Protein AF-A0A4Y9Z8P5-F1 (afdb_monomer)

Mean predicted aligned error: 23.52 Å

Solvent-accessible surface area (backbone atoms only — not comparable to full-atom values): 46975 Å² total; per-residue (Å²): 134,83,86,89,84,90,87,84,83,83,85,84,83,84,85,81,88,84,88,86,90,85,86,89,83,84,92,84,86,82,91,79,90,76,91,75,79,80,79,87,71,73,74,84,72,68,78,81,77,76,83,74,84,74,80,78,74,73,85,71,81,80,58,80,75,75,34,72,70,44,56,51,51,56,49,50,54,50,53,55,48,53,50,52,53,52,52,52,50,51,49,54,51,51,53,50,52,52,48,48,64,66,64,68,63,67,86,86,67,89,81,86,81,86,80,89,82,92,78,81,93,72,81,57,70,65,59,55,51,48,52,50,50,54,51,54,48,53,54,48,50,53,50,47,52,52,52,50,53,53,50,49,54,53,52,54,54,52,49,51,53,50,51,51,52,48,53,55,49,53,57,46,54,50,50,52,53,50,49,53,49,50,52,51,51,51,52,51,50,52,51,51,50,53,52,49,54,52,51,53,51,52,50,51,50,51,50,51,52,50,52,51,51,52,52,52,50,49,54,51,49,52,52,52,50,52,54,52,49,53,52,49,53,49,52,51,51,54,52,49,54,51,50,51,52,52,51,51,53,51,51,50,49,51,54,50,50,51,51,51,52,52,51,50,52,52,50,52,50,52,50,52,51,52,50,48,52,51,52,51,51,52,50,53,47,50,54,48,52,50,50,51,48,49,53,50,49,49,51,51,47,53,53,45,58,59,47,60,75,64,48,83,80,55,84,87,67,77,76,71,62,61,63,61,53,53,56,50,51,56,50,53,53,52,51,52,50,52,48,50,54,50,52,51,52,52,50,52,53,53,52,53,48,51,50,51,53,49,54,48,52,52,52,52,49,54,51,51,54,50,51,52,53,49,53,50,50,51,50,51,51,51,52,51,52,51,53,52,53,52,51,51,53,50,50,54,51,51,50,53,51,51,52,52,51,51,52,53,49,53,50,50,51,52,52,51,50,53,53,50,52,52,50,52,51,54,51,51,51,52,50,53,49,52,54,48,52,52,52,50,51,54,47,52,53,52,50,51,53,51,49,55,51,50,50,52,51,50,52,54,54,44,55,62,51,42,68,65,46,54,72,63,49,66,77,61,66,82,74,65,73,71,93,66,62,82,78,60,57,74,69,49,60,63,57,47,59,62,51,52,59,58,48,52,54,54,50,47,57,49,46,67,62,62,63,75,79,58,76,36,49,59,53,69,44,87,51,67,37,89,67,66,34,78,48,46,81,67,53,38,68,68,48,37,48,52,39,54,66,29,76,80,48,56,71,94,53,52,73,70,50,32,49,51,52,48,40,66,63,59,26,62,72,59,36,46,74,72,40,58,93,36,40,37,79,88,32,48,62,50,48,55,50,24,50,70,60,51,46,56,60,70,68,50,66,61,66,54,58,69,54,54,66,61,56,64,76,68,68,86,78,80,86,91,87,68,90,70,73,60,67,72,60,55,51,52,53,50,52,54,53,51,53,52,53,53,52,53,51,53,53,50,51,61,60,61,72,60,70,78,86,84,66,73,87,82,66,89,77,82,69,80,58,73,62,58,57,52,52,53,52,50,52,50,52,54,49,54,53,52,52,49,53,51,52,53,50,53,51,52,52,51,52,50,54,50,54,55,49,54,50,50,55,49,51,54,49,49,56,48,52,54,50,50,52,53,54,57,74,72,46,63,90,77,68,39,61,66,55,46,49,54,53,47,52,56,49,47,53,53,48,51,51,51,51,48,52,50,51,50,54,51,48,52,51,52,51,54,53,46,54,52,51,54,53,52,51,50,52,53,48,52,51,49,54,54,51,51,49,55,48,51,56,51,60,69,55,52,62,66,63,56,56,69,64,70,78,73,125

Secondary structure (DSSP, 8-state):
----------PPPPPPP-------------------PPP---TTSSGGG--------------GGGSHHHHHHHHHHHHHHHHHHHHHHHHHHHHHHHHHHHHS--TTS---------------HHHHHHHHHHHHHHHHHHHHHHHHHHHHHHHHHHHHHHHHHHHHHHHHHHHHHHHHHHHHHHHHHHHHHHHHHHHHHHHHHHHHHHHHHHHHHHHHHHHHHHHHHHHHHHHHHHHHHHHHHHHHHHHHHHHHHHHHHHHHHHHHHHHHHHHHHHHHHHHHHHHHHHHHHHHHHHHHHHHHHHHTTTGGG-TTSTTSTHHHHHHHHHHHHHHHHHHHHHHHHHHHHHHHHHHHHHHHHHHHHHHHHHHHHHHHHHHHHHHHHHHHHHHHHHHHHHHHHHHHHHHHHHHHHHHHHHHHHHHHHHHHHHHHHHHHHHHHHHHHHHHHHHHHHHHHHHHHHHHHHHHHHHHHHTTTTTS--GGGSTTTHHHHHHHHHHHHHHHHHHHHHHHHHHTTSSPBPGGGS--SSSS--SSGGG--HHHHHHHHT-TTTTTT--HHHHHHHHHHHS-HHHHHHHHTTTB-GGGHHHHHHHHHH--THHHHHHHTHHHHHHHGGGGGGS---S-PPPHHHHHHHHHHHHHHHHHHHHHHHHHHS--GGGS-TT-S--PPPHHHHHHHHHHHHHHHHHHHHHHHHHHHHHHHHHHHHHHHHHHHHHHHHHHHHHHHHHS-TTTHHHHHHHHHHHHHHHHHHHHHHHHHHHHHHHHHHHHHHHHHHHHHHHHHHHHHHHHHHHHHHSHHHHHHHHS--

pLDDT: mean 72.23, std 17.47, range [30.47, 94.62]

Radius of gyration: 68.22 Å; Cα contacts (8 Å, |Δi|>4): 116; chains: 1; bounding box: 200×86×216 Å

Structure (mmCIF, N/CA/C/O backbone):
data_AF-A0A4Y9Z8P5-F1
#
_entry.id   AF-A0A4Y9Z8P5-F1
#
loop_
_atom_site.group_PDB
_atom_site.id
_atom_site.type_symbol
_atom_site.label_atom_id
_atom_site.label_alt_id
_atom_site.label_comp_id
_atom_site.label_asym_id
_atom_site.label_entity_id
_atom_site.label_seq_id
_atom_site.pdbx_PDB_ins_code
_atom_site.Cartn_x
_atom_site.Cartn_y
_atom_site.Cartn_z
_atom_site.occupancy
_atom_site.B_iso_or_equiv
_atom_site.auth_seq_id
_atom_site.auth_comp_id
_atom_site.auth_asym_id
_atom_site.auth_atom_id
_atom_site.pdbx_PDB_model_num
ATOM 1 N N . MET A 1 1 ? 15.979 -16.523 -83.419 1.00 37.28 1 MET A N 1
ATOM 2 C CA . MET A 1 1 ? 16.397 -17.938 -83.449 1.00 37.28 1 MET A CA 1
ATOM 3 C C . MET A 1 1 ? 16.571 -18.407 -82.010 1.00 37.28 1 MET A C 1
ATOM 5 O O . MET A 1 1 ? 17.243 -17.712 -81.268 1.00 37.28 1 MET A O 1
ATOM 9 N N . GLN A 1 2 ? 15.927 -19.532 -81.674 1.00 38.91 2 GLN A N 1
ATOM 10 C CA . GLN A 1 2 ? 16.160 -20.454 -80.544 1.00 38.91 2 GLN A CA 1
ATOM 11 C C . GLN A 1 2 ? 15.991 -19.965 -79.080 1.00 38.91 2 GLN A C 1
ATOM 13 O O . GLN A 1 2 ? 16.854 -19.306 -78.515 1.00 38.91 2 GLN A O 1
ATOM 18 N N . SER A 1 3 ? 14.890 -20.418 -78.451 1.00 43.44 3 SER A N 1
ATOM 19 C CA . SER A 1 3 ? 14.836 -20.924 -77.055 1.00 43.44 3 SER A CA 1
ATOM 20 C C . SER A 1 3 ? 15.751 -22.159 -76.896 1.00 43.44 3 SER A C 1
ATOM 22 O O . SER A 1 3 ? 16.007 -22.799 -77.921 1.00 43.44 3 SER A O 1
ATOM 24 N N . PRO A 1 4 ? 16.259 -22.526 -75.693 1.00 61.72 4 PRO A N 1
ATOM 25 C CA . PRO A 1 4 ? 15.506 -23.095 -74.542 1.00 61.72 4 PRO A CA 1
ATOM 26 C C . PRO A 1 4 ? 16.029 -22.556 -73.176 1.00 61.72 4 PRO A C 1
ATOM 28 O O . PRO A 1 4 ? 16.929 -21.733 -73.158 1.00 61.72 4 PRO A O 1
ATOM 31 N N . GLY A 1 5 ? 15.547 -22.887 -71.974 1.00 38.31 5 GLY A N 1
ATOM 32 C CA . GLY A 1 5 ? 14.647 -23.919 -71.472 1.00 38.31 5 GLY A CA 1
ATOM 33 C C . GLY A 1 5 ? 14.476 -23.763 -69.946 1.00 38.31 5 GLY A C 1
ATOM 34 O O . GLY A 1 5 ? 15.190 -23.003 -69.294 1.00 38.31 5 GLY A O 1
ATOM 35 N N . SER A 1 6 ? 13.483 -24.474 -69.416 1.00 45.25 6 SER A N 1
ATOM 36 C CA . SER A 1 6 ? 12.996 -24.520 -68.032 1.00 45.25 6 SER A CA 1
ATOM 37 C C . SER A 1 6 ? 13.956 -25.139 -67.009 1.00 45.25 6 SER A C 1
ATOM 39 O O . SER A 1 6 ? 14.623 -26.125 -67.315 1.00 45.25 6 SER A O 1
ATOM 41 N N . GLY A 1 7 ? 13.858 -24.696 -65.753 1.00 38.66 7 GLY A N 1
ATOM 42 C CA . GLY A 1 7 ? 14.320 -25.450 -64.583 1.00 38.66 7 GLY A CA 1
ATOM 43 C C . GLY A 1 7 ? 14.064 -24.694 -63.277 1.00 38.66 7 GLY A C 1
ATOM 44 O O . GLY A 1 7 ? 14.899 -23.902 -62.858 1.00 38.66 7 GLY A O 1
ATOM 45 N N . GLY A 1 8 ? 12.904 -24.910 -62.649 1.00 40.78 8 GLY A N 1
ATOM 46 C CA . GLY A 1 8 ? 12.631 -24.479 -61.271 1.00 40.78 8 GLY A CA 1
ATOM 47 C C . GLY A 1 8 ? 12.949 -25.593 -60.263 1.00 40.78 8 GLY A C 1
ATOM 48 O O . GLY A 1 8 ? 12.869 -26.764 -60.642 1.00 40.78 8 GLY A O 1
ATOM 49 N N . PRO A 1 9 ? 13.245 -25.272 -58.989 1.00 56.47 9 PRO A N 1
ATOM 50 C CA . PRO A 1 9 ? 13.209 -26.258 -57.917 1.00 56.47 9 PRO A CA 1
ATOM 51 C C . PRO A 1 9 ? 12.141 -25.950 -56.849 1.00 56.47 9 PRO A C 1
ATOM 53 O O . PRO A 1 9 ? 12.126 -24.891 -56.230 1.00 56.47 9 PRO A O 1
ATOM 56 N N . ALA A 1 10 ? 11.268 -26.944 -56.679 1.00 39.78 10 ALA A N 1
ATOM 57 C CA . ALA A 1 10 ? 10.788 -27.554 -55.435 1.00 39.78 10 ALA A CA 1
ATOM 58 C C . ALA A 1 10 ? 10.387 -26.677 -54.226 1.00 39.78 10 ALA A C 1
ATOM 60 O O . ALA A 1 10 ? 11.207 -26.197 -53.447 1.00 39.78 10 ALA A O 1
ATOM 61 N N . THR A 1 11 ? 9.073 -26.643 -54.008 1.00 43.34 11 THR A N 1
ATOM 62 C CA . THR A 1 11 ? 8.350 -26.480 -52.737 1.00 43.34 11 THR A CA 1
ATOM 63 C C . THR A 1 11 ? 8.700 -27.590 -51.729 1.00 43.34 11 THR A C 1
ATOM 65 O O . THR A 1 11 ? 8.783 -28.745 -52.145 1.00 43.34 11 THR A O 1
ATOM 68 N N . PRO A 1 12 ? 8.785 -27.312 -50.412 1.00 57.81 12 PRO A N 1
ATOM 69 C CA . PRO A 1 12 ? 8.685 -28.341 -49.384 1.00 57.81 12 PRO A CA 1
ATOM 70 C C . PRO A 1 12 ? 7.260 -28.452 -48.820 1.00 57.81 12 PRO A C 1
ATOM 72 O O . PRO A 1 12 ? 6.612 -27.459 -48.484 1.00 57.81 12 PRO A O 1
ATOM 75 N N . GLU A 1 13 ? 6.812 -29.702 -48.737 1.00 38.41 13 GLU A N 1
ATOM 76 C CA . GLU A 1 13 ? 5.556 -30.208 -48.185 1.00 38.41 13 GLU A CA 1
ATOM 77 C C . GLU A 1 13 ? 5.297 -29.841 -46.715 1.00 38.41 13 GLU A C 1
ATOM 79 O O . GLU A 1 13 ? 6.195 -29.793 -45.874 1.00 38.41 13 GLU A O 1
ATOM 84 N N . MET A 1 14 ? 4.008 -29.680 -46.409 1.00 48.19 14 MET A N 1
ATOM 85 C CA . MET A 1 14 ? 3.432 -29.735 -45.065 1.00 48.19 14 MET A CA 1
ATOM 86 C C . MET A 1 14 ? 3.467 -31.154 -44.473 1.00 48.19 14 MET A C 1
ATOM 88 O O . MET A 1 14 ? 3.206 -32.109 -45.204 1.00 48.19 14 MET A O 1
ATOM 92 N N . PRO A 1 15 ? 3.559 -31.305 -43.138 1.00 54.41 15 PRO A N 1
ATOM 93 C CA . PRO A 1 15 ? 3.078 -32.494 -42.452 1.00 54.41 15 PRO A CA 1
ATOM 94 C C . PRO A 1 15 ? 1.642 -32.319 -41.940 1.00 54.41 15 PRO A C 1
ATOM 96 O O . PRO A 1 15 ? 1.242 -31.279 -41.413 1.00 54.41 15 PRO A O 1
ATOM 99 N N . GLN A 1 16 ? 0.893 -33.400 -42.115 1.00 45.38 16 GLN A N 1
ATOM 100 C CA . GLN A 1 16 ? -0.517 -33.605 -41.825 1.00 45.38 16 GLN A CA 1
ATOM 101 C C . GLN A 1 16 ? -0.821 -33.772 -40.323 1.00 45.38 16 GLN A C 1
ATOM 103 O O . GLN A 1 16 ? -0.005 -34.246 -39.535 1.00 45.38 16 GLN A O 1
ATOM 108 N N . THR A 1 17 ? -2.061 -33.439 -39.969 1.00 46.88 17 THR A N 1
ATOM 109 C CA . THR A 1 17 ? -2.821 -33.880 -38.788 1.00 46.88 17 THR A CA 1
ATOM 110 C C . THR A 1 17 ? -2.949 -35.409 -38.687 1.00 46.88 17 THR A C 1
ATOM 112 O O . THR A 1 17 ? -3.041 -36.081 -39.712 1.00 46.88 17 THR A O 1
ATOM 115 N N . PRO A 1 18 ? -3.106 -35.958 -37.464 1.00 51.09 18 PRO A N 1
ATOM 116 C CA . PRO A 1 18 ? -3.824 -37.228 -37.274 1.00 51.09 18 PRO A CA 1
ATOM 117 C C . PRO A 1 18 ? -4.823 -37.144 -36.069 1.00 51.09 18 PRO A C 1
ATOM 119 O O . PRO A 1 18 ? -4.966 -36.073 -35.479 1.00 51.09 18 PRO A O 1
ATOM 122 N N . PRO A 1 19 ? -5.639 -38.172 -35.740 1.00 53.72 19 PRO A N 1
ATOM 123 C CA . PRO A 1 19 ? -7.081 -38.130 -35.994 1.00 53.72 19 PRO A CA 1
ATOM 124 C C . PRO A 1 19 ? -7.967 -38.305 -34.733 1.00 53.72 19 PRO A C 1
ATOM 126 O O . PRO A 1 19 ? -7.528 -38.695 -33.656 1.00 53.72 19 PRO A O 1
ATOM 129 N N . LYS A 1 20 ? -9.272 -38.083 -34.912 1.00 38.62 20 LYS A N 1
ATOM 130 C CA . LYS A 1 20 ? -10.407 -38.650 -34.141 1.00 38.62 20 LYS A CA 1
ATOM 131 C C . LYS A 1 20 ? -11.264 -39.439 -35.164 1.00 38.62 20 LYS A C 1
ATOM 133 O O . LYS A 1 20 ? -11.075 -39.153 -36.349 1.00 38.62 20 LYS A O 1
ATOM 138 N N . PRO A 1 21 ? -12.264 -40.290 -34.826 1.00 58.97 21 PRO A N 1
ATOM 139 C CA . PRO A 1 21 ? -12.785 -40.751 -33.521 1.00 58.97 21 PRO A CA 1
ATOM 140 C C . PRO A 1 21 ? -13.162 -42.271 -33.475 1.00 58.97 21 PRO A C 1
ATOM 142 O O . PRO A 1 21 ? -13.101 -42.943 -34.493 1.00 58.97 21 PRO A O 1
ATOM 145 N N . MET A 1 22 ? -13.604 -42.794 -32.315 1.00 36.97 22 MET A N 1
ATOM 146 C CA . MET A 1 22 ? -14.703 -43.787 -32.088 1.00 36.97 22 MET A CA 1
ATOM 147 C C . MET A 1 22 ? -14.650 -44.238 -30.608 1.00 36.97 22 MET A C 1
ATOM 149 O O . MET A 1 22 ? -13.595 -44.636 -30.137 1.00 36.97 22 MET A O 1
ATOM 153 N N . GLN A 1 23 ? -15.604 -43.885 -29.738 1.00 44.44 23 GLN A N 1
ATOM 154 C CA . GLN A 1 23 ? -16.947 -44.439 -29.462 1.00 44.44 23 GLN A CA 1
ATOM 155 C C . GLN A 1 23 ? -17.007 -45.780 -28.692 1.00 44.44 23 GLN A C 1
ATOM 157 O O . GLN A 1 23 ? -16.354 -46.754 -29.039 1.00 44.44 23 GLN A O 1
ATOM 162 N N . THR A 1 24 ? -17.923 -45.779 -27.706 1.00 34.00 24 THR A N 1
ATOM 163 C CA . THR A 1 24 ? -18.571 -46.874 -26.944 1.00 34.00 24 THR A CA 1
ATOM 164 C C . THR A 1 24 ? -17.807 -47.573 -25.808 1.00 34.00 24 THR A C 1
ATOM 166 O O . THR A 1 24 ? -16.960 -48.421 -26.053 1.00 34.00 24 THR A O 1
ATOM 169 N N . SER A 1 25 ? -18.224 -47.352 -24.546 1.00 31.98 25 SER A N 1
ATOM 170 C CA . SER A 1 25 ? -19.196 -48.230 -23.846 1.00 31.98 25 SER A CA 1
ATOM 171 C C . SER A 1 25 ? -19.456 -47.834 -22.374 1.00 31.98 25 SER A C 1
ATOM 173 O O . SER A 1 25 ? -18.517 -47.624 -21.619 1.00 31.98 25 SER A O 1
ATOM 175 N N . GLN A 1 26 ? -20.754 -47.803 -22.023 1.00 33.06 26 GLN A N 1
ATOM 176 C CA . GLN A 1 26 ? -21.417 -48.262 -20.776 1.00 33.06 26 GLN A CA 1
ATOM 177 C C . GLN A 1 26 ? -21.053 -47.603 -19.424 1.00 33.06 26 GLN A C 1
ATOM 179 O O . GLN A 1 26 ? -19.931 -47.668 -18.949 1.00 33.06 26 GLN A O 1
ATOM 184 N N . CYS A 1 27 ? -21.976 -46.839 -18.818 1.00 33.97 27 CYS A N 1
ATOM 185 C CA . CYS A 1 27 ? -23.065 -47.281 -17.916 1.00 33.97 27 CYS A CA 1
ATOM 186 C C . CYS A 1 27 ? -22.575 -47.893 -16.596 1.00 33.97 27 CYS A C 1
ATOM 188 O O . CYS A 1 27 ? -22.264 -49.072 -16.596 1.00 33.97 27 CYS A O 1
ATOM 190 N N . VAL A 1 28 ? -22.646 -47.130 -15.492 1.00 33.16 28 VAL A N 1
ATOM 191 C CA . VAL A 1 28 ? -23.286 -47.497 -14.205 1.00 33.16 28 VAL A CA 1
ATOM 192 C C . VAL A 1 28 ? -23.568 -46.195 -13.425 1.00 33.16 28 VAL A C 1
ATOM 194 O O . VAL A 1 28 ? -22.670 -45.391 -13.193 1.00 33.16 28 VAL A O 1
ATOM 197 N N . SER A 1 29 ? -24.835 -45.979 -13.060 1.00 39.31 29 SER A N 1
ATOM 198 C CA . SER A 1 29 ? -25.310 -44.978 -12.087 1.00 39.31 29 SER A CA 1
ATOM 199 C C . SER A 1 29 ? -25.016 -45.429 -10.646 1.00 39.31 29 SER A C 1
ATOM 201 O O . SER A 1 29 ? -24.869 -46.625 -10.410 1.00 39.31 29 SER A O 1
ATOM 203 N N . PRO A 1 30 ? -25.004 -44.517 -9.660 1.00 44.38 30 PRO A N 1
ATOM 204 C CA . PRO A 1 30 ? -26.221 -44.384 -8.842 1.00 44.38 30 PRO A CA 1
ATOM 205 C C . PRO A 1 30 ? -26.529 -42.903 -8.524 1.00 44.38 30 PRO A C 1
ATOM 207 O O . PRO A 1 30 ? -25.630 -42.122 -8.243 1.00 44.38 30 PRO A O 1
ATOM 210 N N . SER A 1 31 ? -27.731 -42.363 -8.750 1.00 35.41 31 SER A N 1
ATOM 211 C CA . SER A 1 31 ? -28.971 -42.501 -7.958 1.00 35.41 31 SER A CA 1
ATOM 212 C C . SER A 1 31 ? -28.779 -42.384 -6.438 1.00 35.41 31 SER A C 1
ATOM 214 O O . SER A 1 31 ? -28.311 -43.317 -5.795 1.00 35.41 31 SER A O 1
ATOM 216 N N . GLY A 1 32 ? -29.209 -41.238 -5.893 1.00 30.47 32 GLY A N 1
ATOM 217 C CA . GLY A 1 32 ? -29.289 -40.913 -4.463 1.00 30.47 32 GLY A CA 1
ATOM 218 C C . GLY A 1 32 ? -29.212 -39.395 -4.238 1.00 30.47 32 GLY A C 1
ATOM 219 O O . GLY A 1 32 ? -28.184 -38.883 -3.828 1.00 30.47 32 GLY A O 1
ATOM 220 N N . SER A 1 33 ? -30.133 -38.574 -4.751 1.00 38.19 33 SER A N 1
ATOM 221 C CA . SER A 1 33 ? -31.352 -38.136 -4.046 1.00 38.19 33 SER A CA 1
ATOM 222 C C . SER A 1 33 ? -31.172 -37.887 -2.539 1.00 38.19 33 SER A C 1
ATOM 224 O O . SER A 1 33 ? -31.527 -38.741 -1.737 1.00 38.19 33 SER A O 1
ATOM 226 N N . THR A 1 34 ? -30.733 -36.682 -2.160 1.00 30.73 34 THR A N 1
ATOM 227 C CA . THR A 1 34 ? -31.333 -35.991 -1.005 1.00 30.73 34 THR A CA 1
ATOM 228 C C . THR A 1 34 ? -31.373 -34.492 -1.281 1.00 30.73 34 THR A C 1
ATOM 230 O O . THR A 1 34 ? -30.420 -33.748 -1.074 1.00 30.73 34 THR A O 1
ATOM 233 N N . THR A 1 35 ? -32.501 -34.061 -1.832 1.00 43.00 35 THR A N 1
ATOM 234 C CA . THR A 1 35 ? -33.018 -32.702 -1.707 1.00 43.00 35 THR A CA 1
ATOM 235 C C . THR A 1 35 ? -33.181 -32.372 -0.228 1.00 43.00 35 THR A C 1
ATOM 237 O O . THR A 1 35 ? -34.082 -32.900 0.418 1.00 43.00 35 THR A O 1
ATOM 240 N N . THR A 1 36 ? -32.360 -31.462 0.283 1.00 33.12 36 THR A N 1
ATOM 241 C CA . THR A 1 36 ? -32.669 -30.720 1.509 1.00 33.12 36 THR A CA 1
ATOM 242 C C . THR A 1 36 ? -32.348 -29.261 1.247 1.00 33.12 36 THR A C 1
ATOM 244 O O . THR A 1 36 ? -31.243 -28.775 1.459 1.00 33.12 36 THR A O 1
ATOM 247 N N . SER A 1 37 ? -33.340 -28.582 0.679 1.00 35.50 37 SER A N 1
ATOM 248 C CA . SER A 1 37 ? -33.452 -27.132 0.718 1.00 35.50 37 SER A CA 1
ATOM 249 C C . SER A 1 37 ? -33.416 -26.683 2.184 1.00 35.50 37 SER A C 1
ATOM 251 O O . SER A 1 37 ? -34.175 -27.240 2.982 1.00 35.50 37 SER A O 1
ATOM 253 N N . PRO A 1 38 ? -32.600 -25.692 2.573 1.00 38.53 38 PRO A N 1
ATOM 254 C CA . PRO A 1 38 ? -32.771 -25.075 3.875 1.00 38.53 38 PRO A CA 1
ATOM 255 C C . PRO A 1 38 ? -34.066 -24.254 3.824 1.00 38.53 38 PRO A C 1
ATOM 257 O O . PRO A 1 38 ? -34.261 -23.479 2.880 1.00 38.53 38 PRO A O 1
ATOM 260 N N . PRO A 1 39 ? -34.992 -24.420 4.781 1.00 40.84 39 PRO A N 1
ATOM 261 C CA . PRO A 1 39 ? -36.177 -23.598 4.811 1.00 40.84 39 PRO A CA 1
ATOM 262 C C . PRO A 1 39 ? -35.746 -22.184 5.196 1.00 40.84 39 PRO A C 1
ATOM 264 O O . PRO A 1 39 ? -35.179 -21.943 6.261 1.00 40.84 39 PRO A O 1
ATOM 267 N N . SER A 1 40 ? -36.045 -21.237 4.316 1.00 42.06 40 SER A N 1
ATOM 268 C CA . SER A 1 40 ? -36.184 -19.825 4.636 1.00 42.06 40 SER A CA 1
ATOM 269 C C . SER A 1 40 ? -37.312 -19.655 5.661 1.00 42.06 40 SER A C 1
ATOM 271 O O . SER A 1 40 ? -38.439 -19.284 5.339 1.00 42.06 40 SER A O 1
ATOM 273 N N . LEU A 1 41 ? -37.026 -19.955 6.928 1.00 38.56 41 LEU A N 1
ATOM 274 C CA . LEU A 1 41 ? -37.919 -19.645 8.033 1.00 38.56 41 LEU A CA 1
ATOM 275 C C . LEU A 1 41 ? -37.699 -18.192 8.440 1.00 38.56 41 LEU A C 1
ATOM 277 O O . LEU A 1 41 ? -36.771 -17.828 9.154 1.00 38.56 41 LEU A O 1
ATOM 281 N N . SER A 1 42 ? -38.603 -17.371 7.915 1.00 41.41 42 SER A N 1
ATOM 282 C CA . SER A 1 42 ? -39.047 -16.087 8.444 1.00 41.41 42 SER A CA 1
ATOM 283 C C . SER A 1 42 ? -39.075 -16.077 9.982 1.00 41.41 42 SER A C 1
ATOM 285 O O . SER A 1 42 ? -40.080 -16.410 10.608 1.00 41.41 42 SER A O 1
ATOM 287 N N . LEU A 1 43 ? -37.969 -15.654 10.597 1.00 38.47 43 LEU A N 1
ATOM 288 C CA . LEU A 1 43 ? -37.885 -15.383 12.036 1.00 38.47 43 LEU A CA 1
ATOM 289 C C . LEU A 1 43 ? -38.481 -14.008 12.406 1.00 38.47 43 LEU A C 1
ATOM 291 O O . LEU A 1 43 ? -38.597 -13.667 13.578 1.00 38.47 43 LEU A O 1
ATOM 295 N N . ALA A 1 44 ? -38.904 -13.218 11.412 1.00 38.16 44 ALA A N 1
ATOM 296 C CA . ALA A 1 44 ? -39.471 -11.884 11.609 1.00 38.16 44 ALA A CA 1
ATOM 297 C C . ALA A 1 44 ? -40.973 -11.888 11.971 1.00 38.16 44 ALA A C 1
ATOM 299 O O . ALA A 1 44 ? -41.525 -10.841 12.295 1.00 38.16 44 ALA A O 1
ATOM 300 N N . ALA A 1 45 ? -41.649 -13.045 11.945 1.00 37.12 45 ALA A N 1
ATOM 301 C CA . ALA A 1 45 ? -43.097 -13.131 12.172 1.00 37.12 45 ALA A CA 1
ATOM 302 C C . ALA A 1 45 ? -43.515 -13.680 13.553 1.00 37.12 45 ALA A C 1
ATOM 304 O O . ALA A 1 45 ? -44.699 -13.626 13.883 1.00 37.12 45 ALA A O 1
ATOM 305 N N . GLN A 1 46 ? -42.589 -14.181 14.383 1.00 39.12 46 GLN A N 1
ATOM 306 C CA . GLN A 1 46 ? -42.940 -14.839 15.657 1.00 39.12 46 GLN A CA 1
ATOM 307 C C . GLN A 1 46 ? -42.684 -14.008 16.924 1.00 39.12 46 GLN A C 1
ATOM 309 O O . GLN A 1 46 ? -43.213 -14.346 17.979 1.00 39.12 46 GLN A O 1
ATOM 314 N N . VAL A 1 47 ? -41.981 -12.876 16.826 1.00 41.16 47 VAL A N 1
ATOM 315 C CA . VAL A 1 47 ? -41.710 -11.995 17.983 1.00 41.16 47 VAL A CA 1
ATOM 316 C C . VAL A 1 47 ? -42.896 -11.063 18.315 1.00 41.16 47 VAL A C 1
ATOM 318 O O . VAL A 1 47 ? -42.984 -10.534 19.416 1.00 41.16 47 VAL A O 1
ATOM 321 N N . ASN A 1 48 ? -43.901 -10.948 17.438 1.00 38.69 48 ASN A N 1
ATOM 322 C CA . ASN A 1 48 ? -45.074 -10.078 17.644 1.00 38.69 48 ASN A CA 1
ATOM 323 C C . ASN A 1 48 ? -46.259 -10.722 18.401 1.00 38.69 48 ASN A C 1
ATOM 325 O O . ASN A 1 48 ? -47.348 -10.151 18.418 1.00 38.69 48 ASN A O 1
ATOM 329 N N . ARG A 1 49 ? -46.105 -11.904 19.021 1.00 32.59 49 ARG A N 1
ATOM 330 C CA . ARG A 1 49 ? -47.239 -12.637 19.635 1.00 32.59 49 ARG A CA 1
ATOM 331 C C . ARG A 1 49 ? -47.246 -12.745 21.164 1.00 32.59 49 ARG A C 1
ATOM 333 O O . ARG A 1 49 ? -48.079 -13.471 21.697 1.00 32.59 49 ARG A O 1
ATOM 340 N N . LEU A 1 50 ? -46.393 -11.997 21.868 1.00 36.12 50 LEU A N 1
ATOM 341 C CA . LEU A 1 50 ? -46.383 -11.933 23.341 1.00 36.12 50 LEU A CA 1
ATOM 342 C C . LEU A 1 50 ? -46.615 -10.519 23.902 1.00 36.12 50 LEU A C 1
ATOM 344 O O . LEU A 1 50 ? -46.220 -10.214 25.022 1.00 36.12 50 LEU A O 1
ATOM 348 N N . SER A 1 51 ? -47.330 -9.662 23.172 1.00 36.50 51 SER A N 1
ATOM 349 C CA . SER A 1 51 ? -47.903 -8.429 23.729 1.00 36.50 51 SER A CA 1
ATOM 350 C C . SER A 1 51 ? -49.225 -8.733 24.446 1.00 36.50 51 SER A C 1
ATOM 352 O O . SER A 1 51 ? -50.292 -8.300 24.021 1.00 36.50 51 SER A O 1
ATOM 354 N N . LEU A 1 52 ? -49.174 -9.507 25.534 1.00 36.69 52 LEU A N 1
ATOM 355 C CA . LEU A 1 52 ? -50.263 -9.530 26.511 1.00 36.69 52 LEU A CA 1
ATOM 356 C C . LEU A 1 52 ? -50.042 -8.360 27.467 1.00 36.69 52 LEU A C 1
ATOM 358 O O . LEU A 1 52 ? -49.287 -8.444 28.434 1.00 36.69 52 LEU A O 1
ATOM 362 N N . SER A 1 53 ? -50.709 -7.252 27.161 1.00 35.19 53 SER A N 1
ATOM 363 C CA . SER A 1 53 ? -50.911 -6.115 28.050 1.00 35.19 53 SER A CA 1
ATOM 364 C C . SER A 1 53 ? -51.699 -6.558 29.287 1.00 35.19 53 SER A C 1
ATOM 366 O O . SER A 1 53 ? -52.916 -6.395 29.364 1.00 35.19 53 SER A O 1
ATOM 368 N N . VAL A 1 54 ? -51.014 -7.149 30.263 1.00 39.34 54 VAL A N 1
ATOM 369 C CA . VAL A 1 54 ? -51.535 -7.270 31.623 1.00 39.34 54 VAL A CA 1
ATOM 370 C C . VAL A 1 54 ? -51.248 -5.939 32.302 1.00 39.34 54 VAL A C 1
ATOM 372 O O . VAL A 1 54 ? -50.153 -5.708 32.812 1.00 39.34 54 VAL A O 1
ATOM 375 N N . SER A 1 55 ? -52.232 -5.040 32.263 1.00 37.81 55 SER A N 1
ATOM 376 C CA . SER A 1 55 ? -52.265 -3.849 33.109 1.00 37.81 55 SER A CA 1
ATOM 377 C C . SER A 1 55 ? -52.155 -4.287 34.569 1.00 37.81 55 SER A C 1
ATOM 379 O O . SER A 1 55 ? -53.136 -4.698 35.185 1.00 37.81 55 SER A O 1
ATOM 381 N N . ARG A 1 56 ? -50.939 -4.226 35.120 1.00 40.12 56 ARG A N 1
ATOM 382 C CA . ARG A 1 56 ? -50.696 -4.293 36.561 1.00 40.12 56 ARG A CA 1
ATOM 383 C C . ARG A 1 56 ? -51.285 -3.031 37.183 1.00 40.12 56 ARG A C 1
ATOM 385 O O . ARG A 1 56 ? -50.626 -1.998 37.247 1.00 40.12 56 ARG A O 1
ATOM 392 N N . SER A 1 57 ? -52.530 -3.114 37.638 1.00 37.62 57 SER A N 1
ATOM 393 C CA . SER A 1 57 ? -53.020 -2.224 38.684 1.00 37.62 57 SER A CA 1
ATOM 394 C C . SER A 1 57 ? -52.165 -2.472 39.925 1.00 37.62 57 SER A C 1
ATOM 396 O O . SER A 1 57 ? -52.103 -3.602 40.415 1.00 37.62 57 SER A O 1
ATOM 398 N N . ALA A 1 58 ? -51.456 -1.441 40.380 1.00 38.66 58 ALA A N 1
ATOM 399 C CA . ALA A 1 58 ? -50.698 -1.474 41.622 1.00 38.66 58 ALA A CA 1
ATOM 400 C C . ALA A 1 58 ? -51.592 -1.980 42.774 1.00 38.66 58 ALA A C 1
ATOM 402 O O . ALA A 1 58 ? -52.769 -1.607 42.815 1.00 38.66 58 ALA A O 1
ATOM 403 N N . PRO A 1 59 ? -51.079 -2.814 43.698 1.00 40.62 59 PRO A N 1
ATOM 404 C CA . PRO A 1 59 ? -51.814 -3.157 44.906 1.00 40.62 59 PRO A CA 1
ATOM 405 C C . PRO A 1 59 ? -52.038 -1.858 45.680 1.00 40.62 59 PRO A C 1
ATOM 407 O O . PRO A 1 59 ? -51.081 -1.219 46.117 1.00 40.62 59 PRO A O 1
ATOM 410 N N . LEU A 1 60 ? -53.295 -1.428 45.768 1.00 45.72 60 LEU A N 1
ATOM 411 C CA . LEU A 1 60 ? -53.680 -0.323 46.636 1.00 45.72 60 LEU A CA 1
ATOM 412 C C . LEU A 1 60 ? -53.300 -0.684 48.080 1.00 45.72 60 LEU A C 1
ATOM 414 O O . LEU A 1 60 ? -53.397 -1.860 48.449 1.00 45.72 60 LEU A O 1
ATOM 418 N N . PRO A 1 61 ? -52.844 0.294 48.880 1.00 43.53 61 PRO A N 1
ATOM 419 C CA . PRO A 1 61 ? -52.477 0.055 50.265 1.00 43.53 61 PRO A CA 1
ATOM 420 C C . PRO A 1 61 ? -53.694 -0.511 50.996 1.00 43.53 61 PRO A C 1
ATOM 422 O O . PRO A 1 61 ? -54.779 0.068 50.952 1.00 43.53 61 PRO A O 1
ATOM 425 N N . TYR A 1 62 ? -53.516 -1.681 51.604 1.00 45.16 62 TYR A N 1
ATOM 426 C CA . TYR A 1 62 ? -54.501 -2.261 52.505 1.00 45.16 62 TYR A CA 1
ATOM 427 C C . TYR A 1 62 ? -54.613 -1.308 53.698 1.00 45.16 62 TYR A C 1
ATOM 429 O O . TYR A 1 62 ? -53.663 -1.178 54.466 1.00 45.16 62 TYR A O 1
ATOM 437 N N . ASP A 1 63 ? -55.733 -0.596 53.797 1.00 48.38 63 ASP A N 1
ATOM 438 C CA . ASP A 1 63 ? -56.040 0.249 54.947 1.00 48.38 63 ASP A CA 1
ATOM 439 C C . ASP A 1 63 ? -56.232 -0.683 56.153 1.00 48.38 63 ASP A C 1
ATOM 441 O O . ASP A 1 63 ? -57.135 -1.530 56.151 1.00 48.38 63 ASP A O 1
ATOM 445 N N . GLU A 1 64 ? -55.342 -0.605 57.148 1.00 52.22 64 GLU A N 1
ATOM 446 C CA . GLU A 1 64 ? -55.365 -1.497 58.320 1.00 52.22 64 GLU A CA 1
ATOM 447 C C . GLU A 1 64 ? -56.696 -1.400 59.092 1.00 52.22 64 GLU A C 1
ATOM 449 O O . GLU A 1 64 ? -57.107 -2.363 59.748 1.00 52.22 64 GLU A O 1
ATOM 454 N N . ASP A 1 65 ? -57.422 -0.290 58.927 1.00 54.78 65 ASP A N 1
ATOM 455 C CA . ASP A 1 65 ? -58.723 -0.030 59.545 1.00 54.78 65 ASP A CA 1
ATOM 456 C C . ASP A 1 65 ? -59.910 -0.740 58.864 1.00 54.78 65 ASP A C 1
ATOM 458 O O . ASP A 1 65 ? -60.991 -0.820 59.449 1.00 54.78 65 ASP A O 1
ATOM 462 N N . ASP A 1 66 ? -59.735 -1.325 57.671 1.00 55.84 66 ASP A N 1
ATOM 463 C CA . ASP A 1 66 ? -60.828 -1.965 56.914 1.00 55.84 66 ASP A CA 1
ATOM 464 C C . ASP A 1 66 ? -60.764 -3.508 56.910 1.00 55.84 66 ASP A C 1
ATOM 466 O O . ASP A 1 66 ? -61.554 -4.211 56.252 1.00 55.84 66 ASP A O 1
ATOM 470 N N . GLY A 1 67 ? -59.814 -4.053 57.675 1.00 62.56 67 GLY A N 1
ATOM 471 C CA . GLY A 1 67 ? -59.577 -5.481 57.804 1.00 62.56 67 GLY A CA 1
ATOM 472 C C . GLY A 1 67 ? -60.728 -6.235 58.493 1.00 62.56 67 GLY A C 1
ATOM 473 O O . GLY A 1 67 ? -61.472 -5.670 59.303 1.00 62.56 67 GLY A O 1
ATOM 474 N N . PRO A 1 68 ? -60.862 -7.552 58.245 1.00 65.94 68 PRO A N 1
ATOM 475 C CA . PRO A 1 68 ? -61.822 -8.410 58.947 1.00 65.94 68 PRO A CA 1
ATOM 476 C C . PRO A 1 68 ? -61.842 -8.234 60.485 1.00 65.94 68 PRO A C 1
ATOM 478 O O . PRO A 1 68 ? -62.937 -8.208 61.050 1.00 65.94 68 PRO A O 1
ATOM 481 N N . PRO A 1 69 ? -60.700 -8.023 61.182 1.00 61.94 69 PRO A N 1
ATOM 482 C CA . PRO A 1 69 ? -60.688 -7.800 62.632 1.00 61.94 69 PRO A CA 1
ATOM 483 C C . PRO A 1 69 ? -61.354 -6.490 63.079 1.00 61.94 69 PRO A C 1
ATOM 485 O O . PRO A 1 69 ? -61.922 -6.434 64.171 1.00 61.94 69 PRO A O 1
ATOM 488 N N . ALA A 1 70 ? -61.282 -5.431 62.268 1.00 66.75 70 ALA A N 1
ATOM 489 C CA . ALA A 1 70 ? -61.933 -4.153 62.557 1.00 66.75 70 ALA A CA 1
ATOM 490 C C . ALA A 1 70 ? -63.456 -4.270 62.390 1.00 66.75 70 ALA A C 1
ATOM 492 O O . ALA A 1 70 ? -64.215 -3.838 63.257 1.00 66.75 70 ALA A O 1
ATOM 493 N N . LYS A 1 71 ? -63.907 -4.977 61.344 1.00 73.25 71 LYS A N 1
ATOM 494 C CA . LYS A 1 71 ? -65.334 -5.252 61.093 1.00 73.25 71 LYS A CA 1
ATOM 495 C C . LYS A 1 71 ? -65.966 -6.125 62.176 1.00 73.25 71 LYS A C 1
ATOM 497 O O . LYS A 1 71 ? -67.095 -5.864 62.585 1.00 73.25 71 LYS A O 1
ATOM 502 N N . ILE A 1 72 ? -65.237 -7.121 62.680 1.00 71.44 72 ILE A N 1
ATOM 503 C CA . ILE A 1 72 ? -65.701 -7.981 63.779 1.00 71.44 72 ILE A CA 1
ATOM 504 C C . ILE A 1 72 ? -65.805 -7.187 65.087 1.00 71.44 72 ILE A C 1
ATOM 506 O O . ILE A 1 72 ? -66.827 -7.280 65.765 1.00 71.44 72 ILE A O 1
ATOM 510 N N . ARG A 1 73 ? -64.805 -6.353 65.413 1.00 71.94 73 ARG A N 1
ATOM 511 C CA . ARG A 1 73 ? -64.850 -5.470 66.593 1.00 71.94 73 ARG A CA 1
ATOM 512 C C . ARG A 1 73 ? -66.018 -4.488 66.533 1.00 71.94 73 ARG A C 1
ATOM 514 O O . ARG A 1 73 ? -66.825 -4.461 67.456 1.00 71.94 73 ARG A O 1
ATOM 521 N N . ALA A 1 74 ? -66.196 -3.810 65.400 1.00 73.69 74 ALA A N 1
ATOM 522 C CA . ALA A 1 74 ? -67.324 -2.909 65.185 1.00 73.69 74 ALA A CA 1
ATOM 523 C C . ALA A 1 74 ? -68.688 -3.613 65.335 1.00 73.69 74 ALA A C 1
ATOM 525 O O . ALA A 1 74 ? -69.648 -3.014 65.819 1.00 73.69 74 ALA A O 1
ATOM 526 N N . HIS A 1 75 ? -68.797 -4.888 64.943 1.00 73.81 75 HIS A N 1
ATOM 527 C CA . HIS A 1 75 ? -70.038 -5.649 65.098 1.00 73.81 75 HIS A CA 1
ATOM 528 C C . HIS A 1 75 ? -70.315 -6.047 66.555 1.00 73.81 75 HIS A C 1
ATOM 530 O O . HIS A 1 75 ? -71.463 -5.973 66.996 1.00 73.81 75 HIS A O 1
ATOM 536 N N . ILE A 1 76 ? -69.276 -6.416 67.312 1.00 73.62 76 ILE A N 1
ATOM 537 C CA . ILE A 1 76 ? -69.373 -6.706 68.751 1.00 73.62 76 ILE A CA 1
ATOM 538 C C . ILE A 1 76 ? -69.797 -5.448 69.517 1.00 73.62 76 ILE A C 1
ATOM 540 O O . ILE A 1 76 ? -70.746 -5.508 70.300 1.00 73.62 76 ILE A O 1
ATOM 544 N N . ASP A 1 77 ? -69.174 -4.303 69.232 1.00 75.50 77 ASP A N 1
ATOM 545 C CA . ASP A 1 77 ? -69.516 -3.023 69.864 1.00 75.50 77 ASP A CA 1
ATOM 546 C C . ASP A 1 77 ? -70.960 -2.612 69.550 1.00 75.50 77 ASP A C 1
ATOM 548 O O . ASP A 1 77 ? -71.705 -2.180 70.430 1.00 75.50 77 ASP A O 1
ATOM 552 N N . LYS A 1 78 ? -71.407 -2.841 68.310 1.00 77.44 78 LYS A N 1
ATOM 553 C CA . LYS A 1 78 ? -72.792 -2.592 67.903 1.00 77.44 78 LYS A CA 1
ATOM 554 C C . LYS A 1 78 ? -73.791 -3.499 68.634 1.00 77.44 78 LYS A C 1
ATOM 556 O O . LYS A 1 78 ? -74.854 -3.030 69.031 1.00 77.44 78 LYS A O 1
ATOM 561 N N . CYS A 1 79 ? -73.462 -4.776 68.845 1.00 74.19 79 CYS A N 1
ATOM 562 C CA . CYS A 1 79 ? -74.302 -5.692 69.625 1.00 74.19 79 CYS A CA 1
ATOM 563 C C . CYS A 1 79 ? -74.377 -5.283 71.103 1.00 74.19 79 CYS A C 1
ATOM 565 O O . CYS A 1 79 ? -75.458 -5.324 71.689 1.00 74.19 79 CYS A O 1
ATOM 567 N N . ARG A 1 80 ? -73.255 -4.840 71.686 1.00 76.62 80 ARG A N 1
ATOM 568 C CA . ARG A 1 80 ? -73.207 -4.310 73.056 1.00 76.62 80 ARG A CA 1
ATOM 569 C C . ARG A 1 80 ? -74.092 -3.071 73.202 1.00 76.62 80 ARG A C 1
ATOM 571 O O . ARG A 1 80 ? -74.870 -2.986 74.148 1.00 76.62 80 ARG A O 1
ATOM 578 N N . GLN A 1 81 ? -74.029 -2.160 72.230 1.00 77.81 81 GLN A N 1
ATOM 579 C CA . GLN A 1 81 ? -74.860 -0.958 72.210 1.00 77.81 81 GLN A CA 1
ATOM 580 C C . GLN A 1 81 ? -76.357 -1.294 72.149 1.00 77.81 81 GLN A C 1
ATOM 582 O O . GLN A 1 81 ? -77.124 -0.778 72.956 1.00 77.81 81 GLN A O 1
ATOM 587 N N . TYR A 1 82 ? -76.773 -2.209 71.262 1.00 78.69 82 TYR A N 1
ATOM 588 C CA . TYR A 1 82 ? -78.180 -2.620 71.167 1.00 78.69 82 TYR A CA 1
ATOM 589 C C . TYR A 1 82 ? -78.719 -3.231 72.462 1.00 78.69 82 TYR A C 1
ATOM 591 O O . TYR A 1 82 ? -79.886 -3.029 72.797 1.00 78.69 82 TYR A O 1
ATOM 599 N N . LEU A 1 83 ? -77.885 -3.972 73.191 1.00 77.31 83 LEU A N 1
ATOM 600 C CA . LEU A 1 83 ? -78.288 -4.572 74.455 1.00 77.31 83 LEU A CA 1
ATOM 601 C C . LEU A 1 83 ? -78.462 -3.513 75.554 1.00 77.31 83 LEU A C 1
ATOM 603 O O . LEU A 1 83 ? -79.485 -3.526 76.237 1.00 77.31 83 LEU A O 1
ATOM 607 N N . HIS A 1 84 ? -77.531 -2.560 75.672 1.00 75.00 84 HIS A N 1
ATOM 608 C CA . HIS A 1 84 ? -77.678 -1.430 76.599 1.00 75.00 84 HIS A CA 1
ATOM 609 C C . HIS A 1 84 ? -78.906 -0.576 76.277 1.00 75.00 84 HIS A C 1
ATOM 611 O O . HIS A 1 84 ? -79.668 -0.233 77.181 1.00 75.00 84 HIS A O 1
ATOM 617 N N . ASP A 1 85 ? -79.133 -0.262 75.000 1.00 78.62 85 ASP A N 1
ATOM 618 C CA . ASP A 1 85 ? -80.295 0.521 74.578 1.00 78.62 85 ASP A CA 1
ATOM 619 C C . ASP A 1 85 ? -81.605 -0.215 74.917 1.00 78.62 85 ASP A C 1
ATOM 621 O O . ASP A 1 85 ? -82.542 0.398 75.432 1.00 78.62 85 ASP A O 1
ATOM 625 N N . GLY A 1 86 ? -81.651 -1.540 74.723 1.00 78.44 86 GLY A N 1
ATOM 626 C CA . GLY A 1 86 ? -82.801 -2.376 75.078 1.00 78.44 86 GLY A CA 1
ATOM 627 C C . GLY A 1 86 ? -83.075 -2.446 76.586 1.00 78.44 86 GLY A C 1
ATOM 628 O O . GLY A 1 86 ? -84.229 -2.338 77.005 1.00 78.44 86 GLY A O 1
ATOM 629 N N . ILE A 1 87 ? -82.030 -2.574 77.412 1.00 76.25 87 ILE A N 1
ATOM 630 C CA . ILE A 1 87 ? -82.149 -2.534 78.880 1.00 76.25 87 ILE A CA 1
ATOM 631 C C . ILE A 1 87 ? -82.666 -1.161 79.323 1.00 76.25 87 ILE A C 1
ATOM 633 O O . ILE A 1 87 ? -83.633 -1.074 80.080 1.00 76.25 87 ILE A O 1
ATOM 637 N N . LYS A 1 88 ? -82.094 -0.080 78.785 1.00 77.19 88 LYS A N 1
ATOM 638 C CA . LYS A 1 88 ? -82.499 1.295 79.094 1.00 77.19 88 LYS A CA 1
ATOM 639 C C . LYS A 1 88 ? -83.954 1.576 78.716 1.00 77.19 88 LYS A C 1
ATOM 641 O O . LYS A 1 88 ? -84.682 2.203 79.485 1.00 77.19 88 LYS A O 1
ATOM 646 N N . GLU A 1 89 ? -84.406 1.090 77.562 1.00 80.00 89 GLU A N 1
ATOM 647 C CA . GLU A 1 89 ? -85.804 1.215 77.138 1.00 80.00 89 GLU A CA 1
ATOM 648 C C . GLU A 1 89 ? -86.756 0.435 78.061 1.00 80.00 89 GLU A C 1
ATOM 650 O O . GLU A 1 89 ? -87.831 0.933 78.409 1.00 80.00 89 GLU A O 1
ATOM 655 N N . ALA A 1 90 ? -86.367 -0.768 78.497 1.00 75.56 90 ALA A N 1
ATOM 656 C CA . ALA A 1 90 ? -87.152 -1.564 79.439 1.00 75.56 90 ALA A CA 1
ATOM 657 C C . ALA A 1 90 ? -87.297 -0.868 80.804 1.00 75.56 90 ALA A C 1
ATOM 659 O O . ALA A 1 90 ? -88.391 -0.869 81.375 1.00 75.56 90 ALA A O 1
ATOM 660 N N . ILE A 1 91 ? -86.235 -0.212 81.285 1.00 74.88 91 ILE A N 1
ATOM 661 C CA . ILE A 1 91 ? -86.252 0.591 82.517 1.00 74.88 91 ILE A CA 1
ATOM 662 C C . ILE A 1 91 ? -87.222 1.765 82.376 1.00 74.88 91 ILE A C 1
ATOM 664 O O . ILE A 1 91 ? -88.123 1.913 83.198 1.00 74.88 91 ILE A O 1
ATOM 668 N N . LEU A 1 92 ? -87.115 2.545 81.296 1.00 77.25 92 LEU A N 1
ATOM 669 C CA . LEU A 1 92 ? -88.014 3.679 81.047 1.00 77.25 92 LEU A CA 1
ATOM 670 C C . LEU A 1 92 ? -89.486 3.244 80.959 1.00 77.25 92 LEU A C 1
ATOM 672 O O . LEU A 1 92 ? -90.375 3.930 81.468 1.00 77.25 92 LEU A O 1
ATOM 676 N N . LYS A 1 93 ? -89.763 2.079 80.357 1.00 77.81 93 LYS A N 1
ATOM 677 C CA . LYS A 1 93 ? -91.110 1.485 80.329 1.00 77.81 93 LYS A CA 1
ATOM 678 C C . LYS A 1 93 ? -91.595 1.093 81.727 1.00 77.81 93 LYS A C 1
ATOM 680 O O . LYS A 1 93 ? -92.750 1.363 82.053 1.00 77.81 93 LYS A O 1
ATOM 685 N N . ALA A 1 94 ? -90.738 0.507 82.564 1.00 71.81 94 ALA A N 1
ATOM 686 C CA . ALA A 1 94 ? -91.076 0.148 83.943 1.00 71.81 94 ALA A CA 1
ATOM 687 C C . ALA A 1 94 ? -91.314 1.385 84.832 1.00 71.81 94 ALA A C 1
ATOM 689 O O . ALA A 1 94 ? -92.253 1.406 85.635 1.00 71.81 94 ALA A O 1
ATOM 690 N N . GLU A 1 95 ? -90.522 2.444 84.656 1.00 73.31 95 GLU A N 1
ATOM 691 C CA . GLU A 1 95 ? -90.699 3.730 85.341 1.00 73.31 95 GLU A CA 1
ATOM 692 C C . GLU A 1 95 ? -91.995 4.428 84.913 1.00 73.31 95 GLU A C 1
ATOM 694 O O . GLU A 1 95 ? -92.747 4.912 85.765 1.00 73.31 95 GLU A O 1
ATOM 699 N N . SER A 1 96 ? -92.299 4.419 83.610 1.00 73.75 96 SER A N 1
ATOM 700 C CA . SER A 1 96 ? -93.551 4.942 83.054 1.00 73.75 96 SER A CA 1
ATOM 701 C C . SER A 1 96 ? -94.771 4.178 83.577 1.00 73.75 96 SER A C 1
ATOM 703 O O . SER A 1 96 ? -95.746 4.796 84.008 1.00 73.75 96 SER A O 1
ATOM 705 N N . PHE A 1 97 ? -94.701 2.845 83.626 1.00 72.56 97 PHE A N 1
ATOM 706 C CA . PHE A 1 97 ? -95.757 2.006 84.195 1.00 72.56 97 PHE A CA 1
ATOM 707 C C . PHE A 1 97 ? -95.951 2.289 85.693 1.00 72.56 97 PHE A C 1
ATOM 709 O O . PHE A 1 97 ? -97.078 2.426 86.167 1.00 72.56 97 PHE A O 1
ATOM 716 N N . SER A 1 98 ? -94.855 2.489 86.431 1.00 66.75 98 SER A N 1
ATOM 717 C CA . SER A 1 98 ? -94.895 2.892 87.843 1.00 66.75 98 SER A CA 1
ATOM 718 C C . SER A 1 98 ? -95.532 4.277 88.035 1.00 66.75 98 SER A C 1
ATOM 720 O O . SER A 1 98 ? -96.308 4.472 88.971 1.00 66.75 98 SER A O 1
ATOM 722 N N . HIS A 1 99 ? -95.270 5.229 87.131 1.00 66.00 99 HIS A N 1
ATOM 723 C CA . HIS A 1 99 ? -95.912 6.550 87.132 1.00 66.00 99 HIS A CA 1
ATOM 724 C C . HIS A 1 99 ? -97.405 6.481 86.776 1.00 66.00 99 HIS A C 1
ATOM 726 O O . HIS A 1 99 ? -98.200 7.201 87.376 1.00 66.00 99 HIS A O 1
ATOM 732 N N . GLN A 1 100 ? -97.816 5.598 85.859 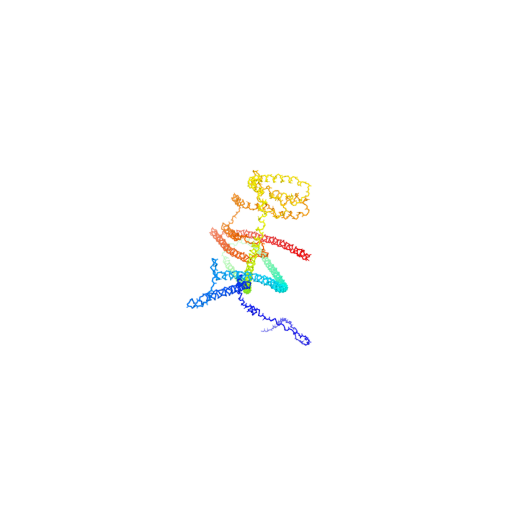1.00 67.62 100 GLN A N 1
ATOM 733 C CA . GLN A 1 100 ? -99.234 5.368 85.552 1.00 67.62 100 GLN A CA 1
ATOM 734 C C . GLN A 1 100 ? -99.995 4.774 86.742 1.00 67.62 100 GLN A C 1
ATOM 736 O O . GLN A 1 100 ? -101.106 5.215 87.029 1.00 67.62 100 GLN A O 1
ATOM 741 N N . ILE A 1 101 ? -99.390 3.842 87.486 1.00 64.81 101 ILE A N 1
ATOM 742 C CA . ILE A 1 101 ? -99.974 3.318 88.731 1.00 64.81 101 ILE A CA 1
ATOM 743 C C . ILE A 1 101 ? -100.081 4.426 89.793 1.00 64.81 101 ILE A C 1
ATOM 745 O O . ILE A 1 101 ? -101.077 4.491 90.511 1.00 64.81 101 ILE A O 1
ATOM 749 N N . ALA A 1 102 ? -99.099 5.331 89.869 1.00 59.34 102 ALA A N 1
ATOM 750 C CA . ALA A 1 102 ? -99.112 6.449 90.815 1.00 59.34 102 ALA A CA 1
ATOM 751 C C . ALA A 1 102 ? -100.144 7.546 90.470 1.00 59.34 102 ALA A C 1
ATOM 753 O O . ALA A 1 102 ? -100.690 8.163 91.381 1.00 59.34 102 ALA A O 1
ATOM 754 N N . HIS A 1 103 ? -100.432 7.782 89.183 1.00 53.31 103 HIS A N 1
ATOM 755 C CA . HIS A 1 103 ? -101.379 8.810 88.719 1.00 53.31 103 HIS A CA 1
ATOM 756 C C . HIS A 1 103 ? -102.797 8.298 88.417 1.00 53.31 103 HIS A C 1
ATOM 758 O O . HIS A 1 103 ? -103.714 9.107 88.307 1.00 53.31 103 HIS A O 1
ATOM 764 N N . GLY A 1 104 ? -103.008 6.981 88.323 1.00 50.00 104 GLY A N 1
ATOM 765 C CA . GLY A 1 104 ? -104.336 6.366 88.190 1.00 50.00 104 GLY A CA 1
ATOM 766 C C . GLY A 1 104 ? -105.170 6.356 89.480 1.00 50.00 104 GLY A C 1
ATOM 767 O O . GLY A 1 104 ? -106.328 5.944 89.454 1.00 50.00 104 GLY A O 1
ATOM 768 N N . TYR A 1 105 ? -104.608 6.813 90.603 1.00 46.59 105 TYR A N 1
ATOM 769 C CA . TYR A 1 105 ? -105.348 7.042 91.843 1.00 46.59 105 TYR A CA 1
ATOM 770 C C . TYR A 1 105 ? -106.026 8.419 91.796 1.00 46.59 105 TYR A C 1
ATOM 772 O O . TYR A 1 105 ? -105.457 9.426 92.211 1.00 46.59 105 TYR A O 1
ATOM 780 N N . ASP A 1 106 ? -107.251 8.452 91.270 1.00 44.19 106 ASP A N 1
ATOM 781 C CA . ASP A 1 106 ? -108.166 9.590 91.385 1.00 44.19 106 ASP A CA 1
ATOM 782 C C . ASP A 1 106 ? -108.611 9.746 92.859 1.00 44.19 106 ASP A C 1
ATOM 784 O O . ASP A 1 106 ? -109.297 8.863 93.387 1.00 44.19 106 ASP A O 1
ATOM 788 N N . PRO A 1 107 ? -108.238 10.831 93.569 1.00 49.25 107 PRO A N 1
ATOM 789 C CA . PRO A 1 107 ? -108.612 11.037 94.969 1.00 49.25 107 PRO A CA 1
ATOM 790 C C . PRO A 1 107 ? -110.101 11.366 95.172 1.00 49.25 107 PRO A C 1
ATOM 792 O O . PRO A 1 107 ? -110.523 11.572 96.311 1.00 49.25 107 PRO A O 1
ATOM 795 N N . ALA A 1 108 ? -110.904 11.458 94.105 1.00 41.75 108 ALA A N 1
ATOM 796 C CA . ALA A 1 108 ? -112.285 11.924 94.178 1.00 41.75 108 ALA A CA 1
ATOM 797 C C . ALA A 1 108 ? -113.327 10.865 94.594 1.00 41.75 108 ALA A C 1
ATOM 799 O O . ALA A 1 108 ? -114.497 11.224 94.743 1.00 41.75 108 ALA A O 1
ATOM 800 N N . HIS A 1 109 ? -112.955 9.602 94.855 1.00 41.31 109 HIS A N 1
ATOM 801 C CA . HIS A 1 109 ? -113.904 8.608 95.380 1.00 41.31 109 HIS A CA 1
ATOM 802 C C . HIS A 1 109 ? -113.475 7.971 96.718 1.00 41.31 109 HIS A C 1
ATOM 804 O O . HIS A 1 109 ? -112.509 7.209 96.766 1.00 41.31 109 HIS A O 1
ATOM 810 N N . PRO A 1 110 ? -114.207 8.242 97.823 1.00 44.78 110 PRO A N 1
ATOM 811 C CA . PRO A 1 110 ? -113.851 7.770 99.152 1.00 44.78 110 PRO A CA 1
ATOM 812 C C . PRO A 1 110 ? -114.366 6.345 99.389 1.00 44.78 110 PRO A C 1
ATOM 814 O O . PRO A 1 110 ? -115.568 6.123 99.524 1.00 44.78 110 PRO A O 1
ATOM 817 N N . PHE A 1 111 ? -113.449 5.387 99.518 1.00 42.09 111 PHE A N 1
ATOM 818 C CA . PHE A 1 111 ? -113.719 4.119 100.195 1.00 42.09 111 PHE A CA 1
ATOM 819 C C . PHE A 1 111 ? -113.250 4.237 101.645 1.00 42.09 111 PHE A C 1
ATOM 821 O O . PHE A 1 111 ? -112.058 4.325 101.937 1.00 42.09 111 PHE A O 1
ATOM 828 N N . SER A 1 112 ? -114.221 4.311 102.555 1.00 36.12 112 SER A N 1
ATOM 829 C CA . SER A 1 112 ? -113.998 4.338 103.992 1.00 36.12 112 SER A CA 1
ATOM 830 C C . SER A 1 112 ? -113.657 2.934 104.485 1.00 36.12 112 SER A C 1
ATOM 832 O O . SER A 1 112 ? -114.375 1.987 104.201 1.00 36.12 112 SER A O 1
ATOM 834 N N . TRP A 1 113 ? -112.574 2.806 105.246 1.00 39.62 113 TRP A N 1
ATOM 835 C CA . TRP A 1 113 ? -112.518 1.999 106.466 1.00 39.62 113 TRP A CA 1
ATOM 836 C C . TRP A 1 113 ? -111.367 2.560 107.302 1.00 39.62 113 TRP A C 1
ATOM 838 O O . TRP A 1 113 ? -110.217 2.615 106.869 1.00 39.62 113 TRP A O 1
ATOM 848 N N . GLY A 1 114 ? -111.733 3.140 108.442 1.00 34.72 114 GLY A N 1
ATOM 849 C CA . GLY A 1 114 ? -110.842 3.919 109.287 1.00 34.72 114 GLY A CA 1
ATOM 850 C C . GLY A 1 114 ? -110.020 3.072 110.249 1.00 34.72 114 GLY A C 1
ATOM 851 O O . GLY A 1 114 ? -110.362 1.932 110.551 1.00 34.72 114 GLY A O 1
ATOM 852 N N . GLY A 1 115 ? -108.986 3.705 110.802 1.00 35.03 115 GLY A N 1
ATOM 853 C CA . GLY A 1 115 ? -108.398 3.279 112.069 1.00 35.03 115 GLY A CA 1
ATOM 854 C C . GLY A 1 115 ? -106.892 3.476 112.173 1.00 35.03 115 GLY A C 1
ATOM 855 O O . GLY A 1 115 ? -106.149 2.538 111.953 1.00 35.03 115 GLY A O 1
ATOM 856 N N . MET A 1 116 ? -106.492 4.695 112.554 1.00 33.78 116 MET A N 1
ATOM 857 C CA . MET A 1 116 ? -105.338 5.044 113.405 1.00 33.78 116 MET A CA 1
ATOM 858 C C . MET A 1 116 ? -103.999 4.307 113.192 1.00 33.78 116 MET A C 1
ATOM 860 O O . MET A 1 116 ? -103.850 3.150 113.551 1.00 33.78 116 MET A O 1
ATOM 864 N N . VAL A 1 117 ? -102.960 5.054 112.806 1.00 39.00 117 VAL A N 1
ATOM 865 C CA . VAL A 1 117 ? -101.861 5.513 113.687 1.00 39.00 117 VAL A CA 1
ATOM 866 C C . VAL A 1 117 ? -100.985 6.465 112.861 1.00 39.00 117 VAL A C 1
ATOM 868 O O . VAL A 1 117 ? -100.586 6.165 111.740 1.00 39.00 117 VAL A O 1
ATOM 871 N N . LYS A 1 118 ? -100.745 7.661 113.405 1.00 41.09 118 LYS A N 1
ATOM 872 C CA . LYS A 1 118 ? -99.804 8.649 112.875 1.00 41.09 118 LYS A CA 1
ATOM 873 C C . LYS A 1 118 ? -98.408 8.238 113.325 1.00 41.09 118 LYS A C 1
ATOM 875 O O . LYS A 1 118 ? -98.189 8.227 114.530 1.00 41.09 118 LYS A O 1
ATOM 880 N N . ASP A 1 119 ? -97.481 8.010 112.396 1.00 38.03 119 ASP A N 1
ATOM 881 C CA . ASP A 1 119 ? -96.087 8.327 112.686 1.00 38.03 119 ASP A CA 1
ATOM 882 C C . ASP A 1 119 ? -95.224 8.672 111.460 1.00 38.03 119 ASP A C 1
ATOM 884 O O . ASP A 1 119 ? -95.252 8.040 110.408 1.00 38.03 119 ASP A O 1
ATOM 888 N N . THR A 1 120 ? -94.530 9.784 111.667 1.00 44.78 120 THR A N 1
ATOM 889 C CA . THR A 1 120 ? -93.289 10.329 111.112 1.00 44.78 120 THR A CA 1
ATOM 890 C C . THR A 1 120 ? -92.510 9.609 109.984 1.00 44.78 120 THR A C 1
ATOM 892 O O . THR A 1 120 ? -92.135 8.448 110.058 1.00 44.78 120 THR A O 1
ATOM 895 N N . ARG A 1 121 ? -92.128 10.424 108.978 1.00 50.50 121 ARG A N 1
ATOM 896 C CA . ARG A 1 121 ? -90.958 10.292 108.075 1.00 50.50 121 ARG A CA 1
ATOM 897 C C . ARG A 1 121 ? -90.688 8.889 107.503 1.00 50.50 121 ARG A C 1
ATOM 899 O O . ARG A 1 121 ? -89.757 8.205 107.914 1.00 50.50 121 ARG A O 1
ATOM 906 N N . ALA A 1 122 ? -91.386 8.543 106.427 1.00 44.03 122 ALA A N 1
ATOM 907 C CA . ALA A 1 122 ? -90.962 7.481 105.518 1.00 44.03 122 ALA A CA 1
ATOM 908 C C . ALA A 1 122 ? -90.955 8.015 104.075 1.00 44.03 122 ALA A C 1
ATOM 910 O O . ALA A 1 122 ? -91.911 8.693 103.691 1.00 44.03 122 ALA A O 1
ATOM 911 N N . PRO A 1 123 ? -89.902 7.756 103.272 1.00 47.75 123 PRO A N 1
ATOM 912 C CA . PRO A 1 123 ? -89.930 8.071 101.850 1.00 47.75 123 PRO A CA 1
ATOM 913 C C . PRO A 1 123 ? -91.103 7.314 101.220 1.00 47.75 123 PRO A C 1
ATOM 915 O O . PRO A 1 123 ? -91.308 6.133 101.515 1.00 47.75 123 PRO A O 1
ATOM 918 N N . THR A 1 124 ? -91.890 8.012 100.400 1.00 57.03 124 THR A N 1
ATOM 919 C CA . THR A 1 124 ? -92.994 7.443 99.619 1.00 57.03 124 THR A CA 1
ATOM 920 C C . THR A 1 124 ? -92.530 6.135 98.977 1.00 57.03 124 THR A C 1
ATOM 922 O O . THR A 1 124 ? -91.409 6.062 98.476 1.00 57.03 124 THR A O 1
ATOM 925 N N . GLN A 1 125 ? -93.347 5.076 99.026 1.00 58.59 125 GLN A N 1
ATOM 926 C CA . GLN A 1 125 ? -93.004 3.742 98.497 1.00 58.59 125 GLN A CA 1
ATOM 927 C C . GLN A 1 125 ? -92.403 3.792 97.076 1.00 58.59 125 GLN A C 1
ATOM 929 O O . GLN A 1 125 ? -91.552 2.974 96.739 1.00 58.59 125 GLN A O 1
ATOM 934 N N . THR A 1 126 ? -92.754 4.815 96.295 1.00 56.88 126 THR A N 1
ATOM 935 C CA . THR A 1 126 ? -92.179 5.168 94.993 1.00 56.88 126 THR A CA 1
ATOM 936 C C . THR A 1 126 ? -90.659 5.385 95.012 1.00 56.88 126 THR A C 1
ATOM 938 O O . THR A 1 126 ? -89.969 4.891 94.128 1.00 56.88 126 THR A O 1
ATOM 941 N N . ALA A 1 127 ? -90.102 6.062 96.021 1.00 61.50 127 ALA A N 1
ATOM 942 C CA . ALA A 1 127 ? -88.660 6.311 96.126 1.00 61.50 127 ALA A CA 1
ATOM 943 C C . ALA A 1 127 ? -87.874 5.049 96.523 1.00 61.50 127 ALA A C 1
ATOM 945 O O . ALA A 1 127 ? -86.749 4.857 96.069 1.00 61.50 127 ALA A O 1
ATOM 946 N N . ARG A 1 128 ? -88.475 4.153 97.323 1.00 63.78 128 ARG A N 1
ATOM 947 C CA . ARG A 1 128 ? -87.872 2.841 97.617 1.00 63.78 128 ARG A CA 1
ATOM 948 C C . ARG A 1 128 ? -87.898 1.935 96.391 1.00 63.78 128 ARG A C 1
ATOM 950 O O . ARG A 1 128 ? -86.889 1.303 96.105 1.00 63.78 128 ARG A O 1
ATOM 957 N N . LEU A 1 129 ? -89.004 1.906 95.646 1.00 67.31 129 LEU A N 1
ATOM 958 C CA . LEU A 1 129 ? -89.094 1.143 94.397 1.00 67.31 129 LEU A CA 1
ATOM 959 C C . LEU A 1 129 ? -88.124 1.669 93.336 1.00 67.31 129 LEU A C 1
ATOM 961 O O . LEU A 1 129 ? -87.437 0.867 92.721 1.00 67.31 129 LEU A O 1
ATOM 965 N N . SER A 1 130 ? -88.005 2.991 93.185 1.00 68.06 130 SER A N 1
ATOM 966 C CA . SER A 1 130 ? -87.032 3.603 92.275 1.00 68.06 130 SER A CA 1
ATOM 967 C C . SER A 1 130 ? -85.598 3.228 92.655 1.00 68.06 130 SER A C 1
ATOM 969 O O . SER A 1 130 ? -84.902 2.674 91.819 1.00 68.06 130 SER A O 1
ATOM 971 N N . ALA A 1 131 ? -85.191 3.379 93.922 1.00 70.81 131 ALA A N 1
ATOM 972 C CA . ALA A 1 131 ? -83.846 2.990 94.359 1.00 70.81 131 ALA A CA 1
ATOM 973 C C . ALA A 1 131 ? -83.568 1.480 94.214 1.00 70.81 131 ALA A C 1
ATOM 975 O O . ALA A 1 131 ? -82.452 1.085 93.886 1.00 70.81 131 ALA A O 1
ATOM 976 N N . THR A 1 132 ? -84.582 0.633 94.429 1.00 74.12 132 THR A N 1
ATOM 977 C CA . THR A 1 132 ? -84.442 -0.820 94.236 1.00 74.12 132 THR A CA 1
ATOM 978 C C . THR A 1 132 ? -84.290 -1.153 92.753 1.00 74.12 132 THR A C 1
ATOM 980 O O . THR A 1 132 ? -83.435 -1.960 92.410 1.00 74.12 132 THR A O 1
ATOM 983 N N . LEU A 1 133 ? -85.056 -0.489 91.876 1.00 74.38 133 LEU A N 1
ATOM 984 C CA . LEU A 1 133 ? -84.929 -0.623 90.425 1.00 74.38 133 LEU A CA 1
ATOM 985 C C . LEU A 1 133 ? -83.544 -0.172 89.952 1.00 74.38 133 LEU A C 1
ATOM 987 O O . LEU A 1 133 ? -82.896 -0.937 89.248 1.00 74.38 133 LEU A O 1
ATOM 991 N N . THR A 1 134 ? -83.047 0.985 90.406 1.00 73.00 134 THR A N 1
ATOM 992 C CA . THR A 1 134 ? -81.707 1.481 90.045 1.00 73.00 134 THR A CA 1
ATOM 993 C C . THR A 1 134 ? -80.598 0.523 90.497 1.00 73.00 134 THR A C 1
ATOM 995 O O . THR A 1 134 ? -79.704 0.203 89.719 1.00 73.00 134 THR A O 1
ATOM 998 N N . SER A 1 135 ? -80.694 -0.019 91.716 1.00 76.00 135 SER A N 1
ATOM 999 C CA . SER A 1 135 ? -79.744 -1.028 92.207 1.00 76.00 135 SER A CA 1
ATOM 1000 C C . SER A 1 135 ? -79.797 -2.311 91.375 1.00 76.00 135 SER A C 1
ATOM 1002 O O . SER A 1 135 ? -78.759 -2.826 90.980 1.00 76.00 135 SER A O 1
ATOM 1004 N N . THR A 1 136 ? -80.993 -2.815 91.048 1.00 73.69 136 THR A N 1
ATOM 1005 C CA . THR A 1 136 ? -81.108 -4.015 90.202 1.00 73.69 136 THR A CA 1
ATOM 1006 C C . THR A 1 136 ? -80.626 -3.785 88.773 1.00 73.69 136 THR A C 1
ATOM 1008 O O . THR A 1 136 ? -80.185 -4.732 88.131 1.00 73.69 136 THR A O 1
ATOM 1011 N N . THR A 1 137 ? -80.691 -2.554 88.259 1.00 72.69 137 THR A N 1
ATOM 1012 C CA . THR A 1 137 ? -80.168 -2.228 86.927 1.00 72.69 137 THR A CA 1
ATOM 1013 C C . THR A 1 137 ? -78.651 -2.144 86.918 1.00 72.69 137 THR A C 1
ATOM 1015 O O . THR A 1 137 ? -78.044 -2.651 85.985 1.00 72.69 137 THR A O 1
ATOM 1018 N N . GLU A 1 138 ? -78.040 -1.607 87.977 1.00 75.25 138 GLU A N 1
ATOM 1019 C CA . GLU A 1 138 ? -76.581 -1.628 88.141 1.00 75.25 138 GLU A CA 1
ATOM 1020 C C . GLU A 1 138 ? -76.060 -3.070 88.265 1.00 75.25 138 GLU A C 1
ATOM 1022 O O . GLU A 1 138 ? -75.087 -3.433 87.605 1.00 75.25 138 GLU A O 1
ATOM 1027 N N . ASP A 1 139 ? -76.757 -3.927 89.021 1.00 75.69 139 ASP A N 1
ATOM 1028 C CA . ASP A 1 139 ? -76.405 -5.348 89.149 1.00 75.69 139 ASP A CA 1
ATOM 1029 C C . ASP A 1 139 ? -76.570 -6.120 87.823 1.00 75.69 139 ASP A C 1
ATOM 1031 O O . ASP A 1 139 ? -75.782 -7.021 87.515 1.00 75.69 139 ASP A O 1
ATOM 1035 N N . LEU A 1 140 ? -77.591 -5.784 87.023 1.00 74.69 140 LEU A N 1
ATOM 1036 C CA . LEU A 1 140 ? -77.816 -6.381 85.701 1.00 74.69 140 LEU A CA 1
ATOM 1037 C C . LEU A 1 140 ? -76.796 -5.903 84.663 1.00 74.69 140 LEU A C 1
ATOM 1039 O O . LEU A 1 140 ? -76.341 -6.726 83.868 1.00 74.69 140 LEU A O 1
ATOM 1043 N N . ASP A 1 141 ? -76.411 -4.626 84.685 1.00 72.62 141 ASP A N 1
ATOM 1044 C CA . ASP A 1 141 ? -75.358 -4.083 83.822 1.00 72.62 141 ASP A CA 1
ATOM 1045 C C . ASP A 1 141 ? -73.997 -4.716 84.159 1.00 72.62 141 ASP A C 1
ATOM 1047 O O . ASP A 1 141 ? -73.292 -5.165 83.255 1.00 72.62 141 ASP A O 1
ATOM 1051 N N . ASP A 1 142 ? -73.658 -4.872 85.445 1.00 77.12 142 ASP A N 1
ATOM 1052 C CA . ASP A 1 142 ? -72.407 -5.520 85.868 1.00 77.12 142 ASP A CA 1
ATOM 1053 C C . ASP A 1 142 ? -72.390 -7.024 85.517 1.00 77.12 142 ASP A C 1
ATOM 1055 O O . ASP A 1 142 ? -71.362 -7.588 85.123 1.00 77.12 142 ASP A O 1
ATOM 1059 N N . LEU A 1 143 ? -73.543 -7.704 85.592 1.00 78.25 143 LEU A N 1
ATOM 1060 C CA . LEU A 1 143 ? -73.673 -9.090 85.134 1.00 78.25 143 LEU A CA 1
ATOM 1061 C C . LEU A 1 143 ? -73.550 -9.203 83.608 1.00 78.25 143 LEU A C 1
ATOM 1063 O O . LEU A 1 143 ? -72.885 -10.125 83.121 1.00 78.25 143 LEU A O 1
ATOM 1067 N N . ALA A 1 144 ? -74.163 -8.285 82.858 1.00 74.31 144 ALA A N 1
ATOM 1068 C CA . ALA A 1 144 ? -74.048 -8.229 81.407 1.00 74.31 144 ALA A CA 1
ATOM 1069 C C . ALA A 1 144 ? -72.589 -7.996 80.999 1.00 74.31 144 ALA A C 1
ATOM 1071 O O . ALA A 1 144 ? -72.047 -8.787 80.228 1.00 74.31 144 ALA A O 1
ATOM 1072 N N . ASP A 1 145 ? -71.909 -7.012 81.585 1.00 77.19 145 ASP A N 1
ATOM 1073 C CA . ASP A 1 145 ? -70.504 -6.721 81.298 1.00 77.19 145 ASP A CA 1
ATOM 1074 C C . ASP A 1 145 ? -69.587 -7.913 81.607 1.00 77.19 145 ASP A C 1
ATOM 1076 O O . ASP A 1 145 ? -68.703 -8.236 80.808 1.00 77.19 145 ASP A O 1
ATOM 1080 N N . LYS A 1 146 ? -69.826 -8.648 82.703 1.00 78.44 146 LYS A N 1
ATOM 1081 C CA . LYS A 1 146 ? -69.068 -9.874 83.023 1.00 78.44 146 LYS A CA 1
ATOM 1082 C C . LYS A 1 146 ? -69.297 -10.993 82.008 1.00 78.44 146 LYS A C 1
ATOM 1084 O O . LYS A 1 146 ? -68.334 -11.646 81.597 1.00 78.44 146 LYS A O 1
ATOM 1089 N N . GLN A 1 147 ? -70.543 -11.221 81.589 1.00 80.44 147 GLN A N 1
ATOM 1090 C CA . GLN A 1 147 ? -70.870 -12.240 80.584 1.00 80.44 147 GLN A CA 1
ATOM 1091 C C . GLN A 1 147 ? -70.316 -11.865 79.203 1.00 80.44 147 GLN A C 1
ATOM 1093 O O . GLN A 1 147 ? -69.721 -12.706 78.528 1.00 80.44 147 GLN A O 1
ATOM 1098 N N . PHE A 1 148 ? -70.415 -10.592 78.810 1.00 76.06 148 PHE A N 1
ATOM 1099 C CA . PHE A 1 148 ? -69.836 -10.086 77.567 1.00 76.06 148 PHE A CA 1
ATOM 1100 C C . PHE A 1 148 ? -68.310 -10.140 77.577 1.00 76.06 148 PHE A C 1
ATOM 1102 O O . PHE A 1 148 ? -67.722 -10.549 76.579 1.00 76.06 148 PHE A O 1
ATOM 1109 N N . ALA A 1 149 ? -67.653 -9.811 78.690 1.00 76.12 149 ALA A N 1
ATOM 1110 C CA . ALA A 1 149 ? -66.203 -9.933 78.813 1.00 76.12 149 ALA A CA 1
ATOM 1111 C C . ALA A 1 149 ? -65.740 -11.397 78.704 1.00 76.12 149 ALA A C 1
ATOM 1113 O O . ALA A 1 149 ? -64.748 -11.683 78.029 1.00 76.12 149 ALA A O 1
ATOM 1114 N N . ALA A 1 150 ? -66.469 -12.335 79.320 1.00 76.62 150 ALA A N 1
ATOM 1115 C CA . ALA A 1 150 ? -66.184 -13.765 79.213 1.00 76.62 150 ALA A CA 1
ATOM 1116 C C . A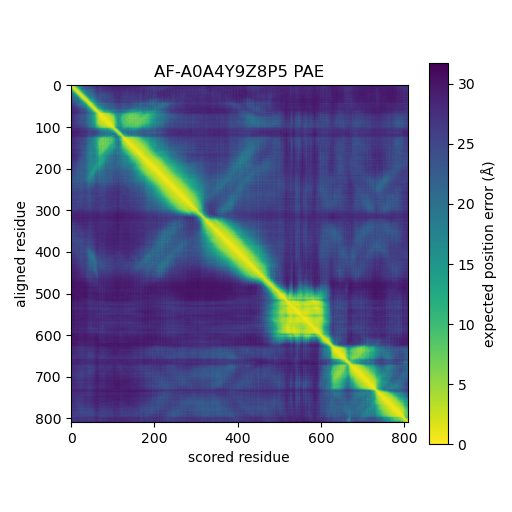LA A 1 150 ? -66.377 -14.285 77.777 1.00 76.62 150 ALA A C 1
ATOM 1118 O O . ALA A 1 150 ? -65.502 -14.976 77.250 1.00 76.62 150 ALA A O 1
ATOM 1119 N N . PHE A 1 151 ? -67.475 -13.901 77.122 1.00 77.38 151 PHE A N 1
ATOM 1120 C CA . PHE A 1 151 ? -67.759 -14.261 75.734 1.00 77.38 151 PHE A CA 1
ATOM 1121 C C . PHE A 1 151 ? -66.739 -13.658 74.759 1.00 77.38 151 PHE A C 1
ATOM 1123 O O . PHE A 1 151 ? -66.166 -14.376 73.942 1.00 77.38 151 PHE A O 1
ATOM 1130 N N . ALA A 1 152 ? -66.432 -12.366 74.893 1.00 75.06 152 ALA A N 1
ATOM 1131 C CA . ALA A 1 152 ? -65.421 -11.683 74.093 1.00 75.06 152 ALA A CA 1
ATOM 1132 C C . ALA A 1 152 ? -64.055 -12.363 74.234 1.00 75.06 152 ALA A C 1
ATOM 1134 O O . ALA A 1 152 ? -63.389 -12.626 73.236 1.00 75.06 152 ALA A O 1
ATOM 1135 N N . LYS A 1 153 ? -63.652 -12.728 75.457 1.00 79.00 153 LYS A N 1
ATOM 1136 C CA . LYS A 1 153 ? -62.392 -13.439 75.697 1.00 79.00 153 LYS A CA 1
ATOM 1137 C C . LYS A 1 153 ? -62.341 -14.793 74.981 1.00 79.00 153 LYS A C 1
ATOM 1139 O O . LYS A 1 153 ? -61.288 -15.136 74.439 1.00 79.00 153 LYS A O 1
ATOM 1144 N N . LEU A 1 154 ? -63.447 -15.539 74.958 1.00 80.38 154 LEU A N 1
ATOM 1145 C CA . LEU A 1 154 ? -63.542 -16.811 74.236 1.00 80.38 154 LEU A CA 1
ATOM 1146 C C . LEU A 1 154 ? -63.408 -16.588 72.720 1.00 80.38 154 LEU A C 1
ATOM 1148 O O . LEU A 1 154 ? -62.507 -17.146 72.095 1.00 80.38 154 LEU A O 1
ATOM 1152 N N . VAL A 1 155 ? -64.228 -15.691 72.162 1.00 76.44 155 VAL A N 1
ATOM 1153 C CA . VAL A 1 155 ? -64.268 -15.401 70.721 1.00 76.44 155 VAL A CA 1
ATOM 1154 C C . VAL A 1 155 ? -62.932 -14.856 70.221 1.00 76.44 155 VAL A C 1
ATOM 1156 O O . VAL A 1 155 ? -62.430 -15.328 69.208 1.00 76.44 155 VAL A O 1
ATOM 1159 N N . PHE A 1 156 ? -62.305 -13.916 70.935 1.00 76.69 156 PHE A N 1
ATOM 1160 C CA . PHE A 1 156 ? -61.001 -13.371 70.541 1.00 76.69 156 PHE A CA 1
ATOM 1161 C C . PHE A 1 156 ? -59.873 -14.404 70.612 1.00 76.69 156 PHE A C 1
ATOM 1163 O O . PHE A 1 156 ? -58.948 -14.341 69.803 1.00 76.69 156 PHE A O 1
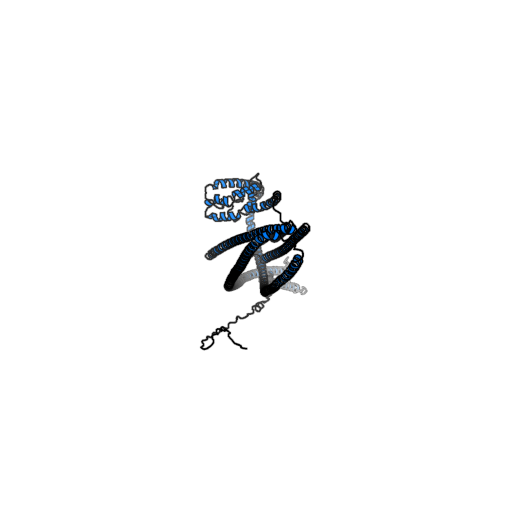ATOM 1170 N N . SER A 1 157 ? -59.935 -15.361 71.543 1.00 74.00 157 SER A N 1
ATOM 1171 C CA . SER A 1 157 ? -58.934 -16.435 71.618 1.00 74.00 157 SER A CA 1
ATOM 1172 C C . SER A 1 157 ? -59.029 -17.363 70.404 1.00 74.00 157 SER A C 1
ATOM 1174 O O . SER A 1 157 ? -58.012 -17.716 69.811 1.00 74.00 157 SER A O 1
ATOM 1176 N N . GLU A 1 158 ? -60.249 -17.697 69.992 1.00 79.31 158 GLU A N 1
ATOM 1177 C CA . GLU A 1 158 ? -60.514 -18.571 68.847 1.00 79.31 158 GLU A CA 1
ATOM 1178 C C . GLU A 1 158 ? -60.216 -17.872 67.510 1.00 79.31 158 GLU A C 1
ATOM 1180 O O . GLU A 1 158 ? -59.574 -18.449 66.630 1.00 79.31 158 GLU A O 1
ATOM 1185 N N . LEU A 1 159 ? -60.557 -16.583 67.395 1.00 74.56 159 LEU A N 1
ATOM 1186 C CA . LEU A 1 159 ? -60.203 -15.750 66.241 1.00 74.56 159 LEU A CA 1
ATOM 1187 C C . LEU A 1 159 ? -58.690 -15.631 66.062 1.00 74.56 159 LEU A C 1
ATOM 1189 O O . LEU A 1 159 ? -58.200 -15.709 64.938 1.00 74.56 159 LEU A O 1
ATOM 1193 N N . LYS A 1 160 ? -57.947 -15.485 67.163 1.00 77.06 160 LYS A N 1
ATOM 1194 C CA . LYS A 1 160 ? -56.484 -15.399 67.138 1.00 77.06 160 LYS A CA 1
ATOM 1195 C C . LYS A 1 160 ? -55.841 -16.704 66.662 1.00 77.06 160 LYS A C 1
ATOM 1197 O O . LYS A 1 160 ? -54.876 -16.666 65.900 1.00 77.06 160 LYS A O 1
ATOM 1202 N N . GLU A 1 161 ? -56.374 -17.856 67.067 1.00 79.12 161 GLU A N 1
ATOM 1203 C CA . GLU A 1 161 ? -55.908 -19.156 66.564 1.00 79.12 161 GLU A CA 1
ATOM 1204 C C . GLU A 1 161 ? -56.280 -19.373 65.088 1.00 79.12 161 GLU A C 1
ATOM 1206 O O . GLU A 1 161 ? -55.455 -19.860 64.311 1.00 79.12 161 GLU A O 1
ATOM 1211 N N . MET A 1 162 ? -57.469 -18.940 64.656 1.00 73.44 162 MET A N 1
ATOM 1212 C CA . MET A 1 162 ? -57.851 -18.958 63.240 1.00 73.44 162 MET A CA 1
ATOM 1213 C C . MET A 1 162 ? -56.961 -18.055 62.379 1.00 73.44 162 MET A C 1
ATOM 1215 O O . MET A 1 162 ? -56.514 -18.478 61.314 1.00 73.44 162 MET A O 1
ATOM 1219 N N . GLU A 1 163 ? -56.668 -16.839 62.837 1.00 76.12 163 GLU A N 1
ATOM 1220 C CA . GLU A 1 163 ? -55.785 -15.890 62.153 1.00 76.12 163 GLU A CA 1
ATOM 1221 C C . GLU A 1 163 ? -54.369 -16.461 62.020 1.00 76.12 163 GLU A C 1
ATOM 1223 O O . GLU A 1 163 ? -53.780 -16.437 60.939 1.00 76.12 163 GLU A O 1
ATOM 1228 N N . LYS A 1 164 ? -53.861 -17.093 63.083 1.00 77.62 164 LYS A N 1
ATOM 1229 C CA . LYS A 1 164 ? -52.578 -17.801 63.068 1.00 77.62 164 LYS A CA 1
ATOM 1230 C C . LYS A 1 164 ? -52.578 -18.981 62.091 1.00 77.62 164 LYS A C 1
ATOM 1232 O O . LYS A 1 164 ? -51.606 -19.172 61.357 1.00 77.62 164 LYS A O 1
ATOM 1237 N N . CYS A 1 165 ? -53.649 -19.772 62.046 1.00 77.25 165 CYS A N 1
ATOM 1238 C CA . CYS A 1 165 ? -53.786 -20.870 61.086 1.00 77.25 165 CYS A CA 1
ATOM 1239 C C . CYS A 1 165 ? -53.838 -20.359 59.642 1.00 77.25 165 CYS A C 1
ATOM 1241 O O . CYS A 1 165 ? -53.177 -20.923 58.768 1.00 77.25 165 CYS A O 1
ATOM 1243 N N . TRP A 1 166 ? -54.566 -19.270 59.398 1.00 77.81 166 TRP A N 1
ATOM 1244 C CA . TRP A 1 166 ? -54.683 -18.666 58.077 1.00 77.81 166 TRP A CA 1
ATOM 1245 C C . TRP A 1 166 ? -53.362 -18.045 57.611 1.00 77.81 166 TRP A C 1
ATOM 1247 O O . TRP A 1 166 ? -52.915 -18.350 56.507 1.00 77.81 166 TRP A O 1
ATOM 1257 N N . ALA A 1 167 ? -52.666 -17.292 58.468 1.00 73.75 167 ALA A N 1
ATOM 1258 C CA . ALA A 1 167 ? -51.337 -16.749 58.177 1.00 73.75 167 ALA A CA 1
ATOM 1259 C C . ALA A 1 167 ? -50.324 -17.861 57.845 1.00 73.75 167 ALA A C 1
ATOM 1261 O O . ALA A 1 167 ? -49.578 -17.765 56.870 1.00 73.75 167 ALA A O 1
ATOM 1262 N N . ASN A 1 168 ? -50.354 -18.971 58.590 1.00 78.31 168 ASN A N 1
ATOM 1263 C CA . ASN A 1 168 ? -49.518 -20.139 58.305 1.00 78.31 168 ASN A CA 1
ATOM 1264 C C . ASN A 1 168 ? -49.879 -20.829 56.980 1.00 78.31 168 ASN A C 1
ATOM 1266 O O . ASN A 1 168 ? -48.996 -21.364 56.306 1.00 78.31 168 ASN A O 1
ATOM 1270 N N . GLN A 1 169 ? -51.160 -20.854 56.609 1.00 78.44 169 GLN A N 1
ATOM 1271 C CA . GLN A 1 169 ? -51.625 -21.435 55.350 1.00 78.44 169 GLN A CA 1
ATOM 1272 C C . GLN A 1 169 ? -51.209 -20.568 54.156 1.00 78.44 169 GLN A C 1
ATOM 1274 O O . GLN A 1 169 ? -50.637 -21.082 53.197 1.00 78.44 169 GLN A O 1
ATOM 1279 N N . VAL A 1 170 ? -51.430 -19.253 54.239 1.00 74.44 170 VAL A N 1
ATOM 1280 C CA . VAL A 1 170 ? -51.024 -18.284 53.212 1.00 74.44 170 VAL A CA 1
ATOM 1281 C C . VAL A 1 170 ? -49.506 -18.306 53.038 1.00 74.44 170 VAL A C 1
ATOM 1283 O O . VAL A 1 170 ? -49.025 -18.482 51.921 1.00 74.44 170 VAL A O 1
ATOM 1286 N N . GLY A 1 171 ? -48.748 -18.273 54.138 1.00 80.69 171 GLY A N 1
ATOM 1287 C CA . GLY A 1 171 ? -47.287 -18.335 54.099 1.00 80.69 171 GLY A CA 1
ATOM 1288 C C . GLY A 1 171 ? -46.724 -19.665 53.582 1.00 80.69 171 GLY A C 1
ATOM 1289 O O . GLY A 1 171 ? -45.587 -19.703 53.117 1.00 80.69 171 GLY A O 1
ATOM 1290 N N . ARG A 1 172 ? -47.476 -20.774 53.646 1.00 80.56 172 ARG A N 1
ATOM 1291 C CA . ARG A 1 172 ? -47.101 -22.034 52.974 1.00 80.56 172 ARG A CA 1
ATOM 1292 C C . ARG A 1 172 ? -47.329 -21.947 51.469 1.00 80.56 172 ARG A C 1
ATOM 1294 O O . ARG A 1 172 ? -46.392 -22.158 50.712 1.00 80.56 172 ARG A O 1
ATOM 1301 N N . VAL A 1 173 ? -48.525 -21.537 51.051 1.00 81.56 173 VAL A N 1
ATOM 1302 C CA . VAL A 1 173 ? -48.881 -21.406 49.628 1.00 81.56 173 VAL A CA 1
ATOM 1303 C C . VAL A 1 173 ? -47.965 -20.417 48.902 1.00 81.56 173 VAL A C 1
ATOM 1305 O O . VAL A 1 173 ? -47.602 -20.637 47.749 1.00 81.56 173 VAL A O 1
ATOM 1308 N N . GLU A 1 174 ? -47.576 -19.326 49.558 1.00 82.94 174 GLU A N 1
ATOM 1309 C CA . GLU A 1 174 ? -46.666 -18.340 48.977 1.00 82.94 174 GLU A CA 1
ATOM 1310 C C . GLU A 1 174 ? -45.234 -18.872 48.849 1.00 82.94 174 GLU A C 1
ATOM 1312 O O . GLU A 1 174 ? -44.605 -18.675 47.808 1.00 82.94 174 GLU A O 1
ATOM 1317 N N . ARG A 1 175 ? -44.742 -19.623 49.846 1.00 82.75 175 ARG A N 1
ATOM 1318 C CA . ARG A 1 175 ? -43.445 -20.312 49.759 1.00 82.75 175 ARG A CA 1
ATOM 1319 C C . ARG A 1 175 ? -43.425 -21.357 48.651 1.00 82.75 175 ARG A C 1
ATOM 1321 O O . ARG A 1 175 ? -42.450 -21.399 47.905 1.00 82.75 175 ARG A O 1
ATOM 1328 N N . ASP A 1 176 ? -44.494 -22.131 48.500 1.00 86.38 176 ASP A N 1
ATOM 1329 C CA . ASP A 1 176 ? -44.600 -23.142 47.447 1.00 86.38 176 ASP A CA 1
ATOM 1330 C C . ASP A 1 176 ? -44.617 -22.480 46.060 1.00 86.38 176 ASP A C 1
ATOM 1332 O O . ASP A 1 176 ? -43.817 -22.829 45.195 1.00 86.38 176 ASP A O 1
ATOM 1336 N N . LYS A 1 177 ? -45.418 -21.420 45.872 1.00 84.06 177 LYS A N 1
ATOM 1337 C CA . LYS A 1 177 ? -45.444 -20.650 44.614 1.00 84.06 177 LYS A CA 1
ATOM 1338 C C . LYS A 1 177 ? -44.115 -19.959 44.303 1.00 84.06 177 LYS A C 1
ATOM 1340 O O . LYS A 1 177 ? -43.725 -19.883 43.137 1.00 84.06 177 LYS A O 1
ATOM 1345 N N . ASN A 1 178 ? -43.416 -19.435 45.311 1.00 81.50 178 ASN A N 1
ATOM 1346 C CA . ASN A 1 178 ? -42.083 -18.861 45.114 1.00 81.50 178 ASN A CA 1
ATOM 1347 C C . ASN A 1 178 ? -41.041 -19.938 44.798 1.00 81.50 178 ASN A C 1
ATOM 1349 O O . ASN A 1 178 ? -40.169 -19.698 43.965 1.00 81.50 178 ASN A O 1
ATOM 1353 N N . SER A 1 179 ? -41.154 -21.126 45.395 1.00 88.06 179 SER A N 1
ATOM 1354 C CA . SER A 1 179 ? -40.310 -22.274 45.060 1.00 88.06 179 SER A CA 1
ATOM 1355 C C . SER A 1 179 ? -40.513 -22.704 43.605 1.00 88.06 179 SER A C 1
ATOM 1357 O O . SER A 1 179 ? -39.542 -22.799 42.856 1.00 88.06 179 SER A O 1
ATOM 1359 N N . GLU A 1 180 ? -41.765 -22.842 43.158 1.00 88.94 180 GLU A N 1
ATOM 1360 C CA . GLU A 1 180 ? -42.105 -23.167 41.766 1.00 88.94 180 GLU A CA 1
ATOM 1361 C C . GLU A 1 180 ? -41.595 -22.108 40.779 1.00 88.94 180 GLU A C 1
ATOM 1363 O O . GLU A 1 180 ? -41.010 -22.449 39.750 1.00 88.94 180 GLU A O 1
ATOM 1368 N N . ARG A 1 181 ? -41.755 -20.814 41.095 1.00 86.56 181 ARG A N 1
ATOM 1369 C CA . ARG A 1 181 ? -41.204 -19.724 40.268 1.00 86.56 181 ARG A CA 1
ATOM 1370 C C . ARG A 1 181 ? -39.684 -19.768 40.200 1.00 86.56 181 ARG A C 1
ATOM 1372 O O . ARG A 1 181 ? -39.131 -19.581 39.120 1.00 86.56 181 ARG A O 1
ATOM 1379 N N . SER A 1 182 ? -39.020 -20.018 41.325 1.00 84.88 182 SER A N 1
ATOM 1380 C CA . SER A 1 182 ? -37.562 -20.127 41.380 1.00 84.88 182 SER A CA 1
ATOM 1381 C C . SER A 1 182 ? -37.068 -21.303 40.532 1.00 84.88 182 SER A C 1
ATOM 1383 O O . SER A 1 182 ? -36.187 -21.130 39.692 1.00 84.88 182 SER A O 1
ATOM 1385 N N . GLN A 1 183 ? -37.711 -22.470 40.645 1.00 89.88 183 GLN A N 1
ATOM 1386 C CA . GLN A 1 183 ? -37.403 -23.635 39.810 1.00 89.88 183 GLN A CA 1
ATOM 1387 C C . GLN A 1 183 ? -37.659 -23.372 38.320 1.00 89.88 183 GLN A C 1
ATOM 1389 O O . GLN A 1 183 ? -36.844 -23.755 37.481 1.00 89.88 183 GLN A O 1
ATOM 1394 N N . ALA A 1 184 ? -38.757 -22.695 37.971 1.00 86.06 184 ALA A N 1
ATOM 1395 C CA . ALA A 1 184 ? -39.063 -22.341 36.587 1.00 86.06 184 ALA A CA 1
ATOM 1396 C C . ALA A 1 184 ? -38.020 -21.377 35.995 1.00 86.06 184 ALA A C 1
ATOM 1398 O O . ALA A 1 184 ? -37.546 -21.600 34.880 1.00 86.06 184 ALA A O 1
ATOM 1399 N N . LEU A 1 185 ? -37.611 -20.356 36.753 1.00 86.56 185 LEU A N 1
ATOM 1400 C CA . LEU A 1 185 ? -36.552 -19.427 36.351 1.00 86.56 185 LEU A CA 1
ATOM 1401 C C . LEU A 1 185 ? -35.204 -20.131 36.217 1.00 86.56 185 LEU A C 1
ATOM 1403 O O . LEU A 1 185 ? -34.479 -19.892 35.254 1.00 86.56 185 LEU A O 1
ATOM 1407 N N . GLN A 1 186 ? -34.878 -21.038 37.137 1.00 88.06 186 GLN A N 1
ATOM 1408 C CA . GLN A 1 186 ? -33.653 -21.825 37.054 1.00 88.06 186 GLN A CA 1
ATOM 1409 C C . GLN A 1 186 ? -33.660 -22.726 35.814 1.00 88.06 186 GLN A C 1
ATOM 1411 O O . GLN A 1 186 ? -32.667 -22.778 35.093 1.00 88.06 186 GLN A O 1
ATOM 1416 N N . LYS A 1 187 ? -34.793 -23.363 35.496 1.00 90.69 187 LYS A N 1
ATOM 1417 C CA . LYS A 1 187 ? -34.956 -24.157 34.271 1.00 90.69 187 LYS A CA 1
ATOM 1418 C C . LYS A 1 187 ? -34.803 -23.303 33.008 1.00 90.69 187 LYS A C 1
ATOM 1420 O O . LYS A 1 187 ? -34.135 -23.726 32.068 1.00 90.69 187 LYS A O 1
ATOM 1425 N N . GLN A 1 188 ? -35.374 -22.099 32.994 1.00 90.50 188 GLN A N 1
ATOM 1426 C CA . GLN A 1 188 ? -35.230 -21.160 31.879 1.00 90.50 188 GLN A CA 1
ATOM 1427 C C . GLN A 1 188 ? -33.778 -20.690 31.722 1.00 90.50 188 GLN A C 1
ATOM 1429 O O . GLN A 1 188 ? -33.269 -20.626 30.607 1.00 90.50 188 GLN A O 1
ATOM 1434 N N . ARG A 1 189 ? -33.088 -20.426 32.835 1.00 87.69 189 ARG A N 1
ATOM 1435 C CA . ARG A 1 189 ? -31.673 -20.050 32.844 1.00 87.69 189 ARG A CA 1
ATOM 1436 C C . ARG A 1 189 ? -30.792 -21.165 32.280 1.00 87.69 189 ARG A C 1
ATOM 1438 O O . ARG A 1 189 ? -29.940 -20.881 31.448 1.00 87.69 189 ARG A O 1
ATOM 1445 N N . MET A 1 190 ? -31.029 -22.417 32.676 1.00 90.19 190 MET A N 1
ATOM 1446 C CA . MET A 1 190 ? -30.303 -23.566 32.121 1.00 90.19 190 MET A CA 1
ATOM 1447 C C . MET A 1 190 ? -30.549 -23.722 30.618 1.00 90.19 190 MET A C 1
ATOM 1449 O O . MET A 1 190 ? -29.597 -23.930 29.880 1.00 90.19 190 MET A O 1
ATOM 1453 N N . SER A 1 191 ? -31.794 -23.545 30.159 1.00 91.81 191 SER A N 1
ATOM 1454 C CA . SER A 1 191 ? -32.119 -23.571 28.725 1.00 91.81 191 SER A CA 1
ATOM 1455 C C . SER A 1 191 ? -31.354 -22.505 27.938 1.00 91.81 191 SER A C 1
ATOM 1457 O O . SER A 1 191 ? -30.791 -22.811 26.895 1.00 91.81 191 SER A O 1
ATOM 1459 N N . LEU A 1 192 ? -31.297 -21.268 28.446 1.00 89.12 192 LEU A N 1
ATOM 1460 C CA . LEU A 1 192 ? -30.569 -20.179 27.791 1.00 89.12 192 LEU A CA 1
ATOM 1461 C C . LEU A 1 192 ? -29.062 -20.442 27.727 1.00 89.12 192 LEU A C 1
ATOM 1463 O O . LEU A 1 192 ? -28.439 -20.122 26.721 1.00 89.12 192 LEU A O 1
ATOM 1467 N N . PHE A 1 193 ? -28.476 -21.034 28.770 1.00 90.81 193 PHE A N 1
ATOM 1468 C CA . PHE A 1 193 ? -27.066 -21.422 28.731 1.00 90.81 193 PHE A CA 1
ATOM 1469 C C . PHE A 1 193 ? -26.796 -22.481 27.662 1.00 90.81 193 PHE A C 1
ATOM 1471 O O . PHE A 1 193 ? -25.844 -22.331 26.905 1.00 90.81 193 PHE A O 1
ATOM 1478 N N . THR A 1 194 ? -27.666 -23.486 27.531 1.00 90.25 194 THR A N 1
ATOM 1479 C CA . THR A 1 194 ? -27.541 -24.497 26.469 1.00 90.25 194 THR A CA 1
ATOM 1480 C C . THR A 1 194 ? -27.639 -23.877 25.070 1.00 90.25 194 THR A C 1
ATOM 1482 O O . THR A 1 194 ? -26.883 -24.252 24.176 1.00 90.25 194 THR A O 1
ATOM 1485 N N . ASP A 1 195 ? -28.522 -22.893 24.876 1.00 89.25 195 ASP A N 1
ATOM 1486 C CA . ASP A 1 195 ? -28.642 -22.181 23.598 1.00 89.25 195 ASP A CA 1
ATOM 1487 C C . ASP A 1 195 ? -27.398 -21.323 23.294 1.00 89.25 195 ASP A C 1
ATOM 1489 O O . ASP A 1 195 ? -26.956 -21.259 22.145 1.00 89.25 195 ASP A O 1
ATOM 1493 N N . ILE A 1 196 ? -26.805 -20.685 24.312 1.00 86.56 196 ILE A N 1
ATOM 1494 C CA . ILE A 1 196 ? -25.554 -19.924 24.172 1.00 86.56 196 ILE A CA 1
ATOM 1495 C C . ILE A 1 196 ? -24.404 -20.855 23.776 1.00 86.56 196 ILE A C 1
ATOM 1497 O O . ILE A 1 196 ? -23.708 -20.564 22.806 1.00 86.56 196 ILE A O 1
ATOM 1501 N N . GLU A 1 197 ? -24.246 -21.996 24.451 1.00 90.00 197 GLU A N 1
ATOM 1502 C CA . GLU A 1 197 ? -23.217 -22.992 24.121 1.00 90.00 197 GLU A CA 1
ATOM 1503 C C . GLU A 1 197 ? -23.375 -23.519 22.684 1.00 90.00 197 GLU A C 1
ATOM 1505 O O . GLU A 1 197 ? -22.395 -23.649 21.947 1.00 90.00 197 GLU A O 1
ATOM 1510 N N . ALA A 1 198 ? -24.614 -23.761 22.237 1.00 89.56 198 ALA A N 1
ATOM 1511 C CA . ALA A 1 198 ? -24.893 -24.178 20.864 1.00 89.56 198 ALA A CA 1
ATOM 1512 C C . ALA A 1 198 ? -24.530 -23.093 19.831 1.00 89.56 198 ALA A C 1
ATOM 1514 O O . ALA A 1 198 ? -23.984 -23.401 18.768 1.00 89.56 198 ALA A O 1
ATOM 1515 N N . LEU A 1 199 ? -24.797 -21.818 20.136 1.00 88.56 199 LEU A N 1
ATOM 1516 C CA . LEU A 1 199 ? -24.414 -20.693 19.278 1.00 88.56 199 LEU A CA 1
ATOM 1517 C C . LEU A 1 199 ? -22.898 -20.489 19.233 1.00 88.56 199 LEU A C 1
ATOM 1519 O O . LEU A 1 199 ? -22.357 -20.188 18.168 1.00 88.56 199 LEU A O 1
ATOM 1523 N N . GLU A 1 200 ? -22.202 -20.667 20.353 1.00 90.62 200 GLU A N 1
ATOM 1524 C CA . GLU A 1 200 ? -20.741 -20.603 20.407 1.00 90.62 200 GLU A CA 1
ATOM 1525 C C . GLU A 1 200 ? -20.097 -21.729 19.592 1.00 90.62 200 GLU A C 1
ATOM 1527 O O . GLU A 1 200 ? -19.164 -21.470 18.826 1.00 90.62 200 GLU A O 1
ATOM 1532 N N . ALA A 1 201 ? -20.643 -22.948 19.665 1.00 90.44 201 ALA A N 1
ATOM 1533 C CA . ALA A 1 201 ? -20.211 -24.067 18.831 1.00 90.44 201 ALA A CA 1
ATOM 1534 C C . ALA A 1 201 ? -20.419 -23.781 17.332 1.00 90.44 201 ALA A C 1
ATOM 1536 O O . ALA A 1 201 ? -19.495 -23.956 16.535 1.00 90.44 201 ALA A O 1
ATOM 1537 N N . ALA A 1 202 ? -21.587 -23.255 16.946 1.00 89.81 202 ALA A N 1
ATOM 1538 C CA . ALA A 1 202 ? -21.868 -22.874 15.559 1.00 89.81 202 ALA A CA 1
ATOM 1539 C C . ALA A 1 202 ? -20.958 -21.732 15.065 1.00 89.81 202 ALA A C 1
ATOM 1541 O O . ALA A 1 202 ? -20.511 -21.722 13.915 1.00 89.81 202 ALA A O 1
ATOM 1542 N N . LEU A 1 203 ? -20.638 -20.766 15.933 1.00 88.12 203 LEU A N 1
ATOM 1543 C CA . LEU A 1 203 ? -19.690 -19.697 15.624 1.00 88.12 203 LEU A CA 1
ATOM 1544 C C . LEU A 1 203 ? -18.272 -20.252 15.418 1.00 88.12 203 LEU A C 1
ATOM 1546 O O . LEU A 1 203 ? -17.564 -19.793 14.520 1.00 88.12 203 LEU A O 1
ATOM 1550 N N . ALA A 1 204 ? -17.848 -21.216 16.236 1.00 89.19 204 ALA A N 1
ATOM 1551 C CA . ALA A 1 204 ? -16.550 -21.870 16.100 1.00 89.19 204 ALA A CA 1
ATOM 1552 C C . ALA A 1 204 ? -16.444 -22.652 14.779 1.00 89.19 204 ALA A C 1
ATOM 1554 O O . ALA A 1 204 ? -15.435 -22.533 14.082 1.00 89.19 204 ALA A O 1
ATOM 1555 N N . GLU A 1 205 ? -17.499 -23.370 14.388 1.00 91.69 205 GLU A N 1
ATOM 1556 C CA . GLU A 1 205 ? -17.577 -24.064 13.097 1.00 91.69 205 GLU A CA 1
ATOM 1557 C C . GLU A 1 205 ? -17.497 -23.079 11.919 1.00 91.69 205 GLU A C 1
ATOM 1559 O O . GLU A 1 205 ? -16.660 -23.237 11.031 1.00 91.69 205 GLU A O 1
ATOM 1564 N N . CYS A 1 206 ? -18.273 -21.991 11.963 1.00 89.81 206 CYS A N 1
ATOM 1565 C CA . CYS A 1 206 ? -18.252 -20.945 10.937 1.00 89.81 206 CYS A CA 1
ATOM 1566 C C . CYS A 1 206 ? -16.871 -20.271 10.811 1.00 89.81 206 CYS A C 1
ATOM 1568 O O . CYS A 1 206 ? -16.384 -20.028 9.704 1.00 89.81 206 CYS A O 1
ATOM 1570 N N . LYS A 1 207 ? -16.192 -20.011 11.938 1.00 88.50 207 LYS A N 1
ATOM 1571 C CA . LYS A 1 207 ? -14.809 -19.504 11.934 1.00 88.50 207 LYS A CA 1
ATOM 1572 C C . LYS A 1 207 ? -13.846 -20.496 11.284 1.00 88.50 207 LYS A C 1
ATOM 1574 O O . LYS A 1 207 ? -13.029 -20.082 10.466 1.00 88.50 207 LYS A O 1
ATOM 1579 N N . CYS A 1 208 ? -13.970 -21.785 11.597 1.00 91.00 208 CYS A N 1
ATOM 1580 C CA . CYS A 1 208 ? -13.137 -22.831 11.010 1.00 91.00 208 CYS A CA 1
ATOM 1581 C C . CYS A 1 208 ? -13.332 -22.929 9.486 1.00 91.00 208 CYS A C 1
ATOM 1583 O O . CYS A 1 208 ? -12.354 -22.987 8.735 1.00 91.00 208 CYS A O 1
ATOM 1585 N N . GLU A 1 209 ? -14.576 -22.874 8.999 1.00 89.50 209 GLU A N 1
ATOM 1586 C CA . GLU A 1 209 ? -14.854 -22.839 7.558 1.00 89.50 209 GLU A CA 1
ATOM 1587 C C . GLU A 1 209 ? -14.276 -21.587 6.890 1.00 89.50 209 GLU A C 1
ATOM 1589 O O . GLU A 1 209 ? -13.661 -21.675 5.822 1.00 89.50 209 GLU A O 1
ATOM 1594 N N . HIS A 1 210 ? -14.408 -20.424 7.533 1.00 87.69 210 HIS A N 1
ATOM 1595 C CA . HIS A 1 210 ? -13.845 -19.183 7.018 1.00 87.69 210 HIS A CA 1
ATOM 1596 C C . HIS A 1 210 ? -12.315 -19.253 6.906 1.00 87.69 210 HIS A C 1
ATOM 1598 O O . HIS A 1 210 ? -11.760 -18.949 5.850 1.00 87.69 210 HIS A O 1
ATOM 1604 N N . GLU A 1 211 ? -11.628 -19.739 7.939 1.00 90.38 211 GLU A N 1
ATOM 1605 C CA . GLU A 1 211 ? -10.175 -19.942 7.914 1.00 90.38 211 GLU A CA 1
ATOM 1606 C C . GLU A 1 211 ? -9.754 -20.938 6.826 1.00 90.38 211 GLU A C 1
ATOM 1608 O O . GLU A 1 211 ? -8.791 -20.692 6.095 1.00 90.38 211 GLU A O 1
ATOM 1613 N N . LYS A 1 212 ? -10.520 -22.019 6.634 1.00 92.25 212 LYS A N 1
ATOM 1614 C CA . LYS A 1 212 ? -10.282 -22.996 5.565 1.00 92.25 212 LYS A CA 1
ATOM 1615 C C . LYS A 1 212 ? -10.432 -22.375 4.173 1.00 92.25 212 LYS A C 1
ATOM 1617 O O . LYS A 1 212 ? -9.606 -22.635 3.296 1.00 92.25 212 LYS A O 1
ATOM 1622 N N . THR A 1 213 ? -11.446 -21.535 3.959 1.00 89.94 213 THR A N 1
ATOM 1623 C CA . THR A 1 213 ? -11.619 -20.817 2.682 1.00 89.94 213 THR A CA 1
ATOM 1624 C C . THR A 1 213 ? -10.518 -19.785 2.437 1.00 89.94 213 THR A C 1
ATOM 1626 O O . THR A 1 213 ? -10.009 -19.705 1.319 1.00 89.94 213 THR A O 1
ATOM 1629 N N . LEU A 1 214 ? -10.080 -19.059 3.470 1.00 88.44 214 LEU A N 1
ATOM 1630 C CA . LEU A 1 214 ? -8.946 -18.135 3.382 1.00 88.44 214 LEU A CA 1
ATOM 1631 C C . LEU A 1 214 ? -7.639 -18.861 3.043 1.00 88.44 214 LEU A C 1
ATOM 1633 O O . LEU A 1 214 ? -6.898 -18.406 2.173 1.00 88.44 214 LEU A O 1
ATOM 1637 N N . ALA A 1 215 ? -7.375 -20.012 3.665 1.00 89.75 215 ALA A N 1
ATOM 1638 C CA . ALA A 1 215 ? -6.216 -20.839 3.337 1.00 89.75 215 ALA A CA 1
ATOM 1639 C C . ALA A 1 215 ? -6.268 -21.353 1.883 1.00 89.75 215 ALA A C 1
ATOM 1641 O O . ALA A 1 215 ? -5.259 -21.326 1.173 1.00 89.75 215 ALA A O 1
ATOM 1642 N N . GLY A 1 216 ? -7.450 -21.757 1.404 1.00 90.62 216 GLY A N 1
ATOM 1643 C CA . GLY A 1 216 ? -7.669 -22.149 0.007 1.00 90.62 216 GLY A CA 1
ATOM 1644 C C . GLY A 1 216 ? -7.415 -21.011 -0.990 1.00 90.62 216 GLY A C 1
ATOM 1645 O O . GLY A 1 216 ? -6.756 -21.205 -2.009 1.00 90.62 216 GLY A O 1
ATOM 1646 N N . LEU A 1 217 ? -7.873 -19.797 -0.682 1.00 89.56 217 LEU A N 1
ATOM 1647 C CA . LEU A 1 217 ? -7.624 -18.623 -1.524 1.00 89.56 217 LEU A CA 1
ATOM 1648 C C . LEU A 1 217 ? -6.151 -18.202 -1.519 1.00 89.56 217 LEU A C 1
ATOM 1650 O O . LEU A 1 217 ? -5.614 -17.866 -2.574 1.00 89.56 217 LEU A O 1
ATOM 1654 N N . ASN A 1 218 ? -5.480 -18.254 -0.366 1.00 87.94 218 ASN A N 1
ATOM 1655 C CA . ASN A 1 218 ? -4.055 -17.932 -0.278 1.00 87.94 218 ASN A CA 1
ATOM 1656 C C . ASN A 1 218 ? -3.202 -18.919 -1.076 1.00 87.94 218 ASN A C 1
ATOM 1658 O O . ASN A 1 218 ? -2.360 -18.490 -1.860 1.00 87.94 218 ASN A O 1
ATOM 1662 N N . THR A 1 219 ? -3.466 -20.222 -0.956 1.00 90.19 219 THR A N 1
ATOM 1663 C CA . THR A 1 219 ? -2.760 -21.243 -1.749 1.00 90.19 219 THR A CA 1
ATOM 1664 C C . THR A 1 219 ? -3.001 -21.072 -3.251 1.00 90.19 219 THR A C 1
ATOM 1666 O O . THR A 1 219 ? -2.063 -21.179 -4.044 1.00 90.19 219 THR A O 1
ATOM 1669 N N . GLN A 1 220 ? -4.224 -20.718 -3.665 1.00 89.94 220 GLN A N 1
ATOM 1670 C CA . GLN A 1 220 ? -4.514 -20.377 -5.059 1.00 89.94 220 GLN A CA 1
ATOM 1671 C C . GLN A 1 220 ? -3.738 -19.132 -5.516 1.00 89.94 220 GLN A C 1
ATOM 1673 O O . GLN A 1 220 ? -3.161 -19.127 -6.604 1.00 89.94 220 GLN A O 1
ATOM 1678 N N . HIS A 1 221 ? -3.689 -18.085 -4.692 1.00 87.75 221 HIS A N 1
ATOM 1679 C CA . HIS A 1 221 ? -2.974 -16.856 -5.015 1.00 87.75 221 HIS A CA 1
ATOM 1680 C C . HIS A 1 221 ? -1.463 -17.095 -5.147 1.00 87.75 221 HIS A C 1
ATOM 1682 O O . HIS A 1 221 ? -0.863 -16.682 -6.140 1.00 87.75 221 HIS A O 1
ATOM 1688 N N . GLU A 1 222 ? -0.861 -17.837 -4.218 1.00 90.69 222 GLU A N 1
ATOM 1689 C CA . GLU A 1 222 ? 0.549 -18.234 -4.276 1.00 90.69 222 GLU A CA 1
ATOM 1690 C C . GLU A 1 222 ? 0.861 -19.060 -5.529 1.00 90.69 222 GLU A C 1
ATOM 1692 O O . GLU A 1 222 ? 1.842 -18.777 -6.217 1.00 90.69 222 GLU A O 1
ATOM 1697 N N . SER A 1 223 ? -0.011 -20.007 -5.898 1.00 92.62 223 SER A N 1
ATOM 1698 C CA . SER A 1 223 ? 0.119 -20.766 -7.148 1.00 92.62 223 SER A CA 1
ATOM 1699 C C . SER A 1 223 ? 0.068 -19.855 -8.380 1.00 92.62 223 SER A C 1
ATOM 1701 O O . SER A 1 223 ? 0.920 -19.970 -9.260 1.00 92.62 223 SER A O 1
ATOM 1703 N N . THR A 1 224 ? -0.867 -18.899 -8.437 1.00 90.69 224 THR A N 1
ATOM 1704 C CA . THR A 1 224 ? -0.943 -17.961 -9.571 1.00 90.69 224 THR A CA 1
ATOM 1705 C C . THR A 1 224 ? 0.262 -17.024 -9.654 1.00 90.69 224 THR A C 1
ATOM 1707 O O . THR A 1 224 ? 0.709 -16.698 -10.756 1.00 90.69 224 THR A O 1
ATOM 1710 N N . LEU A 1 225 ? 0.818 -16.608 -8.511 1.00 89.75 225 LEU A N 1
ATOM 1711 C CA . LEU A 1 225 ? 2.036 -15.801 -8.458 1.00 89.75 225 LEU A CA 1
ATOM 1712 C C . LEU A 1 225 ? 3.259 -16.600 -8.914 1.00 89.75 225 LEU A C 1
ATOM 1714 O O . LEU A 1 225 ? 4.067 -16.070 -9.677 1.00 89.75 225 LEU A O 1
ATOM 1718 N N . ALA A 1 226 ? 3.374 -17.867 -8.509 1.00 90.12 226 ALA A N 1
ATOM 1719 C CA . ALA A 1 226 ? 4.433 -18.759 -8.974 1.00 90.12 226 ALA A CA 1
ATOM 1720 C C . ALA A 1 226 ? 4.360 -18.973 -10.497 1.00 90.12 226 ALA A C 1
ATOM 1722 O O . ALA A 1 226 ? 5.369 -18.813 -11.186 1.00 90.12 226 ALA A O 1
ATOM 1723 N N . ASP A 1 227 ? 3.164 -19.222 -11.040 1.00 91.19 227 ASP A N 1
ATOM 1724 C CA . ASP A 1 227 ? 2.944 -19.375 -12.483 1.00 91.19 227 ASP A CA 1
ATOM 1725 C C . ASP A 1 227 ? 3.297 -18.101 -13.266 1.00 91.19 227 ASP A C 1
ATOM 1727 O O . ASP A 1 227 ? 3.934 -18.162 -14.323 1.00 91.19 227 ASP A O 1
ATOM 1731 N N . LEU A 1 228 ? 2.892 -16.929 -12.763 1.00 89.06 228 LEU A N 1
ATOM 1732 C CA . LEU A 1 228 ? 3.237 -15.642 -13.370 1.00 89.06 228 LEU A CA 1
ATOM 1733 C C . LEU A 1 228 ? 4.743 -15.381 -13.320 1.00 89.06 228 LEU A C 1
ATOM 1735 O O . LEU A 1 228 ? 5.307 -14.962 -14.331 1.00 89.06 228 LEU A O 1
ATOM 1739 N N . SER A 1 229 ? 5.396 -15.665 -12.190 1.00 90.50 229 SER A N 1
ATOM 1740 C CA . SER A 1 229 ? 6.848 -15.531 -12.042 1.00 90.50 229 SER A CA 1
ATOM 1741 C C . SER A 1 229 ? 7.587 -16.427 -13.034 1.00 90.50 229 SER A C 1
ATOM 1743 O O . SER A 1 229 ? 8.451 -15.945 -13.764 1.00 90.50 229 SER A O 1
ATOM 1745 N N . ALA A 1 230 ? 7.181 -17.694 -13.155 1.00 91.06 230 ALA A N 1
ATOM 1746 C CA . ALA A 1 230 ? 7.772 -18.643 -14.095 1.00 91.06 230 ALA A CA 1
ATOM 1747 C C . ALA A 1 230 ? 7.607 -18.194 -15.558 1.00 91.06 230 ALA A C 1
ATOM 1749 O O . ALA A 1 230 ? 8.543 -18.287 -16.355 1.00 91.06 230 ALA A O 1
ATOM 1750 N N . ARG A 1 231 ? 6.438 -17.646 -15.927 1.00 89.94 231 ARG A N 1
ATOM 1751 C CA . ARG A 1 231 ? 6.235 -17.049 -17.261 1.00 89.94 231 ARG A CA 1
ATOM 1752 C C . ARG A 1 231 ? 7.148 -15.849 -17.486 1.00 89.94 231 ARG A C 1
ATOM 1754 O O . ARG A 1 231 ? 7.691 -15.712 -18.578 1.00 89.94 231 ARG A O 1
ATOM 1761 N N . HIS A 1 232 ? 7.326 -15.003 -16.476 1.00 87.19 232 HIS A N 1
ATOM 1762 C CA . HIS A 1 232 ? 8.162 -13.813 -16.582 1.00 87.19 232 HIS A CA 1
ATOM 1763 C C . HIS A 1 232 ? 9.644 -14.174 -16.738 1.00 87.19 232 HIS A C 1
ATOM 1765 O O . HIS A 1 232 ? 10.309 -13.670 -17.645 1.00 87.19 232 HIS A O 1
ATOM 1771 N N . GLU A 1 233 ? 10.142 -15.111 -15.933 1.00 91.06 233 GLU A N 1
ATOM 1772 C CA . GLU A 1 233 ? 11.500 -15.646 -16.061 1.00 91.06 233 GLU A CA 1
ATOM 1773 C C . GLU A 1 233 ? 11.731 -16.280 -17.433 1.00 91.06 233 GLU A C 1
ATOM 1775 O O . GLU A 1 233 ? 12.741 -15.993 -18.077 1.00 91.06 233 GLU A O 1
ATOM 1780 N N . LYS A 1 234 ? 10.758 -17.050 -17.937 1.00 94.62 234 LYS A N 1
ATOM 1781 C CA . LYS A 1 234 ? 10.811 -17.602 -19.293 1.00 94.62 234 LYS A CA 1
ATOM 1782 C C . LYS A 1 234 ? 10.914 -16.502 -20.351 1.00 94.62 234 LYS A C 1
ATOM 1784 O O . LYS A 1 234 ? 11.804 -16.552 -21.192 1.00 94.62 234 LYS A O 1
ATOM 1789 N N . THR A 1 235 ? 10.064 -15.473 -20.289 1.00 90.56 235 THR A N 1
ATOM 1790 C CA . THR A 1 235 ? 10.124 -14.366 -21.260 1.00 90.56 235 THR A CA 1
ATOM 1791 C C . THR A 1 235 ? 11.435 -13.586 -21.195 1.00 90.56 235 THR A C 1
ATOM 1793 O O . THR A 1 235 ? 11.927 -13.135 -22.226 1.00 90.56 235 THR A O 1
ATOM 1796 N N . LEU A 1 236 ? 12.038 -13.447 -20.010 1.00 90.75 236 LEU A N 1
ATOM 1797 C CA . LEU A 1 236 ? 13.349 -12.815 -19.862 1.00 90.75 236 LEU A CA 1
ATOM 1798 C C . LEU A 1 236 ? 14.466 -13.677 -20.460 1.00 90.75 236 LEU A C 1
ATOM 1800 O O . LEU A 1 236 ? 15.362 -13.133 -21.106 1.00 90.75 236 LEU A O 1
ATOM 1804 N N . ALA A 1 237 ? 14.405 -15.000 -20.294 1.00 91.06 237 ALA A N 1
ATOM 1805 C CA . ALA A 1 237 ? 15.336 -15.926 -20.934 1.00 91.06 237 ALA A CA 1
ATOM 1806 C C . ALA A 1 237 ? 15.206 -15.892 -22.470 1.00 91.06 237 ALA A C 1
ATOM 1808 O O . ALA A 1 237 ? 16.214 -15.784 -23.172 1.00 91.06 237 ALA A O 1
ATOM 1809 N N . ASP A 1 238 ? 13.979 -15.883 -22.994 1.00 91.00 238 ASP A N 1
ATOM 1810 C CA . ASP A 1 238 ? 13.703 -15.783 -24.433 1.00 91.00 238 ASP A CA 1
ATOM 1811 C C . ASP A 1 238 ? 14.191 -14.436 -25.011 1.00 91.00 238 ASP A C 1
ATOM 1813 O O . ASP A 1 238 ? 14.813 -14.386 -26.072 1.00 91.00 238 ASP A O 1
ATOM 1817 N N . LEU A 1 239 ? 13.995 -13.324 -24.293 1.00 88.75 239 LEU A N 1
ATOM 1818 C CA . LEU A 1 239 ? 14.519 -12.014 -24.705 1.00 88.75 239 LEU A CA 1
ATOM 1819 C C . LEU A 1 239 ? 16.047 -11.960 -24.678 1.00 88.75 239 LEU A C 1
ATOM 1821 O O . LEU A 1 239 ? 16.657 -11.366 -25.568 1.00 88.75 239 LEU A O 1
ATOM 1825 N N . LYS A 1 240 ? 16.674 -12.576 -23.672 1.00 93.25 240 LYS A N 1
ATOM 1826 C CA . LYS A 1 240 ? 18.133 -12.633 -23.560 1.00 93.25 240 LYS A CA 1
ATOM 1827 C C . LYS A 1 240 ? 18.743 -13.428 -24.713 1.00 93.25 240 LYS A C 1
ATOM 1829 O O . LYS A 1 240 ? 19.652 -12.929 -25.368 1.00 93.25 240 LYS A O 1
ATOM 1834 N N . THR A 1 241 ? 18.195 -14.606 -25.010 1.00 92.44 241 THR A N 1
ATOM 1835 C CA . THR A 1 241 ? 18.645 -15.430 -26.144 1.00 92.44 241 THR A CA 1
ATOM 1836 C C . THR A 1 241 ? 18.429 -14.721 -27.482 1.00 92.44 241 THR A C 1
ATOM 1838 O O . THR A 1 241 ? 19.311 -14.746 -28.339 1.00 92.44 241 THR A O 1
ATOM 1841 N N . HIS A 1 242 ? 17.311 -14.007 -27.655 1.00 90.12 242 HIS A N 1
ATOM 1842 C CA . HIS A 1 242 ? 17.089 -13.185 -28.845 1.00 90.12 242 HIS A CA 1
ATOM 1843 C C . HIS A 1 242 ? 18.124 -12.058 -28.976 1.00 90.12 242 HIS A C 1
ATOM 1845 O O . HIS A 1 242 ? 18.663 -11.836 -30.059 1.00 90.12 242 HIS A O 1
ATOM 1851 N N . HIS A 1 243 ? 18.440 -11.365 -27.879 1.00 88.62 243 HIS A N 1
ATOM 1852 C CA . HIS A 1 243 ? 19.442 -10.301 -27.879 1.00 88.62 243 HIS A CA 1
ATOM 1853 C C . HIS A 1 243 ? 20.845 -10.822 -28.216 1.00 88.62 243 HIS A C 1
ATOM 1855 O O . HIS A 1 243 ? 21.541 -10.220 -29.032 1.00 88.62 243 HIS A O 1
ATOM 1861 N N . GLU A 1 244 ? 21.239 -11.960 -27.641 1.00 91.94 244 GLU A N 1
ATOM 1862 C CA . GLU A 1 244 ? 22.507 -12.631 -27.948 1.00 91.94 244 GLU A CA 1
ATOM 1863 C C . GLU A 1 244 ? 22.570 -13.046 -29.427 1.00 91.94 244 GLU A C 1
ATOM 1865 O O . GLU A 1 244 ? 23.558 -12.756 -30.101 1.00 91.94 244 GLU A O 1
ATOM 1870 N N . ALA A 1 245 ? 21.489 -13.607 -29.979 1.00 91.56 245 ALA A N 1
ATOM 1871 C CA . ALA A 1 245 ? 21.415 -13.972 -31.394 1.00 91.56 245 ALA A CA 1
ATOM 1872 C C . ALA A 1 245 ? 21.530 -12.758 -32.336 1.00 91.56 245 ALA A C 1
ATOM 1874 O O . ALA A 1 245 ? 22.211 -12.831 -33.363 1.00 91.56 245 ALA A O 1
ATOM 1875 N N . VAL A 1 246 ? 20.893 -11.630 -31.994 1.00 90.12 246 VAL A N 1
ATOM 1876 C CA . VAL A 1 246 ? 21.015 -10.373 -32.753 1.00 90.12 246 VAL A CA 1
ATOM 1877 C C . VAL A 1 246 ? 22.443 -9.834 -32.675 1.00 90.12 246 VAL A C 1
ATOM 1879 O O . VAL A 1 246 ? 23.008 -9.462 -33.702 1.00 90.12 246 VAL A O 1
ATOM 1882 N N . HIS A 1 247 ? 23.055 -9.848 -31.489 1.00 91.00 247 HIS A N 1
ATOM 1883 C CA . HIS A 1 247 ? 24.435 -9.407 -31.308 1.00 91.00 247 HIS A CA 1
ATOM 1884 C C . HIS A 1 247 ? 25.419 -10.265 -32.118 1.00 91.00 247 HIS A C 1
ATOM 1886 O O . HIS A 1 247 ? 26.280 -9.723 -32.811 1.00 91.00 247 HIS A O 1
ATOM 1892 N N . GLU A 1 248 ? 25.275 -11.593 -32.099 1.00 92.50 248 GLU A N 1
ATOM 1893 C CA . GLU A 1 248 ? 26.090 -12.488 -32.927 1.00 92.50 248 GLU A CA 1
ATOM 1894 C C . GLU A 1 248 ? 25.893 -12.241 -34.426 1.00 92.50 248 GLU A C 1
ATOM 1896 O O . GLU A 1 248 ? 26.858 -12.271 -35.193 1.00 92.50 248 GLU A O 1
ATOM 1901 N N . ALA A 1 249 ? 24.655 -12.005 -34.873 1.00 90.56 249 ALA A N 1
ATOM 1902 C CA . ALA A 1 249 ? 24.370 -11.701 -36.272 1.00 90.56 249 ALA A CA 1
ATOM 1903 C C . ALA A 1 249 ? 25.038 -10.388 -36.714 1.00 90.56 249 ALA A C 1
ATOM 1905 O O . ALA A 1 249 ? 25.633 -10.338 -37.793 1.00 90.56 249 ALA A O 1
ATOM 1906 N N . ASP A 1 250 ? 25.002 -9.356 -35.871 1.00 89.25 250 ASP A N 1
ATOM 1907 C CA . ASP A 1 250 ? 25.685 -8.086 -36.118 1.00 89.25 250 ASP A CA 1
ATOM 1908 C C . ASP A 1 250 ? 27.209 -8.240 -36.104 1.00 89.25 250 ASP A C 1
ATOM 1910 O O . ASP A 1 250 ? 27.898 -7.673 -36.953 1.00 89.25 250 ASP A O 1
ATOM 1914 N N . GLU A 1 251 ? 27.760 -9.043 -35.194 1.00 92.81 251 GLU A N 1
ATOM 1915 C CA . GLU A 1 251 ? 29.195 -9.322 -35.163 1.00 92.81 251 GLU A CA 1
ATOM 1916 C C . GLU A 1 251 ? 29.650 -10.077 -36.423 1.00 92.81 251 GLU A C 1
ATOM 1918 O O . GLU A 1 251 ? 30.689 -9.746 -37.003 1.00 92.81 251 GLU A O 1
ATOM 1923 N N . ARG A 1 252 ? 28.852 -11.041 -36.906 1.00 93.25 252 ARG A N 1
ATOM 1924 C CA . ARG A 1 252 ? 29.098 -11.726 -38.186 1.00 93.25 252 ARG A CA 1
ATOM 1925 C C . ARG A 1 252 ? 29.071 -10.747 -39.360 1.00 93.25 252 ARG A C 1
ATOM 1927 O O . ARG A 1 252 ? 29.978 -10.802 -40.188 1.00 93.25 252 ARG A O 1
ATOM 1934 N N . ARG A 1 253 ? 28.100 -9.824 -39.406 1.00 91.69 253 ARG A N 1
ATOM 1935 C CA . ARG A 1 253 ? 28.041 -8.771 -40.438 1.00 91.69 253 ARG A CA 1
ATOM 1936 C C . ARG A 1 253 ? 29.282 -7.888 -40.407 1.00 91.69 253 ARG A C 1
ATOM 1938 O O . ARG A 1 253 ? 29.931 -7.746 -41.433 1.00 91.69 253 ARG A O 1
ATOM 1945 N N . ARG A 1 254 ? 29.696 -7.401 -39.232 1.00 89.50 254 ARG A N 1
ATOM 1946 C CA . ARG A 1 254 ? 30.919 -6.588 -39.098 1.00 89.50 254 ARG A CA 1
ATOM 1947 C C . ARG A 1 254 ? 32.172 -7.331 -39.557 1.00 89.50 254 ARG A C 1
ATOM 1949 O O . ARG A 1 254 ? 33.010 -6.743 -40.233 1.00 89.50 254 ARG A O 1
ATOM 1956 N N . LYS A 1 255 ? 32.310 -8.618 -39.214 1.00 92.50 255 LYS A N 1
ATOM 1957 C CA . LYS A 1 255 ? 33.434 -9.449 -39.681 1.00 92.50 255 LYS A CA 1
ATOM 1958 C C . LYS A 1 255 ? 33.420 -9.612 -41.201 1.00 92.50 255 LYS A C 1
ATOM 1960 O O . LYS A 1 255 ? 34.474 -9.525 -41.824 1.00 92.50 255 LYS A O 1
ATOM 1965 N N . GLN A 1 256 ? 32.245 -9.810 -41.792 1.00 92.69 256 GLN A N 1
ATOM 1966 C CA . GLN A 1 256 ? 32.087 -9.900 -43.240 1.00 92.69 256 GLN A CA 1
ATOM 1967 C C . GLN A 1 256 ? 32.404 -8.568 -43.933 1.00 92.69 256 GLN A C 1
ATOM 1969 O O . GLN A 1 256 ? 33.137 -8.561 -44.917 1.00 92.69 256 GLN A O 1
ATOM 1974 N N . ASP A 1 257 ? 31.929 -7.445 -43.397 1.00 90.81 257 ASP A N 1
ATOM 1975 C CA . ASP A 1 257 ? 32.208 -6.109 -43.930 1.00 90.81 257 ASP A CA 1
ATOM 1976 C C . ASP A 1 257 ? 33.705 -5.778 -43.859 1.00 90.81 257 ASP A C 1
ATOM 1978 O O . ASP A 1 257 ? 34.272 -5.270 -44.826 1.00 90.81 257 ASP A O 1
ATOM 1982 N N . LEU A 1 258 ? 34.376 -6.136 -42.758 1.00 90.75 258 LEU A N 1
ATOM 1983 C CA . LEU A 1 258 ? 35.830 -6.005 -42.628 1.00 90.75 258 LEU A CA 1
ATOM 1984 C C . LEU A 1 258 ? 36.582 -6.874 -43.642 1.00 90.75 258 LEU A C 1
ATOM 1986 O O . LEU A 1 258 ? 37.533 -6.396 -44.259 1.00 90.75 258 LEU A O 1
ATOM 1990 N N . ALA A 1 259 ? 36.151 -8.120 -43.853 1.00 91.56 259 ALA A N 1
ATOM 1991 C CA . ALA A 1 259 ? 36.746 -8.996 -44.861 1.00 91.56 259 ALA A CA 1
ATOM 1992 C C . ALA A 1 2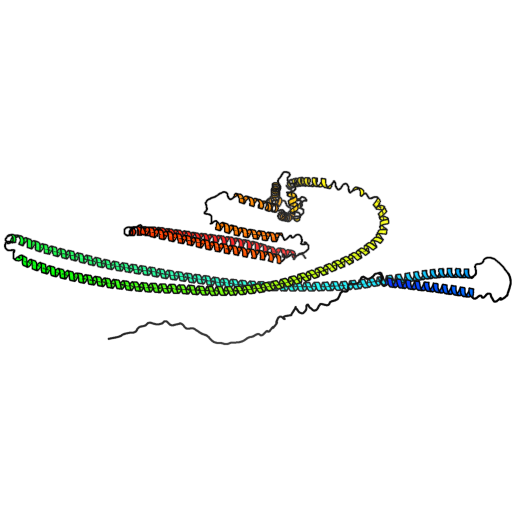59 ? 36.548 -8.446 -46.285 1.00 91.56 259 ALA A C 1
ATOM 1994 O O . ALA A 1 259 ? 37.482 -8.463 -47.086 1.00 91.56 259 ALA A O 1
ATOM 1995 N N . ASN A 1 260 ? 35.365 -7.900 -46.583 1.00 90.62 260 ASN A N 1
ATOM 1996 C CA . ASN A 1 260 ? 35.064 -7.263 -47.865 1.00 90.62 260 ASN A CA 1
ATOM 1997 C C . ASN A 1 260 ? 35.935 -6.020 -48.096 1.00 90.62 260 ASN A C 1
ATOM 1999 O O . ASN A 1 260 ? 36.521 -5.877 -49.168 1.00 90.62 260 ASN A O 1
ATOM 2003 N N . LEU A 1 261 ? 36.077 -5.155 -47.086 1.00 90.38 261 LEU A N 1
ATOM 2004 C CA . LEU A 1 261 ? 36.959 -3.985 -47.147 1.00 90.38 261 LEU A CA 1
ATOM 2005 C C . LEU A 1 261 ? 38.422 -4.390 -47.342 1.00 90.38 261 LEU A C 1
ATOM 2007 O O . LEU A 1 261 ? 39.125 -3.802 -48.159 1.00 90.38 261 LEU A O 1
ATOM 2011 N N . GLN A 1 262 ? 38.885 -5.423 -46.636 1.00 93.62 262 GLN A N 1
ATOM 2012 C CA . GLN A 1 262 ? 40.240 -5.942 -46.803 1.00 93.62 262 GLN A CA 1
ATOM 2013 C C . GLN A 1 262 ? 40.471 -6.481 -48.222 1.00 93.62 262 GLN A C 1
ATOM 2015 O O . GLN A 1 262 ? 41.508 -6.190 -48.821 1.00 93.62 262 GLN A O 1
ATOM 2020 N N . ALA A 1 263 ? 39.511 -7.224 -48.779 1.00 90.75 263 ALA A N 1
ATOM 2021 C CA . ALA A 1 263 ? 39.579 -7.707 -50.156 1.00 90.75 263 ALA A CA 1
ATOM 2022 C C . ALA A 1 263 ? 39.606 -6.545 -51.164 1.00 90.75 263 ALA A C 1
ATOM 2024 O O . ALA A 1 263 ? 40.401 -6.568 -52.105 1.00 90.75 263 ALA A O 1
ATOM 2025 N N . GLN A 1 264 ? 38.805 -5.500 -50.934 1.00 91.19 264 GLN A N 1
ATOM 2026 C CA . GLN A 1 264 ? 38.811 -4.294 -51.760 1.00 91.19 264 GLN A CA 1
ATOM 2027 C C . GLN A 1 264 ? 40.176 -3.593 -51.722 1.00 91.19 264 GLN A C 1
ATOM 2029 O O . GLN A 1 264 ? 40.733 -3.288 -52.776 1.00 91.19 264 GLN A O 1
ATOM 2034 N N . PHE A 1 265 ? 40.769 -3.409 -50.538 1.00 91.94 265 PHE A N 1
ATOM 2035 C CA . PHE A 1 265 ? 42.105 -2.817 -50.420 1.00 91.94 265 PHE A CA 1
ATOM 2036 C C . PHE A 1 265 ? 43.181 -3.651 -51.116 1.00 91.94 265 PHE A C 1
ATOM 2038 O O . PHE A 1 265 ? 44.070 -3.093 -51.754 1.00 91.94 265 PHE A O 1
ATOM 2045 N N . GLN A 1 266 ? 43.108 -4.981 -51.034 1.00 92.44 266 GLN A N 1
ATOM 2046 C CA . GLN A 1 266 ? 44.037 -5.857 -51.750 1.00 92.44 266 GLN A CA 1
ATOM 2047 C C . GLN A 1 266 ? 43.879 -5.737 -53.269 1.00 92.44 266 GLN A C 1
ATOM 2049 O O . GLN A 1 266 ? 44.880 -5.699 -53.985 1.00 92.44 266 GLN A O 1
ATOM 2054 N N . GLN A 1 267 ? 42.645 -5.633 -53.764 1.00 91.62 267 GLN A N 1
ATOM 2055 C CA . GLN A 1 267 ? 42.371 -5.427 -55.183 1.00 91.62 267 GLN A CA 1
ATOM 2056 C C . GLN A 1 267 ? 42.891 -4.068 -55.668 1.00 91.62 267 GLN A C 1
ATOM 2058 O O . GLN A 1 267 ? 43.543 -4.000 -56.711 1.00 91.62 267 GLN A O 1
ATOM 2063 N N . GLU A 1 268 ? 42.655 -2.997 -54.908 1.00 90.81 268 GLU A N 1
ATOM 2064 C CA . GLU A 1 268 ? 43.172 -1.660 -55.213 1.00 90.81 268 GLU A CA 1
ATOM 2065 C C . GLU A 1 268 ? 44.705 -1.633 -55.171 1.00 90.81 268 GLU A C 1
ATOM 2067 O O . GLU A 1 268 ? 45.335 -1.105 -56.087 1.00 90.81 268 GLU A O 1
ATOM 2072 N N . ALA A 1 269 ? 45.329 -2.265 -54.175 1.00 89.56 269 ALA A N 1
ATOM 2073 C CA . ALA A 1 269 ? 46.782 -2.383 -54.093 1.00 89.56 269 ALA A CA 1
ATOM 2074 C C . ALA A 1 269 ? 47.364 -3.157 -55.288 1.00 89.56 269 ALA A C 1
ATOM 2076 O O . ALA A 1 269 ? 48.367 -2.736 -55.865 1.00 89.56 269 ALA A O 1
ATOM 2077 N N . ALA A 1 270 ? 46.725 -4.256 -55.701 1.00 91.38 270 ALA A N 1
ATOM 2078 C CA . ALA A 1 270 ? 47.129 -5.015 -56.882 1.00 91.38 270 ALA A CA 1
ATOM 2079 C C . ALA A 1 270 ? 46.997 -4.183 -58.167 1.00 91.38 270 ALA A C 1
ATOM 2081 O O . ALA A 1 270 ? 47.902 -4.202 -59.003 1.00 91.38 270 ALA A O 1
ATOM 2082 N N . PHE A 1 271 ? 45.911 -3.414 -58.300 1.00 94.12 271 PHE A N 1
ATOM 2083 C CA . PHE A 1 271 ? 45.705 -2.491 -59.414 1.00 94.12 271 PHE A CA 1
ATOM 2084 C C . PHE A 1 271 ? 46.807 -1.425 -59.476 1.00 94.12 271 PHE A C 1
ATOM 2086 O O . PHE A 1 271 ? 47.434 -1.253 -60.522 1.00 94.12 271 PHE A O 1
ATOM 2093 N N . TRP A 1 272 ? 47.101 -0.759 -58.356 1.00 92.31 272 TRP A N 1
ATOM 2094 C CA . TRP A 1 272 ? 48.159 0.251 -58.286 1.00 92.31 272 TRP A CA 1
ATOM 2095 C C . TRP A 1 272 ? 49.546 -0.330 -58.547 1.00 92.31 272 TRP A C 1
ATOM 2097 O O . TRP A 1 272 ? 50.347 0.294 -59.239 1.00 92.31 272 TRP A O 1
ATOM 2107 N N . ASN A 1 273 ? 49.828 -1.536 -58.055 1.00 92.25 273 ASN A N 1
ATOM 2108 C CA . ASN A 1 273 ? 51.100 -2.201 -58.311 1.00 92.25 273 ASN A CA 1
ATOM 2109 C C . ASN A 1 273 ? 51.253 -2.563 -59.800 1.00 92.25 273 ASN A C 1
ATOM 2111 O O . ASN A 1 273 ? 52.300 -2.314 -60.392 1.00 92.25 273 ASN A O 1
ATOM 2115 N N . ALA A 1 274 ? 50.199 -3.075 -60.443 1.00 90.19 274 ALA A N 1
ATOM 2116 C CA . ALA A 1 274 ? 50.201 -3.338 -61.883 1.00 90.19 274 ALA A CA 1
ATOM 2117 C C . ALA A 1 274 ? 50.385 -2.049 -62.704 1.00 90.19 274 ALA A C 1
ATOM 2119 O O . ALA A 1 274 ? 51.175 -2.026 -63.651 1.00 90.19 274 ALA A O 1
ATOM 2120 N N . GLN A 1 275 ? 49.710 -0.965 -62.308 1.00 92.12 275 GLN A N 1
ATOM 2121 C CA . GLN A 1 275 ? 49.863 0.352 -62.926 1.00 92.12 275 GLN A CA 1
ATOM 2122 C C . GLN A 1 275 ? 51.302 0.866 -62.788 1.00 92.12 275 GLN A C 1
ATOM 2124 O O . GLN A 1 275 ? 51.910 1.262 -63.779 1.00 92.12 275 GLN A O 1
ATOM 2129 N N . TYR A 1 276 ? 51.883 0.773 -61.591 1.00 91.75 276 TYR A N 1
ATOM 2130 C CA . TYR A 1 276 ? 53.267 1.159 -61.330 1.00 91.75 276 TYR A CA 1
ATOM 2131 C C . TYR A 1 276 ? 54.268 0.358 -62.178 1.00 91.75 276 TYR A C 1
ATOM 2133 O O . TYR A 1 276 ? 55.173 0.938 -62.775 1.00 91.75 276 TYR A O 1
ATOM 2141 N N . GLN A 1 277 ? 54.091 -0.962 -62.297 1.00 90.81 277 GLN A N 1
ATOM 2142 C CA . GLN A 1 277 ? 54.935 -1.814 -63.147 1.00 90.81 277 GLN A CA 1
ATOM 2143 C C . GLN A 1 277 ? 54.817 -1.448 -64.634 1.00 90.81 277 GLN A C 1
ATOM 2145 O O . GLN A 1 277 ? 55.823 -1.401 -65.350 1.00 90.81 277 GLN A O 1
ATOM 2150 N N . SER A 1 278 ? 53.603 -1.145 -65.102 1.00 90.81 278 SER A N 1
ATOM 2151 C CA . SER A 1 278 ? 53.368 -0.649 -66.462 1.00 90.81 278 SER A CA 1
ATOM 2152 C C . SER A 1 278 ? 54.085 0.682 -66.699 1.00 90.81 278 SER A C 1
ATOM 2154 O O . SER A 1 278 ? 54.798 0.828 -67.694 1.00 90.81 278 SER A O 1
ATOM 2156 N N . ASP A 1 279 ? 53.960 1.630 -65.768 1.00 88.44 279 ASP A N 1
ATOM 2157 C CA . ASP A 1 279 ? 54.589 2.949 -65.862 1.00 88.44 279 ASP A CA 1
ATOM 2158 C C . ASP A 1 279 ? 56.121 2.855 -65.808 1.00 88.44 279 ASP A C 1
ATOM 2160 O O . ASP A 1 279 ? 56.803 3.510 -66.598 1.00 88.44 279 ASP A O 1
ATOM 2164 N N . MET A 1 280 ? 56.675 1.975 -64.969 1.00 89.38 280 MET A N 1
ATOM 2165 C CA . MET A 1 280 ? 58.111 1.674 -64.930 1.00 89.38 280 MET A CA 1
ATOM 2166 C C . MET A 1 280 ? 58.610 1.057 -66.239 1.00 89.38 280 MET A C 1
ATOM 2168 O O . MET A 1 280 ? 59.659 1.445 -66.752 1.00 89.38 280 MET A O 1
ATOM 2172 N N . THR A 1 281 ? 57.852 0.131 -66.828 1.00 89.62 281 THR A N 1
ATOM 2173 C CA . THR A 1 281 ? 58.201 -0.476 -68.122 1.00 89.62 281 THR A CA 1
ATOM 2174 C C . THR A 1 281 ? 58.151 0.562 -69.242 1.00 89.62 281 THR A C 1
ATOM 2176 O O . THR A 1 281 ? 59.051 0.621 -70.081 1.00 89.62 281 THR A O 1
ATOM 2179 N N . ALA A 1 282 ? 57.137 1.432 -69.234 1.00 87.31 282 ALA A N 1
ATOM 2180 C CA . ALA A 1 282 ? 57.020 2.538 -70.176 1.00 87.31 282 ALA A CA 1
ATOM 2181 C C . ALA A 1 282 ? 58.164 3.550 -70.012 1.00 87.31 282 ALA A C 1
ATOM 2183 O O . ALA A 1 282 ? 58.716 4.006 -71.013 1.00 87.31 282 ALA A O 1
ATOM 2184 N N . ALA A 1 283 ? 58.559 3.870 -68.777 1.00 85.12 283 ALA A N 1
ATOM 2185 C CA . ALA A 1 283 ? 59.697 4.737 -68.488 1.00 85.12 283 ALA A CA 1
ATOM 2186 C C . ALA A 1 283 ? 61.019 4.119 -68.969 1.00 85.12 283 ALA A C 1
ATOM 2188 O O . ALA A 1 283 ? 61.784 4.794 -69.652 1.00 85.12 283 ALA A O 1
ATOM 2189 N N . ASN A 1 284 ? 61.251 2.828 -68.713 1.00 87.12 284 ASN A N 1
ATOM 2190 C CA . ASN A 1 284 ? 62.431 2.104 -69.198 1.00 87.12 284 ASN A CA 1
ATOM 2191 C C . ASN A 1 284 ? 62.480 2.016 -70.728 1.00 87.12 284 ASN A C 1
ATOM 2193 O O . ASN A 1 284 ? 63.545 2.109 -71.336 1.00 87.12 284 ASN A O 1
ATOM 2197 N N . LYS A 1 285 ? 61.321 1.866 -71.376 1.00 87.31 285 LYS A N 1
ATOM 2198 C CA . LYS A 1 285 ? 61.234 1.932 -72.833 1.00 87.31 285 LYS A CA 1
ATOM 2199 C C . LYS A 1 285 ? 61.582 3.330 -73.338 1.00 87.31 285 LYS A C 1
ATOM 2201 O O . LYS A 1 285 ? 62.385 3.439 -74.252 1.00 87.31 285 LYS A O 1
ATOM 2206 N N . ARG A 1 286 ? 61.059 4.392 -72.709 1.00 83.38 286 ARG A N 1
ATOM 2207 C CA . ARG A 1 286 ? 61.415 5.780 -73.056 1.00 83.38 286 ARG A CA 1
ATOM 2208 C C . ARG A 1 286 ? 62.907 6.041 -72.891 1.00 83.38 286 ARG A C 1
ATOM 2210 O O . ARG A 1 286 ? 63.496 6.621 -73.788 1.00 83.38 286 ARG A O 1
ATOM 2217 N N . THR A 1 287 ? 63.535 5.589 -71.807 1.00 83.50 287 THR A N 1
ATOM 2218 C CA . THR A 1 287 ? 64.986 5.759 -71.620 1.00 83.50 287 THR A CA 1
ATOM 2219 C C . THR A 1 287 ? 65.797 4.930 -72.616 1.00 83.50 287 THR A C 1
ATOM 2221 O O . THR A 1 287 ? 66.839 5.388 -73.084 1.00 83.50 287 THR A O 1
ATOM 2224 N N . SER A 1 288 ? 65.320 3.744 -73.004 1.00 84.19 288 SER A N 1
ATOM 2225 C CA . SER A 1 288 ? 65.928 2.944 -74.072 1.00 84.19 288 SER A CA 1
ATOM 2226 C C . SER A 1 288 ? 65.797 3.616 -75.444 1.00 84.19 288 SER A C 1
ATOM 2228 O O . SER A 1 288 ? 66.792 3.709 -76.163 1.00 84.19 288 SER A O 1
ATOM 2230 N N . ASP A 1 289 ? 64.613 4.137 -75.772 1.00 82.12 289 ASP A N 1
ATOM 2231 C CA . ASP A 1 289 ? 64.327 4.879 -77.002 1.00 82.12 289 ASP A CA 1
ATOM 2232 C C . ASP A 1 289 ? 65.144 6.185 -77.048 1.00 82.12 289 ASP A C 1
ATOM 2234 O O . ASP A 1 289 ? 65.750 6.501 -78.071 1.00 82.12 289 ASP A O 1
ATOM 2238 N N . GLU A 1 290 ? 65.253 6.909 -75.928 1.00 81.56 290 GLU A N 1
ATOM 2239 C CA . GLU A 1 290 ? 66.133 8.074 -75.769 1.00 81.56 290 GLU A CA 1
ATOM 2240 C C . GLU A 1 290 ? 67.609 7.696 -75.922 1.00 81.56 290 GLU A C 1
ATOM 2242 O O . GLU A 1 290 ? 68.364 8.425 -76.561 1.00 81.56 290 GLU A O 1
ATOM 2247 N N . GLY A 1 291 ? 68.040 6.553 -75.387 1.00 79.25 291 GLY A N 1
ATOM 2248 C CA . GLY A 1 291 ? 69.394 6.031 -75.574 1.00 79.25 291 GLY A CA 1
ATOM 2249 C C . GLY A 1 291 ? 69.689 5.670 -77.033 1.00 79.25 291 GLY A C 1
ATOM 2250 O O . GLY A 1 291 ? 70.774 5.965 -77.538 1.00 79.25 291 GLY A O 1
ATOM 2251 N N . ALA A 1 292 ? 68.722 5.082 -77.740 1.00 76.56 292 ALA A N 1
ATOM 2252 C CA . ALA A 1 292 ? 68.820 4.793 -79.169 1.00 76.56 292 ALA A CA 1
ATOM 2253 C C . ALA A 1 292 ? 68.851 6.082 -80.005 1.00 76.56 292 ALA A C 1
ATOM 2255 O O . ALA A 1 292 ? 69.665 6.201 -80.922 1.00 76.56 292 ALA A O 1
ATOM 2256 N N . LEU A 1 293 ? 68.031 7.075 -79.645 1.00 77.44 293 LEU A N 1
ATOM 2257 C CA . LEU A 1 293 ? 68.059 8.416 -80.227 1.00 77.44 293 LEU A CA 1
ATOM 2258 C C . LEU A 1 293 ? 69.404 9.100 -79.982 1.00 77.44 293 LEU A C 1
ATOM 2260 O O . LEU A 1 293 ? 69.968 9.639 -80.926 1.00 77.44 293 LEU A O 1
ATOM 2264 N N . ARG A 1 294 ? 69.966 9.028 -78.770 1.00 74.62 294 ARG A N 1
ATOM 2265 C CA . ARG A 1 294 ? 71.299 9.573 -78.463 1.00 74.62 294 ARG A CA 1
ATOM 2266 C C . ARG A 1 294 ? 72.388 8.909 -79.295 1.00 74.62 294 ARG A C 1
ATOM 2268 O O . ARG A 1 294 ? 73.186 9.624 -79.881 1.00 74.62 294 ARG A O 1
ATOM 2275 N N . LYS A 1 295 ? 72.375 7.580 -79.443 1.00 76.62 295 LYS A N 1
ATOM 2276 C CA . LYS A 1 295 ? 73.319 6.866 -80.326 1.00 76.62 295 LYS A CA 1
ATOM 2277 C C . LYS A 1 295 ? 73.153 7.251 -81.795 1.00 76.62 295 LYS A C 1
ATOM 2279 O O . LYS A 1 295 ? 74.142 7.380 -82.506 1.00 76.62 295 LYS A O 1
ATOM 2284 N N . LYS A 1 296 ? 71.914 7.448 -82.254 1.00 77.56 296 LYS A N 1
ATOM 2285 C CA . LYS A 1 296 ? 71.629 7.920 -83.614 1.00 77.56 296 LYS A CA 1
ATOM 2286 C C . LYS A 1 296 ? 72.128 9.351 -83.822 1.00 77.56 296 LYS A C 1
ATOM 2288 O O . LYS A 1 296 ? 72.773 9.616 -84.826 1.00 77.56 296 LYS A O 1
ATOM 2293 N N . VAL A 1 297 ? 71.897 10.240 -82.857 1.00 76.50 297 VAL A N 1
ATOM 2294 C CA . VAL A 1 297 ? 72.395 11.621 -82.872 1.00 76.50 297 VAL A CA 1
ATOM 2295 C C . VAL A 1 297 ? 73.920 11.659 -82.761 1.00 76.50 297 VAL A C 1
ATOM 2297 O O . VAL A 1 297 ? 74.538 12.466 -83.434 1.00 76.50 297 VAL A O 1
ATOM 2300 N N . GLU A 1 298 ? 74.561 10.772 -81.998 1.00 71.88 298 GLU A N 1
ATOM 2301 C CA . GLU A 1 298 ? 76.025 10.635 -81.962 1.00 71.88 298 GLU A CA 1
ATOM 2302 C C . GLU A 1 298 ? 76.593 10.081 -83.276 1.00 71.88 298 GLU A C 1
ATOM 2304 O O . GLU A 1 298 ? 77.642 10.539 -83.728 1.00 71.88 298 GLU A O 1
ATOM 2309 N N . ALA A 1 299 ? 75.899 9.147 -83.935 1.00 68.50 299 ALA A N 1
ATOM 2310 C CA . ALA A 1 299 ? 76.246 8.677 -85.277 1.00 68.50 299 ALA A CA 1
ATOM 2311 C C . ALA A 1 299 ? 76.086 9.794 -86.328 1.00 68.50 299 ALA A C 1
ATOM 2313 O O . ALA A 1 299 ? 76.946 9.978 -87.187 1.00 68.50 299 ALA A O 1
ATOM 2314 N N . GLU A 1 300 ? 75.030 10.605 -86.224 1.00 69.12 300 GLU A N 1
ATOM 2315 C CA . GLU A 1 300 ? 74.826 11.795 -87.056 1.00 69.12 300 GLU A CA 1
ATOM 2316 C C . GLU A 1 300 ? 75.835 12.909 -86.718 1.00 69.12 300 GLU A C 1
ATOM 2318 O O . GLU A 1 300 ? 76.311 13.590 -87.622 1.00 69.12 300 GLU A O 1
ATOM 2323 N N . LEU A 1 301 ? 76.253 13.064 -85.457 1.00 64.44 301 LEU A N 1
ATOM 2324 C CA . LEU A 1 301 ? 77.285 14.014 -85.020 1.00 64.44 301 LEU A CA 1
ATOM 2325 C C . LEU A 1 301 ? 78.689 13.586 -85.447 1.00 64.44 301 LEU A C 1
ATOM 2327 O O . LEU A 1 301 ? 79.501 14.428 -85.808 1.00 64.44 301 LEU A O 1
ATOM 2331 N N . THR A 1 302 ? 78.994 12.291 -85.462 1.00 60.62 302 THR A N 1
ATOM 2332 C CA . THR A 1 302 ? 80.265 11.766 -85.989 1.00 60.62 302 THR A CA 1
ATOM 2333 C C . THR A 1 302 ? 80.299 11.806 -87.516 1.00 60.62 302 THR A C 1
ATOM 2335 O O . THR A 1 302 ? 81.325 12.180 -88.086 1.00 60.62 302 THR A O 1
ATOM 2338 N N . SER A 1 303 ? 79.163 11.563 -88.180 1.00 59.53 303 SER A N 1
ATOM 2339 C CA . SER A 1 303 ? 78.989 11.806 -89.617 1.00 59.53 303 SER A CA 1
ATOM 2340 C C . SER A 1 303 ? 79.134 13.292 -89.967 1.00 59.53 303 SER A C 1
ATOM 2342 O O . SER A 1 303 ? 79.819 13.629 -90.931 1.00 59.53 303 SER A O 1
ATOM 2344 N N . THR A 1 304 ? 78.547 14.196 -89.175 1.00 57.72 304 THR A N 1
ATOM 2345 C CA . THR A 1 304 ? 78.644 15.648 -89.407 1.00 57.72 304 THR A CA 1
ATOM 2346 C C . THR A 1 304 ? 79.996 16.227 -89.002 1.00 57.72 304 THR A C 1
ATOM 2348 O O . THR A 1 304 ? 80.463 17.168 -89.634 1.00 57.72 304 THR A O 1
ATOM 2351 N N . ARG A 1 305 ? 80.706 15.624 -88.043 1.00 53.69 305 ARG A N 1
ATOM 2352 C CA . ARG A 1 305 ? 82.109 15.946 -87.729 1.00 53.69 305 ARG A CA 1
ATOM 2353 C C . ARG A 1 305 ? 83.066 15.533 -88.857 1.00 53.69 305 ARG A C 1
ATOM 2355 O O . ARG A 1 305 ? 84.109 16.162 -89.011 1.00 53.69 305 ARG A O 1
ATOM 2362 N N . GLY A 1 306 ? 82.690 14.547 -89.678 1.00 55.34 306 GLY A N 1
ATOM 2363 C CA . GLY A 1 306 ? 83.371 14.206 -90.932 1.00 55.34 306 GLY A CA 1
ATOM 2364 C C . GLY A 1 306 ? 83.082 15.188 -92.076 1.00 55.34 306 GLY A C 1
ATOM 2365 O O . GLY A 1 306 ? 83.995 15.543 -92.818 1.00 55.34 306 GLY A O 1
ATOM 2366 N N . THR A 1 307 ? 81.848 15.692 -92.197 1.00 51.59 307 THR A N 1
ATOM 2367 C CA . THR A 1 307 ? 81.469 16.630 -93.274 1.00 51.59 307 THR A CA 1
ATOM 2368 C C . THR A 1 307 ? 81.792 18.097 -92.964 1.00 51.59 307 THR A C 1
ATOM 2370 O O . THR A 1 307 ? 82.126 18.847 -93.876 1.00 51.59 307 THR A O 1
ATOM 2373 N N . LEU A 1 308 ? 81.809 18.518 -91.695 1.00 49.31 308 LEU A N 1
ATOM 2374 C CA . LEU A 1 308 ? 82.165 19.890 -91.286 1.00 49.31 308 LEU A CA 1
ATOM 2375 C C . LEU A 1 308 ? 83.672 20.195 -91.385 1.00 49.31 308 LEU A C 1
ATOM 2377 O O . LEU A 1 308 ? 84.054 21.362 -91.392 1.00 49.31 308 LEU A O 1
ATOM 2381 N N . SER A 1 309 ? 84.521 19.172 -91.541 1.00 47.28 309 SER A N 1
ATOM 2382 C CA . SER A 1 309 ? 85.937 19.335 -91.919 1.00 47.28 309 SER A CA 1
ATOM 2383 C C . SER A 1 309 ? 86.111 19.644 -93.420 1.00 47.28 309 SER A C 1
ATOM 2385 O O . SER A 1 309 ? 87.107 20.237 -93.824 1.00 47.28 309 SER A O 1
ATOM 2387 N N . ALA A 1 310 ? 85.121 19.298 -94.256 1.00 50.38 310 ALA A N 1
ATOM 2388 C CA . ALA A 1 310 ? 85.144 19.525 -95.705 1.00 50.38 310 ALA A CA 1
ATOM 2389 C C . ALA A 1 310 ? 84.334 20.763 -96.155 1.00 50.38 310 ALA A C 1
ATOM 2391 O O . ALA A 1 310 ? 84.639 21.365 -97.183 1.00 50.38 310 ALA A O 1
ATOM 2392 N N . GLU A 1 311 ? 83.326 21.187 -95.388 1.00 47.44 311 GLU A N 1
ATOM 2393 C CA . GLU A 1 311 ? 82.381 22.241 -95.804 1.00 47.44 311 GLU A CA 1
ATOM 2394 C C . GLU A 1 311 ? 82.816 23.682 -95.456 1.00 47.44 311 GLU A C 1
ATOM 2396 O O . GLU A 1 311 ? 82.227 24.642 -95.955 1.00 47.44 311 GLU A O 1
ATOM 2401 N N . LEU A 1 312 ? 83.924 23.873 -94.725 1.00 48.78 312 LEU A N 1
ATOM 2402 C CA . LEU A 1 312 ? 84.531 25.200 -94.498 1.00 48.78 312 LEU A CA 1
ATOM 2403 C C . LEU A 1 312 ? 85.121 25.847 -95.776 1.00 48.78 312 LEU A C 1
ATOM 2405 O O . LEU A 1 312 ? 85.534 27.003 -95.740 1.00 48.78 312 LEU A O 1
ATOM 2409 N N . SER A 1 313 ? 85.109 25.148 -96.922 1.00 49.16 313 SER A N 1
ATOM 2410 C CA . SER A 1 313 ? 85.467 25.691 -98.248 1.00 49.16 313 SER A CA 1
ATOM 2411 C C . SER A 1 313 ? 84.276 26.026 -99.164 1.00 49.16 313 SER A C 1
ATOM 2413 O O . SER A 1 313 ? 84.497 26.410 -100.312 1.00 49.16 313 SER A O 1
ATOM 2415 N N . LYS A 1 314 ? 83.012 25.920 -98.716 1.00 50.91 314 LYS A N 1
ATOM 2416 C CA . LYS A 1 314 ? 81.852 26.056 -99.627 1.00 50.91 314 LYS A CA 1
ATOM 2417 C C . LYS A 1 314 ? 80.709 26.962 -99.148 1.00 50.91 314 LYS A C 1
ATOM 2419 O O . LYS A 1 314 ? 79.610 26.888 -99.680 1.00 50.91 314 LYS A O 1
ATOM 2424 N N . VAL A 1 315 ? 80.952 27.915 -98.249 1.00 47.78 315 VAL A N 1
ATOM 2425 C CA . VAL A 1 315 ? 79.926 28.904 -97.827 1.00 47.78 315 VAL A CA 1
ATOM 2426 C C . VAL A 1 315 ? 79.970 30.190 -98.682 1.00 47.78 315 VAL A C 1
ATOM 2428 O O . VAL A 1 315 ? 79.818 31.305 -98.200 1.00 47.78 315 VAL A O 1
ATOM 2431 N N . LYS A 1 316 ? 80.159 30.046 -100.005 1.00 47.12 316 LYS A N 1
ATOM 2432 C CA . LYS A 1 316 ? 79.827 31.094 -101.003 1.00 47.12 316 LYS A CA 1
ATOM 2433 C C . LYS A 1 316 ? 78.627 30.704 -101.890 1.00 47.12 316 LYS A C 1
ATOM 2435 O O . LYS A 1 316 ? 78.264 31.452 -102.788 1.00 47.12 316 LYS A O 1
ATOM 2440 N N . GLY A 1 317 ? 77.994 29.552 -101.636 1.00 55.03 317 GLY A N 1
ATOM 2441 C CA . GLY A 1 317 ? 76.843 29.045 -102.403 1.00 55.03 317 GLY A CA 1
ATOM 2442 C C . GLY A 1 317 ? 75.528 28.935 -101.622 1.00 55.03 317 GLY A C 1
ATOM 2443 O O . GLY A 1 317 ? 74.577 28.347 -102.125 1.00 55.03 317 GLY A O 1
ATOM 2444 N N . GLU A 1 318 ? 75.452 29.453 -100.393 1.00 49.41 318 GLU A N 1
ATOM 2445 C CA . GLU A 1 318 ? 74.300 29.260 -99.499 1.00 49.41 318 GLU A CA 1
ATOM 2446 C C . GLU A 1 318 ? 73.354 30.469 -99.448 1.00 49.41 318 GLU A C 1
ATOM 2448 O O . GLU A 1 318 ? 73.113 31.039 -98.387 1.00 49.41 318 GLU A O 1
ATOM 2453 N N . LEU A 1 319 ? 72.772 30.848 -100.589 1.00 51.12 319 LEU A N 1
ATOM 2454 C CA . LEU A 1 319 ? 71.578 31.711 -100.588 1.00 51.12 319 LEU A CA 1
ATOM 2455 C C . LEU A 1 319 ? 70.332 31.017 -101.166 1.00 51.12 319 LEU A C 1
ATOM 2457 O O . LEU A 1 319 ? 69.217 31.434 -100.879 1.00 51.12 319 LEU A O 1
ATOM 2461 N N . GLU A 1 320 ? 70.481 29.883 -101.858 1.00 52.66 320 GLU A N 1
ATOM 2462 C CA . GLU A 1 320 ? 69.343 29.143 -102.434 1.00 52.66 320 GLU A CA 1
ATOM 2463 C C . GLU A 1 320 ? 68.875 27.949 -101.565 1.00 52.66 320 GLU A C 1
ATOM 2465 O O . GLU A 1 320 ? 67.749 27.473 -101.699 1.00 52.66 320 GLU A O 1
ATOM 2470 N N . GLY A 1 321 ? 69.670 27.508 -100.579 1.00 55.00 321 GLY A N 1
ATOM 2471 C CA . GLY A 1 321 ? 69.308 26.415 -99.654 1.00 55.00 321 GLY A CA 1
ATOM 2472 C C . GLY A 1 321 ? 68.363 26.808 -98.504 1.00 55.00 321 GLY A C 1
ATOM 2473 O O . GLY A 1 321 ? 67.783 25.939 -97.845 1.00 55.00 321 GLY A O 1
ATOM 2474 N N . ALA A 1 322 ? 68.179 28.107 -98.254 1.00 54.62 322 ALA A N 1
ATOM 2475 C CA . ALA A 1 322 ? 67.337 28.608 -97.164 1.00 54.62 322 ALA A CA 1
ATOM 2476 C C . ALA A 1 322 ? 65.830 28.401 -97.430 1.00 54.62 322 ALA A C 1
ATOM 2478 O O . ALA A 1 322 ? 65.055 28.213 -96.490 1.00 54.62 322 ALA A O 1
ATOM 2479 N N . GLN A 1 323 ? 65.412 28.326 -98.699 1.00 51.12 323 GLN A N 1
ATOM 2480 C CA . GLN A 1 323 ? 64.000 28.187 -99.076 1.00 51.12 323 GLN A CA 1
ATOM 2481 C C . GLN A 1 323 ? 63.475 26.743 -98.942 1.00 51.12 323 GLN A C 1
ATOM 2483 O O . GLN A 1 323 ? 62.317 26.529 -98.586 1.00 51.12 323 GLN A O 1
ATOM 2488 N N . ALA A 1 324 ? 64.338 25.732 -99.106 1.00 58.72 324 ALA A N 1
ATOM 2489 C CA . ALA A 1 324 ? 63.984 24.328 -98.863 1.00 58.72 324 ALA A CA 1
ATOM 2490 C C . ALA A 1 324 ? 63.874 23.991 -97.361 1.00 58.72 324 ALA A C 1
ATOM 2492 O O . ALA A 1 324 ? 63.051 23.163 -96.962 1.00 58.72 324 ALA A O 1
ATOM 2493 N N . LYS A 1 325 ? 64.660 24.665 -96.509 1.00 61.16 325 LYS A N 1
ATOM 2494 C CA . LYS A 1 325 ? 64.603 24.503 -95.045 1.00 61.16 325 LYS A CA 1
ATOM 2495 C C . LYS A 1 325 ? 63.326 25.116 -94.450 1.00 61.16 325 LYS A C 1
ATOM 2497 O O . LYS A 1 325 ? 62.751 24.532 -93.535 1.00 61.16 325 LYS A O 1
ATOM 2502 N N . LEU A 1 326 ? 62.829 26.214 -95.028 1.00 59.38 326 LEU A N 1
ATOM 2503 C CA . LEU A 1 326 ? 61.555 26.841 -94.646 1.00 59.38 326 LEU A CA 1
ATOM 2504 C C . LEU A 1 326 ? 60.338 25.940 -94.932 1.00 59.38 326 LEU A C 1
ATOM 2506 O O . LEU A 1 326 ? 59.482 25.777 -94.064 1.00 59.38 326 LEU A O 1
ATOM 2510 N N . ASN A 1 327 ? 60.306 25.265 -96.086 1.00 63.53 327 ASN A N 1
ATOM 2511 C CA . ASN A 1 327 ? 59.230 24.321 -96.422 1.00 63.53 327 ASN A CA 1
ATOM 2512 C C . ASN A 1 327 ? 59.247 23.055 -95.544 1.00 63.53 327 ASN A C 1
ATOM 2514 O O . ASN A 1 327 ? 58.196 22.486 -95.245 1.00 63.53 327 ASN A O 1
ATOM 2518 N N . LYS A 1 328 ? 60.430 22.620 -95.091 1.00 69.25 328 LYS A N 1
ATOM 2519 C CA . LYS A 1 328 ? 60.567 21.487 -94.164 1.00 69.25 328 LYS A CA 1
ATOM 2520 C C . LYS A 1 328 ? 60.031 21.826 -92.767 1.00 69.25 328 LYS A C 1
ATOM 2522 O O . LYS A 1 328 ? 59.261 21.047 -92.214 1.00 69.25 328 LYS A O 1
ATOM 2527 N N . LEU A 1 329 ? 60.351 23.016 -92.256 1.00 67.12 329 LEU A N 1
ATOM 2528 C CA . LEU A 1 329 ? 59.838 23.523 -90.977 1.00 67.12 329 LEU A CA 1
ATOM 2529 C C . LEU A 1 329 ? 58.318 23.738 -90.994 1.00 67.12 329 LEU A C 1
ATOM 2531 O O . LEU A 1 329 ? 57.639 23.394 -90.029 1.00 67.12 329 LEU A O 1
ATOM 2535 N N . GLN A 1 330 ? 57.761 24.234 -92.104 1.00 65.88 330 GLN A N 1
ATOM 2536 C CA . GLN A 1 330 ? 56.306 24.350 -92.256 1.00 65.88 330 GLN A CA 1
ATOM 2537 C C . GLN A 1 330 ? 55.602 22.986 -92.254 1.00 65.88 330 GLN A C 1
ATOM 2539 O O . GLN A 1 330 ? 54.519 22.858 -91.681 1.00 65.88 330 GLN A O 1
ATOM 2544 N N . LYS A 1 331 ? 56.213 21.956 -92.852 1.00 72.75 331 LYS A N 1
ATOM 2545 C CA . LYS A 1 331 ? 55.668 20.594 -92.846 1.00 72.75 331 LYS A CA 1
ATOM 2546 C C . LYS A 1 331 ? 55.714 19.962 -91.452 1.00 72.75 331 LYS A C 1
ATOM 2548 O O . LYS A 1 331 ? 54.716 19.403 -91.012 1.00 72.75 331 LYS A O 1
ATOM 2553 N N . GLU A 1 332 ? 56.829 20.109 -90.740 1.00 71.81 332 GLU A N 1
ATOM 2554 C CA . GLU A 1 332 ? 56.975 19.599 -89.371 1.00 71.81 332 GLU A CA 1
ATOM 2555 C C . GLU A 1 332 ? 56.008 20.296 -88.404 1.00 71.81 332 GLU A C 1
ATOM 2557 O O . GLU A 1 332 ? 55.355 19.620 -87.617 1.00 71.81 332 GLU A O 1
ATOM 2562 N N . MET A 1 333 ? 55.798 21.613 -88.529 1.00 72.31 333 MET A N 1
ATOM 2563 C CA . MET A 1 333 ? 54.775 22.326 -87.751 1.00 72.31 333 MET A CA 1
ATOM 2564 C C . MET A 1 333 ? 53.347 21.822 -88.013 1.00 72.31 333 MET A C 1
ATOM 2566 O O . MET A 1 333 ? 52.544 21.747 -87.082 1.00 72.31 333 MET A O 1
ATOM 2570 N N . LEU A 1 334 ? 53.011 21.485 -89.262 1.00 73.38 334 LEU A N 1
ATOM 2571 C CA . LEU A 1 334 ? 51.694 20.942 -89.611 1.00 73.38 334 LEU A CA 1
ATOM 2572 C C . LEU A 1 334 ? 51.488 19.527 -89.057 1.00 73.38 334 LEU A C 1
ATOM 2574 O O . LEU A 1 334 ? 50.393 19.210 -88.588 1.00 73.38 334 LEU A O 1
ATOM 2578 N N . ASP A 1 335 ? 52.523 18.691 -89.071 1.00 74.19 335 ASP A N 1
ATOM 2579 C CA . ASP A 1 335 ? 52.453 17.338 -88.518 1.00 74.19 335 ASP A CA 1
ATOM 2580 C C . ASP A 1 335 ? 52.415 17.353 -86.976 1.00 74.19 335 ASP A C 1
ATOM 2582 O O . ASP A 1 335 ? 51.650 16.594 -86.374 1.00 74.19 335 ASP A O 1
ATOM 2586 N N . ASP A 1 336 ? 53.117 18.286 -86.327 1.00 74.19 336 ASP A N 1
ATOM 2587 C CA . ASP A 1 336 ? 53.059 18.479 -84.872 1.00 74.19 336 ASP A CA 1
ATOM 2588 C C . ASP A 1 336 ? 51.695 19.031 -84.420 1.00 74.19 336 ASP A C 1
ATOM 2590 O O . ASP A 1 336 ? 51.138 18.593 -83.410 1.00 74.19 336 ASP A O 1
ATOM 2594 N N . ALA A 1 337 ? 51.090 19.932 -85.204 1.00 71.44 337 ALA A N 1
ATOM 2595 C CA . ALA A 1 337 ? 49.726 20.406 -84.964 1.00 71.44 337 ALA A CA 1
ATOM 2596 C C . ALA A 1 337 ? 48.697 19.271 -85.096 1.00 71.44 337 ALA A C 1
ATOM 2598 O O . ALA A 1 337 ? 47.807 19.134 -84.254 1.00 71.44 337 ALA A O 1
ATOM 2599 N N . ARG A 1 338 ? 48.841 18.401 -86.106 1.00 74.75 338 ARG A N 1
ATOM 2600 C CA . ARG A 1 338 ? 47.993 17.205 -86.264 1.00 74.75 338 ARG A CA 1
ATOM 2601 C C . ARG A 1 338 ? 48.156 16.230 -85.101 1.00 74.75 338 ARG A C 1
ATOM 2603 O O . ARG A 1 338 ? 47.159 15.694 -84.621 1.00 74.75 338 ARG A O 1
ATOM 2610 N N . LYS A 1 339 ? 49.383 16.040 -84.612 1.00 80.25 339 LYS A N 1
ATOM 2611 C CA . LYS A 1 339 ? 49.669 15.196 -83.448 1.00 80.25 339 LYS A CA 1
ATOM 2612 C C . LYS A 1 339 ? 49.026 15.746 -82.172 1.00 80.25 339 LYS A C 1
ATOM 2614 O O . LYS A 1 339 ? 48.346 14.994 -81.481 1.00 80.25 339 LYS A O 1
ATOM 2619 N N . ARG A 1 340 ? 49.141 17.052 -81.905 1.00 72.50 340 ARG A N 1
ATOM 2620 C CA . ARG A 1 340 ? 48.473 17.700 -80.758 1.00 72.50 340 ARG A CA 1
ATOM 2621 C C . ARG A 1 340 ? 46.955 17.578 -80.837 1.00 72.50 340 ARG A C 1
ATOM 2623 O O . ARG A 1 340 ? 46.323 17.230 -79.847 1.00 72.50 340 ARG A O 1
ATOM 2630 N N . HIS A 1 341 ? 46.368 17.756 -82.020 1.00 73.06 341 HIS A N 1
ATOM 2631 C CA . HIS A 1 341 ? 44.930 17.550 -82.206 1.00 73.06 341 HIS A CA 1
ATOM 2632 C C . HIS A 1 341 ? 44.490 16.098 -81.965 1.00 73.06 341 HIS A C 1
ATOM 2634 O O . HIS A 1 341 ? 43.418 15.878 -81.399 1.00 73.06 341 HIS A O 1
ATOM 2640 N N . ALA A 1 342 ? 45.303 15.112 -82.352 1.00 75.50 342 ALA A N 1
ATOM 2641 C CA . ALA A 1 342 ? 45.030 13.706 -82.064 1.00 75.50 342 ALA A CA 1
ATOM 2642 C C . ALA A 1 342 ? 45.154 13.389 -80.560 1.00 75.50 342 ALA A C 1
ATOM 2644 O O . ALA A 1 342 ? 44.292 12.710 -80.003 1.00 75.50 342 ALA A O 1
ATOM 2645 N N . GLU A 1 343 ? 46.174 13.918 -79.881 1.00 75.25 343 GLU A N 1
ATOM 2646 C CA . GLU A 1 343 ? 46.356 13.764 -78.431 1.00 75.25 343 GLU A CA 1
ATOM 2647 C C . GLU A 1 343 ? 45.231 14.443 -77.633 1.00 75.25 343 GLU A C 1
ATOM 2649 O O . GLU A 1 343 ? 44.697 13.852 -76.691 1.00 75.25 343 GLU A O 1
ATOM 2654 N N . ASP A 1 344 ? 44.790 15.631 -78.050 1.00 76.94 344 ASP A N 1
ATOM 2655 C CA . ASP A 1 344 ? 43.647 16.328 -77.454 1.00 76.94 344 ASP A CA 1
ATOM 2656 C C . ASP A 1 344 ? 42.334 15.563 -77.664 1.00 76.94 344 ASP A C 1
ATOM 2658 O O . ASP A 1 344 ? 41.488 15.518 -76.768 1.00 76.94 344 ASP A O 1
ATOM 2662 N N . ALA A 1 345 ? 42.154 14.910 -78.816 1.00 80.31 345 ALA A N 1
ATOM 2663 C CA . ALA A 1 345 ? 41.000 14.043 -79.055 1.00 80.31 345 ALA A CA 1
ATOM 2664 C C . ALA A 1 345 ? 41.003 12.811 -78.130 1.00 80.31 345 ALA A C 1
ATOM 2666 O O . ALA A 1 345 ? 39.954 12.429 -77.606 1.00 80.31 345 ALA A O 1
ATOM 2667 N N . VAL A 1 346 ? 42.174 12.217 -77.868 1.00 84.00 346 VAL A N 1
ATOM 2668 C CA . VAL A 1 346 ? 42.316 11.114 -76.903 1.00 84.00 346 VAL A CA 1
ATOM 2669 C C . VAL A 1 346 ? 42.019 11.587 -75.478 1.00 84.00 346 VAL A C 1
ATOM 2671 O O . VAL A 1 346 ? 41.265 10.916 -74.772 1.00 84.00 346 VAL A O 1
ATOM 2674 N N . ARG A 1 347 ? 42.527 12.758 -75.067 1.00 80.00 347 ARG A N 1
ATOM 2675 C CA . ARG A 1 347 ? 42.231 13.341 -73.744 1.00 80.00 347 ARG A CA 1
ATOM 2676 C C . ARG A 1 347 ? 40.734 13.566 -73.547 1.00 80.00 347 ARG A C 1
ATOM 2678 O O . ARG A 1 347 ? 40.182 13.082 -72.564 1.00 80.00 347 ARG A O 1
ATOM 2685 N N . ARG A 1 348 ? 40.047 14.158 -74.532 1.00 80.00 348 ARG A N 1
ATOM 2686 C CA . ARG A 1 348 ? 38.584 14.343 -74.486 1.00 80.00 348 ARG A CA 1
ATOM 2687 C C . ARG A 1 348 ? 37.825 13.022 -74.342 1.00 80.00 348 ARG A C 1
ATOM 2689 O O . ARG A 1 348 ? 36.851 12.969 -73.599 1.00 80.00 348 ARG A O 1
ATOM 2696 N N . ASN A 1 349 ? 38.262 11.952 -75.006 1.00 85.19 349 ASN A N 1
ATOM 2697 C CA . ASN A 1 349 ? 37.632 10.634 -74.865 1.00 85.19 349 ASN A CA 1
ATOM 2698 C C . ASN A 1 349 ? 37.846 10.020 -73.471 1.00 85.19 349 ASN A C 1
ATOM 2700 O O . ASN A 1 349 ? 36.925 9.409 -72.925 1.00 85.19 349 ASN A O 1
ATOM 2704 N N . VAL A 1 350 ? 39.032 10.189 -72.880 1.00 85.44 350 VAL A N 1
ATOM 2705 C CA . VAL A 1 350 ? 39.317 9.739 -71.507 1.00 85.44 350 VAL A CA 1
ATOM 2706 C C . VAL A 1 350 ? 38.487 10.527 -70.495 1.00 85.44 350 VAL A C 1
ATOM 2708 O O . VAL A 1 350 ? 37.891 9.923 -69.602 1.00 85.44 350 VAL A O 1
ATOM 2711 N N . ASP A 1 351 ? 38.379 11.843 -70.663 1.00 82.38 351 ASP A N 1
ATOM 2712 C CA . ASP A 1 351 ? 37.580 12.695 -69.782 1.00 82.38 351 ASP A CA 1
ATOM 2713 C C . ASP A 1 351 ? 36.084 12.372 -69.895 1.00 82.38 351 ASP A C 1
ATOM 2715 O O . ASP A 1 351 ? 35.422 12.185 -68.876 1.00 82.38 351 ASP A O 1
ATOM 2719 N N . GLN A 1 352 ? 35.565 12.157 -71.109 1.00 87.69 352 GLN A N 1
ATOM 2720 C CA . GLN A 1 352 ? 34.186 11.690 -71.305 1.00 87.69 352 GLN A CA 1
ATOM 2721 C C . GLN A 1 352 ? 33.929 10.324 -70.660 1.00 87.69 352 GLN A C 1
ATOM 2723 O O . GLN A 1 352 ? 32.843 10.081 -70.132 1.00 87.69 352 GLN A O 1
ATOM 2728 N N . ARG A 1 353 ? 34.904 9.408 -70.693 1.00 86.56 353 ARG A N 1
ATOM 2729 C CA . ARG A 1 353 ? 34.781 8.111 -70.018 1.00 86.56 353 ARG A CA 1
ATOM 2730 C C . ARG A 1 353 ? 34.742 8.281 -68.499 1.00 86.56 353 ARG A C 1
ATOM 2732 O O . ARG A 1 353 ? 33.860 7.710 -67.863 1.00 86.56 353 ARG A O 1
ATOM 2739 N N . ARG A 1 354 ? 35.636 9.096 -67.932 1.00 86.56 354 ARG A N 1
ATOM 2740 C CA . ARG A 1 354 ? 35.647 9.418 -66.495 1.00 86.56 354 ARG A CA 1
ATOM 2741 C C . ARG A 1 354 ? 34.345 10.075 -66.054 1.00 86.56 354 ARG A C 1
ATOM 2743 O O . ARG A 1 354 ? 33.829 9.730 -64.998 1.00 86.56 354 ARG A O 1
ATOM 2750 N N . GLU A 1 355 ? 33.784 10.959 -66.873 1.00 87.88 355 GLU A N 1
ATOM 2751 C CA . GLU A 1 355 ? 32.504 11.611 -66.595 1.00 87.88 355 GLU A CA 1
ATOM 2752 C C . GLU A 1 355 ? 31.337 10.610 -66.589 1.00 87.88 355 GLU A C 1
ATOM 2754 O O . GLU A 1 355 ? 30.493 10.653 -65.696 1.00 87.88 355 GLU A O 1
ATOM 2759 N N . ARG A 1 356 ? 31.299 9.659 -67.535 1.00 86.88 356 ARG A N 1
ATOM 2760 C CA . ARG A 1 356 ? 30.290 8.580 -67.536 1.00 86.88 356 ARG A CA 1
ATOM 2761 C C . ARG A 1 356 ? 30.438 7.663 -66.323 1.00 86.88 356 ARG A C 1
ATOM 2763 O O . ARG A 1 356 ? 29.436 7.325 -65.704 1.00 86.88 356 ARG A O 1
ATOM 2770 N N . GLU A 1 357 ? 31.663 7.295 -65.955 1.00 86.00 357 GLU A N 1
ATOM 2771 C CA . GLU A 1 357 ? 31.930 6.488 -64.758 1.00 86.00 357 GLU A CA 1
ATOM 2772 C C . GLU A 1 357 ? 31.571 7.242 -63.466 1.00 86.00 357 GLU A C 1
ATOM 2774 O O . GLU A 1 357 ? 31.022 6.647 -62.543 1.00 86.00 357 GLU A O 1
ATOM 2779 N N . ALA A 1 358 ? 31.824 8.552 -63.394 1.00 86.25 358 ALA A N 1
ATOM 2780 C CA . ALA A 1 358 ? 31.414 9.390 -62.268 1.00 86.25 358 ALA A CA 1
ATOM 2781 C C . ALA A 1 358 ? 29.884 9.468 -62.151 1.00 86.25 358 ALA A C 1
ATOM 2783 O O . ALA A 1 358 ? 29.345 9.220 -61.074 1.00 86.25 358 ALA A O 1
ATOM 2784 N N . LYS A 1 359 ? 29.183 9.705 -63.268 1.00 89.62 359 LYS A N 1
ATOM 2785 C CA . LYS A 1 359 ? 27.712 9.684 -63.329 1.00 89.62 359 LYS A CA 1
ATOM 2786 C C . LYS A 1 359 ? 27.141 8.327 -62.917 1.00 89.62 359 LYS A C 1
ATOM 2788 O O . LYS A 1 359 ? 26.141 8.280 -62.209 1.00 89.62 359 LYS A O 1
ATOM 2793 N N . GLN A 1 360 ? 27.788 7.231 -63.313 1.00 90.38 360 GLN A N 1
ATOM 2794 C CA . GLN A 1 360 ? 27.384 5.885 -62.911 1.00 90.38 360 GLN A CA 1
ATOM 2795 C C . GLN A 1 360 ? 27.547 5.672 -61.400 1.00 90.38 360 GLN A C 1
ATOM 2797 O O . GLN A 1 360 ? 26.598 5.258 -60.740 1.00 90.38 360 GLN A O 1
ATOM 2802 N N . ARG A 1 361 ? 28.706 6.033 -60.827 1.00 83.44 361 ARG A N 1
ATOM 2803 C CA . ARG A 1 361 ? 28.943 5.942 -59.374 1.00 83.44 361 ARG A CA 1
ATOM 2804 C C . ARG A 1 361 ? 27.945 6.779 -58.577 1.00 83.44 361 ARG A C 1
ATOM 2806 O O . ARG A 1 361 ? 27.494 6.352 -57.520 1.00 83.44 361 ARG A O 1
ATOM 2813 N N . GLU A 1 362 ? 27.583 7.954 -59.080 1.00 88.50 362 GLU A N 1
ATOM 2814 C CA . GLU A 1 362 ? 26.589 8.811 -58.438 1.00 88.50 362 GLU A CA 1
ATOM 2815 C C . GLU A 1 362 ? 25.180 8.202 -58.488 1.00 88.50 362 GLU A C 1
ATOM 2817 O O . GLU A 1 362 ? 24.469 8.218 -57.482 1.00 88.50 362 GLU A O 1
ATOM 2822 N N . GLN A 1 363 ? 24.791 7.581 -59.606 1.00 89.69 363 GLN A N 1
ATOM 2823 C CA . GLN A 1 363 ? 23.533 6.830 -59.686 1.00 89.69 363 GLN A CA 1
ATOM 2824 C C . GLN A 1 363 ? 23.503 5.634 -58.728 1.00 89.69 363 GLN A C 1
ATOM 2826 O O . GLN A 1 363 ? 22.477 5.395 -58.087 1.00 89.69 363 GLN A O 1
ATOM 2831 N N . ASP A 1 364 ? 24.612 4.908 -58.596 1.00 88.19 364 ASP A N 1
ATOM 2832 C CA . ASP A 1 364 ? 24.711 3.775 -57.675 1.00 88.19 364 ASP A CA 1
ATOM 2833 C C . ASP A 1 364 ? 24.682 4.238 -56.208 1.00 88.19 364 ASP A C 1
ATOM 2835 O O . ASP A 1 364 ? 23.977 3.639 -55.391 1.00 88.19 364 ASP A O 1
ATOM 2839 N N . ARG A 1 365 ? 25.325 5.372 -55.879 1.00 89.50 365 ARG A N 1
ATOM 2840 C CA . ARG A 1 365 ? 25.209 6.010 -54.555 1.00 89.50 365 ARG A CA 1
ATOM 2841 C C . ARG A 1 365 ? 23.757 6.366 -54.236 1.00 89.50 365 ARG A C 1
ATOM 2843 O O . ARG A 1 365 ? 23.262 6.010 -53.172 1.00 89.50 365 ARG A O 1
ATOM 2850 N N . LEU A 1 366 ? 23.049 6.992 -55.178 1.00 91.19 366 LEU A N 1
ATOM 2851 C CA . LEU A 1 366 ? 21.637 7.355 -55.010 1.00 91.19 366 LEU A CA 1
ATOM 2852 C C . LEU A 1 366 ? 20.720 6.132 -54.851 1.00 91.19 366 LEU A C 1
ATOM 2854 O O . LEU A 1 366 ? 19.708 6.210 -54.154 1.00 91.19 366 LEU A O 1
ATOM 2858 N N . ARG A 1 367 ? 21.040 4.996 -55.486 1.00 90.38 367 ARG A N 1
ATOM 2859 C CA . ARG A 1 367 ? 20.304 3.737 -55.278 1.00 90.38 367 ARG A CA 1
ATOM 2860 C C . ARG A 1 367 ? 20.502 3.203 -53.863 1.00 90.38 367 ARG A C 1
ATOM 2862 O O . ARG A 1 367 ? 19.511 2.896 -53.206 1.00 90.38 367 ARG A O 1
ATOM 2869 N N . LEU A 1 368 ? 21.743 3.161 -53.381 1.00 90.31 368 LEU A N 1
ATOM 2870 C CA . LEU A 1 368 ? 22.051 2.720 -52.019 1.00 90.31 368 LEU A CA 1
ATOM 2871 C C . LEU A 1 368 ? 21.421 3.639 -50.967 1.00 90.31 368 LEU A C 1
ATOM 2873 O O . LEU A 1 368 ? 20.803 3.151 -50.025 1.00 90.31 368 LEU A O 1
ATOM 2877 N N . GLU A 1 369 ? 21.488 4.959 -51.152 1.00 88.56 369 GLU A N 1
ATOM 2878 C CA . GLU A 1 369 ? 20.832 5.928 -50.265 1.00 88.56 369 GLU A CA 1
ATOM 2879 C C . GLU A 1 369 ? 19.312 5.713 -50.213 1.00 88.56 369 GLU A C 1
ATOM 2881 O O . GLU A 1 369 ? 18.725 5.723 -49.131 1.00 88.56 369 GLU A O 1
ATOM 2886 N N . LYS A 1 370 ? 18.664 5.437 -51.356 1.00 92.75 370 LYS A N 1
ATOM 2887 C CA . LYS A 1 370 ? 17.232 5.095 -51.396 1.00 92.75 370 LYS A CA 1
ATOM 2888 C C . LYS A 1 370 ? 16.918 3.792 -50.662 1.00 92.75 370 LYS A C 1
ATOM 2890 O O . LYS A 1 370 ? 15.893 3.720 -49.986 1.00 92.75 370 LYS A O 1
ATOM 2895 N N . GLU A 1 371 ? 17.765 2.773 -50.771 1.00 90.25 371 GLU A N 1
ATOM 2896 C CA . GLU A 1 371 ? 17.579 1.511 -50.045 1.00 90.25 371 GLU A CA 1
ATOM 2897 C C . GLU A 1 371 ? 17.779 1.668 -48.537 1.00 90.25 371 GLU A C 1
ATOM 2899 O O . GLU A 1 371 ? 16.997 1.121 -47.757 1.00 90.25 371 GLU A O 1
ATOM 2904 N N . VAL A 1 372 ? 18.783 2.442 -48.116 1.00 90.12 372 VAL A N 1
ATOM 2905 C CA . VAL A 1 372 ? 19.012 2.765 -46.702 1.00 90.12 372 VAL A CA 1
ATOM 2906 C C . VAL A 1 372 ? 17.831 3.558 -46.148 1.00 90.12 372 VAL A C 1
ATOM 2908 O O . VAL A 1 372 ? 17.276 3.168 -45.124 1.00 90.12 372 VAL A O 1
ATOM 2911 N N . ALA A 1 373 ? 17.372 4.594 -46.858 1.00 89.88 373 ALA A N 1
ATOM 2912 C CA . ALA A 1 373 ? 16.205 5.378 -46.458 1.00 89.88 373 ALA A CA 1
ATOM 2913 C C . ALA A 1 373 ? 14.931 4.521 -46.371 1.00 89.88 373 ALA A C 1
ATOM 2915 O O . ALA A 1 373 ? 14.132 4.689 -45.449 1.00 89.88 373 ALA A O 1
ATOM 2916 N N . LYS A 1 374 ? 14.753 3.562 -47.292 1.00 93.50 374 LYS A N 1
ATOM 2917 C CA . LYS A 1 374 ? 13.640 2.605 -47.257 1.00 93.50 374 LYS A CA 1
ATOM 2918 C C . LYS A 1 374 ? 13.712 1.695 -46.026 1.00 93.50 374 LYS A C 1
ATOM 2920 O O . LYS A 1 374 ? 12.723 1.591 -45.306 1.00 93.50 374 LYS A O 1
ATOM 2925 N N . LYS A 1 375 ? 14.869 1.086 -45.745 1.00 89.50 375 LYS A N 1
ATOM 2926 C CA . LYS A 1 375 ? 15.065 0.234 -44.555 1.00 89.50 375 LYS A CA 1
ATOM 2927 C C . LYS A 1 375 ? 14.877 1.012 -43.256 1.00 89.50 375 LYS A C 1
ATOM 2929 O O . LYS A 1 375 ? 14.298 0.501 -42.302 1.00 89.50 375 LYS A O 1
ATOM 2934 N N . GLU A 1 376 ? 15.335 2.260 -43.215 1.00 87.12 376 GLU A N 1
ATOM 2935 C CA . GLU A 1 376 ? 15.144 3.124 -42.055 1.00 87.12 376 GLU A CA 1
ATOM 2936 C C . GLU A 1 376 ? 13.660 3.467 -41.851 1.00 87.12 376 GLU A C 1
ATOM 2938 O O . GLU A 1 376 ? 13.162 3.403 -40.727 1.00 87.12 376 GLU A O 1
ATOM 2943 N N . ALA A 1 377 ? 12.921 3.754 -42.9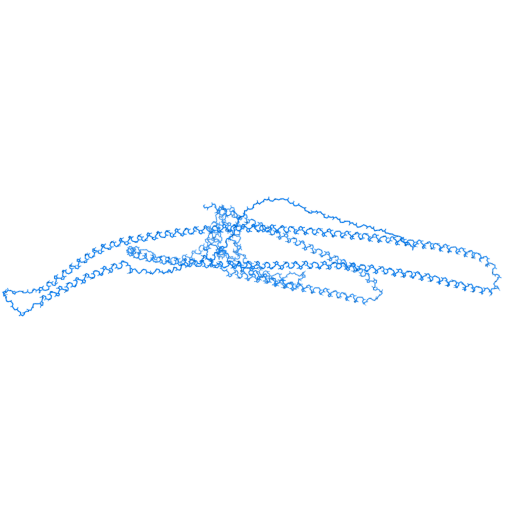28 1.00 89.38 377 ALA A N 1
ATOM 2944 C CA . ALA A 1 377 ? 11.475 3.956 -42.867 1.00 89.38 377 ALA A CA 1
ATOM 2945 C C . ALA A 1 377 ? 10.730 2.696 -42.387 1.00 89.38 377 ALA A C 1
ATOM 2947 O O . ALA A 1 377 ? 9.842 2.806 -41.542 1.00 89.38 377 ALA A O 1
ATOM 2948 N N . GLU A 1 378 ? 11.122 1.507 -42.854 1.00 91.75 378 GLU A N 1
ATOM 2949 C CA . GLU A 1 378 ? 10.572 0.222 -42.399 1.00 91.75 378 GLU A CA 1
ATOM 2950 C C . GLU A 1 378 ? 10.848 -0.026 -40.906 1.00 91.75 378 GLU A C 1
ATOM 2952 O O . GLU A 1 378 ? 9.937 -0.404 -40.166 1.00 91.75 378 GLU A O 1
ATOM 2957 N N . MET A 1 379 ? 12.063 0.260 -40.419 1.00 90.69 379 MET A N 1
ATOM 2958 C CA . MET A 1 379 ? 12.376 0.159 -38.988 1.00 90.69 379 MET A CA 1
ATOM 2959 C C . MET A 1 379 ? 11.567 1.144 -38.143 1.00 90.69 379 MET A C 1
ATOM 2961 O O . MET A 1 379 ? 11.045 0.762 -37.095 1.00 90.69 379 MET A O 1
ATOM 2965 N N . ARG A 1 380 ? 11.420 2.399 -38.590 1.00 88.94 380 ARG A N 1
ATOM 2966 C CA . ARG A 1 380 ? 10.588 3.387 -37.885 1.00 88.94 380 ARG A CA 1
ATOM 2967 C C . ARG A 1 380 ? 9.122 2.957 -37.851 1.00 88.94 380 ARG A C 1
ATOM 2969 O O . ARG A 1 380 ? 8.499 3.064 -36.800 1.00 88.94 380 ARG A O 1
ATOM 2976 N N . ALA A 1 381 ? 8.587 2.427 -38.952 1.00 90.75 381 ALA A N 1
ATOM 2977 C CA . ALA A 1 381 ? 7.221 1.909 -39.005 1.00 90.75 381 ALA A CA 1
ATOM 2978 C C . ALA A 1 381 ? 7.022 0.709 -38.061 1.00 90.75 381 ALA A C 1
ATOM 2980 O O . ALA A 1 381 ? 6.037 0.663 -37.327 1.00 90.75 381 ALA A O 1
ATOM 2981 N N . SER A 1 382 ? 7.984 -0.219 -38.019 1.00 91.81 382 SER A N 1
ATOM 2982 C CA . SER A 1 382 ? 7.978 -1.357 -37.090 1.00 91.81 382 SER A CA 1
ATOM 2983 C C . SER A 1 382 ? 8.006 -0.901 -35.626 1.00 91.81 382 SER A C 1
ATOM 2985 O O . SER A 1 382 ? 7.171 -1.319 -34.821 1.00 91.81 382 SER A O 1
ATOM 2987 N N . HIS A 1 383 ? 8.896 0.036 -35.286 1.00 86.25 383 HIS A N 1
ATOM 2988 C CA . HIS A 1 383 ? 8.976 0.596 -33.937 1.00 86.25 383 HIS A CA 1
ATOM 2989 C C . HIS A 1 383 ? 7.686 1.333 -33.547 1.00 86.25 383 HIS A C 1
ATOM 2991 O O . HIS A 1 383 ? 7.171 1.136 -32.447 1.00 86.25 383 HIS A O 1
ATOM 2997 N N . GLN A 1 384 ? 7.108 2.114 -34.462 1.00 92.06 384 GLN A N 1
ATOM 2998 C CA . GLN A 1 384 ? 5.835 2.795 -34.229 1.00 92.06 384 GLN A CA 1
ATOM 2999 C C . GLN A 1 384 ? 4.688 1.798 -34.009 1.00 92.06 384 GLN A C 1
ATOM 3001 O O . GLN A 1 384 ? 3.872 1.987 -33.108 1.00 92.06 384 GLN A O 1
ATOM 3006 N N . SER A 1 385 ? 4.643 0.711 -34.785 1.00 92.19 385 SER A N 1
ATOM 3007 C CA . SER A 1 385 ? 3.659 -0.360 -34.606 1.00 92.19 385 SER A CA 1
ATOM 3008 C C . SER A 1 385 ? 3.791 -1.030 -33.236 1.00 92.19 385 SER A C 1
ATOM 3010 O O . SER A 1 385 ? 2.782 -1.306 -32.590 1.00 92.19 385 SER A O 1
ATOM 3012 N N . MET A 1 386 ? 5.021 -1.262 -32.767 1.00 91.75 386 MET A N 1
ATOM 3013 C CA . MET A 1 386 ? 5.283 -1.824 -31.439 1.00 91.75 386 MET A CA 1
ATOM 3014 C C . MET A 1 386 ? 4.818 -0.882 -30.320 1.00 91.75 386 MET A C 1
ATOM 3016 O O . MET A 1 386 ? 4.177 -1.330 -29.369 1.00 91.75 386 MET A O 1
ATOM 3020 N N . LEU A 1 387 ? 5.095 0.421 -30.439 1.00 89.50 387 LEU A N 1
ATOM 3021 C CA . LEU A 1 387 ? 4.641 1.423 -29.470 1.00 89.50 387 LEU A CA 1
ATOM 3022 C C . LEU A 1 387 ? 3.114 1.500 -29.409 1.00 89.50 387 LEU A C 1
ATOM 3024 O O . LEU A 1 387 ? 2.551 1.518 -28.317 1.00 89.50 387 LEU A O 1
ATOM 3028 N N . ASN A 1 388 ? 2.441 1.475 -30.561 1.00 91.19 388 ASN A N 1
ATOM 3029 C CA . ASN A 1 388 ? 0.981 1.465 -30.615 1.00 91.19 388 ASN A CA 1
ATOM 3030 C C . ASN A 1 388 ? 0.404 0.198 -29.961 1.00 91.19 388 ASN A C 1
ATOM 3032 O O . ASN A 1 388 ? -0.507 0.302 -29.147 1.00 91.19 388 ASN A O 1
ATOM 3036 N N . ALA A 1 389 ? 0.975 -0.982 -30.229 1.00 90.75 389 ALA A N 1
ATOM 3037 C CA . ALA A 1 389 ? 0.550 -2.224 -29.578 1.00 90.75 389 ALA A CA 1
ATOM 3038 C C . ALA A 1 389 ? 0.707 -2.164 -28.046 1.00 90.75 389 ALA A C 1
ATOM 3040 O O . ALA A 1 389 ? -0.181 -2.589 -27.309 1.00 90.75 389 ALA A O 1
ATOM 3041 N N . LYS A 1 390 ? 1.804 -1.575 -27.550 1.00 88.56 390 LYS A N 1
ATOM 3042 C CA . LYS A 1 390 ? 2.022 -1.384 -26.107 1.00 88.56 390 LYS A CA 1
ATOM 3043 C C . LYS A 1 390 ? 1.069 -0.364 -25.487 1.00 88.56 390 LYS A C 1
ATOM 3045 O O . LYS A 1 390 ? 0.657 -0.545 -24.342 1.00 88.56 390 LYS A O 1
ATOM 3050 N N . LEU A 1 391 ? 0.691 0.677 -26.226 1.00 91.25 391 LEU A N 1
ATOM 3051 C CA . LEU A 1 391 ? -0.332 1.627 -25.789 1.00 91.25 391 LEU A CA 1
ATOM 3052 C C . LEU A 1 391 ? -1.713 0.965 -25.670 1.00 91.25 391 LEU A C 1
ATOM 3054 O O . LEU A 1 391 ? -2.406 1.211 -24.684 1.00 91.25 391 LEU A O 1
ATOM 3058 N N . GLU A 1 392 ? -2.078 0.081 -26.601 1.00 92.38 392 GLU A N 1
ATOM 3059 C CA . GLU A 1 392 ? -3.323 -0.699 -26.527 1.00 92.38 392 GLU A CA 1
ATOM 3060 C C . GLU A 1 392 ? -3.329 -1.669 -25.332 1.00 92.38 392 GLU A C 1
ATOM 3062 O O . GLU A 1 392 ? -4.300 -1.712 -24.573 1.00 92.38 392 GLU A O 1
ATOM 3067 N N . GLU A 1 393 ? -2.225 -2.389 -25.084 1.00 90.19 393 GLU A N 1
ATOM 3068 C CA . GLU A 1 393 ? -2.071 -3.233 -23.885 1.00 90.19 393 GLU A CA 1
ATOM 3069 C C . GLU A 1 393 ? -2.264 -2.421 -22.591 1.00 90.19 393 GLU A C 1
ATOM 3071 O O . GLU A 1 393 ? -2.960 -2.856 -21.668 1.00 90.19 393 GLU A O 1
ATOM 3076 N N . LEU A 1 394 ? -1.689 -1.216 -22.531 1.00 88.88 394 LEU A N 1
ATOM 3077 C CA . LEU A 1 394 ? -1.828 -0.317 -21.387 1.00 88.88 394 LEU A CA 1
ATOM 3078 C C . LEU A 1 394 ? -3.268 0.200 -21.239 1.00 88.88 394 LEU A C 1
ATOM 3080 O O . LEU A 1 394 ? -3.764 0.321 -20.116 1.00 88.88 394 LEU A O 1
ATOM 3084 N N . GLY A 1 395 ? -3.965 0.449 -22.350 1.00 91.75 395 GLY A N 1
ATOM 3085 C CA . GLY A 1 395 ? -5.390 0.783 -22.371 1.00 91.75 395 GLY A CA 1
ATOM 3086 C C . GLY A 1 395 ? -6.264 -0.330 -21.786 1.00 91.75 395 GLY A C 1
ATOM 3087 O O . GLY A 1 395 ? -7.098 -0.069 -20.914 1.00 91.75 395 GLY A O 1
ATOM 3088 N N . LEU A 1 396 ? -6.024 -1.582 -22.188 1.00 91.44 396 LEU A N 1
ATOM 3089 C CA . LEU A 1 396 ? -6.721 -2.755 -21.650 1.00 91.44 396 LEU A CA 1
ATOM 3090 C C . LEU A 1 396 ? -6.439 -2.960 -20.157 1.00 91.44 396 LEU A C 1
ATOM 3092 O O . LEU A 1 396 ? -7.368 -3.185 -19.378 1.00 91.44 396 LEU A O 1
ATOM 3096 N N . ALA A 1 397 ? -5.180 -2.827 -19.734 1.00 85.56 397 ALA A N 1
ATOM 3097 C CA . ALA A 1 397 ? -4.809 -2.918 -18.323 1.00 85.56 397 ALA A CA 1
ATOM 3098 C C . ALA A 1 397 ? -5.502 -1.830 -17.488 1.00 85.56 397 ALA A C 1
ATOM 3100 O O . ALA A 1 397 ? -6.059 -2.117 -16.428 1.00 85.56 397 ALA A O 1
ATOM 3101 N N . LYS A 1 398 ? -5.545 -0.590 -17.992 1.00 89.50 398 LYS A N 1
ATOM 3102 C CA . LYS A 1 398 ? -6.236 0.526 -17.336 1.00 89.50 398 LYS A CA 1
ATOM 3103 C C . LYS A 1 398 ? -7.740 0.278 -17.212 1.00 89.50 398 LYS A C 1
ATOM 3105 O O . LYS A 1 398 ? -8.310 0.572 -16.162 1.00 89.50 398 LYS A O 1
ATOM 3110 N N . LYS A 1 399 ? -8.375 -0.296 -18.240 1.00 91.69 399 LYS A N 1
ATOM 3111 C CA . LYS A 1 399 ? -9.789 -0.697 -18.189 1.00 91.69 399 LYS A CA 1
ATOM 3112 C C . LYS A 1 399 ? -10.033 -1.736 -17.091 1.00 91.69 399 LYS A C 1
ATOM 3114 O O . LYS A 1 399 ? -10.930 -1.548 -16.276 1.00 91.69 399 LYS A O 1
ATOM 3119 N N . ARG A 1 400 ? -9.183 -2.764 -17.007 1.00 90.38 400 ARG A N 1
ATOM 3120 C CA . ARG A 1 400 ? -9.284 -3.819 -15.987 1.00 90.38 400 ARG A CA 1
ATOM 3121 C C . ARG A 1 400 ? -9.082 -3.294 -14.564 1.00 90.38 400 ARG A C 1
ATOM 3123 O O . ARG A 1 400 ? -9.770 -3.724 -13.647 1.00 90.38 400 ARG A O 1
ATOM 3130 N N . VAL A 1 401 ? -8.178 -2.331 -14.374 1.00 85.56 401 VAL A N 1
ATOM 3131 C CA . VAL A 1 401 ? -8.031 -1.628 -13.087 1.00 85.56 401 VAL A CA 1
ATOM 3132 C C . VAL A 1 401 ? -9.305 -0.854 -12.737 1.00 85.56 401 VAL A C 1
ATOM 3134 O O . VAL A 1 401 ? -9.717 -0.872 -11.582 1.00 85.56 401 VAL A O 1
ATOM 3137 N N . GLY A 1 402 ? -9.954 -0.216 -13.716 1.00 89.38 402 GLY A N 1
ATOM 3138 C CA . GLY A 1 402 ? -11.242 0.455 -13.515 1.00 89.38 402 GLY A CA 1
ATOM 3139 C C . GLY A 1 402 ? -12.367 -0.502 -13.101 1.00 89.38 402 GLY A C 1
ATOM 3140 O O . GLY A 1 402 ? -13.119 -0.190 -12.182 1.00 89.38 402 GLY A O 1
ATOM 3141 N N . GLU A 1 403 ? -12.446 -1.680 -13.725 1.00 90.44 403 GLU A N 1
ATOM 3142 C CA . GLU A 1 403 ? -13.397 -2.743 -13.353 1.00 90.44 403 GLU A CA 1
ATOM 3143 C C . GLU A 1 403 ? -13.161 -3.214 -11.907 1.00 90.44 403 GLU A C 1
ATOM 3145 O O . GLU A 1 403 ? -14.075 -3.169 -11.088 1.00 90.44 403 GLU A O 1
ATOM 3150 N N . LEU A 1 404 ? -11.911 -3.521 -11.538 1.00 88.38 404 LEU A N 1
ATOM 3151 C CA . LEU A 1 404 ? -11.558 -3.910 -10.164 1.00 88.38 404 LEU A CA 1
ATOM 3152 C C . LEU A 1 404 ? -11.839 -2.805 -9.134 1.00 88.38 404 LEU A C 1
ATOM 3154 O O . LEU A 1 404 ? -12.217 -3.094 -8.000 1.00 88.38 404 LEU A O 1
ATOM 3158 N N . GLN A 1 405 ? -11.665 -1.533 -9.502 1.00 90.88 405 GLN A N 1
ATOM 3159 C CA . GLN A 1 405 ? -12.025 -0.407 -8.637 1.00 90.88 405 GLN A CA 1
ATOM 3160 C C . GLN A 1 405 ? -13.536 -0.328 -8.392 1.00 90.88 405 GLN A C 1
ATOM 3162 O O . GLN A 1 405 ? -13.954 0.007 -7.282 1.00 90.88 405 GLN A O 1
ATOM 3167 N N . MET A 1 406 ? -14.356 -0.636 -9.401 1.00 90.00 406 MET A N 1
ATOM 3168 C CA . MET A 1 406 ? -15.811 -0.697 -9.255 1.00 90.00 406 MET A CA 1
ATOM 3169 C C . MET A 1 406 ? -16.248 -1.866 -8.371 1.00 90.00 406 MET A C 1
ATOM 3171 O O . MET A 1 406 ? -17.087 -1.671 -7.487 1.00 90.00 406 MET A O 1
ATOM 3175 N N . ASP A 1 407 ? -15.641 -3.039 -8.543 1.00 89.00 407 ASP A N 1
ATOM 3176 C CA . ASP A 1 407 ? -15.906 -4.205 -7.695 1.00 89.00 407 ASP A CA 1
ATOM 3177 C C . ASP A 1 407 ? -15.528 -3.921 -6.237 1.00 89.00 407 ASP A C 1
ATOM 3179 O O . ASP A 1 407 ? -16.335 -4.126 -5.330 1.00 89.00 407 ASP A O 1
ATOM 3183 N N . LEU A 1 408 ? -14.345 -3.337 -6.007 1.00 89.38 408 LEU A N 1
ATOM 3184 C CA . LEU A 1 408 ? -13.893 -2.942 -4.672 1.00 89.38 408 LEU A CA 1
ATOM 3185 C C . LEU A 1 408 ? -14.849 -1.933 -4.024 1.00 89.38 408 LEU A C 1
ATOM 3187 O O . LEU A 1 408 ? -15.177 -2.061 -2.846 1.00 89.38 408 LEU A O 1
ATOM 3191 N N . LYS A 1 409 ? -15.323 -0.937 -4.782 1.00 89.12 409 LYS A N 1
ATOM 3192 C CA . LYS A 1 409 ? -16.295 0.042 -4.280 1.00 89.12 409 LYS A CA 1
ATOM 3193 C C . LYS A 1 409 ? -17.618 -0.623 -3.897 1.00 89.12 409 LYS A C 1
ATOM 3195 O O . LYS A 1 409 ? -18.167 -0.320 -2.840 1.00 89.12 409 LYS A O 1
ATOM 3200 N N . THR A 1 410 ? -18.093 -1.551 -4.723 1.00 90.88 410 THR A N 1
ATOM 3201 C CA . THR A 1 410 ? -19.314 -2.321 -4.458 1.00 90.88 410 THR A CA 1
ATOM 3202 C C . THR A 1 410 ? -19.170 -3.148 -3.179 1.00 90.88 410 THR A C 1
ATOM 3204 O O . THR A 1 410 ? -20.085 -3.190 -2.357 1.00 90.88 410 THR A O 1
ATOM 3207 N N . GLU A 1 411 ? -18.006 -3.757 -2.955 1.00 89.69 411 GLU A N 1
ATOM 3208 C CA . GLU A 1 411 ? -17.743 -4.537 -1.745 1.00 89.69 411 GLU A CA 1
ATOM 3209 C C . GLU A 1 411 ? -17.636 -3.652 -0.492 1.00 89.69 411 GLU A C 1
ATOM 3211 O O . GLU A 1 411 ? -18.170 -3.996 0.562 1.00 89.69 411 GLU A O 1
ATOM 3216 N N . ILE A 1 412 ? -17.045 -2.456 -0.611 1.00 87.69 412 ILE A N 1
ATOM 3217 C CA . ILE A 1 412 ? -17.038 -1.450 0.464 1.00 87.69 412 ILE A CA 1
ATOM 3218 C C . ILE A 1 412 ? -18.469 -1.031 0.835 1.00 87.69 412 ILE A C 1
ATOM 3220 O O . ILE A 1 412 ? -18.778 -0.889 2.022 1.00 87.69 412 ILE A O 1
ATOM 3224 N N . GLU A 1 413 ? -19.356 -0.849 -0.144 1.00 88.81 413 GLU A N 1
ATOM 3225 C CA . GLU A 1 413 ? -20.768 -0.529 0.102 1.00 88.81 413 GLU A CA 1
ATOM 3226 C C . GLU A 1 413 ? -21.497 -1.680 0.816 1.00 88.81 413 GLU A C 1
ATOM 3228 O O . GLU A 1 413 ? -22.219 -1.431 1.787 1.00 88.81 413 GLU A O 1
ATOM 3233 N N . LYS A 1 414 ? -21.247 -2.942 0.432 1.00 89.94 414 LYS A N 1
ATOM 3234 C CA . LYS A 1 414 ? -21.776 -4.118 1.152 1.00 89.94 414 LYS A CA 1
ATOM 3235 C C . LYS A 1 414 ? -21.284 -4.174 2.599 1.00 89.94 414 LYS A C 1
ATOM 3237 O O . LYS A 1 414 ? -22.099 -4.298 3.512 1.00 89.94 414 LYS A O 1
ATOM 3242 N N . CYS A 1 415 ? -19.980 -4.015 2.829 1.00 83.56 415 CYS A N 1
ATOM 3243 C CA . CYS A 1 415 ? -19.398 -3.970 4.173 1.00 83.56 415 CYS A CA 1
ATOM 3244 C C . CYS A 1 415 ? -19.985 -2.825 5.009 1.00 83.56 415 CYS A C 1
ATOM 3246 O O . CYS A 1 415 ? -20.299 -3.003 6.185 1.00 83.56 415 CYS A O 1
ATOM 3248 N N . SER A 1 416 ? -20.196 -1.658 4.397 1.00 87.19 416 SER A N 1
ATOM 3249 C CA . SER A 1 416 ? -20.817 -0.505 5.058 1.00 87.19 416 SER A CA 1
ATOM 3250 C C . SER A 1 416 ? -22.264 -0.791 5.464 1.00 87.19 416 SER A C 1
ATOM 3252 O O . SER A 1 416 ? -22.674 -0.408 6.561 1.00 87.19 416 SER A O 1
ATOM 3254 N N . LYS A 1 417 ? -23.023 -1.510 4.628 1.00 89.62 417 LYS A N 1
ATOM 3255 C CA . LYS A 1 417 ? -24.385 -1.954 4.951 1.00 89.62 417 LYS A CA 1
ATOM 3256 C C . LYS A 1 417 ? -24.399 -2.923 6.137 1.00 89.62 417 LYS A C 1
ATOM 3258 O O . LYS A 1 417 ? -25.135 -2.685 7.090 1.00 89.62 417 LYS A O 1
ATOM 3263 N N . ILE A 1 418 ? -23.529 -3.936 6.128 1.00 87.12 418 ILE A N 1
ATOM 3264 C CA . ILE A 1 418 ? -23.391 -4.905 7.231 1.00 87.12 418 ILE A CA 1
ATOM 3265 C C . ILE A 1 418 ? -23.004 -4.194 8.537 1.00 87.12 418 ILE A C 1
ATOM 3267 O O . ILE A 1 418 ? -23.555 -4.473 9.600 1.00 87.12 418 ILE A O 1
ATOM 3271 N N . LEU A 1 419 ? -22.087 -3.223 8.476 1.00 82.25 419 LEU A N 1
ATOM 3272 C CA . LEU A 1 419 ? -21.721 -2.415 9.643 1.00 82.25 419 LEU A CA 1
ATOM 3273 C C . LEU A 1 419 ? -22.882 -1.541 10.136 1.00 82.25 419 LEU A C 1
ATOM 3275 O O . LEU A 1 419 ? -23.023 -1.348 11.344 1.00 82.25 419 LEU A O 1
ATOM 3279 N N . GLY A 1 420 ? -23.717 -1.028 9.231 1.00 83.62 420 GLY A N 1
ATOM 3280 C CA . GLY A 1 420 ? -24.949 -0.318 9.572 1.00 83.62 420 GLY A CA 1
ATOM 3281 C C . GLY A 1 420 ? -25.948 -1.210 10.312 1.00 83.62 420 GLY A C 1
ATOM 3282 O O . GLY A 1 420 ? -26.456 -0.822 11.363 1.00 83.62 420 GLY A O 1
ATOM 3283 N N . GLU A 1 421 ? -26.160 -2.431 9.823 1.00 86.69 421 GLU A N 1
ATOM 3284 C CA . GLU A 1 421 ? -27.004 -3.439 10.478 1.00 86.69 421 GLU A CA 1
ATOM 3285 C C . GLU A 1 421 ? -26.448 -3.810 11.861 1.00 86.69 421 GLU A C 1
ATOM 3287 O O . GLU A 1 421 ? -27.178 -3.775 12.850 1.00 86.69 421 GLU A O 1
ATOM 3292 N N . LYS A 1 422 ? -25.131 -4.029 11.983 1.00 86.12 422 LYS A N 1
ATOM 3293 C CA . LYS A 1 422 ? -24.471 -4.274 13.277 1.00 86.12 422 LYS A CA 1
ATOM 3294 C C . LYS A 1 422 ? -24.674 -3.124 14.267 1.00 86.12 422 LYS A C 1
ATOM 3296 O O . LYS A 1 422 ? -24.903 -3.370 15.449 1.00 86.12 422 LYS A O 1
ATOM 3301 N N . ARG A 1 423 ? -24.612 -1.867 13.810 1.00 83.06 423 ARG A N 1
ATOM 3302 C CA . ARG A 1 423 ? -24.915 -0.698 14.658 1.00 83.06 423 ARG A CA 1
ATOM 3303 C C . ARG A 1 423 ? -26.376 -0.683 15.096 1.00 83.06 423 ARG A C 1
ATOM 3305 O O . ARG A 1 423 ? -26.639 -0.359 16.249 1.00 83.06 423 ARG A O 1
ATOM 3312 N N . SER A 1 424 ? -27.304 -1.061 14.216 1.00 84.94 424 SER A N 1
ATOM 3313 C CA . SER A 1 424 ? -28.723 -1.185 14.565 1.00 84.94 424 SER A CA 1
ATOM 3314 C C . SER A 1 424 ? -28.946 -2.243 15.648 1.00 84.94 424 SER A C 1
ATOM 3316 O O . SER A 1 424 ? -29.601 -1.949 16.646 1.00 84.94 424 SER A O 1
ATOM 3318 N N . PHE A 1 425 ? -28.322 -3.418 15.524 1.00 81.56 425 PHE A N 1
ATOM 3319 C CA . PHE A 1 425 ? -28.382 -4.450 16.562 1.00 81.56 425 PHE A CA 1
ATOM 3320 C C . PHE A 1 425 ? -27.737 -3.997 17.871 1.00 81.56 425 PHE A C 1
ATOM 3322 O O . PHE A 1 425 ? -28.314 -4.187 18.935 1.00 81.56 425 PHE A O 1
ATOM 3329 N N . SER A 1 426 ? -26.584 -3.328 17.811 1.00 81.38 426 SER A N 1
ATOM 3330 C CA . SER A 1 426 ? -25.942 -2.774 19.007 1.00 81.38 426 SER A CA 1
ATOM 3331 C C . SER A 1 426 ? -26.832 -1.751 19.719 1.00 81.38 426 SER A C 1
ATOM 3333 O O . SER A 1 426 ? -26.845 -1.716 20.945 1.00 81.38 426 SER A O 1
ATOM 3335 N N . PHE A 1 427 ? -27.580 -0.937 18.970 1.00 80.50 427 PHE A N 1
ATOM 3336 C CA . PHE A 1 427 ? -28.533 0.017 19.536 1.00 80.50 427 PHE A CA 1
ATOM 3337 C C . PHE A 1 427 ? -29.738 -0.689 20.171 1.00 80.50 427 PHE A C 1
ATOM 3339 O O . PHE A 1 427 ? -30.175 -0.305 21.251 1.00 80.50 427 PHE A O 1
ATOM 3346 N N . GLN A 1 428 ? -30.248 -1.755 19.545 1.00 84.50 428 GLN A N 1
ATOM 3347 C CA . GLN A 1 428 ? -31.306 -2.584 20.134 1.00 84.50 428 GLN A CA 1
ATOM 3348 C C . GLN A 1 428 ? -30.850 -3.246 21.438 1.00 84.50 428 GLN A C 1
ATOM 3350 O O . GLN A 1 428 ? -31.592 -3.212 22.414 1.00 84.50 428 GLN A O 1
ATOM 3355 N N . ILE A 1 429 ? -29.628 -3.786 21.478 1.00 81.31 429 ILE A N 1
ATOM 3356 C CA . ILE A 1 429 ? -29.044 -4.368 22.694 1.00 81.31 429 ILE A CA 1
ATOM 3357 C C . ILE A 1 429 ? -28.931 -3.304 23.788 1.00 81.31 429 ILE A C 1
ATOM 3359 O O . ILE A 1 429 ? -29.388 -3.543 24.898 1.00 81.31 429 ILE A O 1
ATOM 3363 N N . ALA A 1 430 ? -28.407 -2.116 23.472 1.00 82.06 430 ALA A N 1
ATOM 3364 C CA . ALA A 1 430 ? -28.291 -1.029 24.444 1.00 82.06 430 ALA A CA 1
ATOM 3365 C C . ALA A 1 430 ? -29.654 -0.602 25.022 1.00 82.06 430 ALA A C 1
ATOM 3367 O O . ALA A 1 430 ? -29.763 -0.374 26.223 1.00 82.06 430 ALA A O 1
ATOM 3368 N N . ASN A 1 431 ? -30.703 -0.548 24.195 1.00 82.00 431 ASN A N 1
ATOM 3369 C CA . ASN A 1 431 ? -32.056 -0.244 24.670 1.00 82.00 431 ASN A CA 1
ATOM 3370 C C . ASN A 1 431 ? -32.606 -1.347 25.583 1.00 82.00 431 ASN A C 1
ATOM 3372 O O . ASN A 1 431 ? -33.157 -1.040 26.634 1.00 82.00 431 ASN A O 1
ATOM 3376 N N . LEU A 1 432 ? -32.419 -2.620 25.217 1.00 84.06 432 LEU A N 1
ATOM 3377 C CA . LEU A 1 432 ? -32.831 -3.748 26.058 1.00 84.06 432 LEU A CA 1
ATOM 3378 C C . LEU A 1 432 ? -32.075 -3.768 27.394 1.00 84.06 432 LEU A C 1
ATOM 3380 O O . LEU A 1 432 ? -32.670 -4.074 28.425 1.00 84.06 432 LEU A O 1
ATOM 3384 N N . SER A 1 433 ? -30.790 -3.409 27.393 1.00 80.31 433 SER A N 1
ATOM 3385 C CA . SER A 1 433 ? -29.995 -3.250 28.613 1.00 80.31 433 SER A CA 1
ATOM 3386 C C . SER A 1 433 ? -30.514 -2.107 29.487 1.00 80.31 433 SER A C 1
ATOM 3388 O O . SER A 1 433 ? -30.693 -2.307 30.682 1.00 80.31 433 SER A O 1
ATOM 3390 N N . ALA A 1 434 ? -30.837 -0.947 28.907 1.00 83.19 434 ALA A N 1
ATOM 3391 C CA . ALA A 1 434 ? -31.412 0.174 29.653 1.00 83.19 434 ALA A CA 1
ATOM 3392 C C . ALA A 1 434 ? -32.796 -0.160 30.245 1.00 83.19 434 ALA A C 1
ATOM 3394 O O . ALA A 1 434 ? -33.109 0.229 31.371 1.00 83.19 434 ALA A O 1
ATOM 3395 N N . ASP A 1 435 ? -33.624 -0.910 29.512 1.00 82.31 435 ASP A N 1
ATOM 3396 C CA . ASP A 1 435 ? -34.919 -1.385 30.008 1.00 82.31 435 ASP A CA 1
ATOM 3397 C C . ASP A 1 435 ? -34.754 -2.393 31.160 1.00 82.31 435 ASP A C 1
ATOM 3399 O O . ASP A 1 435 ? -35.515 -2.345 32.131 1.00 82.31 435 ASP A O 1
ATOM 3403 N N . LEU A 1 436 ? -33.741 -3.266 31.088 1.00 80.94 436 LEU A N 1
ATOM 3404 C CA . LEU A 1 436 ? -33.373 -4.178 32.175 1.00 80.94 436 LEU A CA 1
ATOM 3405 C C . LEU A 1 436 ? -32.887 -3.421 33.415 1.00 80.94 436 LEU A C 1
ATOM 3407 O O . LEU A 1 436 ? -33.416 -3.661 34.497 1.00 80.94 436 LEU A O 1
ATOM 3411 N N . GLU A 1 437 ? -31.969 -2.464 33.268 1.00 82.50 437 GLU A N 1
ATOM 3412 C CA . GLU A 1 437 ? -31.486 -1.633 34.381 1.00 82.50 437 GLU A CA 1
ATOM 3413 C C . GLU A 1 437 ? -32.628 -0.857 35.045 1.00 82.50 437 GLU A C 1
ATOM 3415 O O . GLU A 1 437 ? -32.715 -0.772 36.270 1.00 82.50 437 GLU A O 1
ATOM 3420 N N . LYS A 1 438 ? -33.566 -0.332 34.252 1.00 82.50 438 LYS A N 1
ATOM 3421 C CA . LYS A 1 438 ? -34.752 0.354 34.773 1.00 82.50 438 LYS A CA 1
ATOM 3422 C C . LYS A 1 438 ? -35.676 -0.596 35.539 1.00 82.50 438 LYS A C 1
ATOM 3424 O O . LYS A 1 438 ? -36.240 -0.209 36.564 1.00 82.50 438 LYS A O 1
ATOM 3429 N N . ALA A 1 439 ? -35.840 -1.828 35.060 1.00 79.38 439 ALA A N 1
ATOM 3430 C CA . ALA A 1 439 ? -36.618 -2.849 35.752 1.00 79.38 439 ALA A CA 1
ATOM 3431 C C . ALA A 1 439 ? -35.944 -3.294 37.062 1.00 79.38 439 ALA A C 1
ATOM 3433 O O . ALA A 1 439 ? -36.630 -3.453 38.074 1.00 79.38 439 ALA A O 1
ATOM 3434 N N . GLU A 1 440 ? -34.619 -3.445 37.068 1.00 78.94 440 GLU A N 1
ATOM 3435 C CA . GLU A 1 440 ? -33.833 -3.778 38.261 1.00 78.94 440 GLU A CA 1
ATOM 3436 C C . GLU A 1 440 ? -33.841 -2.643 39.284 1.00 78.94 440 GLU A C 1
ATOM 3438 O O . GLU A 1 440 ? -34.111 -2.889 40.458 1.00 78.94 440 GLU A O 1
ATOM 3443 N N . SER A 1 441 ? -33.667 -1.394 38.847 1.00 79.00 441 SER A N 1
ATOM 3444 C CA . SER A 1 441 ? -33.788 -0.208 39.699 1.00 79.00 441 SER A CA 1
ATOM 3445 C C . SER A 1 441 ? -35.177 -0.117 40.342 1.00 79.00 441 SER A C 1
ATOM 3447 O O . SER A 1 441 ? -35.285 0.087 41.550 1.00 79.00 441 SER A O 1
ATOM 3449 N N . GLY A 1 442 ? -36.243 -0.387 39.580 1.00 79.50 442 GLY A N 1
ATOM 3450 C CA . GLY A 1 442 ? -37.602 -0.461 40.121 1.00 79.50 442 GLY A CA 1
ATOM 3451 C C . GLY A 1 442 ? -37.799 -1.597 41.133 1.00 79.50 442 GLY A C 1
ATOM 3452 O O . GLY A 1 442 ? -38.560 -1.440 42.090 1.00 79.50 442 GLY A O 1
ATOM 3453 N N . ARG A 1 443 ? -37.100 -2.728 40.965 1.00 77.56 443 ARG A N 1
ATOM 3454 C CA . ARG A 1 443 ? -37.121 -3.842 41.926 1.00 77.56 443 ARG A CA 1
ATOM 3455 C C . ARG A 1 443 ? -36.384 -3.479 43.212 1.00 77.56 443 ARG A C 1
ATOM 3457 O O . ARG A 1 443 ? -36.937 -3.682 44.286 1.00 77.56 443 ARG A O 1
ATOM 3464 N N . MET A 1 444 ? -35.207 -2.871 43.096 1.00 73.88 444 MET A N 1
ATOM 3465 C CA . MET A 1 444 ? -34.410 -2.385 44.225 1.00 73.88 444 MET A CA 1
ATOM 3466 C C . MET A 1 444 ? -35.141 -1.286 45.005 1.00 73.88 444 MET A C 1
ATOM 3468 O O . MET A 1 444 ? -35.114 -1.283 46.230 1.00 73.88 444 MET A O 1
ATOM 3472 N N . GLU A 1 445 ? -35.852 -0.378 44.331 1.00 79.69 445 GLU A N 1
ATOM 3473 C CA . GLU A 1 445 ? -36.664 0.648 44.996 1.00 79.69 445 GLU A CA 1
ATOM 3474 C C . GLU A 1 445 ? -37.873 0.036 45.728 1.00 79.69 445 GLU A C 1
ATOM 3476 O O . GLU A 1 445 ? -38.226 0.472 46.826 1.00 79.69 445 GLU A O 1
ATOM 3481 N N . ALA A 1 446 ? -38.507 -0.990 45.151 1.00 73.56 446 ALA A N 1
ATOM 3482 C CA . ALA A 1 446 ? -39.595 -1.717 45.802 1.00 73.56 446 ALA A CA 1
ATOM 3483 C C . ALA A 1 446 ? -39.102 -2.521 47.018 1.00 73.56 446 ALA A C 1
ATOM 3485 O O . ALA A 1 446 ? -39.729 -2.463 48.075 1.00 73.56 446 ALA A O 1
ATOM 3486 N N . GLU A 1 447 ? -37.962 -3.203 46.892 1.00 75.94 447 GLU A N 1
ATOM 3487 C CA . GLU A 1 447 ? -37.295 -3.920 47.985 1.00 75.94 447 GLU A CA 1
ATOM 3488 C C . GLU A 1 447 ? -36.857 -2.947 49.092 1.00 75.94 447 GLU A C 1
ATOM 3490 O O . GLU A 1 447 ? -37.119 -3.199 50.264 1.00 75.94 447 GLU A O 1
ATOM 3495 N N . ALA A 1 448 ? -36.306 -1.777 48.748 1.00 77.31 448 ALA A N 1
ATOM 3496 C CA . ALA A 1 448 ? -35.950 -0.738 49.716 1.00 77.31 448 ALA A CA 1
ATOM 3497 C C . ALA A 1 448 ? -37.175 -0.162 50.445 1.00 77.31 448 ALA A C 1
ATOM 3499 O O . ALA A 1 448 ? -37.113 0.104 51.644 1.00 77.31 448 ALA A O 1
ATOM 3500 N N . LYS A 1 449 ? -38.313 0.008 49.757 1.00 77.75 449 LYS A N 1
ATOM 3501 C CA . LYS A 1 449 ? -39.579 0.421 50.392 1.00 77.75 449 LYS A CA 1
ATOM 3502 C C . LYS A 1 449 ? -40.129 -0.656 51.323 1.00 77.75 449 LYS A C 1
ATOM 3504 O O . LYS A 1 449 ? -40.653 -0.319 52.382 1.00 77.75 449 LYS A O 1
ATOM 3509 N N . GLN A 1 450 ? -39.998 -1.926 50.946 1.00 73.19 450 GLN A N 1
ATOM 3510 C CA . GLN A 1 450 ? -40.403 -3.056 51.776 1.00 73.19 450 GLN A CA 1
ATOM 3511 C C . GLN A 1 450 ? -39.515 -3.168 53.022 1.00 73.19 450 GLN A C 1
ATOM 3513 O O . GLN A 1 450 ? -40.038 -3.253 54.129 1.00 73.19 450 GLN A O 1
ATOM 3518 N N . GLN A 1 451 ? -38.197 -3.041 52.863 1.00 73.44 451 GLN A N 1
ATOM 3519 C CA . GLN A 1 451 ? -37.247 -3.034 53.973 1.00 73.44 451 GLN A CA 1
ATOM 3520 C C . GLN A 1 451 ? -37.467 -1.832 54.898 1.00 73.44 451 GLN A C 1
ATOM 3522 O O . GLN A 1 451 ? -37.525 -1.997 56.107 1.00 73.44 451 GLN A O 1
ATOM 3527 N N . ALA A 1 452 ? -37.706 -0.634 54.359 1.00 74.75 452 ALA A N 1
ATOM 3528 C CA . ALA A 1 452 ? -38.014 0.540 55.176 1.00 74.75 452 ALA A CA 1
ATOM 3529 C C . ALA A 1 452 ? -39.340 0.406 55.952 1.00 74.75 452 ALA A C 1
ATOM 3531 O O . ALA A 1 452 ? -39.493 1.004 57.019 1.00 74.75 452 ALA A O 1
ATOM 3532 N N . ALA A 1 453 ? -40.315 -0.348 55.433 1.00 73.31 453 ALA A N 1
ATOM 3533 C CA . ALA A 1 453 ? -41.545 -0.670 56.155 1.00 73.31 453 ALA A CA 1
ATOM 3534 C C . ALA A 1 453 ? -41.296 -1.702 57.270 1.00 73.31 453 ALA A C 1
ATOM 3536 O O . ALA A 1 453 ? -41.800 -1.531 58.381 1.00 73.31 453 ALA A O 1
ATOM 3537 N N . GLU A 1 454 ? -40.471 -2.715 57.000 1.00 73.06 454 GLU A N 1
ATOM 3538 C CA . GLU A 1 454 ? -40.023 -3.715 57.977 1.00 73.06 454 GLU A CA 1
ATOM 3539 C C . GLU A 1 454 ? -39.221 -3.060 59.116 1.00 73.06 454 GLU A C 1
ATOM 3541 O O . GLU A 1 454 ? -39.523 -3.257 60.291 1.00 73.06 454 GLU A O 1
ATOM 3546 N N . ASP A 1 455 ? -38.274 -2.179 58.789 1.00 71.88 455 ASP A N 1
ATOM 3547 C CA . ASP A 1 455 ? -37.451 -1.451 59.757 1.00 71.88 455 ASP A CA 1
ATOM 3548 C C . ASP A 1 455 ? -38.307 -0.504 60.614 1.00 71.88 455 ASP A C 1
ATOM 3550 O O . ASP A 1 455 ? -38.079 -0.356 61.812 1.00 71.88 455 ASP A O 1
ATOM 3554 N N . ARG A 1 456 ? -39.357 0.113 60.050 1.00 73.88 456 ARG A N 1
ATOM 3555 C CA . ARG A 1 456 ? -40.322 0.911 60.835 1.00 73.88 456 ARG A CA 1
ATOM 3556 C C . ARG A 1 456 ? -41.108 0.060 61.828 1.00 73.88 456 ARG A C 1
ATOM 3558 O O . ARG A 1 456 ? -41.405 0.543 62.922 1.00 73.88 456 ARG A O 1
ATOM 3565 N N . ARG A 1 457 ? -41.421 -1.187 61.470 1.00 71.31 457 ARG A N 1
ATOM 3566 C CA . ARG A 1 457 ? -42.069 -2.159 62.356 1.00 71.31 457 ARG A CA 1
ATOM 3567 C C . ARG A 1 457 ? -41.120 -2.587 63.477 1.00 71.31 457 ARG A C 1
ATOM 3569 O O . ARG A 1 457 ? -41.500 -2.522 64.643 1.00 71.31 457 ARG A O 1
ATOM 3576 N N . GLN A 1 458 ? -39.863 -2.877 63.143 1.00 67.88 458 GLN A N 1
ATOM 3577 C CA . GLN A 1 458 ? -38.825 -3.206 64.121 1.00 67.88 458 GLN A CA 1
ATOM 3578 C C . GLN A 1 458 ? -38.524 -2.036 65.066 1.00 67.88 458 GLN A C 1
ATOM 3580 O O . GLN A 1 458 ? -38.442 -2.242 66.268 1.00 67.88 458 GLN A O 1
ATOM 3585 N N . VAL A 1 459 ? -38.464 -0.791 64.580 1.00 69.69 459 VAL A N 1
ATOM 3586 C CA . VAL A 1 459 ? -38.266 0.404 65.426 1.00 69.69 459 VAL A CA 1
ATOM 3587 C C . VAL A 1 459 ? -39.470 0.669 66.343 1.00 69.69 459 VAL A C 1
ATOM 3589 O O . VAL A 1 459 ? -39.306 1.207 67.440 1.00 69.69 459 VAL A O 1
ATOM 3592 N N . ALA A 1 460 ? -40.690 0.309 65.935 1.00 63.44 460 ALA A N 1
ATOM 3593 C CA . ALA A 1 460 ? -41.870 0.396 66.799 1.00 63.44 460 ALA A CA 1
ATOM 3594 C C . ALA A 1 460 ? -41.845 -0.669 67.913 1.00 63.44 460 ALA A C 1
ATOM 3596 O O . ALA A 1 460 ? -42.150 -0.357 69.067 1.00 63.44 460 ALA A O 1
ATOM 3597 N N . GLU A 1 461 ? -41.414 -1.889 67.588 1.00 62.78 461 GLU A N 1
ATOM 3598 C CA . GLU A 1 461 ? -41.206 -2.985 68.544 1.00 62.78 461 GLU A CA 1
ATOM 3599 C C . GLU A 1 461 ? -40.020 -2.698 69.485 1.00 62.78 461 GLU A C 1
ATOM 3601 O O . GLU A 1 461 ? -40.097 -2.926 70.694 1.00 62.78 461 GLU A O 1
ATOM 3606 N N . GLU A 1 462 ? -38.957 -2.079 68.969 1.00 56.81 462 GLU A N 1
ATOM 3607 C CA . GLU A 1 462 ? -37.786 -1.671 69.738 1.00 56.81 462 GLU A CA 1
ATOM 3608 C C . GLU A 1 462 ? -38.091 -0.481 70.660 1.00 56.81 462 GLU A C 1
ATOM 3610 O O . GLU A 1 462 ? -37.587 -0.415 71.772 1.00 56.81 462 GLU A O 1
ATOM 3615 N N . LYS A 1 463 ? -39.000 0.434 70.298 1.00 60.50 463 LYS A N 1
ATOM 3616 C CA . LYS A 1 463 ? -39.489 1.471 71.233 1.00 60.50 463 LYS A CA 1
ATOM 3617 C C . LYS A 1 463 ? -40.275 0.884 72.414 1.00 60.50 463 LYS A C 1
ATOM 3619 O O . LYS A 1 463 ? -40.246 1.455 73.509 1.00 60.50 463 LYS A O 1
ATOM 3624 N N . GLN A 1 464 ? -40.930 -0.266 72.235 1.00 54.81 464 GLN A N 1
ATOM 3625 C CA . GLN A 1 464 ? -41.577 -0.991 73.334 1.00 54.81 464 GLN A CA 1
ATOM 3626 C C . GLN A 1 464 ? -40.575 -1.765 74.203 1.00 54.81 464 GLN A C 1
ATOM 3628 O O . GLN A 1 464 ? -40.784 -1.873 75.410 1.00 54.81 464 GLN A O 1
ATOM 3633 N N . SER A 1 465 ? -39.466 -2.260 73.642 1.00 57.00 465 SER A N 1
ATOM 3634 C CA . SER A 1 465 ? -38.407 -2.911 74.429 1.00 57.00 465 SER A CA 1
ATOM 3635 C C . SER A 1 465 ? -37.463 -1.904 75.103 1.00 57.00 465 SER A C 1
ATOM 3637 O O . SER A 1 465 ? -37.025 -2.125 76.231 1.00 57.00 465 SER A O 1
ATOM 3639 N N . LYS A 1 466 ? -37.220 -0.749 74.480 1.00 52.69 466 LYS A N 1
ATOM 3640 C CA . LYS A 1 466 ? -36.317 0.305 74.959 1.00 52.69 466 LYS A CA 1
ATOM 3641 C C . LYS A 1 466 ? -36.864 1.081 76.157 1.00 52.69 466 LYS A C 1
ATOM 3643 O O . LYS A 1 466 ? -36.115 1.343 77.086 1.00 52.69 466 LYS A O 1
ATOM 3648 N N . THR A 1 467 ? -38.178 1.298 76.255 1.00 56.41 467 THR A N 1
ATOM 3649 C CA . THR A 1 467 ? -38.790 1.843 77.492 1.00 56.41 467 THR A CA 1
ATOM 3650 C C . THR A 1 467 ? -38.617 0.921 78.708 1.00 56.41 467 THR A C 1
ATOM 3652 O O . THR A 1 467 ? -38.640 1.391 79.844 1.00 56.41 467 THR A O 1
ATOM 3655 N N . LYS A 1 468 ? -38.382 -0.378 78.484 1.00 55.03 468 LYS A N 1
ATOM 3656 C CA . LYS A 1 468 ? -38.104 -1.369 79.530 1.00 55.03 468 LYS A CA 1
ATOM 3657 C C . LYS A 1 468 ? -36.620 -1.421 79.929 1.00 55.03 468 LYS A C 1
ATOM 3659 O O . LYS A 1 468 ? -36.328 -1.739 81.075 1.00 55.03 468 LYS A O 1
ATOM 3664 N N . ILE A 1 469 ? -35.709 -1.082 79.013 1.00 54.75 469 ILE A N 1
ATOM 3665 C CA . ILE A 1 469 ? -34.246 -1.111 79.208 1.00 54.75 469 ILE A CA 1
ATOM 3666 C C . ILE A 1 469 ? -33.707 0.251 79.691 1.00 54.75 469 ILE A C 1
ATOM 3668 O O . ILE A 1 469 ? -32.777 0.302 80.496 1.00 54.75 469 ILE A O 1
ATOM 3672 N N . ASP A 1 470 ? -34.323 1.366 79.288 1.00 50.53 470 ASP A N 1
ATOM 3673 C CA . ASP A 1 470 ? -33.914 2.726 79.679 1.00 50.53 470 ASP A CA 1
ATOM 3674 C C . ASP A 1 470 ? -34.113 3.002 81.186 1.00 50.53 470 ASP A C 1
ATOM 3676 O O . ASP A 1 470 ? -33.435 3.861 81.753 1.00 50.53 470 ASP A O 1
ATOM 3680 N N . LEU A 1 471 ? -34.973 2.231 81.869 1.00 54.44 471 LEU A N 1
ATOM 3681 C CA . LEU A 1 471 ? -35.112 2.269 83.331 1.00 54.44 471 LEU A CA 1
ATOM 3682 C C . LEU A 1 471 ? -33.914 1.611 84.052 1.00 54.44 471 LEU A C 1
ATOM 3684 O O . LEU A 1 471 ? -33.585 2.007 85.169 1.00 54.44 471 LEU A O 1
ATOM 3688 N N . GLU A 1 472 ? -33.235 0.653 83.409 1.00 50.94 472 GLU A N 1
ATOM 3689 C CA . GLU A 1 472 ? -32.047 -0.038 83.942 1.00 50.94 472 GLU A CA 1
ATOM 3690 C C . GLU A 1 472 ? -30.732 0.659 83.541 1.00 50.94 472 GLU A C 1
ATOM 3692 O O . GLU A 1 472 ? -29.803 0.748 84.343 1.00 50.94 472 GLU A O 1
ATOM 3697 N N . SER A 1 473 ? -30.649 1.227 82.333 1.00 51.88 473 SER A N 1
ATOM 3698 C CA . SER A 1 473 ? -29.439 1.899 81.822 1.00 51.88 473 SER A CA 1
ATOM 3699 C C . SER A 1 473 ? -29.164 3.267 82.473 1.00 51.88 473 SER A C 1
ATOM 3701 O O . SER A 1 473 ? -28.001 3.639 82.673 1.00 51.88 473 SER A O 1
ATOM 3703 N N . ALA A 1 474 ? -30.210 3.995 82.886 1.00 53.59 474 ALA A N 1
ATOM 3704 C CA . ALA A 1 474 ? -30.077 5.304 83.535 1.00 53.59 474 ALA A CA 1
ATOM 3705 C C . ALA A 1 474 ? -29.341 5.252 84.891 1.00 53.59 474 ALA A C 1
ATOM 3707 O O . ALA A 1 474 ? -28.853 6.279 85.362 1.00 53.59 474 ALA A O 1
ATOM 3708 N N . GLN A 1 475 ? -29.209 4.066 85.499 1.00 52.41 475 GLN A N 1
ATOM 3709 C CA . GLN A 1 475 ? -28.473 3.873 86.752 1.00 52.41 475 GLN A CA 1
ATOM 3710 C C . GLN A 1 475 ? -26.958 3.663 86.551 1.00 52.41 475 GLN A C 1
ATOM 3712 O O . GLN A 1 475 ? -26.202 3.809 87.508 1.00 52.41 475 GLN A O 1
ATOM 3717 N N . LEU A 1 476 ? -26.491 3.379 85.325 1.00 54.28 476 LEU A N 1
ATOM 3718 C CA . LEU A 1 476 ? -25.090 3.020 85.036 1.00 54.28 476 LEU A CA 1
ATOM 3719 C C . LEU A 1 476 ? -24.292 4.126 84.310 1.00 54.28 476 LEU A C 1
ATOM 3721 O O . LEU A 1 476 ? -23.087 4.249 84.512 1.00 54.28 476 LEU A O 1
ATOM 3725 N N . ALA A 1 477 ? -24.945 4.988 83.522 1.00 49.03 477 ALA A N 1
ATOM 3726 C CA . ALA A 1 477 ? -24.276 5.990 82.673 1.00 49.03 477 ALA A CA 1
ATOM 3727 C C . ALA A 1 477 ? -23.905 7.317 83.373 1.00 49.03 477 ALA A C 1
ATOM 3729 O O . ALA A 1 477 ? -23.218 8.156 82.793 1.00 49.03 477 ALA A O 1
ATOM 3730 N N . GLN A 1 478 ? -24.321 7.531 84.625 1.00 50.06 478 GLN A N 1
ATOM 3731 C CA . GLN A 1 478 ? -24.016 8.770 85.357 1.00 50.06 478 GLN A CA 1
ATOM 3732 C C . GLN A 1 478 ? -22.575 8.809 85.916 1.00 50.06 478 GLN A C 1
ATOM 3734 O O . GLN A 1 478 ? -22.102 9.871 86.322 1.00 50.06 478 GLN A O 1
ATOM 3739 N N . ALA A 1 479 ? -21.863 7.675 85.915 1.00 50.38 479 ALA A N 1
ATOM 3740 C CA . ALA A 1 479 ? -20.508 7.545 86.470 1.00 50.38 479 ALA A CA 1
ATOM 3741 C C . ALA A 1 479 ? -19.382 7.761 85.434 1.00 50.38 479 ALA A C 1
ATOM 3743 O O . ALA A 1 479 ? -18.281 8.202 85.757 1.00 50.38 479 ALA A O 1
ATOM 3744 N N . GLU A 1 480 ? -19.674 7.465 84.178 1.00 45.31 480 GLU A N 1
ATOM 3745 C CA . GLU A 1 480 ? -18.758 7.327 83.048 1.00 45.31 480 GLU A CA 1
ATOM 3746 C C . GLU A 1 480 ? -18.071 8.567 82.464 1.00 45.31 480 GLU A C 1
ATOM 3748 O O . GLU A 1 480 ? -18.332 8.883 81.314 1.00 45.31 480 GLU A O 1
ATOM 3753 N N . ALA A 1 481 ? -17.215 9.272 83.193 1.00 48.38 481 ALA A N 1
ATOM 3754 C CA . ALA A 1 481 ? -15.891 9.702 82.710 1.00 48.38 481 ALA A CA 1
ATOM 3755 C C . ALA A 1 481 ? -15.626 10.467 81.372 1.00 48.38 481 ALA A C 1
ATOM 3757 O O . ALA A 1 481 ? -14.545 11.051 81.257 1.00 48.38 481 ALA A O 1
ATOM 3758 N N . GLU A 1 482 ? -16.490 10.582 80.367 1.00 47.66 482 GLU A N 1
ATOM 3759 C CA . GLU A 1 482 ? -16.037 10.999 79.019 1.00 47.66 482 GLU A CA 1
ATOM 3760 C C . GLU A 1 482 ? -15.936 12.515 78.801 1.00 47.66 482 GLU A C 1
ATOM 3762 O O . GLU A 1 482 ? -15.553 13.010 77.741 1.00 47.66 482 GLU A O 1
ATOM 3767 N N . LYS A 1 483 ? -16.127 13.284 79.872 1.00 51.84 483 LYS A N 1
ATOM 3768 C CA . LYS A 1 483 ? -15.828 14.720 79.938 1.00 51.84 483 LYS A CA 1
ATOM 3769 C C . LYS A 1 483 ? -14.321 15.046 79.840 1.00 51.84 483 LYS A C 1
ATOM 3771 O O . LYS A 1 483 ? -13.959 16.219 79.907 1.00 51.84 483 LYS A O 1
ATOM 3776 N N . LYS A 1 484 ? -13.428 14.052 79.703 1.00 53.25 484 LYS A N 1
ATOM 3777 C CA . LYS A 1 484 ? -11.961 14.242 79.703 1.00 53.25 484 LYS A CA 1
ATOM 3778 C C . LYS A 1 484 ? -11.240 14.006 78.364 1.00 53.25 484 LYS A C 1
ATOM 3780 O O . LYS A 1 484 ? -10.082 14.401 78.268 1.00 53.25 484 LYS A O 1
ATOM 3785 N N . LEU A 1 485 ? -11.874 13.451 77.324 1.00 45.31 485 LEU A N 1
ATOM 3786 C CA . LEU A 1 485 ? -11.134 13.020 76.120 1.00 45.31 485 LEU A CA 1
ATOM 3787 C C . LEU A 1 485 ? -10.908 14.115 75.051 1.00 45.31 485 LEU A C 1
ATOM 3789 O O . LEU A 1 485 ? -9.926 14.068 74.316 1.00 45.31 485 LEU A O 1
ATOM 3793 N N . GLY A 1 486 ? -11.766 15.137 74.975 1.00 49.91 486 GLY A N 1
ATOM 3794 C CA . GLY A 1 486 ? -11.771 16.068 73.832 1.00 49.91 486 GLY A CA 1
ATOM 3795 C C . GLY A 1 486 ? -10.665 17.136 73.799 1.00 49.91 486 GLY A C 1
ATOM 3796 O O . GLY A 1 486 ? -10.456 17.759 72.762 1.00 49.91 486 GLY A O 1
ATOM 3797 N N . ARG A 1 487 ? -9.949 17.388 74.906 1.00 49.38 487 ARG A N 1
ATOM 3798 C CA . ARG A 1 487 ? -8.947 18.479 74.980 1.00 49.38 487 ARG A CA 1
ATOM 3799 C C . ARG A 1 487 ? -7.503 18.051 74.705 1.00 49.38 487 ARG A C 1
ATOM 3801 O O . ARG A 1 487 ? -6.689 18.911 74.405 1.00 49.38 487 ARG A O 1
ATOM 3808 N N . ILE A 1 488 ? -7.194 16.755 74.756 1.00 52.56 488 ILE A N 1
ATOM 3809 C CA . ILE A 1 488 ? -5.821 16.234 74.598 1.00 52.56 488 ILE A CA 1
ATOM 3810 C C . ILE A 1 488 ? -5.510 15.863 73.131 1.00 52.56 488 ILE A C 1
ATOM 3812 O O . ILE A 1 488 ? -4.353 15.870 72.719 1.00 52.56 488 ILE A O 1
ATOM 3816 N N . GLN A 1 489 ? -6.528 15.621 72.296 1.00 49.75 489 GLN A N 1
ATOM 3817 C CA . GLN A 1 489 ? -6.328 15.136 70.921 1.00 49.75 489 GLN A CA 1
ATOM 3818 C C . GLN A 1 489 ? -5.773 16.195 69.948 1.00 49.75 489 GLN A C 1
ATOM 3820 O O . GLN A 1 489 ? -5.013 15.852 69.048 1.00 49.75 489 GLN A O 1
ATOM 3825 N N . LYS A 1 490 ? -6.056 17.490 70.146 1.00 51.28 490 LYS A N 1
ATOM 3826 C CA . LYS A 1 490 ? -5.712 18.521 69.148 1.00 51.28 490 LYS A CA 1
ATOM 3827 C C . LYS A 1 490 ? -4.251 19.004 69.195 1.00 51.28 490 LYS A C 1
ATOM 3829 O O . LYS A 1 490 ? -3.724 19.416 68.170 1.00 51.28 490 LYS A O 1
ATOM 3834 N N . GLU A 1 491 ? -3.578 18.913 70.346 1.00 50.00 491 GLU A N 1
ATOM 3835 C CA . GLU A 1 491 ? -2.148 19.268 70.495 1.00 50.00 491 GLU A CA 1
ATOM 3836 C C . GLU A 1 491 ? -1.206 18.072 70.243 1.00 50.00 491 GLU A C 1
ATOM 3838 O O . GLU A 1 491 ? -0.038 18.249 69.889 1.00 50.00 491 GLU A O 1
ATOM 3843 N N . SER A 1 492 ? -1.724 16.842 70.343 1.00 49.59 492 SER A N 1
ATOM 3844 C CA . SER A 1 492 ? -0.992 15.606 70.036 1.00 49.59 492 SER A CA 1
ATOM 3845 C C . SER A 1 492 ? -0.703 15.454 68.532 1.00 49.59 492 SER A C 1
ATOM 3847 O O . SER A 1 492 ? 0.402 15.072 68.153 1.00 49.59 492 SER A O 1
ATOM 3849 N N . GLU A 1 493 ? -1.645 15.813 67.653 1.00 54.03 493 GLU A N 1
ATOM 3850 C CA . GLU A 1 493 ? -1.552 15.529 66.209 1.00 54.03 493 GLU A CA 1
ATOM 3851 C C . GLU A 1 493 ? -0.521 16.375 65.436 1.00 54.03 493 GLU A C 1
ATOM 3853 O O . GLU A 1 493 ? -0.016 15.935 64.398 1.00 54.03 493 GLU A O 1
ATOM 3858 N N . GLU A 1 494 ? -0.168 17.575 65.909 1.00 49.41 494 GLU A N 1
ATOM 3859 C CA . GLU A 1 494 ? 0.804 18.443 65.219 1.00 49.41 494 GLU A CA 1
ATOM 3860 C C . GLU A 1 494 ? 2.260 18.160 65.619 1.00 49.41 494 GLU A C 1
ATOM 3862 O O . GLU A 1 494 ? 3.164 18.274 64.782 1.00 49.41 494 GLU A O 1
ATOM 3867 N N . SER A 1 495 ? 2.506 17.717 66.859 1.00 49.59 495 SER A N 1
ATOM 3868 C CA . SER A 1 495 ? 3.849 17.304 67.299 1.00 49.59 495 SER A CA 1
ATOM 3869 C C . SER A 1 495 ? 4.230 15.913 66.768 1.00 49.59 495 SER A C 1
ATOM 3871 O O . SER A 1 495 ? 5.389 15.670 66.415 1.00 49.59 495 SER A O 1
ATOM 3873 N N . GLU A 1 496 ? 3.244 15.027 66.585 1.00 55.69 496 GLU A N 1
ATOM 3874 C CA . GLU A 1 496 ? 3.453 13.672 66.072 1.00 55.69 496 GLU A CA 1
ATOM 3875 C C . GLU A 1 496 ? 3.854 13.663 64.584 1.00 55.69 496 GLU A C 1
ATOM 3877 O O . GLU A 1 496 ? 4.712 12.879 64.169 1.00 55.69 496 GLU A O 1
ATOM 3882 N N . LYS A 1 497 ? 3.322 14.595 63.777 1.00 54.81 497 LYS A N 1
ATOM 3883 C CA . LYS A 1 497 ? 3.664 14.729 62.346 1.00 54.81 497 LYS A CA 1
ATOM 3884 C C . LYS A 1 497 ? 5.124 15.149 62.120 1.00 54.81 497 LYS A C 1
ATOM 3886 O O . LYS A 1 497 ? 5.743 14.694 61.159 1.00 54.81 497 LYS A O 1
ATOM 3891 N N . ARG A 1 498 ? 5.708 15.959 63.018 1.00 53.12 498 ARG A N 1
ATOM 3892 C CA . ARG A 1 498 ? 7.129 16.367 62.949 1.00 53.12 498 ARG A CA 1
ATOM 3893 C C . ARG A 1 498 ? 8.083 15.270 63.433 1.00 53.12 498 ARG A C 1
ATOM 3895 O O . ARG A 1 498 ? 9.138 15.085 62.828 1.00 53.12 498 ARG A O 1
ATOM 3902 N N . SER A 1 499 ? 7.701 14.503 64.456 1.00 58.31 499 SER A N 1
ATOM 3903 C CA . SER A 1 499 ? 8.511 13.381 64.955 1.00 58.31 499 SER A CA 1
ATOM 3904 C C . SER A 1 499 ? 8.521 12.181 64.002 1.00 58.31 499 SER A C 1
ATOM 3906 O O . SER A 1 499 ? 9.581 11.596 63.784 1.00 58.31 499 SER A O 1
ATOM 3908 N N . LYS A 1 500 ? 7.394 11.848 63.357 1.00 56.88 500 LYS A N 1
ATOM 3909 C CA . LYS A 1 500 ? 7.308 10.700 62.434 1.00 56.88 500 LYS A CA 1
ATOM 3910 C C . LYS A 1 500 ? 8.272 10.828 61.245 1.00 56.88 500 LYS A C 1
ATOM 3912 O O . LYS A 1 500 ? 9.005 9.889 60.950 1.00 56.88 500 LYS A O 1
ATOM 3917 N N . ALA A 1 501 ? 8.371 12.000 60.615 1.00 52.59 501 ALA A N 1
ATOM 3918 C CA . ALA A 1 501 ? 9.242 12.192 59.449 1.00 52.59 501 ALA A CA 1
ATOM 3919 C C . ALA A 1 501 ? 10.754 12.121 59.771 1.00 52.59 501 ALA A C 1
ATOM 3921 O O . ALA A 1 501 ? 11.535 11.595 58.976 1.00 52.59 501 ALA A O 1
ATOM 3922 N N . ALA A 1 502 ? 11.178 12.601 60.947 1.00 57.12 502 ALA A N 1
ATOM 3923 C CA . ALA A 1 502 ? 12.571 12.497 61.398 1.00 57.12 502 ALA A CA 1
ATOM 3924 C C . ALA A 1 502 ? 12.957 11.056 61.783 1.00 57.12 502 ALA A C 1
ATOM 3926 O O . ALA A 1 502 ? 14.096 10.633 61.559 1.00 57.12 502 ALA A O 1
ATOM 3927 N N . VAL A 1 503 ? 11.999 10.292 62.319 1.00 63.03 503 VAL A N 1
ATOM 3928 C CA . VAL A 1 503 ? 12.153 8.863 62.621 1.00 63.03 503 VAL A CA 1
ATOM 3929 C C . VAL A 1 503 ? 12.311 8.048 61.336 1.00 63.03 503 VAL A C 1
ATOM 3931 O O . VAL A 1 503 ? 13.239 7.246 61.262 1.00 63.03 503 VAL A O 1
ATOM 3934 N N . TYR A 1 504 ? 11.519 8.316 60.289 1.00 60.94 504 TYR A N 1
ATOM 3935 C CA . TYR A 1 504 ? 11.654 7.615 59.004 1.00 60.94 504 TYR A CA 1
ATOM 3936 C C . TYR A 1 504 ? 13.032 7.801 58.358 1.00 60.94 504 TYR A C 1
ATOM 3938 O O . TYR A 1 504 ? 13.584 6.839 57.833 1.00 60.94 504 TYR A O 1
ATOM 3946 N N . ARG A 1 505 ? 13.648 8.988 58.463 1.00 62.84 505 ARG A N 1
ATOM 3947 C CA . ARG A 1 505 ? 15.003 9.232 57.934 1.00 62.84 505 ARG A CA 1
ATOM 3948 C C . ARG A 1 505 ? 16.073 8.412 58.660 1.00 62.84 505 ARG A C 1
ATOM 3950 O O . ARG A 1 505 ? 16.883 7.761 58.012 1.00 62.84 505 ARG A O 1
ATOM 3957 N N . ARG A 1 506 ? 16.051 8.401 60.000 1.00 66.31 506 ARG A N 1
ATOM 3958 C CA . ARG A 1 506 ? 17.000 7.596 60.792 1.00 66.31 506 ARG A CA 1
ATOM 3959 C C . ARG A 1 506 ? 16.790 6.105 60.567 1.00 66.31 506 ARG A C 1
ATOM 3961 O O . ARG A 1 506 ? 17.761 5.374 60.435 1.00 66.31 506 ARG A O 1
ATOM 3968 N N . MET A 1 507 ? 15.536 5.668 60.495 1.00 64.38 507 MET A N 1
ATOM 3969 C CA . MET A 1 507 ? 15.196 4.270 60.251 1.00 64.38 507 MET A CA 1
ATOM 3970 C C . MET A 1 507 ? 15.664 3.821 58.865 1.00 64.38 507 MET A C 1
ATOM 3972 O O . MET A 1 507 ? 16.217 2.737 58.744 1.00 64.38 507 MET A O 1
ATOM 3976 N N . TYR A 1 508 ? 15.534 4.676 57.849 1.00 66.75 508 TYR A N 1
ATOM 3977 C CA . TYR A 1 508 ? 15.990 4.409 56.486 1.00 66.75 508 TYR A CA 1
ATOM 3978 C C . TYR A 1 508 ? 17.521 4.289 56.383 1.00 66.75 508 TYR A C 1
ATOM 3980 O O . TYR A 1 508 ? 18.024 3.333 55.793 1.00 66.75 508 TYR A O 1
ATOM 3988 N N . ASP A 1 509 ? 18.268 5.205 57.006 1.00 68.69 509 ASP A N 1
ATOM 3989 C CA . ASP A 1 509 ? 19.737 5.153 57.035 1.00 68.69 509 ASP A CA 1
ATOM 3990 C C . ASP A 1 509 ? 20.246 3.918 57.808 1.00 68.69 509 ASP A C 1
ATOM 3992 O O . ASP A 1 509 ? 21.205 3.264 57.393 1.00 68.69 509 ASP A O 1
ATOM 3996 N N . ILE A 1 510 ? 19.566 3.555 58.903 1.00 71.75 510 ILE A N 1
ATOM 3997 C CA . ILE A 1 510 ? 19.860 2.349 59.688 1.00 71.75 510 ILE A CA 1
ATOM 3998 C C . ILE A 1 510 ? 19.525 1.083 58.892 1.00 71.75 510 ILE A C 1
ATOM 4000 O O . ILE A 1 510 ? 20.344 0.169 58.864 1.00 71.75 510 ILE A O 1
ATOM 4004 N N . LEU A 1 511 ? 18.375 1.028 58.210 1.00 68.50 511 LEU A N 1
ATOM 4005 C CA . LEU A 1 511 ? 17.979 -0.093 57.351 1.00 68.50 511 LEU A CA 1
ATOM 4006 C C . LEU A 1 511 ? 19.028 -0.328 56.265 1.00 68.50 511 LEU A C 1
ATOM 4008 O O . LEU A 1 511 ? 19.540 -1.436 56.148 1.00 68.50 511 LEU A O 1
ATOM 4012 N N . TRP A 1 512 ? 19.447 0.711 55.544 1.00 70.00 512 TRP A N 1
ATOM 4013 C CA . TRP A 1 512 ? 20.475 0.565 54.508 1.00 70.00 512 TRP A CA 1
ATOM 4014 C C . TRP A 1 512 ? 21.845 0.146 55.040 1.00 70.00 512 TRP A C 1
ATOM 4016 O O . TRP A 1 512 ? 22.558 -0.584 54.350 1.00 70.00 512 TRP A O 1
ATOM 4026 N N . ALA A 1 513 ? 22.207 0.539 56.262 1.00 72.75 513 ALA A N 1
ATOM 4027 C CA . ALA A 1 513 ? 23.410 0.035 56.918 1.00 72.75 513 ALA A CA 1
ATOM 4028 C C . ALA A 1 513 ? 23.263 -1.444 57.343 1.00 72.75 513 ALA A C 1
ATOM 4030 O O . ALA A 1 513 ? 24.195 -2.236 57.173 1.00 72.75 513 ALA A O 1
ATOM 4031 N N . HIS A 1 514 ? 22.090 -1.830 57.856 1.00 67.56 514 HIS A N 1
ATOM 4032 C CA . HIS A 1 514 ? 21.806 -3.152 58.429 1.00 67.56 514 HIS A CA 1
ATOM 4033 C C . HIS A 1 514 ? 21.518 -4.241 57.380 1.00 67.56 514 HIS A C 1
ATOM 4035 O O . HIS A 1 514 ? 21.772 -5.416 57.630 1.00 67.56 514 HIS A O 1
ATOM 4041 N N . ILE A 1 515 ? 21.105 -3.857 56.166 1.00 70.06 515 ILE A N 1
ATOM 4042 C CA . ILE A 1 515 ? 20.885 -4.734 54.995 1.00 70.06 515 ILE A CA 1
ATOM 4043 C C . ILE A 1 515 ? 22.179 -5.465 54.532 1.00 70.06 515 ILE A C 1
ATOM 4045 O O . ILE A 1 515 ? 22.177 -6.296 53.620 1.00 70.06 515 ILE A O 1
ATOM 4049 N N . SER A 1 516 ? 23.315 -5.222 55.190 1.00 68.75 516 SER A N 1
ATOM 4050 C CA . SER A 1 516 ? 24.627 -5.757 54.823 1.00 68.75 516 SER A CA 1
ATOM 4051 C C . SER A 1 516 ? 24.854 -7.261 55.082 1.00 68.75 516 SER A C 1
ATOM 4053 O O . SER A 1 516 ? 25.912 -7.742 54.683 1.00 68.75 516 SER A O 1
ATOM 4055 N N . GLY A 1 517 ? 23.915 -8.026 55.669 1.00 74.00 517 GLY A N 1
ATOM 4056 C CA . GLY A 1 517 ? 24.201 -9.428 56.045 1.00 74.00 517 GLY A CA 1
ATOM 4057 C C . GLY A 1 517 ? 23.054 -10.443 56.178 1.00 74.00 517 GLY A C 1
ATOM 4058 O O . GLY A 1 517 ? 23.350 -11.597 56.473 1.00 74.00 517 GLY A O 1
ATOM 4059 N N . SER A 1 518 ? 21.784 -10.087 55.966 1.00 80.94 518 SER A N 1
ATOM 4060 C CA . SER A 1 518 ? 20.641 -11.011 56.113 1.00 80.94 518 SER A CA 1
ATOM 4061 C C . SER A 1 518 ? 19.808 -11.138 54.833 1.00 80.94 518 SER A C 1
ATOM 4063 O O . SER A 1 518 ? 19.845 -10.265 53.965 1.00 80.94 518 SER A O 1
ATOM 4065 N N . SER A 1 519 ? 19.059 -12.244 54.716 1.00 88.62 519 SER A N 1
ATOM 4066 C CA . SER A 1 519 ? 18.048 -12.422 53.665 1.00 88.62 519 SER A CA 1
ATOM 4067 C C . SER A 1 519 ? 16.977 -11.341 53.804 1.00 88.62 519 SER A C 1
ATOM 4069 O O . SER A 1 519 ? 16.436 -11.141 54.891 1.00 88.62 519 SER A O 1
ATOM 4071 N N . LEU A 1 520 ? 16.663 -10.660 52.707 1.00 91.19 520 LEU A N 1
ATOM 4072 C CA . LEU A 1 520 ? 15.715 -9.552 52.666 1.00 91.19 520 LEU A CA 1
ATOM 4073 C C . LEU A 1 520 ? 14.369 -10.023 52.151 1.00 91.19 520 LEU A C 1
ATOM 4075 O O . LEU A 1 520 ? 14.292 -10.698 51.124 1.00 91.19 520 LEU A O 1
ATOM 4079 N N . ARG A 1 521 ? 13.318 -9.610 52.851 1.00 92.94 521 ARG A N 1
ATOM 4080 C CA . ARG A 1 521 ? 11.945 -9.703 52.366 1.00 92.94 521 ARG A CA 1
ATOM 4081 C C . ARG A 1 521 ? 11.512 -8.405 51.698 1.00 92.94 521 ARG A C 1
ATOM 4083 O O . ARG A 1 521 ? 12.116 -7.360 51.946 1.00 92.94 521 ARG A O 1
ATOM 4090 N N . PHE A 1 522 ? 10.462 -8.452 50.885 1.00 92.50 522 PHE A N 1
ATOM 4091 C CA . PHE A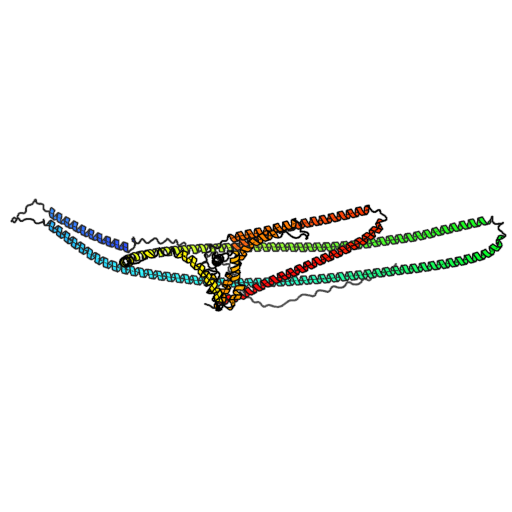 1 522 ? 9.945 -7.299 50.141 1.00 92.50 522 PHE A CA 1
ATOM 4092 C C . PHE A 1 522 ? 9.690 -6.076 51.040 1.00 92.50 522 PHE A C 1
ATOM 4094 O O . PHE A 1 522 ? 10.128 -4.968 50.727 1.00 92.50 522 PHE A O 1
ATOM 4101 N N . ASN A 1 523 ? 9.068 -6.300 52.200 1.00 91.56 523 ASN A N 1
ATOM 4102 C CA . ASN A 1 523 ? 8.728 -5.266 53.182 1.00 91.56 523 ASN A CA 1
ATOM 4103 C C . ASN A 1 523 ? 9.918 -4.745 54.009 1.00 91.56 523 ASN A C 1
ATOM 4105 O O . ASN A 1 523 ? 9.792 -3.752 54.722 1.00 91.56 523 ASN A O 1
ATOM 4109 N N . MET A 1 524 ? 11.080 -5.398 53.920 1.00 87.81 524 MET A N 1
ATOM 4110 C CA . MET A 1 524 ? 12.318 -4.955 54.571 1.00 87.81 524 MET A CA 1
ATOM 4111 C C . MET A 1 524 ? 13.135 -4.017 53.678 1.00 87.81 524 MET A C 1
ATOM 4113 O O . MET A 1 524 ? 14.101 -3.404 54.136 1.00 87.81 524 MET A O 1
ATOM 4117 N N . ILE A 1 525 ? 12.775 -3.905 52.399 1.00 89.06 525 ILE A N 1
ATOM 4118 C CA . ILE A 1 525 ? 13.430 -3.006 51.457 1.00 89.06 525 ILE A CA 1
ATOM 4119 C C . ILE A 1 525 ? 12.938 -1.581 51.724 1.00 89.06 525 ILE A C 1
ATOM 4121 O O . ILE A 1 525 ? 11.741 -1.303 51.737 1.00 89.06 525 ILE A O 1
ATOM 4125 N N . GLY A 1 526 ? 13.879 -0.650 51.896 1.00 88.69 526 GLY A N 1
ATOM 4126 C CA . GLY A 1 526 ? 13.587 0.779 51.996 1.00 88.69 526 GLY A CA 1
ATOM 4127 C C . GLY A 1 526 ? 13.119 1.350 50.656 1.00 88.69 526 GLY A C 1
ATOM 4128 O O . GLY A 1 526 ? 13.900 1.971 49.932 1.00 88.69 526 GLY A O 1
ATOM 4129 N N . TRP A 1 527 ? 11.857 1.128 50.307 1.00 91.62 527 TRP A N 1
ATOM 4130 C CA . TRP A 1 527 ? 11.217 1.739 49.146 1.00 91.62 527 TRP A CA 1
ATOM 4131 C C . TRP A 1 527 ? 11.039 3.257 49.341 1.00 91.62 527 TRP A C 1
ATOM 4133 O O . TRP A 1 527 ? 10.969 3.719 50.482 1.00 91.62 527 TRP A O 1
ATOM 4143 N N . PRO A 1 528 ? 10.976 4.064 48.263 1.00 90.25 528 PRO A N 1
ATOM 4144 C CA . PRO A 1 528 ? 10.832 5.518 48.353 1.00 90.25 528 PRO A CA 1
ATOM 4145 C C . PRO A 1 528 ? 9.396 5.941 48.696 1.00 90.25 528 PRO A C 1
ATOM 4147 O O . PRO A 1 528 ? 8.821 6.769 48.001 1.00 90.25 528 PRO A O 1
ATOM 4150 N N . ILE A 1 529 ? 8.803 5.378 49.744 1.00 89.31 529 ILE A N 1
ATOM 4151 C CA . ILE A 1 529 ? 7.483 5.744 50.260 1.00 89.31 529 ILE A CA 1
ATOM 4152 C C . ILE A 1 529 ? 7.546 5.864 51.786 1.00 89.31 529 ILE A C 1
ATOM 4154 O O . ILE A 1 529 ? 8.390 5.251 52.436 1.00 89.31 529 ILE A O 1
ATOM 4158 N N . ALA A 1 530 ? 6.700 6.718 52.368 1.00 82.62 530 ALA A N 1
ATOM 4159 C CA . ALA A 1 530 ? 6.783 7.039 53.795 1.00 82.62 530 ALA A CA 1
ATOM 4160 C C . ALA A 1 530 ? 6.382 5.861 54.696 1.00 82.62 530 ALA A C 1
ATOM 4162 O O . ALA A 1 530 ? 6.910 5.729 55.792 1.00 82.62 530 ALA A O 1
ATOM 4163 N N . ILE A 1 531 ? 5.459 5.022 54.234 1.00 81.94 531 ILE A N 1
ATOM 4164 C CA . ILE A 1 531 ? 4.992 3.816 54.915 1.00 81.94 531 ILE A CA 1
ATOM 4165 C C . ILE A 1 531 ? 5.583 2.662 54.111 1.00 81.94 531 ILE A C 1
ATOM 4167 O O . ILE A 1 531 ? 5.321 2.603 52.917 1.00 81.94 531 ILE A O 1
ATOM 4171 N N . GLY A 1 532 ? 6.446 1.832 54.704 1.00 84.69 532 GLY A N 1
ATOM 4172 C CA . GLY A 1 532 ? 7.145 0.768 53.970 1.00 84.69 532 GLY A CA 1
ATOM 4173 C C . GLY A 1 532 ? 6.179 -0.080 53.136 1.00 84.69 532 GLY A C 1
ATOM 4174 O O . GLY A 1 532 ? 5.091 -0.398 53.606 1.00 84.69 532 GLY A O 1
ATOM 4175 N N . ALA A 1 533 ? 6.561 -0.404 51.898 1.00 91.25 533 ALA A N 1
ATOM 4176 C CA . ALA A 1 533 ? 5.684 -1.137 50.989 1.00 91.25 533 ALA A CA 1
ATOM 4177 C C . ALA A 1 533 ? 5.567 -2.587 51.452 1.00 91.25 533 ALA A C 1
ATOM 4179 O O . ALA A 1 533 ? 6.584 -3.272 51.577 1.00 91.25 533 ALA A O 1
ATOM 4180 N N . GLU A 1 534 ? 4.349 -3.065 51.675 1.00 92.19 534 GLU A N 1
ATOM 4181 C CA . GLU A 1 534 ? 4.115 -4.487 51.920 1.00 92.19 534 GLU A CA 1
ATOM 4182 C C . GLU A 1 534 ? 3.931 -5.231 50.603 1.00 92.19 534 GLU A C 1
ATOM 4184 O O . GLU A 1 534 ? 4.261 -6.416 50.518 1.00 92.19 534 GLU A O 1
ATOM 4189 N N . ARG A 1 535 ? 3.453 -4.527 49.568 1.00 93.12 535 ARG A N 1
ATOM 4190 C CA . ARG A 1 535 ? 3.234 -5.069 48.230 1.00 93.12 535 ARG A CA 1
ATOM 4191 C C . ARG A 1 535 ? 3.660 -4.092 47.124 1.00 93.12 535 ARG A C 1
ATOM 4193 O O . ARG A 1 535 ? 3.784 -2.890 47.370 1.00 93.12 535 ARG A O 1
ATOM 4200 N N . PRO A 1 536 ? 3.893 -4.572 45.890 1.00 92.75 536 PRO A N 1
ATOM 4201 C CA . PRO A 1 536 ? 4.254 -3.719 44.755 1.00 92.75 536 PRO A CA 1
ATOM 4202 C C . PRO A 1 536 ? 3.231 -2.620 44.448 1.00 92.75 536 PRO A C 1
ATOM 4204 O O . PRO A 1 536 ? 3.612 -1.552 43.972 1.00 92.75 536 PRO A O 1
ATOM 4207 N N . GLU A 1 537 ? 1.952 -2.860 44.735 1.00 93.31 537 GLU A N 1
ATOM 4208 C CA . GLU A 1 537 ? 0.855 -1.921 44.481 1.00 93.31 537 GLU A CA 1
ATOM 4209 C C . GLU A 1 537 ? 0.925 -0.680 45.380 1.00 93.31 537 GLU A C 1
ATOM 4211 O O . GLU A 1 537 ? 0.465 0.393 44.986 1.00 93.31 537 GLU A O 1
ATOM 4216 N N . ASP A 1 538 ? 1.569 -0.795 46.545 1.00 90.19 538 ASP A N 1
ATOM 4217 C CA . ASP A 1 538 ? 1.756 0.315 47.485 1.00 90.19 538 ASP A CA 1
ATOM 4218 C C . ASP A 1 538 ? 2.736 1.371 46.940 1.00 90.19 538 ASP A C 1
ATOM 4220 O O . ASP A 1 538 ? 2.792 2.505 47.423 1.00 90.19 538 ASP A O 1
ATOM 4224 N N . LEU A 1 539 ? 3.501 1.034 45.894 1.00 91.56 539 LEU A N 1
ATOM 4225 C CA . LEU A 1 539 ? 4.454 1.922 45.224 1.00 91.56 539 LEU A CA 1
ATOM 4226 C C . LEU A 1 539 ? 3.747 2.870 44.248 1.00 91.56 539 LEU A C 1
ATOM 4228 O O . LEU A 1 539 ? 4.073 2.968 43.061 1.00 91.56 539 LEU A O 1
ATOM 4232 N N . VAL A 1 540 ? 2.770 3.607 44.771 1.00 91.81 540 VAL A N 1
ATOM 4233 C CA . VAL A 1 540 ? 1.991 4.578 44.011 1.00 91.81 540 VAL A CA 1
ATOM 4234 C C . VAL A 1 540 ? 2.860 5.787 43.669 1.00 91.81 540 VAL A C 1
ATOM 4236 O O . VAL A 1 540 ? 3.565 6.355 44.505 1.00 91.81 540 VAL A O 1
ATOM 4239 N N . LYS A 1 541 ? 2.776 6.246 42.417 1.00 88.25 541 LYS A N 1
ATOM 4240 C CA . LYS A 1 541 ? 3.572 7.374 41.912 1.00 88.25 541 LYS A CA 1
ATOM 4241 C C . LYS A 1 541 ? 3.426 8.651 42.748 1.00 88.25 541 LYS A C 1
ATOM 4243 O O . LYS A 1 541 ? 4.408 9.378 42.894 1.00 88.25 541 LYS A O 1
ATOM 4248 N N . SER A 1 542 ? 2.229 8.941 43.262 1.00 86.88 542 SER A N 1
ATOM 4249 C CA . SER A 1 542 ? 1.980 10.096 44.135 1.00 86.88 542 SER A CA 1
ATOM 4250 C C . SER A 1 542 ? 2.767 9.991 45.436 1.00 86.88 542 SER A C 1
ATOM 4252 O O . SER A 1 542 ? 3.397 10.966 45.830 1.00 86.88 542 SER A O 1
ATOM 4254 N N . GLU A 1 543 ? 2.818 8.808 46.045 1.00 88.06 543 GLU A N 1
ATOM 4255 C CA . GLU A 1 543 ? 3.554 8.562 47.286 1.00 88.06 543 GLU A CA 1
ATOM 4256 C C . GLU A 1 543 ? 5.065 8.638 47.070 1.00 88.06 543 GLU A C 1
ATOM 4258 O O . GLU A 1 543 ? 5.766 9.300 47.835 1.00 88.06 543 GLU A O 1
ATOM 4263 N N . ILE A 1 544 ? 5.560 8.079 45.961 1.00 89.94 544 ILE A N 1
ATOM 4264 C CA . ILE A 1 544 ? 6.974 8.186 45.574 1.00 89.94 544 ILE A CA 1
ATOM 4265 C C . ILE A 1 544 ? 7.361 9.647 45.332 1.00 89.94 544 ILE A C 1
ATOM 4267 O O . ILE A 1 544 ? 8.415 10.116 45.767 1.00 89.94 544 ILE A O 1
ATOM 4271 N N . GLN A 1 545 ? 6.498 10.398 44.647 1.00 89.50 545 GLN A N 1
ATOM 4272 C CA . GLN A 1 545 ? 6.711 11.817 44.403 1.00 89.50 545 GLN A CA 1
ATOM 4273 C C . GLN A 1 545 ? 6.682 12.617 45.711 1.00 89.50 545 GLN A C 1
ATOM 4275 O O . GLN A 1 545 ? 7.573 13.437 45.928 1.00 89.50 545 GLN A O 1
ATOM 4280 N N . ASN A 1 546 ? 5.712 12.359 46.589 1.00 87.81 546 ASN A N 1
ATOM 4281 C CA . ASN A 1 546 ? 5.590 13.003 47.895 1.00 87.81 546 ASN A CA 1
ATOM 4282 C C . ASN A 1 546 ? 6.810 12.723 48.771 1.00 87.81 546 ASN A C 1
ATOM 4284 O O . ASN A 1 546 ? 7.286 13.629 49.450 1.00 87.81 546 ASN A O 1
ATOM 4288 N N . PHE A 1 547 ? 7.351 11.506 48.717 1.00 88.69 547 PHE A N 1
ATOM 4289 C CA . PHE A 1 547 ? 8.542 11.111 49.457 1.00 88.69 547 PHE A CA 1
ATOM 4290 C C . PHE A 1 547 ? 9.810 11.789 48.919 1.00 88.69 547 PHE A C 1
ATOM 4292 O O . PHE A 1 547 ? 10.515 12.466 49.666 1.00 88.69 547 PHE A O 1
ATOM 4299 N N . VAL A 1 548 ? 10.080 11.677 47.612 1.00 89.81 548 VAL A N 1
ATOM 4300 C CA . VAL A 1 548 ? 11.300 12.219 46.980 1.00 89.81 548 VAL A CA 1
ATOM 4301 C C . VAL A 1 548 ? 11.316 13.751 46.975 1.00 89.81 548 VAL A C 1
ATOM 4303 O O . VAL A 1 548 ? 12.377 14.367 47.108 1.00 89.81 548 VAL A O 1
ATOM 4306 N N . LEU A 1 549 ? 10.150 14.384 46.813 1.00 88.12 549 LEU A N 1
ATOM 4307 C CA . LEU A 1 549 ? 10.016 15.843 46.815 1.00 88.12 549 LEU A CA 1
ATOM 4308 C C . LEU A 1 549 ? 9.767 16.426 48.207 1.00 88.12 549 LEU A C 1
ATOM 4310 O O . LEU A 1 549 ? 9.730 17.653 48.330 1.00 88.12 549 LEU A O 1
ATOM 4314 N N . ASN A 1 550 ? 9.634 15.595 49.246 1.00 85.75 550 ASN A N 1
ATOM 4315 C CA . ASN A 1 550 ? 9.400 16.078 50.600 1.00 85.75 550 ASN A CA 1
ATOM 4316 C C . ASN A 1 550 ? 10.485 17.107 50.980 1.00 85.75 550 ASN A C 1
ATOM 4318 O O . ASN A 1 550 ? 11.682 16.829 50.813 1.00 85.75 550 ASN A O 1
ATOM 4322 N N . PRO A 1 551 ? 10.125 18.296 51.501 1.00 81.38 551 PRO A N 1
ATOM 4323 C CA . PRO A 1 551 ? 11.098 19.285 51.962 1.00 81.38 551 PRO A CA 1
ATOM 4324 C C . PRO A 1 551 ? 12.134 18.700 52.930 1.00 81.38 551 PRO A C 1
ATOM 4326 O O . PRO A 1 551 ? 13.306 19.067 52.852 1.00 81.38 551 PRO A O 1
ATOM 4329 N N . LEU A 1 552 ? 11.719 17.728 53.747 1.00 77.12 552 LEU A N 1
ATOM 4330 C CA . LEU A 1 552 ? 12.544 17.042 54.741 1.00 77.12 552 LEU A CA 1
ATOM 4331 C C . LEU A 1 552 ? 13.525 16.023 54.129 1.00 77.12 552 LEU A C 1
ATOM 4333 O O . LEU A 1 552 ? 14.552 15.713 54.738 1.00 77.12 552 LEU A O 1
ATOM 4337 N N . TYR A 1 553 ? 13.249 15.514 52.921 1.00 78.00 553 TYR A N 1
ATOM 4338 C CA . TYR A 1 553 ? 14.141 14.607 52.197 1.00 78.00 553 TYR A CA 1
ATOM 4339 C C . TYR A 1 553 ? 15.260 15.418 51.534 1.00 78.00 553 TYR A C 1
ATOM 4341 O O . TYR A 1 553 ? 15.009 16.154 50.585 1.00 78.00 553 TYR A O 1
ATOM 4349 N N . GLY A 1 554 ? 16.495 15.334 52.038 1.00 71.75 554 GLY A N 1
ATOM 4350 C CA . GLY A 1 554 ? 17.636 16.074 51.480 1.00 71.75 554 GLY A CA 1
ATOM 4351 C C . GLY A 1 554 ? 17.572 17.584 51.732 1.00 71.75 554 GLY A C 1
ATOM 4352 O O . GLY A 1 554 ? 17.662 18.370 50.791 1.00 71.75 554 GLY A O 1
ATOM 4353 N N . GLU A 1 555 ? 17.388 17.989 52.989 1.00 80.94 555 GLU A N 1
ATOM 4354 C CA . GLU A 1 555 ? 17.445 19.391 53.426 1.00 80.94 555 GLU A CA 1
ATOM 4355 C C . GLU A 1 555 ? 18.678 20.117 52.843 1.00 80.94 555 GLU A C 1
ATOM 4357 O O . GLU A 1 555 ? 19.795 19.599 52.885 1.00 80.94 555 GLU A O 1
ATOM 4362 N N . GLY A 1 556 ? 18.458 21.278 52.215 1.00 82.44 556 GLY A N 1
ATOM 4363 C CA . GLY A 1 556 ? 19.492 22.053 51.512 1.00 82.44 556 GLY A CA 1
ATOM 4364 C C . GLY A 1 556 ? 19.802 21.617 50.070 1.00 82.44 556 GLY A C 1
ATOM 4365 O O . GLY A 1 556 ? 20.480 22.353 49.357 1.00 82.44 556 GLY A O 1
ATOM 4366 N N . LYS A 1 557 ? 19.289 20.471 49.600 1.00 85.81 557 LYS A N 1
ATOM 4367 C CA . LYS A 1 557 ? 19.464 20.010 48.211 1.00 85.81 557 LYS A CA 1
ATOM 4368 C C . LYS A 1 557 ? 18.348 20.534 47.314 1.00 85.81 557 LYS A C 1
ATOM 4370 O O . LYS A 1 557 ? 17.172 20.547 47.684 1.00 85.81 557 LYS A O 1
ATOM 4375 N N . THR A 1 558 ? 18.698 20.914 46.090 1.00 89.56 558 THR A N 1
ATOM 4376 C CA . THR A 1 558 ? 17.711 21.299 45.072 1.00 89.56 558 THR A CA 1
ATOM 4377 C C . THR A 1 558 ? 16.837 20.102 44.688 1.00 89.56 558 THR A C 1
ATOM 4379 O O . THR A 1 558 ? 17.278 18.954 44.738 1.00 89.56 558 THR A O 1
ATOM 4382 N N . VAL A 1 559 ? 15.608 20.343 44.216 1.00 83.69 559 VAL A N 1
ATOM 4383 C CA . VAL A 1 559 ? 14.700 19.281 43.722 1.00 83.69 559 VAL A CA 1
ATOM 4384 C C . VAL A 1 559 ? 15.394 18.360 42.705 1.00 83.69 559 VAL A C 1
ATOM 4386 O O . VAL A 1 559 ? 15.230 17.142 42.728 1.00 83.69 559 VAL A O 1
ATOM 4389 N N . ARG A 1 560 ? 16.248 18.931 41.847 1.00 88.00 560 ARG A N 1
ATOM 4390 C CA . ARG A 1 560 ? 17.038 18.188 40.856 1.00 88.00 560 ARG A CA 1
ATOM 4391 C C . ARG A 1 560 ? 18.102 17.284 41.487 1.00 88.00 560 ARG A C 1
ATOM 4393 O O . ARG A 1 560 ? 18.441 16.249 40.916 1.00 88.00 560 ARG A O 1
ATOM 4400 N N . GLU A 1 561 ? 18.693 17.684 42.604 1.00 87.50 561 GLU A N 1
ATOM 4401 C CA . GLU A 1 561 ? 19.659 16.868 43.347 1.00 87.50 561 GLU A CA 1
ATOM 4402 C C . GLU A 1 561 ? 18.963 15.755 44.119 1.00 87.50 561 GLU A C 1
ATOM 4404 O O . GLU A 1 561 ? 19.405 14.615 44.005 1.00 87.50 561 GLU A O 1
ATOM 4409 N N . LYS A 1 562 ? 17.835 16.055 44.778 1.00 87.44 562 LYS A N 1
ATOM 4410 C CA . LYS A 1 562 ? 16.980 15.060 45.445 1.00 87.44 562 LYS A CA 1
ATOM 4411 C C . LYS A 1 562 ? 16.544 13.963 44.473 1.00 87.44 562 LYS A C 1
ATOM 4413 O O . LYS A 1 562 ? 16.715 12.780 44.746 1.00 87.44 562 LYS A O 1
ATOM 4418 N N . LEU A 1 563 ? 16.091 14.352 43.278 1.00 88.88 563 LEU A N 1
ATOM 4419 C CA . LEU A 1 563 ? 15.699 13.402 42.238 1.00 88.88 563 LEU A CA 1
ATOM 4420 C C . LEU A 1 563 ? 16.891 12.594 41.698 1.00 88.88 563 LEU A C 1
ATOM 4422 O O . LEU A 1 563 ? 16.764 11.398 41.463 1.00 88.88 563 LEU A O 1
ATOM 4426 N N . ARG A 1 564 ? 18.068 13.213 41.511 1.00 89.25 564 ARG A N 1
ATOM 4427 C CA . ARG A 1 564 ? 19.281 12.488 41.081 1.00 89.25 564 ARG A CA 1
ATOM 4428 C C . ARG A 1 564 ? 19.756 11.481 42.126 1.00 89.25 564 ARG A C 1
ATOM 4430 O O . ARG A 1 564 ? 20.244 10.418 41.755 1.00 89.25 564 ARG A O 1
ATOM 4437 N N . GLU A 1 565 ? 19.654 11.821 43.403 1.00 86.94 565 GLU A N 1
ATOM 4438 C CA . GLU A 1 565 ? 19.986 10.930 44.513 1.00 86.94 565 GLU A CA 1
ATOM 4439 C C . GLU A 1 565 ? 19.006 9.758 44.587 1.00 86.94 565 GLU A C 1
ATOM 4441 O O . GLU A 1 565 ? 19.447 8.611 44.603 1.00 86.94 565 GLU A O 1
ATOM 4446 N N . ALA A 1 566 ? 17.706 10.040 44.468 1.00 88.38 566 ALA A N 1
ATOM 4447 C CA . ALA A 1 566 ? 16.669 9.022 44.383 1.00 88.38 566 ALA A CA 1
ATOM 4448 C C . ALA A 1 566 ? 16.898 8.056 43.210 1.00 88.38 566 ALA A C 1
ATOM 4450 O O . ALA A 1 566 ? 16.968 6.844 43.397 1.00 88.38 566 ALA A O 1
ATOM 4451 N N . ILE A 1 567 ? 17.125 8.583 42.000 1.00 89.56 567 ILE A N 1
ATOM 4452 C CA . ILE A 1 567 ? 17.406 7.754 40.819 1.00 89.56 567 ILE A CA 1
ATOM 4453 C C . ILE A 1 567 ? 18.648 6.893 41.035 1.00 89.56 567 ILE A C 1
ATOM 4455 O O . ILE A 1 567 ? 18.651 5.746 40.619 1.00 89.56 567 ILE A O 1
ATOM 4459 N N . ARG A 1 568 ? 19.711 7.404 41.668 1.00 86.44 568 ARG A N 1
ATOM 4460 C CA . ARG A 1 568 ? 20.917 6.600 41.930 1.00 86.44 568 ARG A CA 1
ATOM 4461 C C . ARG A 1 568 ? 20.669 5.456 42.908 1.00 86.44 568 ARG A C 1
ATOM 4463 O O . ARG A 1 568 ? 21.377 4.454 42.817 1.00 86.44 568 ARG A O 1
ATOM 4470 N N . MET A 1 569 ? 19.740 5.639 43.839 1.00 85.25 569 MET A N 1
ATOM 4471 C CA . MET A 1 569 ? 19.459 4.699 44.919 1.00 85.25 569 MET A CA 1
ATOM 4472 C C . MET A 1 569 ? 18.511 3.584 44.476 1.00 85.25 569 MET A C 1
ATOM 4474 O O . MET A 1 569 ? 18.802 2.417 44.718 1.00 85.25 569 MET A O 1
ATOM 4478 N N . TRP A 1 570 ? 17.449 3.937 43.749 1.00 89.75 570 TRP A N 1
ATOM 4479 C CA . TRP A 1 570 ? 16.416 3.009 43.274 1.00 89.75 570 TRP A CA 1
ATOM 4480 C C . TRP A 1 570 ? 16.479 2.780 41.757 1.00 89.75 570 TRP A C 1
ATOM 4482 O O . TRP A 1 570 ? 15.461 2.576 41.104 1.00 89.75 570 TRP A O 1
ATOM 4492 N N . HIS A 1 571 ? 17.672 2.862 41.155 1.00 87.88 571 HIS A N 1
ATOM 4493 C CA . HIS A 1 571 ? 17.833 2.508 39.744 1.00 87.88 571 HIS A CA 1
ATOM 4494 C C . HIS A 1 571 ? 17.672 0.992 39.581 1.00 87.88 571 HIS A C 1
ATOM 4496 O O . HIS A 1 571 ? 18.442 0.294 40.240 1.00 87.88 571 HIS A O 1
ATOM 4502 N N . PRO A 1 572 ? 16.832 0.478 38.663 1.00 84.56 572 PRO A N 1
ATOM 4503 C CA . PRO A 1 572 ? 16.596 -0.962 38.487 1.00 84.56 572 PRO A CA 1
ATOM 4504 C C . PRO A 1 572 ? 17.901 -1.755 38.385 1.00 84.56 572 PRO A C 1
ATOM 4506 O O . PRO A 1 572 ? 18.145 -2.700 39.126 1.00 84.56 572 PRO A O 1
ATOM 4509 N N . ASP A 1 573 ? 18.820 -1.283 37.541 1.00 85.44 573 ASP A N 1
ATOM 4510 C CA . ASP A 1 573 ? 20.126 -1.923 37.345 1.00 85.44 573 ASP A CA 1
ATOM 4511 C C . ASP A 1 573 ? 20.977 -1.975 38.631 1.00 85.44 573 ASP A C 1
ATOM 4513 O O . ASP A 1 573 ? 21.490 -3.023 39.007 1.00 85.44 573 ASP A O 1
ATOM 4517 N N . LYS A 1 574 ? 21.085 -0.864 39.375 1.00 80.88 574 LYS A N 1
ATOM 4518 C CA . LYS A 1 574 ? 21.920 -0.815 40.591 1.00 80.88 574 LYS A CA 1
ATOM 4519 C C . LYS A 1 574 ? 21.257 -1.481 41.786 1.00 80.88 574 LYS A C 1
ATOM 4521 O O . LYS A 1 574 ? 21.947 -1.982 42.668 1.00 80.88 574 LYS A O 1
ATOM 4526 N N . PHE A 1 575 ? 19.937 -1.421 41.831 1.00 84.94 575 PHE A N 1
ATOM 4527 C CA . PHE A 1 575 ? 19.114 -2.009 42.865 1.00 84.94 575 PHE A CA 1
ATOM 4528 C C . PHE A 1 575 ? 19.165 -3.537 42.759 1.00 84.94 575 PHE A C 1
ATOM 4530 O O . PHE A 1 575 ? 19.554 -4.194 43.724 1.00 84.94 575 PHE A O 1
ATOM 4537 N N . ASN A 1 576 ? 18.941 -4.084 41.558 1.00 83.94 576 ASN A N 1
ATOM 4538 C CA . ASN A 1 576 ? 19.068 -5.516 41.293 1.00 83.94 576 ASN A CA 1
ATOM 4539 C C . ASN A 1 576 ? 20.509 -6.000 41.526 1.00 83.94 576 ASN A C 1
ATOM 4541 O O . ASN A 1 576 ? 20.704 -6.966 42.253 1.00 83.94 576 ASN A O 1
ATOM 4545 N N . GLN A 1 577 ? 21.535 -5.286 41.043 1.00 85.81 577 GLN A N 1
ATOM 4546 C CA . GLN A 1 577 ? 22.939 -5.660 41.295 1.00 85.81 577 GLN A CA 1
ATOM 4547 C C . GLN A 1 577 ? 23.317 -5.724 42.787 1.00 85.81 577 GLN A C 1
ATOM 4549 O O . GLN A 1 577 ? 24.228 -6.459 43.153 1.00 85.81 577 GLN A O 1
ATOM 4554 N N . ARG A 1 578 ? 22.669 -4.934 43.655 1.00 84.94 578 ARG A N 1
ATOM 4555 C CA . ARG A 1 578 ? 22.996 -4.880 45.091 1.00 84.94 578 ARG A CA 1
ATOM 4556 C C . ARG A 1 578 ? 22.187 -5.853 45.938 1.00 84.94 578 ARG A C 1
ATOM 4558 O O . ARG A 1 578 ? 22.694 -6.303 46.963 1.00 84.94 578 ARG A O 1
ATOM 4565 N N . LEU A 1 579 ? 20.935 -6.111 45.559 1.00 86.12 579 LEU A N 1
ATOM 4566 C CA . LEU A 1 579 ? 19.972 -6.817 46.405 1.00 86.12 579 LEU A CA 1
ATOM 4567 C C . LEU A 1 579 ? 19.523 -8.172 45.841 1.00 86.12 579 LEU A C 1
ATOM 4569 O O . LEU A 1 579 ? 19.049 -8.985 46.629 1.00 86.12 579 LEU A O 1
ATOM 4573 N N . ALA A 1 580 ? 19.695 -8.459 44.540 1.00 86.00 580 ALA A N 1
ATOM 4574 C CA . ALA A 1 580 ? 19.163 -9.677 43.903 1.00 86.00 580 ALA A CA 1
ATOM 4575 C C . ALA A 1 580 ? 19.607 -10.976 44.593 1.00 86.00 580 ALA A C 1
ATOM 4577 O O . ALA A 1 580 ? 18.788 -11.869 44.806 1.00 86.00 580 ALA A O 1
ATOM 4578 N N . ASP A 1 581 ? 20.867 -11.050 45.022 1.00 88.62 581 ASP A N 1
ATOM 4579 C CA . ASP A 1 581 ? 21.413 -12.244 45.681 1.00 88.62 581 ASP A CA 1
ATOM 4580 C C . ASP A 1 581 ? 20.929 -12.415 47.129 1.00 88.62 581 ASP A C 1
ATOM 4582 O O . ASP A 1 581 ? 21.142 -13.461 47.737 1.00 88.62 581 ASP A O 1
ATOM 4586 N N . ARG A 1 582 ? 20.293 -11.386 47.703 1.00 88.69 582 ARG A N 1
ATOM 4587 C CA . ARG A 1 582 ? 19.875 -11.345 49.115 1.00 88.69 582 ARG A CA 1
ATOM 4588 C C . ARG A 1 582 ? 18.371 -11.407 49.300 1.00 88.69 582 ARG A C 1
ATOM 4590 O O . ARG A 1 582 ? 17.921 -11.652 50.414 1.00 88.69 582 ARG A O 1
ATOM 4597 N N . ILE A 1 583 ? 17.600 -11.141 48.255 1.00 92.81 583 ILE A N 1
ATOM 4598 C CA . ILE A 1 583 ? 16.145 -11.217 48.318 1.00 92.81 583 ILE A CA 1
ATOM 4599 C C . ILE A 1 583 ? 15.747 -12.686 48.437 1.00 92.81 583 ILE A C 1
ATOM 4601 O O . ILE A 1 583 ? 16.194 -13.516 47.639 1.00 92.81 583 ILE A O 1
ATOM 4605 N N . ALA A 1 584 ? 14.917 -12.988 49.438 1.00 92.69 584 ALA A N 1
ATOM 4606 C CA . ALA A 1 584 ? 14.333 -14.310 49.617 1.00 92.69 584 ALA A CA 1
ATOM 4607 C C . ALA A 1 584 ? 13.663 -14.755 48.310 1.00 92.69 584 ALA A C 1
ATOM 4609 O O . ALA A 1 584 ? 13.002 -13.949 47.658 1.00 92.69 584 ALA A O 1
ATOM 4610 N N . GLU A 1 585 ? 13.827 -16.022 47.921 1.00 92.31 585 GLU A N 1
ATOM 4611 C CA . GLU A 1 585 ? 13.328 -16.520 46.628 1.00 92.31 585 GLU A CA 1
ATOM 4612 C C . GLU A 1 585 ? 11.832 -16.219 46.430 1.00 92.31 585 GLU A C 1
ATOM 4614 O O . GLU A 1 585 ? 11.416 -15.813 45.348 1.00 92.31 585 GLU A O 1
ATOM 4619 N N . GLU A 1 586 ? 11.065 -16.323 47.519 1.00 93.88 586 GLU A N 1
ATOM 4620 C CA . GLU A 1 586 ? 9.628 -16.038 47.615 1.00 93.88 586 GLU A CA 1
ATOM 4621 C C . GLU A 1 586 ? 9.268 -14.605 47.177 1.00 93.88 586 GLU A C 1
ATOM 4623 O O . GLU A 1 586 ? 8.248 -14.390 46.525 1.00 93.88 586 GLU A O 1
ATOM 4628 N N . ASP A 1 587 ? 10.138 -13.632 47.455 1.00 93.88 587 ASP A N 1
ATOM 4629 C CA . ASP A 1 587 ? 9.868 -12.208 47.240 1.00 93.88 587 ASP A CA 1
ATOM 4630 C C . ASP A 1 587 ? 10.490 -11.662 45.949 1.00 93.88 587 ASP A C 1
ATOM 4632 O O . ASP A 1 587 ? 10.225 -10.521 45.563 1.00 93.88 587 ASP A O 1
ATOM 4636 N N . ARG A 1 588 ? 11.289 -12.454 45.221 1.00 92.25 588 ARG A N 1
ATOM 4637 C CA . ARG A 1 588 ? 11.944 -12.005 43.976 1.00 92.25 588 ARG A CA 1
ATOM 4638 C C . ARG A 1 588 ? 10.950 -11.547 42.917 1.00 92.25 588 ARG A C 1
ATOM 4640 O O . ARG A 1 588 ? 11.235 -10.603 42.178 1.00 92.25 588 ARG A O 1
ATOM 4647 N N . VAL A 1 589 ? 9.788 -12.195 42.850 1.00 90.81 589 VAL A N 1
ATOM 4648 C CA . VAL A 1 589 ? 8.714 -11.826 41.918 1.00 90.81 589 VAL A CA 1
ATOM 4649 C C . VAL A 1 589 ? 8.136 -10.464 42.294 1.00 90.81 589 VAL A C 1
ATOM 4651 O O . VAL A 1 589 ? 8.084 -9.576 41.446 1.00 90.81 589 VAL A O 1
ATOM 4654 N N . MET A 1 590 ? 7.821 -10.253 43.576 1.00 90.50 590 MET A N 1
ATOM 4655 C CA . MET A 1 590 ? 7.293 -8.978 44.067 1.00 90.50 590 MET A CA 1
ATOM 4656 C C . MET A 1 590 ? 8.297 -7.842 43.876 1.00 90.50 590 MET A C 1
ATOM 4658 O O . MET A 1 590 ? 7.933 -6.768 43.410 1.00 90.50 590 MET A O 1
ATOM 4662 N N . VAL A 1 591 ? 9.584 -8.077 44.149 1.00 91.06 591 VAL A N 1
ATOM 4663 C CA . VAL A 1 591 ? 10.633 -7.074 43.913 1.00 91.06 591 VAL A CA 1
ATOM 4664 C C . VAL A 1 591 ? 10.744 -6.733 42.425 1.00 91.06 591 VAL A C 1
ATOM 4666 O O . VAL A 1 591 ? 10.846 -5.559 42.076 1.00 91.06 591 VAL A O 1
ATOM 4669 N N . LYS A 1 592 ? 10.687 -7.727 41.534 1.00 88.94 592 LYS A N 1
ATOM 4670 C CA . LYS A 1 592 ? 10.738 -7.506 40.082 1.00 88.94 592 LYS A CA 1
ATOM 4671 C C . LYS A 1 592 ? 9.513 -6.746 39.565 1.00 88.94 592 LYS A C 1
ATOM 4673 O O . LYS A 1 592 ? 9.632 -5.954 38.631 1.00 88.94 592 LYS A O 1
ATOM 4678 N N . ASP A 1 593 ? 8.346 -6.965 40.159 1.00 86.56 593 ASP A N 1
ATOM 4679 C CA . ASP A 1 593 ? 7.126 -6.233 39.819 1.00 86.56 593 ASP A CA 1
ATOM 4680 C C . ASP A 1 593 ? 7.141 -4.814 40.380 1.00 86.56 593 ASP A C 1
ATOM 4682 O O . ASP A 1 593 ? 6.821 -3.867 39.660 1.00 86.56 593 ASP A O 1
ATOM 4686 N N . ALA A 1 594 ? 7.633 -4.627 41.599 1.00 85.88 594 ALA A N 1
ATOM 4687 C CA . ALA A 1 594 ? 7.900 -3.312 42.162 1.00 85.88 594 ALA A CA 1
ATOM 4688 C C . ALA A 1 594 ? 8.921 -2.518 41.341 1.00 85.88 594 ALA A C 1
ATOM 4690 O O . ALA A 1 594 ? 8.722 -1.327 41.126 1.00 85.88 594 ALA A O 1
ATOM 4691 N N . ASP A 1 595 ? 9.967 -3.155 40.812 1.00 82.56 595 ASP A N 1
ATOM 4692 C CA . ASP A 1 595 ? 10.966 -2.516 39.944 1.00 82.56 595 ASP A CA 1
ATOM 4693 C C . ASP A 1 595 ? 10.329 -1.935 38.662 1.00 82.56 595 ASP A C 1
ATOM 4695 O O . ASP A 1 595 ? 10.687 -0.848 38.195 1.00 82.56 595 ASP A O 1
ATOM 4699 N N . ARG A 1 596 ? 9.291 -2.605 38.133 1.00 78.88 596 ARG A N 1
ATOM 4700 C CA . ARG A 1 596 ? 8.498 -2.104 36.996 1.00 78.88 596 ARG A CA 1
ATOM 4701 C C . ARG A 1 596 ? 7.655 -0.876 37.358 1.00 78.88 596 ARG A C 1
ATOM 4703 O O . ARG A 1 596 ? 7.506 0.016 36.520 1.00 78.88 596 ARG A O 1
ATOM 4710 N N . HIS A 1 597 ? 7.138 -0.804 38.584 1.00 76.06 597 HIS A N 1
ATOM 4711 C CA . HIS A 1 597 ? 6.283 0.293 39.057 1.00 76.06 597 HIS A CA 1
ATOM 4712 C C . HIS A 1 597 ? 7.088 1.494 39.598 1.00 76.06 597 HIS A C 1
ATOM 4714 O O . HIS A 1 597 ? 6.711 2.648 39.387 1.00 76.06 597 HIS A O 1
ATOM 4720 N N . ASN A 1 598 ? 8.253 1.247 40.201 1.00 67.38 598 ASN A N 1
ATOM 4721 C CA . ASN A 1 598 ? 9.081 2.215 40.928 1.00 67.38 598 ASN A CA 1
ATOM 4722 C C . ASN A 1 598 ? 10.081 2.993 40.048 1.00 67.38 598 ASN A C 1
ATOM 4724 O O . ASN A 1 598 ? 11.054 3.572 40.532 1.00 67.38 598 ASN A O 1
ATOM 4728 N N . CYS A 1 599 ? 9.886 3.038 38.729 1.00 62.41 599 CYS A N 1
ATOM 4729 C CA . CYS A 1 599 ? 10.789 3.771 37.848 1.00 62.41 599 CYS A CA 1
ATOM 4730 C C . CYS A 1 599 ? 10.690 5.294 38.087 1.00 62.41 599 CYS A C 1
ATOM 4732 O O . CYS A 1 599 ? 9.998 6.011 37.362 1.00 62.41 599 CYS A O 1
ATOM 4734 N N . VAL A 1 600 ? 11.483 5.823 39.032 1.00 63.53 600 VAL A N 1
ATOM 4735 C CA . VAL A 1 600 ? 11.745 7.266 39.249 1.00 63.53 600 VAL A CA 1
ATOM 4736 C C . VAL A 1 600 ? 12.179 7.953 37.932 1.00 63.53 600 VAL A C 1
ATOM 4738 O O . VAL A 1 600 ? 11.980 9.153 37.729 1.00 63.53 600 VAL A O 1
ATOM 4741 N N . HIS A 1 601 ? 12.676 7.171 36.966 1.00 62.22 601 HIS A N 1
ATOM 4742 C CA . HIS A 1 601 ? 12.924 7.570 35.577 1.00 62.22 601 HIS A CA 1
ATOM 4743 C C . HIS A 1 601 ? 11.697 8.168 34.859 1.00 62.22 601 HIS A C 1
ATOM 4745 O O . HIS A 1 601 ? 11.842 9.154 34.131 1.00 62.22 601 HIS A O 1
ATOM 4751 N N . ASN A 1 602 ? 10.485 7.660 35.109 1.00 59.03 602 ASN A N 1
ATOM 4752 C CA . ASN A 1 602 ? 9.247 8.194 34.524 1.00 59.03 602 ASN A CA 1
ATOM 4753 C C . ASN A 1 602 ? 8.878 9.580 35.079 1.00 59.03 602 ASN A C 1
ATOM 4755 O O . ASN A 1 602 ? 8.175 10.345 34.414 1.00 59.03 602 ASN A O 1
ATOM 4759 N N . VAL A 1 603 ? 9.375 9.938 36.268 1.00 58.22 603 VAL A N 1
ATOM 4760 C CA . VAL A 1 603 ? 9.233 11.286 36.844 1.00 58.22 603 VAL A CA 1
ATOM 4761 C C . VAL A 1 603 ? 10.250 12.252 36.210 1.00 58.22 603 VAL A C 1
ATOM 4763 O O . VAL A 1 603 ? 9.924 13.409 35.951 1.00 58.22 603 VAL A O 1
ATOM 4766 N N . HIS A 1 604 ? 11.455 11.780 35.860 1.00 52.94 604 HIS A N 1
ATOM 4767 C CA . HIS A 1 604 ? 12.514 12.592 35.240 1.00 52.94 604 HIS A CA 1
ATOM 4768 C C . HIS A 1 604 ? 12.313 12.864 33.737 1.00 52.94 604 HIS A C 1
ATOM 4770 O O . HIS A 1 604 ? 12.606 13.964 33.261 1.00 52.94 604 HIS A O 1
ATOM 4776 N N . ALA A 1 605 ? 11.770 11.901 32.984 1.00 50.72 605 ALA A N 1
ATOM 4777 C CA . ALA A 1 605 ? 11.632 11.979 31.524 1.00 50.72 605 ALA A CA 1
ATOM 4778 C C . ALA A 1 605 ? 10.681 13.091 31.021 1.00 50.72 605 ALA A C 1
ATOM 4780 O O . ALA A 1 605 ? 10.715 13.441 29.838 1.00 50.72 605 ALA A O 1
ATOM 4781 N N . ARG A 1 606 ? 9.858 13.690 31.897 1.00 50.41 606 ARG A N 1
ATOM 4782 C CA . ARG A 1 606 ? 9.052 14.879 31.559 1.00 50.41 606 ARG A CA 1
ATOM 4783 C C . ARG A 1 606 ? 9.814 16.199 31.732 1.00 50.41 606 ARG A C 1
ATOM 4785 O O . ARG A 1 606 ? 9.672 17.061 30.879 1.00 50.41 606 ARG A O 1
ATOM 4792 N N . GLY A 1 607 ? 10.696 16.332 32.726 1.00 46.66 607 GLY A N 1
ATOM 4793 C CA . GLY A 1 607 ? 11.449 17.579 32.959 1.00 46.66 607 GLY A CA 1
ATOM 4794 C C . GLY A 1 607 ? 12.596 17.838 31.970 1.00 46.66 607 GLY A C 1
ATOM 4795 O O . GLY A 1 607 ? 13.053 18.967 31.820 1.00 46.66 607 GLY A O 1
ATOM 4796 N N . HIS A 1 608 ? 13.072 16.806 31.267 1.00 40.44 608 HIS A N 1
ATOM 4797 C CA . HIS A 1 608 ? 14.163 16.943 30.294 1.00 40.44 608 HIS A CA 1
ATOM 4798 C C . HIS A 1 608 ? 13.693 17.450 28.915 1.00 40.44 608 HIS A C 1
ATOM 4800 O O . HIS A 1 608 ? 14.514 17.924 28.126 1.00 40.44 608 HIS A O 1
ATOM 4806 N N . ARG A 1 609 ? 12.382 17.389 28.631 1.00 47.81 609 ARG A N 1
ATOM 4807 C CA . ARG A 1 609 ? 11.782 17.849 27.366 1.00 47.81 609 ARG A CA 1
ATOM 4808 C C . ARG A 1 609 ? 11.824 19.379 27.231 1.00 47.81 609 ARG A C 1
ATOM 4810 O O . ARG A 1 609 ? 12.134 19.880 26.153 1.00 47.81 609 ARG A O 1
ATOM 4817 N N . ASP A 1 610 ? 11.702 20.099 28.344 1.00 42.22 610 ASP A N 1
ATOM 4818 C CA . ASP A 1 610 ? 11.739 21.570 28.376 1.00 42.22 610 ASP A CA 1
ATOM 4819 C C . ASP A 1 610 ? 13.167 22.144 28.258 1.00 42.22 610 ASP A C 1
ATOM 4821 O O . ASP A 1 610 ? 13.375 23.276 27.823 1.00 42.22 610 ASP A O 1
ATOM 4825 N N . ILE A 1 611 ? 14.192 21.342 28.572 1.00 43.69 611 ILE A N 1
ATOM 4826 C CA . ILE A 1 611 ? 15.609 21.742 28.477 1.00 43.69 611 ILE A CA 1
ATOM 4827 C C . ILE A 1 611 ? 16.156 21.533 27.055 1.00 43.69 611 ILE A C 1
ATOM 4829 O O . ILE A 1 611 ? 16.993 22.306 26.584 1.00 43.69 611 ILE A O 1
ATOM 4833 N N . VAL A 1 612 ? 15.665 20.519 26.334 1.00 47.41 612 VAL A N 1
ATOM 4834 C CA . VAL A 1 612 ? 16.069 20.247 24.942 1.00 47.41 612 VAL A CA 1
ATOM 4835 C C . VAL A 1 612 ? 15.571 21.343 23.991 1.00 47.41 612 VAL A C 1
ATOM 4837 O O . VAL A 1 612 ? 16.284 21.693 23.051 1.00 47.41 612 VAL A O 1
ATOM 4840 N N . HIS A 1 613 ? 14.437 21.981 24.296 1.00 45.59 613 HIS A N 1
ATOM 4841 C CA . HIS A 1 613 ? 13.912 23.112 23.525 1.00 45.59 613 HIS A CA 1
ATOM 4842 C C . HIS A 1 613 ? 14.812 24.369 23.599 1.00 45.59 613 HIS A C 1
ATOM 4844 O O . HIS A 1 613 ? 14.904 25.127 22.637 1.00 45.59 613 HIS A O 1
ATOM 4850 N N . ASN A 1 614 ? 15.578 24.549 24.684 1.00 38.12 614 ASN A N 1
ATOM 4851 C CA . ASN A 1 614 ? 16.538 25.655 24.815 1.00 38.12 614 ASN A CA 1
ATOM 4852 C C . ASN A 1 614 ? 17.909 25.370 24.178 1.00 38.12 614 ASN A C 1
ATOM 4854 O O . ASN A 1 614 ? 18.626 26.300 23.813 1.00 38.12 614 ASN A O 1
ATOM 4858 N N . ARG A 1 615 ? 18.275 24.096 23.977 1.00 35.47 615 ARG A N 1
ATOM 4859 C CA . ARG A 1 615 ? 19.552 23.715 23.343 1.00 35.47 615 ARG A CA 1
ATOM 4860 C C . ARG A 1 615 ? 19.532 23.868 21.817 1.00 35.47 615 ARG A C 1
ATOM 4862 O O . ARG A 1 615 ? 20.592 24.003 21.211 1.00 35.47 615 ARG A O 1
ATOM 4869 N N . ALA A 1 616 ? 18.344 23.894 21.211 1.00 44.69 616 ALA A N 1
ATOM 4870 C CA . ALA A 1 616 ? 18.164 24.154 19.784 1.00 44.69 616 ALA A CA 1
ATOM 4871 C C . ALA A 1 616 ? 18.549 25.593 19.383 1.00 44.69 616 ALA A C 1
ATOM 4873 O O . ALA A 1 616 ? 19.000 25.797 18.265 1.00 44.69 616 ALA A O 1
ATOM 4874 N N . LYS A 1 617 ? 18.492 26.565 20.308 1.00 43.91 617 LYS A N 1
ATOM 4875 C CA . LYS A 1 617 ? 18.855 27.971 20.041 1.00 43.91 617 LYS A CA 1
ATOM 4876 C C . LYS A 1 617 ? 20.365 28.260 19.985 1.00 43.91 617 LYS A C 1
ATOM 4878 O O . LYS A 1 617 ? 20.747 29.355 19.601 1.00 43.91 617 LYS A O 1
ATOM 4883 N N . MET A 1 618 ? 21.233 27.318 20.371 1.00 37.53 618 MET A N 1
ATOM 4884 C CA . MET A 1 618 ? 22.696 27.529 20.380 1.00 37.53 618 MET A CA 1
ATOM 4885 C C . MET A 1 618 ? 23.438 26.909 19.185 1.00 37.53 618 MET A C 1
ATOM 4887 O O . MET A 1 618 ? 24.649 27.085 19.073 1.00 37.53 618 MET A O 1
ATOM 4891 N N . LYS A 1 619 ? 22.761 26.162 18.302 1.00 37.81 619 LYS A N 1
ATOM 4892 C CA . LYS A 1 619 ? 23.425 25.436 17.203 1.00 37.81 619 LYS A CA 1
ATOM 4893 C C . LYS A 1 619 ? 23.623 26.242 15.913 1.00 37.81 619 LYS A C 1
ATOM 4895 O O . LYS A 1 619 ? 24.334 25.761 15.039 1.00 37.81 619 LYS A O 1
ATOM 4900 N N . ASP A 1 620 ? 23.113 27.469 15.836 1.00 42.31 620 ASP A N 1
ATOM 4901 C CA . ASP A 1 620 ? 23.180 28.305 14.625 1.00 42.31 620 ASP A CA 1
ATOM 4902 C C . ASP A 1 620 ? 24.508 29.075 14.449 1.00 42.31 620 ASP A C 1
ATOM 4904 O O . ASP A 1 620 ? 24.627 29.909 13.557 1.00 42.31 620 ASP A O 1
ATOM 4908 N N . ALA A 1 621 ? 25.533 28.814 15.271 1.00 39.66 621 ALA A N 1
ATOM 4909 C CA . ALA A 1 621 ? 26.723 29.670 15.324 1.00 39.66 621 ALA A CA 1
ATOM 4910 C C . ALA A 1 621 ? 27.985 29.180 14.579 1.00 39.66 621 ALA A C 1
ATOM 4912 O O . ALA A 1 621 ? 28.927 29.959 14.497 1.00 39.66 621 ALA A O 1
ATOM 4913 N N . TYR A 1 622 ? 28.074 27.964 14.018 1.00 37.41 622 TYR A N 1
ATOM 4914 C CA . TYR A 1 622 ? 29.326 27.528 13.356 1.00 37.41 622 TYR A CA 1
ATOM 4915 C C . TYR A 1 622 ? 29.135 26.513 12.211 1.00 37.41 622 TYR A C 1
ATOM 4917 O O . TYR A 1 622 ? 28.891 25.339 12.481 1.00 37.41 622 TYR A O 1
ATOM 4925 N N . ALA A 1 623 ? 29.314 26.968 10.955 1.00 33.16 623 ALA A N 1
ATOM 4926 C CA . ALA A 1 623 ? 30.145 26.364 9.882 1.00 33.16 623 ALA A CA 1
ATOM 4927 C C . ALA A 1 623 ? 29.717 26.838 8.463 1.00 33.16 623 ALA A C 1
ATOM 4929 O O . ALA A 1 623 ? 28.628 26.477 8.016 1.00 33.16 623 ALA A O 1
ATOM 4930 N N . PRO A 1 624 ? 30.556 27.571 7.698 1.00 42.84 624 PRO A N 1
ATOM 4931 C CA . PRO A 1 624 ? 30.314 27.846 6.282 1.00 42.84 624 PRO A CA 1
ATOM 4932 C C . PRO A 1 624 ? 31.063 26.824 5.410 1.00 42.84 624 PRO A C 1
ATOM 4934 O O . PRO A 1 624 ? 32.270 26.645 5.567 1.00 42.84 624 PRO A O 1
ATOM 4937 N N . GLY A 1 625 ? 30.379 26.151 4.478 1.00 40.50 625 GLY A N 1
ATOM 4938 C CA . GLY A 1 625 ? 31.092 25.305 3.506 1.00 40.50 625 GLY A CA 1
ATOM 4939 C C . GLY A 1 625 ? 30.320 24.238 2.731 1.00 40.50 625 GLY A C 1
ATOM 4940 O O . GLY A 1 625 ? 30.947 23.476 2.004 1.00 40.50 625 GLY A O 1
ATOM 4941 N N . CYS A 1 626 ? 28.994 24.151 2.830 1.00 34.56 626 CYS A N 1
ATOM 4942 C CA . CYS A 1 626 ? 28.199 23.343 1.901 1.00 34.56 626 CYS A CA 1
ATOM 4943 C C . CYS A 1 626 ? 27.220 24.259 1.184 1.00 34.56 626 CYS A C 1
ATOM 4945 O O . CYS A 1 626 ? 26.497 25.000 1.845 1.00 34.56 626 CYS A O 1
ATOM 4947 N N . ALA A 1 627 ? 27.217 24.216 -0.151 1.00 48.75 627 ALA A N 1
ATOM 4948 C CA . ALA A 1 627 ? 26.222 24.897 -0.968 1.00 48.75 627 ALA A CA 1
ATOM 4949 C C . ALA A 1 627 ? 24.833 24.501 -0.454 1.00 48.75 627 ALA A C 1
ATOM 4951 O O . ALA A 1 627 ? 24.417 23.346 -0.581 1.00 48.75 627 ALA A O 1
ATOM 4952 N N . SER A 1 628 ? 24.179 25.441 0.226 1.00 49.94 628 SER A N 1
ATOM 4953 C CA . SER A 1 628 ? 22.869 25.221 0.807 1.00 49.94 628 SER A CA 1
ATOM 4954 C C . SER A 1 628 ? 21.890 24.942 -0.322 1.00 49.94 628 SER A C 1
ATOM 4956 O O . SER A 1 628 ? 21.945 25.570 -1.382 1.00 49.94 628 SER A O 1
ATOM 4958 N N . TYR A 1 629 ? 20.980 23.999 -0.090 1.00 54.78 629 TYR A N 1
ATOM 4959 C CA . TYR A 1 629 ? 19.785 23.864 -0.915 1.00 54.78 629 TYR A CA 1
ATOM 4960 C C . TYR A 1 629 ? 19.132 25.243 -1.120 1.00 54.78 629 TYR A C 1
ATOM 4962 O O . TYR A 1 629 ? 19.221 26.071 -0.206 1.00 54.78 629 TYR A O 1
ATOM 4970 N N . PRO A 1 630 ? 18.490 25.496 -2.278 1.00 73.12 630 PRO A N 1
ATOM 4971 C CA . PRO A 1 630 ? 17.745 26.731 -2.502 1.00 73.12 630 PRO A CA 1
ATOM 4972 C C . PRO A 1 630 ? 16.834 27.009 -1.305 1.00 73.12 630 PRO A C 1
ATOM 4974 O O . PRO A 1 630 ? 16.185 26.088 -0.806 1.00 73.12 630 PRO A O 1
ATOM 4977 N N . GLU A 1 631 ? 16.819 28.246 -0.821 1.00 68.56 631 GLU A N 1
ATOM 4978 C CA . GLU A 1 631 ? 16.092 28.654 0.389 1.00 68.56 631 GLU A CA 1
ATOM 4979 C C . GLU A 1 631 ? 14.608 28.239 0.330 1.00 68.56 631 GLU A C 1
ATOM 4981 O O . GLU A 1 631 ? 14.067 27.704 1.296 1.00 68.56 631 GLU A O 1
ATOM 4986 N N . GLU A 1 632 ? 14.025 28.294 -0.870 1.00 67.62 632 GLU A N 1
ATOM 4987 C CA . GLU A 1 632 ? 12.672 27.828 -1.205 1.00 67.62 632 GLU A CA 1
ATOM 4988 C C . GLU A 1 632 ? 12.423 26.341 -0.866 1.00 67.62 632 GLU A C 1
ATOM 4990 O O . GLU A 1 632 ? 11.343 25.958 -0.405 1.00 67.62 632 GLU A O 1
ATOM 4995 N N . PHE A 1 633 ? 13.426 25.476 -1.053 1.00 68.81 633 PHE A N 1
ATOM 4996 C CA . PHE A 1 633 ? 13.331 24.054 -0.709 1.00 68.81 633 PHE A CA 1
ATOM 4997 C C . PHE A 1 633 ? 13.333 23.850 0.809 1.00 68.81 633 PHE A C 1
ATOM 4999 O O . PHE A 1 633 ? 12.589 23.018 1.333 1.00 68.81 633 PHE A O 1
ATOM 5006 N N . GLN A 1 634 ? 14.153 24.620 1.526 1.00 72.69 634 GLN A N 1
ATOM 5007 C CA . GLN A 1 634 ? 14.214 24.547 2.984 1.00 72.69 634 GLN A CA 1
ATOM 5008 C C . GLN A 1 634 ? 12.934 25.080 3.630 1.00 72.69 634 GLN A C 1
ATOM 5010 O O . GLN A 1 634 ? 12.463 24.501 4.608 1.00 72.69 634 GLN A O 1
ATOM 5015 N N . GLU A 1 635 ? 12.356 26.139 3.069 1.00 74.25 635 GLU A N 1
ATOM 5016 C CA . GLU A 1 635 ? 11.089 26.718 3.510 1.00 74.25 635 GLU A CA 1
ATOM 5017 C C . GLU A 1 635 ? 9.925 25.740 3.296 1.00 74.25 635 GLU A C 1
ATOM 5019 O O . GLU A 1 635 ? 9.174 25.456 4.228 1.00 74.25 635 GLU A O 1
ATOM 5024 N N . THR A 1 636 ? 9.872 25.079 2.135 1.00 71.00 636 THR A N 1
ATOM 5025 C CA . THR A 1 636 ? 8.862 24.043 1.851 1.00 71.00 636 THR A CA 1
ATOM 5026 C C . THR A 1 636 ? 8.959 22.855 2.816 1.00 71.00 636 THR A C 1
ATOM 5028 O O . THR A 1 636 ? 7.944 22.357 3.303 1.00 71.00 636 THR A O 1
ATOM 5031 N N . MET A 1 637 ? 10.174 22.403 3.140 1.00 64.50 637 MET A N 1
ATOM 5032 C CA . MET A 1 637 ? 10.379 21.333 4.124 1.00 64.50 637 MET A CA 1
ATOM 5033 C C . MET A 1 637 ? 9.985 21.763 5.544 1.00 64.50 637 MET A C 1
ATOM 5035 O O . MET A 1 637 ? 9.461 20.951 6.308 1.00 64.50 637 MET A O 1
ATOM 5039 N N . ARG A 1 638 ? 10.202 23.034 5.900 1.00 77.25 638 ARG A N 1
ATOM 5040 C CA . ARG A 1 638 ? 9.818 23.602 7.200 1.00 77.25 638 ARG A CA 1
ATOM 5041 C C . ARG A 1 638 ? 8.296 23.665 7.355 1.00 77.25 638 ARG A C 1
ATOM 5043 O O . ARG A 1 638 ? 7.787 23.270 8.402 1.00 77.25 638 ARG A O 1
ATOM 5050 N N . ASP A 1 639 ? 7.585 24.051 6.298 1.00 74.31 639 ASP A N 1
ATOM 5051 C CA . ASP A 1 639 ? 6.118 24.064 6.253 1.00 74.31 639 ASP A CA 1
ATOM 5052 C C . ASP A 1 639 ? 5.518 22.662 6.426 1.00 74.31 639 ASP A C 1
ATOM 5054 O O . ASP A 1 639 ? 4.589 22.475 7.214 1.00 74.31 639 ASP A O 1
ATOM 5058 N N . ILE A 1 640 ? 6.071 21.654 5.738 1.00 69.19 640 ILE A N 1
ATOM 5059 C CA . ILE A 1 640 ? 5.603 20.260 5.842 1.00 69.19 640 ILE A CA 1
ATOM 5060 C C . ILE A 1 640 ? 5.760 19.743 7.276 1.00 69.19 640 ILE A C 1
ATOM 5062 O O . ILE A 1 640 ? 4.831 19.164 7.839 1.00 69.19 640 ILE A O 1
ATOM 5066 N N . LEU A 1 641 ? 6.924 19.974 7.886 1.00 73.50 641 LEU A N 1
ATOM 5067 C CA . LEU A 1 641 ? 7.194 19.538 9.256 1.00 73.50 641 LEU A CA 1
ATOM 5068 C C . LEU A 1 641 ? 6.330 20.289 10.279 1.00 73.50 641 LEU A C 1
ATOM 5070 O O . LEU A 1 641 ? 5.880 19.691 11.255 1.00 73.50 641 LEU A O 1
ATOM 5074 N N . SER A 1 642 ? 6.039 21.572 10.043 1.00 77.00 642 SER A N 1
ATOM 5075 C CA . SER A 1 642 ? 5.118 22.337 10.885 1.00 77.00 642 SER A CA 1
ATOM 5076 C C . SER A 1 642 ? 3.680 21.814 10.800 1.00 77.00 642 SER A C 1
ATOM 5078 O O . SER A 1 642 ? 3.002 21.769 11.826 1.00 77.00 642 SER A O 1
ATOM 5080 N N . GLY A 1 643 ? 3.220 21.398 9.615 1.00 73.31 643 GLY A N 1
ATOM 5081 C CA . GLY A 1 643 ? 1.902 20.785 9.430 1.00 73.31 643 GLY A CA 1
ATOM 5082 C C . GLY A 1 643 ? 1.759 19.451 10.166 1.00 73.31 643 GLY A C 1
ATOM 5083 O O . GLY A 1 643 ? 0.739 19.214 10.809 1.00 73.31 643 GLY A O 1
ATOM 5084 N N . ILE A 1 644 ? 2.802 18.613 10.146 1.00 69.50 644 ILE A N 1
ATOM 5085 C CA . ILE A 1 644 ? 2.820 17.329 10.869 1.00 69.50 644 ILE A CA 1
ATOM 5086 C C . ILE A 1 644 ? 2.715 17.551 12.383 1.00 69.50 644 ILE A C 1
ATOM 5088 O O . ILE A 1 644 ? 1.868 16.937 13.028 1.00 69.50 644 ILE A O 1
ATOM 5092 N N . ASN A 1 645 ? 3.506 18.475 12.938 1.00 73.06 645 ASN A N 1
ATOM 5093 C CA . ASN A 1 645 ? 3.480 18.764 14.376 1.00 73.06 645 ASN A CA 1
ATOM 5094 C C . ASN A 1 645 ? 2.116 19.298 14.841 1.00 73.06 645 ASN A C 1
ATOM 5096 O O . ASN A 1 645 ? 1.637 18.920 15.905 1.00 73.06 645 ASN A O 1
ATOM 5100 N N . LYS A 1 646 ? 1.456 20.130 14.025 1.00 74.56 646 LYS A N 1
ATOM 5101 C CA . LYS A 1 646 ? 0.122 20.657 14.339 1.00 74.56 646 LYS A CA 1
ATOM 5102 C C . LYS A 1 646 ? -0.933 19.549 14.430 1.00 74.56 646 LYS A C 1
ATOM 5104 O O . LYS A 1 646 ? -1.793 19.593 15.304 1.00 74.56 646 LYS A O 1
ATOM 5109 N N . ILE A 1 647 ? -0.858 18.553 13.548 1.00 67.81 647 ILE A N 1
ATOM 5110 C CA . ILE A 1 647 ? -1.778 17.410 13.565 1.00 67.81 647 ILE A CA 1
ATOM 5111 C C . ILE A 1 647 ? -1.534 16.545 14.804 1.00 67.81 647 ILE A C 1
ATOM 5113 O O . ILE A 1 647 ? -2.496 16.121 15.439 1.00 67.81 647 ILE A O 1
ATOM 5117 N N . ASP A 1 648 ? -0.271 16.320 15.176 1.00 69.25 648 ASP A N 1
ATOM 5118 C CA . ASP A 1 648 ? 0.067 15.585 16.398 1.00 69.25 648 ASP A CA 1
ATOM 5119 C C . ASP A 1 648 ? -0.456 16.307 17.652 1.00 69.25 648 ASP A C 1
ATOM 5121 O O . ASP A 1 648 ? -1.022 15.653 18.528 1.00 69.25 648 ASP A O 1
ATOM 5125 N N . ASP A 1 649 ? -0.362 17.639 17.714 1.00 70.69 649 ASP A N 1
ATOM 5126 C CA . ASP A 1 649 ? -0.910 18.445 18.814 1.00 70.69 649 ASP A CA 1
ATOM 5127 C C . ASP A 1 649 ? -2.448 18.377 18.889 1.00 70.69 649 ASP A C 1
ATOM 5129 O O . ASP A 1 649 ? -3.017 18.245 19.978 1.00 70.69 649 ASP A O 1
ATOM 5133 N N . GLU A 1 650 ? -3.141 18.412 17.747 1.00 72.44 650 GLU A N 1
ATOM 5134 C CA . GLU A 1 650 ? -4.601 18.256 17.676 1.00 72.44 650 GLU A CA 1
ATOM 5135 C C . GLU A 1 650 ? -5.039 16.857 18.141 1.00 72.44 650 GLU A C 1
ATOM 5137 O O . GLU A 1 650 ? -5.975 16.726 18.934 1.00 72.44 650 GLU A O 1
ATOM 5142 N N . LEU A 1 651 ? -4.317 15.811 17.731 1.00 68.94 651 LEU A N 1
ATOM 5143 C CA . LEU A 1 651 ? -4.577 14.425 18.133 1.00 68.94 651 LEU A CA 1
ATOM 5144 C C . LEU A 1 651 ? -4.330 14.224 19.635 1.00 68.94 651 LEU A C 1
ATOM 5146 O O . LEU A 1 651 ? -5.117 13.568 20.319 1.00 68.94 651 LEU A O 1
ATOM 5150 N N . TYR A 1 652 ? -3.280 14.849 20.170 1.00 69.44 652 TYR A N 1
ATOM 5151 C CA . TYR A 1 652 ? -2.975 14.831 21.598 1.00 69.44 652 TYR A CA 1
ATOM 5152 C C . TYR A 1 652 ? -4.025 15.587 22.422 1.00 69.44 652 TYR A C 1
ATOM 5154 O O . TYR A 1 652 ? -4.362 15.163 23.525 1.00 69.44 652 TYR A O 1
ATOM 5162 N N . SER A 1 653 ? -4.571 16.683 21.893 1.00 69.44 653 SER A N 1
ATOM 5163 C CA . SER A 1 653 ? -5.648 17.460 22.522 1.00 69.44 653 SER A CA 1
ATOM 5164 C C . SER A 1 653 ? -6.967 16.677 22.589 1.00 69.44 653 SER A C 1
ATOM 5166 O O . SER A 1 653 ? -7.623 16.636 23.634 1.00 69.44 653 SER A O 1
ATOM 5168 N N . VAL A 1 654 ? -7.316 15.964 21.512 1.00 66.88 654 VAL A N 1
ATOM 5169 C CA . VAL A 1 654 ? -8.482 15.063 21.475 1.00 66.88 654 VAL A CA 1
ATOM 5170 C C . VAL A 1 654 ? -8.310 13.903 22.458 1.00 66.88 654 VAL A C 1
ATOM 5172 O O . VAL A 1 654 ? -9.235 13.578 23.190 1.00 66.88 654 VAL A O 1
ATOM 5175 N N . LEU A 1 655 ? -7.115 13.316 22.554 1.00 66.06 655 LEU A N 1
ATOM 5176 C CA . LEU A 1 655 ? -6.851 12.241 23.517 1.00 66.06 655 LEU A CA 1
ATOM 5177 C C . LEU A 1 655 ? -6.805 12.727 24.973 1.00 66.06 655 LEU A C 1
ATOM 5179 O O . LEU A 1 655 ? -7.048 11.944 25.883 1.00 66.06 655 LEU A O 1
ATOM 5183 N N . ARG A 1 656 ? -6.504 14.008 25.210 1.00 61.56 656 ARG A N 1
ATOM 5184 C CA . ARG A 1 656 ? -6.427 14.611 26.551 1.00 61.56 656 ARG A CA 1
ATOM 5185 C C . ARG A 1 656 ? -7.782 15.034 27.113 1.00 61.56 656 ARG A C 1
ATOM 5187 O O . ARG A 1 656 ? -7.912 15.158 28.322 1.00 61.56 656 ARG A O 1
ATOM 5194 N N . THR A 1 657 ? -8.765 15.277 26.251 1.00 62.75 657 THR A N 1
ATOM 5195 C CA . THR A 1 657 ? -10.148 15.569 26.669 1.00 62.75 657 THR A CA 1
ATOM 5196 C C . THR A 1 657 ? -10.911 14.314 27.100 1.00 62.75 657 THR A C 1
ATOM 5198 O O . THR A 1 657 ? -11.970 14.428 27.707 1.00 62.75 657 THR A O 1
ATOM 5201 N N . PHE A 1 658 ? -10.344 13.126 26.870 1.00 62.72 658 PHE A N 1
ATOM 5202 C CA . PHE A 1 658 ? -10.753 11.901 27.548 1.00 62.72 658 PHE A CA 1
ATOM 5203 C C . PHE A 1 658 ? -10.130 11.844 28.946 1.00 62.72 658 PHE A C 1
ATOM 5205 O O . PHE A 1 658 ? -8.984 11.422 29.109 1.00 62.72 658 PHE A O 1
ATOM 5212 N N . ASP A 1 659 ? -10.891 12.267 29.950 1.00 47.56 659 ASP A N 1
ATOM 5213 C CA . ASP A 1 659 ? -10.563 12.040 31.356 1.00 47.56 659 ASP A CA 1
ATOM 5214 C C . ASP A 1 659 ? -11.131 10.668 31.785 1.00 47.56 659 ASP A C 1
ATOM 5216 O O . ASP A 1 659 ? -12.344 10.471 31.702 1.00 47.56 659 ASP A O 1
ATOM 5220 N N . PRO A 1 660 ? -10.316 9.675 32.196 1.00 50.12 660 PRO A N 1
ATOM 5221 C CA . PRO A 1 660 ? -10.809 8.333 32.535 1.00 50.12 660 PRO A CA 1
ATOM 5222 C C . PRO A 1 660 ? -11.532 8.249 33.891 1.00 50.12 660 PRO A C 1
ATOM 5224 O O . PRO A 1 660 ? -11.919 7.160 34.303 1.00 50.12 660 PRO A O 1
ATOM 5227 N N . VAL A 1 661 ? -11.655 9.360 34.620 1.00 46.94 661 VAL A N 1
ATOM 5228 C CA . VAL A 1 661 ? -11.936 9.368 36.066 1.00 46.94 661 VAL A CA 1
ATOM 5229 C C . VAL A 1 661 ? -13.421 9.170 36.427 1.00 46.94 661 VAL A C 1
ATOM 5231 O O . VAL A 1 661 ? -13.728 8.969 37.596 1.00 46.94 661 VAL A O 1
ATOM 5234 N N . GLU A 1 662 ? -14.345 9.106 35.464 1.00 43.88 662 GLU A N 1
ATOM 5235 C CA . GLU A 1 662 ? -15.776 8.855 35.744 1.00 43.88 662 GLU A CA 1
ATOM 5236 C C . GLU A 1 662 ? -16.277 7.434 35.413 1.00 43.88 662 GLU A C 1
ATOM 5238 O O . GLU A 1 662 ? -17.479 7.184 35.463 1.00 43.88 662 GLU A O 1
ATOM 5243 N N . LEU A 1 663 ? -15.399 6.471 35.108 1.00 48.47 663 LEU A N 1
ATOM 5244 C CA . LEU A 1 663 ? -15.824 5.084 34.865 1.00 48.47 663 LEU A CA 1
ATOM 5245 C C . LEU A 1 663 ? -15.574 4.195 36.093 1.00 48.47 663 LEU A C 1
ATOM 5247 O O . LEU A 1 663 ? -14.439 3.847 36.415 1.00 48.47 663 LEU A O 1
ATOM 5251 N N . ASP A 1 664 ? -16.674 3.844 36.762 1.00 44.97 664 ASP A N 1
ATOM 5252 C CA . ASP A 1 664 ? -16.770 2.954 37.923 1.00 44.97 664 ASP A CA 1
ATOM 5253 C C . ASP A 1 664 ? -16.072 1.591 37.662 1.00 44.97 664 ASP A C 1
ATOM 5255 O O . ASP A 1 664 ? -16.399 0.900 36.688 1.00 44.97 664 ASP A O 1
ATOM 5259 N N . PRO A 1 665 ? -15.097 1.181 38.498 1.00 46.78 665 PRO A N 1
ATOM 5260 C CA . PRO A 1 665 ? -14.277 -0.014 38.279 1.00 46.78 665 PRO A CA 1
ATOM 5261 C C . PRO A 1 665 ? -14.993 -1.356 38.521 1.00 46.78 665 PRO A C 1
ATOM 5263 O O . PRO A 1 665 ? -14.363 -2.404 38.390 1.00 46.78 665 PRO A O 1
ATOM 5266 N N . SER A 1 666 ? -16.286 -1.367 38.852 1.00 42.47 666 SER A N 1
ATOM 5267 C CA . SER A 1 666 ? -17.055 -2.606 39.063 1.00 42.47 666 SER A CA 1
ATOM 5268 C C . SER A 1 666 ? -17.618 -3.247 37.778 1.00 42.47 666 SER A C 1
ATOM 5270 O O . SER A 1 666 ? -18.064 -4.396 37.806 1.00 42.47 666 SER A O 1
ATOM 5272 N N . SER A 1 667 ? -17.528 -2.572 36.627 1.00 41.53 667 SER A N 1
ATOM 5273 C CA . SER A 1 667 ? -17.921 -3.130 35.325 1.00 41.53 667 SER A CA 1
ATOM 5274 C C . SER A 1 667 ? -16.793 -3.976 34.717 1.00 41.53 667 SER A C 1
ATOM 5276 O O . SER A 1 667 ? -15.823 -3.480 34.136 1.00 41.53 667 SER A O 1
ATOM 5278 N N . THR A 1 668 ? -16.906 -5.292 34.877 1.00 48.12 668 THR A N 1
ATOM 5279 C CA . THR A 1 668 ? -16.008 -6.279 34.273 1.00 48.12 668 THR A CA 1
ATOM 5280 C C . THR A 1 668 ? -16.326 -6.430 32.785 1.00 48.12 668 THR A C 1
ATOM 5282 O O . THR A 1 668 ? -17.314 -7.047 32.403 1.00 48.12 668 THR A O 1
ATOM 5285 N N . GLY A 1 669 ? -15.457 -5.874 31.931 1.00 53.53 669 GLY A N 1
ATOM 5286 C CA . GLY A 1 669 ? -15.453 -6.161 30.489 1.00 53.53 669 GLY A CA 1
ATOM 5287 C C . GLY A 1 669 ? -15.462 -4.950 29.554 1.00 53.53 669 GLY A C 1
ATOM 5288 O O . GLY A 1 669 ? -16.126 -4.983 28.522 1.00 53.53 669 GLY A O 1
ATOM 5289 N N . ASN A 1 670 ? -14.733 -3.875 29.856 1.00 42.94 670 ASN A N 1
ATOM 5290 C CA . ASN A 1 670 ? -14.743 -2.687 28.998 1.00 42.94 670 ASN A CA 1
ATOM 5291 C C . ASN A 1 670 ? -13.783 -2.816 27.804 1.00 42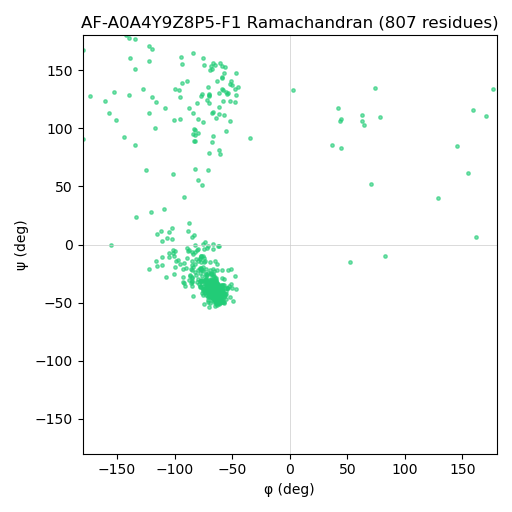.94 670 ASN A C 1
ATOM 5293 O O . ASN A 1 670 ? -12.625 -2.398 27.841 1.00 42.94 670 ASN A O 1
ATOM 5297 N N . ALA A 1 671 ? -14.299 -3.372 26.706 1.00 52.31 671 ALA A N 1
ATOM 5298 C CA . ALA A 1 671 ? -13.738 -3.171 25.376 1.00 52.31 671 ALA A CA 1
ATOM 5299 C C . ALA A 1 671 ? -13.722 -1.666 25.049 1.00 52.31 671 ALA A C 1
ATOM 5301 O O . ALA A 1 671 ? -14.722 -0.976 25.246 1.00 52.31 671 ALA A O 1
ATOM 5302 N N . ILE A 1 672 ? -12.594 -1.158 24.535 1.00 55.94 672 ILE A N 1
ATOM 5303 C CA . ILE A 1 672 ? -12.471 0.227 24.049 1.00 55.94 672 ILE A CA 1
ATOM 5304 C C . ILE A 1 672 ? -13.678 0.528 23.141 1.00 55.94 672 ILE A C 1
ATOM 5306 O O . ILE A 1 672 ? -13.873 -0.199 22.159 1.00 55.94 672 ILE A O 1
ATOM 5310 N N . PRO A 1 673 ? -14.490 1.563 23.432 1.00 64.56 673 PRO A N 1
ATOM 5311 C CA . PRO A 1 673 ? -15.701 1.828 22.673 1.00 64.56 673 PRO A CA 1
ATOM 5312 C C . PRO A 1 673 ? -15.394 1.950 21.169 1.00 64.56 673 PRO A C 1
ATOM 5314 O O . PRO A 1 673 ? -14.506 2.721 20.796 1.00 64.56 673 PRO A O 1
ATOM 5317 N N . PRO A 1 674 ? -16.118 1.245 20.276 1.00 64.50 674 PRO A N 1
ATOM 5318 C CA . PRO A 1 674 ? -15.831 1.223 18.835 1.00 64.50 674 PRO A CA 1
ATOM 5319 C C . PRO A 1 674 ? -15.749 2.605 18.166 1.00 64.50 674 PRO A C 1
ATOM 5321 O O . PRO A 1 674 ? -15.125 2.761 17.117 1.00 64.50 674 PRO A O 1
ATOM 5324 N N . TRP A 1 675 ? -16.356 3.631 18.766 1.00 70.44 675 TRP A N 1
ATOM 5325 C CA . TRP A 1 675 ? -16.293 5.004 18.275 1.00 70.44 675 TRP A CA 1
ATOM 5326 C C . TRP A 1 675 ? -14.925 5.674 18.485 1.00 70.44 675 TRP A C 1
ATOM 5328 O O . TRP A 1 675 ? -14.559 6.528 17.683 1.00 70.44 675 TRP A O 1
ATOM 5338 N N . VAL A 1 676 ? -14.127 5.248 19.473 1.00 70.94 676 VAL A N 1
ATOM 5339 C CA . VAL A 1 676 ? -12.743 5.723 19.672 1.00 70.94 676 VAL A CA 1
ATOM 5340 C C . VAL A 1 676 ? -11.875 5.329 18.477 1.00 70.94 676 VAL A C 1
ATOM 5342 O O . VAL A 1 676 ? -11.125 6.152 17.954 1.00 70.94 676 VAL A O 1
ATOM 5345 N N . PHE A 1 677 ? -12.047 4.107 17.962 1.00 69.69 677 PHE A N 1
ATOM 5346 C CA . PHE A 1 677 ? -11.388 3.673 16.730 1.00 69.69 677 PHE A CA 1
ATOM 5347 C C . PHE A 1 677 ? -11.852 4.479 15.513 1.00 69.69 677 PHE A C 1
ATOM 5349 O O . PHE A 1 677 ? -11.018 4.835 14.690 1.00 69.69 677 PHE A O 1
ATOM 5356 N N . LEU A 1 678 ? -13.136 4.850 15.424 1.00 67.62 678 LEU A N 1
ATOM 5357 C CA . LEU A 1 678 ? -13.647 5.711 14.345 1.00 67.62 678 LEU A CA 1
ATOM 5358 C C . LEU A 1 678 ? -13.080 7.139 14.403 1.00 67.62 678 LEU A C 1
ATOM 5360 O O . LEU A 1 678 ? -12.840 7.740 13.355 1.00 67.62 678 LEU A O 1
ATOM 5364 N N . VAL A 1 679 ? -12.848 7.686 15.600 1.00 68.38 679 VAL A N 1
ATOM 5365 C CA . VAL A 1 679 ? -12.212 9.003 15.782 1.00 68.38 679 VAL A CA 1
ATOM 5366 C C . VAL A 1 679 ? -10.734 8.947 15.392 1.00 68.38 679 VAL A C 1
ATOM 5368 O O . VAL A 1 679 ? -10.267 9.824 14.664 1.00 68.38 679 VAL A O 1
ATOM 5371 N N . ILE A 1 680 ? -10.019 7.891 15.792 1.00 71.31 680 ILE A N 1
ATOM 5372 C CA . ILE A 1 680 ? -8.620 7.665 15.401 1.00 71.31 680 ILE A CA 1
ATOM 5373 C C . ILE A 1 680 ? -8.503 7.465 13.884 1.00 71.31 680 ILE A C 1
ATOM 5375 O O . ILE A 1 680 ? -7.649 8.090 13.254 1.00 71.31 680 ILE A O 1
ATOM 5379 N N . ASP A 1 681 ? -9.381 6.667 13.271 1.00 70.75 681 ASP A N 1
ATOM 5380 C CA . ASP A 1 681 ? -9.376 6.446 11.820 1.00 70.75 681 ASP A CA 1
ATOM 5381 C C . ASP A 1 681 ? -9.700 7.725 11.048 1.00 70.75 681 ASP A C 1
ATOM 5383 O O . ASP A 1 681 ? -9.070 8.011 10.030 1.00 70.75 681 ASP A O 1
ATOM 5387 N N . ARG A 1 682 ? -10.629 8.550 11.542 1.00 69.31 682 ARG A N 1
ATOM 5388 C CA . ARG A 1 682 ? -10.956 9.825 10.896 1.00 69.31 682 ARG A CA 1
ATOM 5389 C C . ARG A 1 682 ? -9.835 10.854 11.030 1.00 69.31 682 ARG A C 1
ATOM 5391 O O . ARG A 1 682 ? -9.552 11.567 10.069 1.00 69.31 682 ARG A O 1
ATOM 5398 N N . ALA A 1 683 ? -9.157 10.903 12.177 1.00 66.88 683 ALA A N 1
ATOM 5399 C CA . ALA A 1 683 ? -7.964 11.728 12.358 1.00 66.88 683 ALA A CA 1
ATOM 5400 C C . ALA A 1 683 ? -6.822 11.272 11.433 1.00 66.88 683 ALA A C 1
ATOM 5402 O O . ALA A 1 683 ? -6.151 12.098 10.813 1.00 66.88 683 ALA A O 1
ATOM 5403 N N . LYS A 1 684 ? -6.659 9.956 11.257 1.00 72.50 684 LYS A N 1
ATOM 5404 C CA . LYS A 1 684 ? -5.684 9.367 10.333 1.00 72.50 684 LYS A CA 1
ATOM 5405 C C . LYS A 1 684 ? -6.004 9.690 8.870 1.00 72.50 684 LYS A C 1
ATOM 5407 O O . LYS A 1 684 ? -5.116 10.130 8.150 1.00 72.50 684 LYS A O 1
ATOM 5412 N N . GLN A 1 685 ? -7.265 9.573 8.451 1.00 73.19 685 GLN A N 1
ATOM 5413 C CA . GLN A 1 685 ? -7.702 9.949 7.100 1.00 73.19 685 GLN A CA 1
ATOM 5414 C C . GLN A 1 685 ? -7.487 11.440 6.809 1.00 73.19 685 GLN A C 1
ATOM 5416 O O . GLN A 1 685 ? -7.017 11.789 5.728 1.00 73.19 685 GLN A O 1
ATOM 5421 N N . ASN A 1 686 ? -7.774 12.322 7.772 1.00 71.00 686 ASN A N 1
ATOM 5422 C CA . ASN A 1 686 ? -7.512 13.756 7.629 1.00 71.00 686 ASN A CA 1
ATOM 5423 C C . ASN A 1 686 ? -6.010 14.053 7.512 1.00 71.00 686 ASN A C 1
ATOM 5425 O O . ASN A 1 686 ? -5.605 14.855 6.670 1.00 71.00 686 ASN A O 1
ATOM 5429 N N . ARG A 1 687 ? -5.176 13.372 8.309 1.00 76.62 687 ARG A N 1
ATOM 5430 C CA . ARG A 1 687 ? -3.715 13.487 8.233 1.00 76.62 687 ARG A CA 1
ATOM 5431 C C . ARG A 1 687 ? -3.188 13.045 6.873 1.00 76.62 687 ARG A C 1
ATOM 5433 O O . ARG A 1 687 ? -2.382 13.749 6.271 1.00 76.62 687 ARG A O 1
ATOM 5440 N N . ASP A 1 688 ? -3.650 11.897 6.393 1.00 72.38 688 ASP A N 1
ATOM 5441 C CA . ASP A 1 688 ? -3.197 11.328 5.129 1.00 72.38 688 ASP A CA 1
ATOM 5442 C C . ASP A 1 688 ? -3.643 12.213 3.943 1.00 72.38 688 ASP A C 1
ATOM 5444 O O . ASP A 1 688 ? -2.854 12.454 3.029 1.00 72.38 688 ASP A O 1
ATOM 5448 N N . ALA A 1 689 ? -4.843 12.809 3.999 1.00 74.38 689 ALA A N 1
ATOM 5449 C CA . ALA A 1 689 ? -5.313 13.779 3.005 1.00 74.38 689 ALA A CA 1
ATOM 5450 C C . ALA A 1 689 ? -4.455 15.059 2.956 1.00 74.38 689 ALA A C 1
ATOM 5452 O O . ALA A 1 689 ? -4.144 15.558 1.868 1.00 74.38 689 ALA A O 1
ATOM 5453 N N . GLU A 1 690 ? -4.033 15.580 4.111 1.00 72.00 690 GLU A N 1
ATOM 5454 C CA . GLU A 1 690 ? -3.235 16.808 4.163 1.00 72.00 690 GLU A CA 1
ATOM 5455 C C . GLU A 1 690 ? -1.768 16.566 3.778 1.00 72.00 690 GLU A C 1
ATOM 5457 O O . GLU A 1 690 ? -1.188 17.343 3.014 1.00 72.00 690 GLU A O 1
ATOM 5462 N N . LEU A 1 691 ? -1.202 15.418 4.167 1.00 70.50 691 LEU A N 1
ATOM 5463 C CA . LEU A 1 691 ? 0.077 14.926 3.639 1.00 70.50 691 LEU A CA 1
ATOM 5464 C C . LEU A 1 691 ? 0.045 14.814 2.114 1.00 70.50 691 LEU A C 1
ATOM 5466 O O . LEU A 1 691 ? 0.988 15.227 1.435 1.00 70.50 691 LEU A O 1
ATOM 5470 N N . GLN A 1 692 ? -1.054 14.306 1.560 1.00 76.00 692 GLN A N 1
ATOM 5471 C CA . GLN A 1 692 ? -1.204 14.154 0.121 1.00 76.00 692 GLN A CA 1
ATOM 5472 C C . GLN A 1 692 ? -1.288 15.507 -0.601 1.00 76.00 692 GLN A C 1
ATOM 5474 O O . GLN A 1 692 ? -0.658 15.668 -1.649 1.00 76.00 692 GLN A O 1
ATOM 5479 N N . LYS A 1 693 ? -1.953 16.524 -0.029 1.00 79.88 693 LYS A N 1
ATOM 5480 C CA . LYS A 1 693 ? -1.895 17.902 -0.562 1.00 79.88 693 LYS A CA 1
ATOM 5481 C C . LYS A 1 693 ? -0.475 18.464 -0.566 1.00 79.88 693 LYS A C 1
ATOM 5483 O O . LYS A 1 693 ? -0.053 19.041 -1.572 1.00 79.88 693 LYS A O 1
ATOM 5488 N N . HIS A 1 694 ? 0.265 18.295 0.528 1.00 74.56 694 HIS A N 1
ATOM 5489 C CA . HIS A 1 694 ? 1.638 18.788 0.631 1.00 74.56 694 HIS A CA 1
ATOM 5490 C C . HIS A 1 694 ? 2.584 18.085 -0.350 1.00 74.56 694 HIS A C 1
ATOM 5492 O O . HIS A 1 694 ? 3.393 18.751 -0.996 1.00 74.56 694 HIS A O 1
ATOM 5498 N N . LEU A 1 695 ? 2.432 16.773 -0.544 1.00 71.69 695 LEU A N 1
ATOM 5499 C CA . LEU A 1 695 ? 3.194 16.011 -1.537 1.00 71.69 695 LEU A CA 1
ATOM 5500 C C . LEU A 1 695 ? 2.898 16.463 -2.972 1.00 71.69 695 LEU A C 1
ATOM 5502 O O . LEU A 1 695 ? 3.819 16.598 -3.777 1.00 71.69 695 LEU A O 1
ATOM 5506 N N . VAL A 1 696 ? 1.634 16.756 -3.296 1.00 79.06 696 VAL A N 1
ATOM 5507 C CA . VAL A 1 696 ? 1.254 17.291 -4.615 1.00 79.06 696 VAL A CA 1
ATOM 5508 C C . VAL A 1 696 ? 1.838 18.690 -4.841 1.00 79.06 696 VAL A C 1
ATOM 5510 O O . VAL A 1 696 ? 2.319 18.979 -5.940 1.00 79.06 696 VAL A O 1
ATOM 5513 N N . LYS A 1 697 ? 1.840 19.554 -3.816 1.00 78.50 697 LYS A N 1
ATOM 5514 C CA . LYS A 1 697 ? 2.480 20.880 -3.875 1.00 78.50 697 LYS A CA 1
ATOM 5515 C C . LYS A 1 697 ? 3.990 20.748 -4.107 1.00 78.50 697 LYS A C 1
ATOM 5517 O O . LYS A 1 697 ? 4.504 21.311 -5.067 1.00 78.50 697 LYS A O 1
ATOM 5522 N N . PHE A 1 698 ? 4.661 19.914 -3.316 1.00 74.81 698 PHE A N 1
ATOM 5523 C CA . PHE A 1 698 ? 6.092 19.638 -3.446 1.00 74.81 698 PHE A CA 1
ATOM 5524 C C . PHE A 1 698 ? 6.464 19.100 -4.835 1.00 74.81 698 PHE A C 1
ATOM 5526 O O . PHE A 1 698 ? 7.448 19.529 -5.434 1.00 74.81 698 PHE A O 1
ATOM 5533 N N . HIS A 1 699 ? 5.646 18.204 -5.395 1.00 76.00 699 HIS A N 1
ATOM 5534 C CA . HIS A 1 699 ? 5.854 17.704 -6.751 1.00 76.00 699 HIS A CA 1
ATOM 5535 C C . HIS A 1 699 ? 5.730 18.815 -7.807 1.00 76.00 699 HIS A C 1
ATOM 5537 O O . HIS A 1 699 ? 6.567 18.898 -8.704 1.00 76.00 699 HIS A O 1
ATOM 5543 N N . LYS A 1 700 ? 4.737 19.709 -7.688 1.00 76.94 700 LYS A N 1
ATOM 5544 C CA . LYS A 1 700 ? 4.606 20.881 -8.573 1.00 76.94 700 LYS A CA 1
ATOM 5545 C C . LYS A 1 700 ? 5.820 21.804 -8.497 1.00 76.94 700 LYS A C 1
ATOM 5547 O O . LYS A 1 700 ? 6.266 22.291 -9.536 1.00 76.94 700 LYS A O 1
ATOM 5552 N N . ASP A 1 701 ? 6.350 22.030 -7.302 1.00 75.88 701 ASP A N 1
ATOM 5553 C CA . ASP A 1 701 ? 7.498 22.913 -7.104 1.00 75.88 701 ASP A CA 1
ATOM 5554 C C . ASP A 1 701 ? 8.794 22.277 -7.637 1.00 75.88 701 ASP A C 1
ATOM 5556 O O . ASP A 1 701 ? 9.578 22.956 -8.298 1.00 75.88 701 ASP A O 1
ATOM 5560 N N . LEU A 1 702 ? 8.965 20.955 -7.505 1.00 71.19 702 LEU A N 1
ATOM 5561 C CA . LEU A 1 702 ? 10.052 20.216 -8.165 1.00 71.19 702 LEU A CA 1
ATOM 5562 C C . LEU A 1 702 ? 9.975 20.283 -9.693 1.00 71.19 702 LEU A C 1
ATOM 5564 O O . LEU A 1 702 ? 10.996 20.479 -10.353 1.00 71.19 702 LEU A O 1
ATOM 5568 N N . VAL A 1 703 ? 8.777 20.141 -10.266 1.00 78.50 703 VAL A N 1
ATOM 5569 C CA . VAL A 1 703 ? 8.579 20.264 -11.718 1.00 78.50 703 VAL A CA 1
ATOM 5570 C C . VAL A 1 703 ? 8.921 21.679 -12.183 1.00 78.50 703 VAL A C 1
ATOM 5572 O O . VAL A 1 703 ? 9.651 21.832 -13.161 1.00 78.50 703 VAL A O 1
ATOM 5575 N N . LYS A 1 704 ? 8.484 22.716 -11.454 1.00 78.06 704 LYS A N 1
ATOM 5576 C CA . LYS A 1 704 ? 8.878 24.103 -11.740 1.00 78.06 704 LYS A CA 1
ATOM 5577 C C . LYS A 1 704 ? 10.393 24.272 -11.700 1.00 78.06 704 LYS A C 1
ATOM 5579 O O . LYS A 1 704 ? 10.946 24.787 -12.666 1.00 78.06 704 LYS A O 1
ATOM 5584 N N . LEU A 1 705 ? 11.054 23.786 -10.648 1.00 75.06 705 LEU A N 1
ATOM 5585 C CA . LEU A 1 705 ? 12.508 23.874 -10.491 1.00 75.06 705 LEU A CA 1
ATOM 5586 C C . LEU A 1 705 ? 13.259 23.172 -11.636 1.00 75.06 705 LEU A C 1
ATOM 5588 O O . LEU A 1 705 ? 14.266 23.680 -12.128 1.00 75.06 705 LEU A O 1
ATOM 5592 N N . SER A 1 706 ? 12.746 22.026 -12.097 1.00 74.56 706 SER A N 1
ATOM 5593 C CA . SER A 1 706 ? 13.274 21.323 -13.270 1.00 74.56 706 SER A CA 1
ATOM 5594 C C . SER A 1 706 ? 13.140 22.174 -14.532 1.00 74.56 706 SER A C 1
ATOM 5596 O O . SER A 1 706 ? 14.112 22.342 -15.260 1.00 74.56 706 SER A O 1
ATOM 5598 N N . THR A 1 707 ? 11.973 22.779 -14.772 1.00 77.75 707 THR A N 1
ATOM 5599 C CA . THR A 1 707 ? 11.758 23.614 -15.966 1.00 77.75 707 THR A CA 1
ATOM 5600 C C . THR A 1 707 ? 12.606 24.890 -15.975 1.00 77.75 707 THR A C 1
ATOM 5602 O O . THR A 1 707 ? 13.092 25.295 -17.035 1.00 77.75 707 THR A O 1
ATOM 5605 N N . THR A 1 708 ? 12.847 25.515 -14.815 1.00 77.12 708 THR A N 1
ATOM 5606 C CA . THR A 1 708 ? 13.782 26.647 -14.700 1.00 77.12 708 THR A CA 1
ATOM 5607 C C . THR A 1 708 ? 15.226 26.210 -14.898 1.00 77.12 708 THR A C 1
ATOM 5609 O O . THR A 1 708 ? 15.995 26.940 -15.524 1.00 77.12 708 THR A O 1
ATOM 5612 N N . PHE A 1 709 ? 15.606 25.025 -14.415 1.00 75.38 709 PHE A N 1
ATOM 5613 C CA . PHE A 1 709 ? 16.926 24.457 -14.679 1.00 75.38 709 PHE A CA 1
ATOM 5614 C C . PHE A 1 709 ? 17.135 24.188 -16.175 1.00 75.38 709 PHE A C 1
ATOM 5616 O O . PHE A 1 709 ? 18.129 24.643 -16.739 1.00 75.38 709 PHE A O 1
ATOM 5623 N N . ASP A 1 710 ? 16.173 23.550 -16.841 1.00 70.75 710 ASP A N 1
ATOM 5624 C CA . ASP A 1 710 ? 16.242 23.261 -18.277 1.00 70.75 710 ASP A CA 1
ATOM 5625 C C . ASP A 1 710 ? 16.290 24.544 -19.117 1.00 70.75 710 ASP A C 1
ATOM 5627 O O . ASP A 1 710 ? 17.061 24.636 -20.073 1.00 70.75 710 ASP A O 1
ATOM 5631 N N . SER A 1 711 ? 15.555 25.581 -18.706 1.00 77.50 711 SER A N 1
ATOM 5632 C CA . SER A 1 711 ? 15.581 26.901 -19.345 1.00 77.50 711 SER A CA 1
ATOM 5633 C C . SER A 1 711 ? 16.932 27.606 -19.170 1.00 77.50 711 SER A C 1
ATOM 5635 O O . SER A 1 711 ? 17.440 28.208 -20.114 1.00 77.50 711 SER A O 1
ATOM 5637 N N . ARG A 1 712 ? 17.578 27.481 -18.001 1.00 78.75 712 ARG A N 1
ATOM 5638 C CA . ARG A 1 712 ? 18.947 27.984 -17.780 1.00 78.75 712 ARG A CA 1
ATOM 5639 C C . ARG A 1 712 ? 19.982 27.226 -18.610 1.00 78.75 712 ARG A C 1
ATOM 5641 O O . ARG A 1 712 ? 20.902 27.840 -19.139 1.00 78.75 712 ARG A O 1
ATOM 5648 N N . VAL A 1 713 ? 19.827 25.910 -18.758 1.00 74.06 713 VAL A N 1
ATOM 5649 C CA . VAL A 1 713 ? 20.695 25.096 -19.622 1.00 74.06 713 VAL A CA 1
ATOM 5650 C C . VAL A 1 713 ? 20.500 25.460 -21.095 1.00 74.06 713 VAL A C 1
ATOM 5652 O O . VAL A 1 713 ? 21.481 25.531 -21.834 1.00 74.06 713 VAL A O 1
ATOM 5655 N N . ALA A 1 714 ? 19.265 25.723 -21.529 1.00 77.69 714 ALA A N 1
ATOM 5656 C CA . ALA A 1 714 ? 18.970 26.179 -22.884 1.00 77.69 714 ALA A CA 1
ATOM 5657 C C . ALA A 1 714 ? 19.570 27.568 -23.164 1.00 77.69 714 ALA A C 1
ATOM 5659 O O . ALA A 1 714 ? 20.242 27.732 -24.180 1.00 77.69 714 ALA A O 1
ATOM 5660 N N . ALA A 1 715 ? 19.426 28.521 -22.237 1.00 79.38 715 ALA A N 1
ATOM 5661 C CA . ALA A 1 7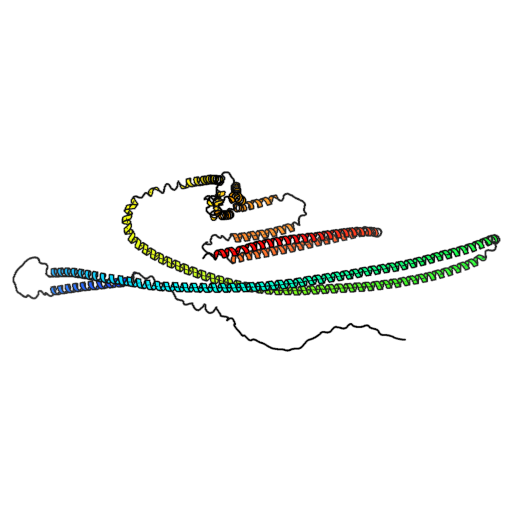15 ? 20.043 29.845 -22.340 1.00 79.38 715 ALA A CA 1
ATOM 5662 C C . ALA A 1 715 ? 21.578 29.758 -22.416 1.00 79.38 715 ALA A C 1
ATOM 5664 O O . ALA A 1 715 ? 22.186 30.343 -23.302 1.00 79.38 715 ALA A O 1
ATOM 5665 N N . ALA A 1 716 ? 22.207 28.924 -21.579 1.00 74.94 716 ALA A N 1
ATOM 5666 C CA . ALA A 1 716 ? 23.654 28.711 -21.627 1.00 74.94 716 ALA A CA 1
ATOM 5667 C C . ALA A 1 716 ? 24.134 28.067 -22.945 1.00 74.94 716 ALA A C 1
ATOM 5669 O O . ALA A 1 716 ? 25.261 28.306 -23.380 1.00 74.94 716 ALA A O 1
ATOM 5670 N N . ARG A 1 717 ? 23.300 27.240 -23.595 1.00 75.56 717 ARG A N 1
ATOM 5671 C CA . ARG A 1 717 ? 23.592 26.707 -24.938 1.00 75.56 717 ARG A CA 1
ATOM 5672 C C . ARG A 1 717 ? 23.493 27.795 -26.000 1.00 75.56 717 ARG A C 1
ATOM 5674 O O . ARG A 1 717 ? 24.380 27.868 -26.841 1.00 75.56 717 ARG A O 1
ATOM 5681 N N . GLN A 1 718 ? 22.470 28.642 -25.924 1.00 81.38 718 GLN A N 1
ATOM 5682 C CA . GLN A 1 718 ? 22.306 29.770 -26.835 1.00 81.38 718 GLN A CA 1
ATOM 5683 C C . GLN A 1 718 ? 23.472 30.762 -26.715 1.00 81.38 718 GLN A C 1
ATOM 5685 O O . GLN A 1 718 ? 24.085 31.086 -27.727 1.00 81.38 718 GLN A O 1
ATOM 5690 N N . ASP A 1 719 ? 23.863 31.145 -25.496 1.00 79.38 719 ASP A N 1
ATOM 5691 C CA . ASP A 1 719 ? 25.015 32.027 -25.256 1.00 79.38 719 ASP A CA 1
ATOM 5692 C C . ASP A 1 719 ? 26.320 31.437 -25.814 1.00 79.38 719 ASP A C 1
ATOM 5694 O O . ASP A 1 719 ? 27.162 32.151 -26.365 1.00 79.38 719 ASP A O 1
ATOM 5698 N N . ARG A 1 720 ? 26.497 30.114 -25.701 1.00 79.94 720 ARG A N 1
ATOM 5699 C CA . ARG A 1 720 ? 27.649 29.402 -26.268 1.00 79.94 720 ARG A CA 1
ATOM 5700 C C . ARG A 1 720 ? 27.638 29.432 -27.793 1.00 79.94 720 ARG A C 1
ATOM 5702 O O . ARG A 1 720 ? 28.686 29.655 -28.395 1.00 79.94 720 ARG A O 1
ATOM 5709 N N . ASP A 1 721 ? 26.493 29.177 -28.411 1.00 77.94 721 ASP A N 1
ATOM 5710 C CA . ASP A 1 721 ? 26.376 29.126 -29.866 1.00 77.94 721 ASP A CA 1
ATOM 5711 C C . ASP A 1 721 ? 26.528 30.543 -30.465 1.00 77.94 721 ASP A C 1
ATOM 5713 O O . ASP A 1 721 ? 27.249 30.720 -31.446 1.00 77.94 721 ASP A O 1
ATOM 5717 N N . GLU A 1 722 ? 26.013 31.582 -29.797 1.00 83.19 722 GLU A N 1
ATOM 5718 C CA . GLU A 1 722 ? 26.282 32.987 -30.137 1.00 83.19 722 GLU A CA 1
ATOM 5719 C C . GLU A 1 722 ? 27.762 33.369 -29.965 1.00 83.19 722 GLU A C 1
ATOM 5721 O O . GLU A 1 722 ? 28.314 34.111 -30.782 1.00 83.19 722 GLU A O 1
ATOM 5726 N N . ALA A 1 723 ? 28.437 32.862 -28.928 1.00 74.06 723 ALA A N 1
ATOM 5727 C CA . ALA A 1 723 ? 29.871 33.076 -28.742 1.00 74.06 723 ALA A CA 1
ATOM 5728 C C . ALA A 1 723 ? 30.706 32.404 -29.847 1.00 74.06 723 ALA A C 1
ATOM 5730 O O . ALA A 1 723 ? 31.685 32.992 -30.311 1.00 74.06 723 ALA A O 1
ATOM 5731 N N . LEU A 1 724 ? 30.306 31.213 -30.306 1.00 73.62 724 LEU A N 1
ATOM 5732 C CA . LEU A 1 724 ? 30.939 30.523 -31.434 1.00 73.62 724 LEU A CA 1
ATOM 5733 C C . LEU A 1 724 ? 30.723 31.275 -32.754 1.00 73.62 724 LEU A C 1
ATOM 5735 O O . LEU A 1 724 ? 31.667 31.404 -33.531 1.00 73.62 724 LEU A O 1
ATOM 5739 N N . GLU A 1 725 ? 29.534 31.834 -32.980 1.00 78.31 725 GLU A N 1
ATOM 5740 C CA . GLU A 1 725 ? 29.233 32.645 -34.168 1.00 78.31 725 GLU A CA 1
ATOM 5741 C C . GLU A 1 725 ? 30.045 33.955 -34.177 1.00 78.31 725 GLU A C 1
ATOM 5743 O O . GLU A 1 725 ? 30.627 34.335 -35.193 1.00 78.31 725 GLU A O 1
ATOM 5748 N N . ARG A 1 726 ? 30.188 34.622 -33.020 1.00 77.50 726 ARG A N 1
ATOM 5749 C CA . ARG A 1 726 ? 31.069 35.800 -32.873 1.00 77.50 726 ARG A CA 1
ATOM 5750 C C . ARG A 1 726 ? 32.539 35.448 -33.107 1.00 77.50 726 ARG A C 1
ATOM 5752 O O . ARG A 1 726 ? 33.258 36.229 -33.725 1.00 77.50 726 ARG A O 1
ATOM 5759 N N . GLN A 1 727 ? 32.984 34.277 -32.648 1.00 68.44 727 GLN A N 1
ATOM 5760 C CA . GLN A 1 727 ? 34.351 33.800 -32.868 1.00 68.44 727 GLN A CA 1
ATOM 5761 C C . GLN A 1 727 ? 34.606 33.465 -34.347 1.00 68.44 727 GLN A C 1
ATOM 5763 O O . GLN A 1 727 ? 35.675 33.778 -34.865 1.00 68.44 727 GLN A O 1
ATOM 5768 N N . ARG A 1 728 ? 33.606 32.902 -35.036 1.00 69.00 728 ARG A N 1
ATOM 5769 C CA . ARG A 1 728 ? 33.624 32.636 -36.480 1.00 69.00 728 ARG A CA 1
ATOM 5770 C C . ARG A 1 728 ? 33.706 33.924 -37.303 1.00 69.00 728 ARG A C 1
ATOM 5772 O O . ARG A 1 728 ? 34.458 33.974 -38.265 1.00 69.00 728 ARG A O 1
ATOM 5779 N N . ASN A 1 729 ? 33.003 34.975 -36.884 1.00 71.38 729 ASN A N 1
ATOM 5780 C CA . ASN A 1 729 ? 32.998 36.267 -37.576 1.00 71.38 729 ASN A CA 1
ATOM 5781 C C . ASN A 1 729 ? 34.264 37.116 -37.333 1.00 71.38 729 ASN A C 1
ATOM 5783 O O . ASN A 1 729 ? 34.543 38.017 -38.119 1.00 71.38 729 ASN A O 1
ATOM 5787 N N . MET A 1 730 ? 35.039 36.855 -36.270 1.00 65.44 730 MET A N 1
ATOM 5788 C CA . MET A 1 730 ? 36.285 37.590 -35.979 1.00 65.44 730 MET A CA 1
ATOM 5789 C C . MET A 1 730 ? 37.524 37.073 -36.728 1.00 65.44 730 MET A C 1
ATOM 5791 O O . MET A 1 730 ? 38.515 37.795 -36.813 1.00 65.44 730 MET A O 1
ATOM 5795 N N . LEU A 1 731 ? 37.512 35.844 -37.247 1.00 54.72 731 LEU A N 1
ATOM 5796 C CA . LEU A 1 731 ? 38.690 35.208 -37.847 1.00 54.72 731 LEU A CA 1
ATOM 5797 C C . LEU A 1 731 ? 38.432 34.933 -39.334 1.00 54.72 731 LEU A C 1
ATOM 5799 O O . LEU A 1 731 ? 37.753 33.976 -39.685 1.00 54.72 731 LEU A O 1
ATOM 5803 N N . GLY A 1 732 ? 38.964 35.799 -40.202 1.00 61.34 732 GLY A N 1
ATOM 5804 C CA . GLY A 1 732 ? 38.768 35.749 -41.656 1.00 61.34 732 GLY A CA 1
ATOM 5805 C C . GLY A 1 732 ? 39.225 34.450 -42.347 1.00 61.34 732 GLY A C 1
ATOM 5806 O O . GLY A 1 732 ? 40.150 33.759 -41.910 1.00 61.34 732 GLY A O 1
ATOM 5807 N N . ASP A 1 733 ? 38.582 34.177 -43.486 1.00 58.50 733 ASP A N 1
ATOM 5808 C CA . ASP A 1 733 ? 38.301 32.862 -44.091 1.00 58.50 733 ASP A CA 1
ATOM 5809 C C . ASP A 1 733 ? 39.465 31.949 -44.530 1.00 58.50 733 ASP A C 1
ATOM 5811 O O . ASP A 1 733 ? 39.198 30.846 -45.004 1.00 58.50 733 ASP A O 1
ATOM 5815 N N . GLN A 1 734 ? 40.744 32.318 -44.402 1.00 53.50 734 GLN A N 1
ATOM 5816 C CA . GLN A 1 734 ? 41.824 31.492 -44.988 1.00 53.50 734 GLN A CA 1
ATOM 5817 C C . GLN A 1 734 ? 42.894 30.980 -44.023 1.00 53.50 734 GLN A C 1
ATOM 5819 O O . GLN A 1 734 ? 43.496 29.950 -44.311 1.00 53.50 734 GLN A O 1
ATOM 5824 N N . TYR A 1 735 ? 43.081 31.598 -42.855 1.00 52.31 735 TYR A N 1
ATOM 5825 C CA . TYR A 1 735 ? 43.967 31.049 -41.811 1.00 52.31 735 TYR A CA 1
ATOM 5826 C C . TYR A 1 735 ? 43.187 30.309 -40.710 1.00 52.31 735 TYR A C 1
ATOM 5828 O O . TYR A 1 735 ? 43.725 29.446 -40.020 1.00 52.31 735 TYR A O 1
ATOM 5836 N N . ALA A 1 736 ? 41.884 30.591 -40.597 1.00 54.09 736 ALA A N 1
ATOM 5837 C CA . ALA A 1 736 ? 41.018 30.036 -39.568 1.00 54.09 736 ALA A CA 1
ATOM 5838 C C . ALA A 1 736 ? 40.698 28.549 -39.778 1.00 54.09 736 ALA A C 1
ATOM 5840 O O . ALA A 1 736 ? 40.549 27.836 -38.797 1.00 54.09 736 ALA A O 1
ATOM 5841 N N . ALA A 1 737 ? 40.611 28.047 -41.015 1.00 57.28 737 ALA A N 1
ATOM 5842 C CA . ALA A 1 737 ? 40.145 26.680 -41.273 1.00 57.28 737 ALA A CA 1
ATOM 5843 C C . ALA A 1 737 ? 41.101 25.597 -40.737 1.00 57.28 737 ALA A C 1
ATOM 5845 O O . ALA A 1 737 ? 40.648 24.617 -40.152 1.00 57.28 737 ALA A O 1
ATOM 5846 N N . SER A 1 738 ? 42.418 25.784 -40.876 1.00 61.25 738 SER A N 1
ATOM 5847 C CA . SER A 1 738 ? 43.408 24.822 -40.376 1.00 61.25 738 SER A CA 1
ATOM 5848 C C . SER A 1 738 ? 43.558 24.872 -38.855 1.00 61.25 738 SER A C 1
ATOM 5850 O O . SER A 1 738 ? 43.682 23.829 -38.216 1.00 61.25 738 SER A O 1
ATOM 5852 N N . GLU A 1 739 ? 43.503 26.065 -38.258 1.00 58.00 739 GLU A N 1
ATOM 5853 C CA . GLU A 1 739 ? 43.599 26.224 -36.802 1.00 58.00 739 GLU A CA 1
ATOM 5854 C C . GLU A 1 739 ? 42.290 25.824 -36.097 1.00 58.00 739 GLU A C 1
ATOM 5856 O O . GLU A 1 739 ? 42.328 25.212 -35.028 1.00 58.00 739 GLU A O 1
ATOM 5861 N N . LEU A 1 740 ? 41.129 26.068 -36.726 1.00 61.09 740 LEU A N 1
ATOM 5862 C CA . LEU A 1 740 ? 39.828 25.565 -36.275 1.00 61.09 740 LEU A CA 1
ATOM 5863 C C . LEU A 1 740 ? 39.765 24.048 -36.335 1.00 61.09 740 LEU A C 1
ATOM 5865 O O . LEU A 1 740 ? 39.202 23.476 -35.412 1.00 61.09 740 LEU A O 1
ATOM 5869 N N . GLU A 1 741 ? 40.333 23.391 -37.347 1.00 70.44 741 GLU A N 1
ATOM 5870 C CA . GLU A 1 741 ? 40.294 21.928 -37.424 1.00 70.44 741 GLU A CA 1
ATOM 5871 C C . GLU A 1 741 ? 41.142 21.294 -36.310 1.00 70.44 741 GLU A C 1
ATOM 5873 O O . GLU A 1 741 ? 40.669 20.397 -35.612 1.00 70.44 741 GLU A O 1
ATOM 5878 N N . VAL A 1 742 ? 42.332 21.837 -36.024 1.00 73.12 742 VAL A N 1
ATOM 5879 C CA . VAL A 1 742 ? 43.160 21.395 -34.885 1.00 73.12 742 VAL A CA 1
ATOM 5880 C C . VAL A 1 742 ? 42.461 21.679 -33.550 1.00 73.12 742 VAL A C 1
ATOM 5882 O O . VAL A 1 742 ? 42.379 20.799 -32.690 1.00 73.12 742 VAL A O 1
ATOM 5885 N N . HIS A 1 743 ? 41.869 22.866 -33.377 1.00 66.56 743 HIS A N 1
ATOM 5886 C CA . HIS A 1 743 ? 41.093 23.181 -32.175 1.00 66.56 743 HIS A CA 1
ATOM 5887 C C . HIS A 1 743 ? 39.786 22.389 -32.062 1.00 66.56 743 HIS A C 1
ATOM 5889 O O . HIS A 1 743 ? 39.294 22.217 -30.946 1.00 66.56 743 HIS A O 1
ATOM 5895 N N . ARG A 1 744 ? 39.203 21.933 -33.173 1.00 74.94 744 ARG A N 1
ATOM 5896 C CA . ARG A 1 744 ? 37.987 21.112 -33.221 1.00 74.94 744 ARG A CA 1
ATOM 5897 C C . ARG A 1 744 ? 38.297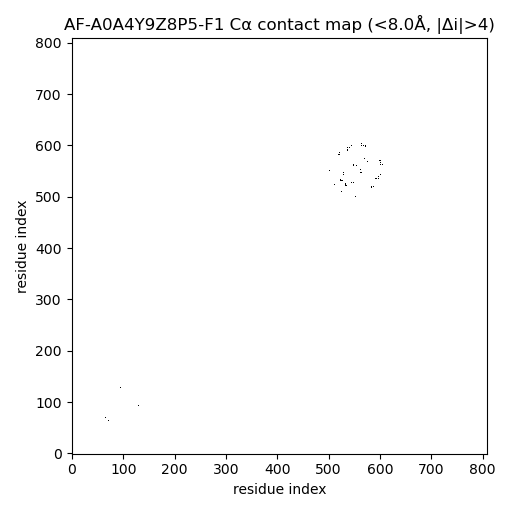 19.675 -32.841 1.00 74.94 744 ARG A C 1
ATOM 5899 O O . ARG A 1 744 ? 37.548 19.117 -32.047 1.00 74.94 744 ARG A O 1
ATOM 5906 N N . VAL A 1 745 ? 39.407 19.120 -33.326 1.00 76.88 745 VAL A N 1
ATOM 5907 C CA . VAL A 1 745 ? 39.897 17.796 -32.920 1.00 76.88 745 VAL A CA 1
ATOM 5908 C C . VAL A 1 745 ? 40.272 17.811 -31.438 1.00 76.88 745 VAL A C 1
ATOM 5910 O O . VAL A 1 745 ? 39.722 17.030 -30.666 1.00 76.88 745 VAL A O 1
ATOM 5913 N N . TYR A 1 746 ? 41.079 18.780 -30.996 1.00 75.69 746 TYR A N 1
ATOM 5914 C CA . TYR A 1 746 ? 41.490 18.875 -29.592 1.00 75.69 746 TYR A CA 1
ATOM 5915 C C . TYR A 1 746 ? 40.308 19.131 -28.637 1.00 75.69 746 TYR A C 1
ATOM 5917 O O . TYR A 1 746 ? 40.219 18.528 -27.566 1.00 75.69 746 TYR A O 1
ATOM 5925 N N . ARG A 1 747 ? 39.341 19.987 -29.013 1.00 72.56 747 ARG A N 1
ATOM 5926 C CA . ARG A 1 747 ? 38.117 20.180 -28.208 1.00 72.56 747 ARG A CA 1
ATOM 5927 C C . ARG A 1 747 ? 37.156 18.996 -28.292 1.00 72.56 747 ARG A C 1
ATOM 5929 O O . ARG A 1 747 ? 36.452 18.753 -27.316 1.00 72.56 747 ARG A O 1
ATOM 5936 N N . GLY A 1 748 ? 37.137 18.262 -29.403 1.00 80.19 748 GLY A N 1
ATOM 5937 C CA . GLY A 1 748 ? 36.403 17.008 -29.549 1.00 80.19 748 GLY A CA 1
ATOM 5938 C C . GLY A 1 748 ? 36.906 15.957 -28.564 1.00 80.19 748 GLY A C 1
ATOM 5939 O O . GLY A 1 748 ? 36.112 15.412 -27.805 1.00 80.19 748 GLY A O 1
ATOM 5940 N N . GLU A 1 749 ? 38.223 15.772 -28.476 1.00 81.75 749 GLU A N 1
ATOM 5941 C CA . GLU A 1 749 ? 38.851 14.854 -27.519 1.00 81.75 749 GLU A CA 1
ATOM 5942 C C . GLU A 1 749 ? 38.599 15.263 -26.060 1.00 81.75 749 GLU A C 1
ATOM 5944 O O . GLU A 1 749 ? 38.240 14.424 -25.234 1.00 81.75 749 GLU A O 1
ATOM 5949 N N . GLN A 1 750 ? 38.707 16.556 -25.730 1.00 74.00 750 GLN A N 1
ATOM 5950 C CA . GLN A 1 750 ? 38.382 17.063 -24.388 1.00 74.00 750 GLN A CA 1
ATOM 5951 C C . GLN A 1 750 ? 36.899 16.870 -24.039 1.00 74.00 750 GLN A C 1
ATOM 5953 O O . GLN A 1 750 ? 36.558 16.515 -22.909 1.00 74.00 750 GLN A O 1
ATOM 5958 N N . PHE A 1 751 ? 36.002 17.065 -25.008 1.00 76.69 751 PHE A N 1
ATOM 5959 C CA . PHE A 1 751 ? 34.577 16.827 -24.816 1.00 76.69 751 PHE A CA 1
ATOM 5960 C C . PHE A 1 751 ? 34.272 15.337 -24.650 1.00 76.69 751 PHE A C 1
ATOM 5962 O O . PHE A 1 751 ? 33.500 14.984 -23.762 1.00 76.69 751 PHE A O 1
ATOM 5969 N N . GLU A 1 752 ? 34.898 14.452 -25.428 1.00 78.62 752 GLU A N 1
ATOM 5970 C CA . GLU A 1 752 ? 34.750 13.003 -25.267 1.00 78.62 752 GLU A CA 1
ATOM 5971 C C . GLU A 1 752 ? 35.296 12.511 -23.925 1.00 78.62 752 GLU A C 1
ATOM 5973 O O . GLU A 1 752 ? 34.632 11.716 -23.255 1.00 78.62 752 GLU A O 1
ATOM 5978 N N . GLN A 1 753 ? 36.440 13.032 -23.470 1.00 81.00 753 GLN A N 1
ATOM 5979 C CA . GLN A 1 753 ? 36.968 12.756 -22.130 1.00 81.00 753 GLN A CA 1
ATOM 5980 C C . GLN A 1 753 ? 36.020 13.264 -21.035 1.00 81.00 753 GLN A C 1
ATOM 5982 O O . GLN A 1 753 ? 35.722 12.532 -20.088 1.00 81.00 753 GLN A O 1
ATOM 5987 N N . GLY A 1 754 ? 35.467 14.470 -21.183 1.00 81.75 754 GLY A N 1
ATOM 5988 C CA . GLY A 1 754 ? 34.455 15.008 -20.272 1.00 81.75 754 GLY A CA 1
ATOM 5989 C C . GLY A 1 754 ? 33.167 14.177 -20.256 1.00 81.75 754 GLY A C 1
ATOM 5990 O O . GLY A 1 754 ? 32.613 13.900 -19.190 1.00 81.75 754 GLY A O 1
ATOM 5991 N N . LEU A 1 755 ? 32.710 13.712 -21.421 1.00 81.81 755 LEU A N 1
ATOM 5992 C CA . LEU A 1 755 ? 31.535 12.854 -21.560 1.00 81.81 755 LEU A CA 1
ATOM 5993 C C . LEU A 1 755 ? 31.780 11.472 -20.941 1.00 81.81 755 LEU A C 1
ATOM 5995 O O . LEU A 1 755 ? 30.879 10.910 -20.316 1.00 81.81 755 LEU A O 1
ATOM 5999 N N . LYS A 1 756 ? 32.997 10.937 -21.084 1.00 87.69 756 LYS A N 1
ATOM 6000 C CA . LYS A 1 756 ? 33.439 9.689 -20.457 1.00 87.69 756 LYS A CA 1
ATOM 6001 C C . LYS A 1 756 ? 33.429 9.813 -18.933 1.00 87.69 756 LYS A C 1
ATOM 6003 O O . LYS A 1 756 ? 32.732 9.037 -18.284 1.00 87.69 756 LYS A O 1
ATOM 6008 N N . LEU A 1 757 ? 34.060 10.848 -18.374 1.00 83.44 757 LEU A N 1
ATOM 6009 C CA . LEU A 1 757 ? 34.048 11.124 -16.930 1.00 83.44 757 LEU A CA 1
ATOM 6010 C C . LEU A 1 757 ? 32.628 11.358 -16.393 1.00 83.44 757 LEU A C 1
ATOM 6012 O O . LEU A 1 757 ? 32.278 10.905 -15.304 1.00 83.44 757 LEU A O 1
ATOM 6016 N N . PHE A 1 758 ? 31.768 12.031 -17.161 1.00 83.25 758 PHE A N 1
ATOM 6017 C CA . PHE A 1 758 ? 30.367 12.225 -16.792 1.00 83.25 758 PHE A CA 1
ATOM 6018 C C . PHE A 1 758 ? 29.581 10.904 -16.776 1.00 83.25 758 PHE A C 1
ATOM 6020 O O . PHE A 1 758 ? 28.802 10.659 -15.849 1.00 83.25 758 PHE A O 1
ATOM 6027 N N . LYS A 1 759 ? 29.794 10.030 -17.770 1.00 83.81 759 LYS A N 1
ATOM 6028 C CA . LYS A 1 759 ? 29.199 8.685 -17.820 1.00 83.81 759 LYS A CA 1
ATOM 6029 C C . LYS A 1 759 ? 29.683 7.819 -16.658 1.00 83.81 759 LYS A C 1
ATOM 6031 O O . LYS A 1 759 ? 28.843 7.200 -16.008 1.00 83.81 759 LYS A O 1
ATOM 6036 N N . GLU A 1 760 ? 30.978 7.837 -16.350 1.00 86.44 760 GLU A N 1
ATOM 6037 C CA . GLU A 1 760 ? 31.579 7.129 -15.211 1.00 86.44 760 GLU A CA 1
ATOM 6038 C C . GLU A 1 760 ? 31.014 7.637 -13.877 1.00 86.44 760 GLU A C 1
ATOM 6040 O O . GLU A 1 760 ? 30.521 6.852 -13.069 1.00 86.44 760 GLU A O 1
ATOM 6045 N N . ARG A 1 761 ? 30.933 8.959 -13.676 1.00 82.81 761 ARG A N 1
ATOM 6046 C CA . ARG A 1 761 ? 30.327 9.558 -12.474 1.00 82.81 761 ARG A CA 1
ATOM 6047 C C . ARG A 1 761 ? 28.836 9.226 -12.332 1.00 82.81 761 ARG A C 1
ATOM 6049 O O . ARG A 1 761 ? 28.335 9.077 -11.217 1.00 82.81 761 ARG A O 1
ATOM 6056 N N . ASN A 1 762 ? 28.099 9.109 -13.436 1.00 77.31 762 ASN A N 1
ATOM 6057 C CA . ASN A 1 762 ? 26.697 8.678 -13.416 1.00 77.31 762 ASN A CA 1
ATOM 6058 C C . ASN A 1 762 ? 26.528 7.170 -13.222 1.00 77.31 762 ASN A C 1
ATOM 6060 O O . ASN A 1 762 ? 25.520 6.750 -12.654 1.00 77.31 762 ASN A O 1
ATOM 6064 N N . ALA A 1 763 ? 27.470 6.353 -13.692 1.00 84.69 763 ALA A N 1
ATOM 6065 C CA . ALA A 1 763 ? 27.515 4.929 -13.380 1.00 84.69 763 ALA A CA 1
ATOM 6066 C C . ALA A 1 763 ? 27.758 4.734 -11.877 1.00 84.69 763 ALA A C 1
ATOM 6068 O O . ALA A 1 763 ? 26.935 4.106 -11.218 1.00 84.69 763 ALA A O 1
ATOM 6069 N N . PHE A 1 764 ? 28.758 5.421 -11.318 1.00 87.31 764 PHE A N 1
ATOM 6070 C CA . PHE A 1 764 ? 29.056 5.415 -9.885 1.00 87.31 764 PHE A CA 1
ATOM 6071 C C . PHE A 1 764 ? 27.863 5.865 -9.026 1.00 87.31 764 PHE A C 1
ATOM 6073 O O . PHE A 1 764 ? 27.506 5.210 -8.052 1.00 87.31 764 PHE A O 1
ATOM 6080 N N . ARG A 1 765 ? 27.164 6.947 -9.408 1.00 81.94 765 ARG A N 1
ATOM 6081 C CA . ARG A 1 765 ? 25.943 7.381 -8.698 1.00 81.94 765 ARG A CA 1
ATOM 6082 C C . ARG A 1 765 ? 24.825 6.336 -8.729 1.00 81.94 765 ARG A C 1
ATOM 6084 O O . ARG A 1 765 ? 24.118 6.185 -7.736 1.00 81.94 765 ARG A O 1
ATOM 6091 N N . ARG A 1 766 ? 24.646 5.631 -9.851 1.00 84.12 766 ARG A N 1
ATOM 6092 C CA . ARG A 1 766 ? 23.651 4.552 -9.967 1.00 84.12 766 ARG A CA 1
ATOM 6093 C C . ARG A 1 766 ? 24.028 3.347 -9.112 1.00 84.12 766 ARG A C 1
ATOM 6095 O O . ARG A 1 766 ? 23.149 2.778 -8.473 1.00 84.12 766 ARG A O 1
ATOM 6102 N N . GLU A 1 767 ? 25.309 3.005 -9.068 1.00 90.25 767 GLU A N 1
ATOM 6103 C CA . GLU A 1 767 ? 25.843 1.913 -8.255 1.00 90.25 767 GLU A CA 1
ATOM 6104 C C . GLU A 1 767 ? 25.694 2.195 -6.754 1.00 90.25 767 GLU A C 1
ATOM 6106 O O . GLU A 1 767 ? 25.063 1.410 -6.052 1.00 90.25 767 GLU A O 1
ATOM 6111 N N . MET A 1 768 ? 26.110 3.377 -6.287 1.00 84.19 768 MET A N 1
ATOM 6112 C CA . MET A 1 768 ? 25.909 3.810 -4.896 1.00 84.19 768 MET A CA 1
ATOM 6113 C C . MET A 1 768 ? 24.425 3.881 -4.513 1.00 84.19 768 MET A C 1
ATOM 6115 O O . MET A 1 768 ? 24.036 3.509 -3.407 1.00 84.19 768 MET A O 1
ATOM 6119 N N . GLY A 1 769 ? 23.569 4.344 -5.432 1.00 84.94 769 GLY A N 1
ATOM 6120 C CA . GLY A 1 769 ? 22.122 4.363 -5.223 1.00 84.94 769 GLY A CA 1
ATOM 6121 C C . GLY A 1 769 ? 21.518 2.961 -5.106 1.00 84.94 769 GLY A C 1
ATOM 6122 O O . GLY A 1 769 ? 20.563 2.773 -4.352 1.00 84.94 769 GLY A O 1
ATOM 6123 N N . LYS A 1 770 ? 22.074 1.977 -5.822 1.00 87.94 770 LYS A N 1
ATOM 6124 C CA . LYS A 1 770 ? 21.684 0.569 -5.714 1.00 87.94 770 LYS A CA 1
ATOM 6125 C C . LYS A 1 770 ? 22.146 -0.022 -4.381 1.00 87.94 770 LYS A C 1
ATOM 6127 O O . LYS A 1 770 ? 21.311 -0.541 -3.653 1.00 87.94 770 LYS A O 1
ATOM 6132 N N . GLU A 1 771 ? 23.413 0.163 -4.007 1.00 89.75 771 GLU A N 1
ATOM 6133 C CA . GLU A 1 771 ? 23.949 -0.332 -2.729 1.00 89.75 771 GLU A CA 1
ATOM 6134 C C . GLU A 1 771 ? 23.183 0.241 -1.525 1.00 89.75 771 GLU A C 1
ATOM 6136 O O . GLU A 1 771 ? 22.855 -0.478 -0.581 1.00 89.75 771 GLU A O 1
ATOM 6141 N N . TYR A 1 772 ? 22.830 1.530 -1.569 1.00 88.38 772 TYR A N 1
ATOM 6142 C CA . TYR A 1 772 ? 22.033 2.157 -0.516 1.00 88.38 772 TYR A CA 1
ATOM 6143 C C . TYR A 1 772 ? 20.624 1.556 -0.415 1.00 88.38 772 TYR A C 1
ATOM 6145 O O . TYR A 1 772 ? 20.151 1.279 0.688 1.00 88.38 772 TYR A O 1
ATOM 6153 N N . LYS A 1 773 ? 19.958 1.319 -1.554 1.00 87.94 773 LYS A N 1
ATOM 6154 C CA . LYS A 1 773 ? 18.650 0.648 -1.585 1.00 87.94 773 LYS A CA 1
ATOM 6155 C C . LYS A 1 773 ? 18.736 -0.779 -1.051 1.00 87.94 773 LYS A C 1
ATOM 6157 O O . LYS A 1 773 ? 17.874 -1.163 -0.267 1.00 87.94 773 LYS A O 1
ATOM 6162 N N . ASP A 1 774 ? 19.776 -1.521 -1.417 1.00 89.44 774 ASP A N 1
ATOM 6163 C CA . ASP A 1 774 ? 19.980 -2.901 -0.973 1.00 89.44 774 ASP A CA 1
ATOM 6164 C C . ASP A 1 774 ? 20.261 -2.963 0.542 1.00 89.44 774 ASP A C 1
ATOM 6166 O O . ASP A 1 774 ? 19.665 -3.782 1.245 1.00 89.44 774 ASP A O 1
ATOM 6170 N N . ARG A 1 775 ? 21.069 -2.038 1.092 1.00 87.94 775 ARG A N 1
ATOM 6171 C CA . ARG A 1 775 ? 21.247 -1.904 2.554 1.00 87.94 775 ARG A CA 1
ATOM 6172 C C . ARG A 1 775 ? 19.946 -1.565 3.267 1.00 87.94 775 ARG A C 1
ATOM 6174 O O . ARG A 1 775 ? 19.653 -2.158 4.301 1.00 87.94 775 ARG A O 1
ATOM 6181 N N . LEU A 1 776 ? 19.168 -0.626 2.731 1.00 87.44 776 LEU A N 1
ATOM 6182 C CA . LEU A 1 776 ? 17.893 -0.236 3.329 1.00 87.44 776 LEU A CA 1
ATOM 6183 C C . LEU A 1 776 ? 16.891 -1.400 3.304 1.00 87.44 776 LEU A C 1
ATOM 6185 O O . LEU A 1 776 ? 16.205 -1.641 4.294 1.00 87.44 776 LEU A O 1
ATOM 6189 N N . ALA A 1 777 ? 16.842 -2.153 2.203 1.00 89.56 777 ALA A N 1
ATOM 6190 C CA . ALA A 1 777 ? 16.010 -3.343 2.077 1.00 89.56 777 ALA A CA 1
ATOM 6191 C C . ALA A 1 777 ? 16.420 -4.436 3.076 1.00 89.56 777 ALA A C 1
ATOM 6193 O O . ALA A 1 777 ? 15.550 -5.022 3.719 1.00 89.56 777 ALA A O 1
ATOM 6194 N N . MET A 1 778 ? 17.725 -4.673 3.262 1.00 91.06 778 MET A N 1
ATOM 6195 C CA . MET A 1 778 ? 18.221 -5.606 4.280 1.00 91.06 778 MET A CA 1
ATOM 6196 C C . MET A 1 778 ? 17.863 -5.169 5.703 1.00 91.06 778 MET A C 1
ATOM 6198 O O . MET A 1 778 ? 17.425 -6.001 6.494 1.00 91.06 778 MET A O 1
ATOM 6202 N N . GLU A 1 779 ? 17.996 -3.883 6.036 1.00 90.81 779 GLU A N 1
ATOM 6203 C CA . GLU A 1 779 ? 17.662 -3.393 7.379 1.00 90.81 779 GLU A CA 1
ATOM 6204 C C . GLU A 1 779 ? 16.153 -3.485 7.655 1.00 90.81 779 GLU A C 1
ATOM 6206 O O . GLU A 1 779 ? 15.742 -3.927 8.726 1.00 90.81 779 GLU A O 1
ATOM 6211 N N . LEU A 1 780 ? 15.309 -3.162 6.668 1.00 89.56 780 LEU A N 1
ATOM 6212 C CA . LEU A 1 780 ? 13.858 -3.347 6.774 1.00 89.56 780 LEU A CA 1
ATOM 6213 C C . LEU A 1 780 ? 13.474 -4.825 6.906 1.00 89.56 780 LEU A C 1
ATOM 6215 O O . LEU A 1 780 ? 12.584 -5.158 7.691 1.00 89.56 780 LEU A O 1
ATOM 6219 N N . LYS A 1 781 ? 14.154 -5.720 6.180 1.00 93.69 781 LYS A N 1
ATOM 6220 C CA . LYS A 1 781 ? 13.960 -7.169 6.311 1.00 93.69 781 LYS A CA 1
ATOM 6221 C C . LYS A 1 781 ? 14.318 -7.642 7.721 1.00 93.69 781 LYS A C 1
ATOM 6223 O O . LYS A 1 781 ? 13.511 -8.311 8.356 1.00 93.69 781 LYS A O 1
ATOM 6228 N N . LYS A 1 782 ? 15.464 -7.207 8.246 1.00 92.50 782 LYS A N 1
ATOM 6229 C CA . LYS A 1 782 ? 15.914 -7.508 9.611 1.00 92.50 782 LYS A CA 1
ATOM 6230 C C . LYS A 1 782 ? 14.929 -7.004 10.670 1.00 92.50 782 LYS A C 1
ATOM 6232 O O . LYS A 1 782 ? 14.659 -7.700 11.644 1.00 92.50 782 LYS A O 1
ATOM 6237 N N . GLN A 1 783 ? 14.361 -5.811 10.484 1.00 89.38 783 GLN A N 1
ATOM 6238 C CA . GLN A 1 783 ? 13.322 -5.287 11.376 1.00 89.38 783 GLN A CA 1
ATOM 6239 C C . GLN A 1 783 ? 12.033 -6.112 11.314 1.00 89.38 783 GLN A C 1
ATOM 6241 O O . GLN A 1 783 ? 11.436 -6.371 12.358 1.00 89.38 783 GLN A O 1
ATOM 6246 N N . ARG A 1 784 ? 11.615 -6.546 10.118 1.00 91.81 784 ARG A N 1
ATOM 6247 C CA . ARG A 1 784 ? 10.458 -7.435 9.951 1.00 91.81 784 ARG A CA 1
ATOM 6248 C C . ARG A 1 784 ? 10.683 -8.771 10.657 1.00 91.81 784 ARG A C 1
ATOM 6250 O O . ARG A 1 784 ? 9.861 -9.139 11.486 1.00 91.81 784 ARG A O 1
ATOM 6257 N N . GLU A 1 785 ? 11.811 -9.431 10.404 1.00 93.00 785 GLU A N 1
ATOM 6258 C CA . GLU A 1 785 ? 12.173 -10.703 11.045 1.00 93.00 785 GLU A CA 1
ATOM 6259 C C . GLU A 1 785 ? 12.221 -10.561 12.578 1.00 93.00 785 GLU A C 1
ATOM 6261 O O . GLU A 1 785 ? 11.695 -11.402 13.301 1.00 93.00 785 GLU A O 1
ATOM 6266 N N . ALA A 1 786 ? 12.758 -9.452 13.103 1.00 88.88 786 ALA A N 1
ATOM 6267 C CA . ALA A 1 786 ? 12.763 -9.183 14.542 1.00 88.88 786 ALA A CA 1
ATOM 6268 C C . ALA A 1 786 ? 11.356 -8.963 15.132 1.00 88.88 786 ALA A C 1
ATOM 6270 O O . ALA A 1 786 ? 11.115 -9.299 16.294 1.00 88.88 786 ALA A O 1
ATOM 6271 N N . MET A 1 787 ? 10.426 -8.379 14.369 1.00 89.06 787 MET A N 1
ATOM 6272 C CA . MET A 1 787 ? 9.029 -8.231 14.789 1.00 89.06 787 MET A CA 1
ATOM 6273 C C . MET A 1 787 ? 8.276 -9.561 14.731 1.00 89.06 787 MET A C 1
ATOM 6275 O O . MET A 1 787 ? 7.546 -9.870 15.670 1.00 89.06 787 MET A O 1
ATOM 6279 N N . GLU A 1 788 ? 8.485 -10.357 13.683 1.00 91.31 788 GLU A N 1
ATOM 6280 C CA . GLU A 1 788 ? 7.901 -11.695 13.538 1.00 91.31 788 GLU A CA 1
ATOM 6281 C C . GLU A 1 788 ? 8.391 -12.637 14.640 1.00 91.31 788 GLU A C 1
ATOM 6283 O O . GLU A 1 788 ? 7.576 -13.325 15.248 1.00 91.31 788 GLU A O 1
ATOM 6288 N N . LEU A 1 789 ? 9.681 -12.593 14.995 1.00 92.19 789 LEU A N 1
ATOM 6289 C CA . LEU A 1 789 ? 10.228 -13.376 16.106 1.00 92.19 789 LEU A CA 1
ATOM 6290 C C . LEU A 1 789 ? 9.577 -12.992 17.444 1.00 92.19 789 LEU A C 1
ATOM 6292 O O . LEU A 1 789 ? 9.131 -13.858 18.190 1.00 92.19 789 LEU A O 1
ATOM 6296 N N . LYS A 1 790 ? 9.443 -11.688 17.726 1.00 89.19 790 LYS A N 1
ATOM 6297 C CA . LYS A 1 790 ? 8.753 -11.196 18.934 1.00 89.19 790 LYS A CA 1
ATOM 6298 C C . LYS A 1 790 ? 7.273 -11.574 18.961 1.00 89.19 790 LYS A C 1
ATOM 6300 O O . LYS A 1 790 ? 6.703 -11.766 20.034 1.00 89.19 790 LYS A O 1
ATOM 6305 N N . PHE A 1 791 ? 6.634 -11.626 17.796 1.00 88.81 791 PHE A N 1
ATOM 6306 C CA . PHE A 1 791 ? 5.242 -12.032 17.669 1.00 88.81 791 PHE A CA 1
ATOM 6307 C C . PHE A 1 791 ? 5.080 -13.543 17.885 1.00 88.81 791 PHE A C 1
ATOM 6309 O O . PHE A 1 791 ? 4.216 -13.953 18.657 1.00 88.81 791 PHE A O 1
ATOM 6316 N N . ALA A 1 792 ? 5.965 -14.359 17.308 1.00 84.00 792 ALA A N 1
ATOM 6317 C CA . ALA A 1 792 ? 6.018 -15.801 17.527 1.00 84.00 792 ALA A CA 1
ATOM 6318 C C . ALA A 1 792 ? 6.313 -16.153 18.996 1.00 84.00 792 ALA A C 1
ATOM 6320 O O . ALA A 1 792 ? 5.641 -17.012 19.560 1.00 84.00 792 ALA A O 1
ATOM 6321 N N . GLU A 1 793 ? 7.233 -15.439 19.656 1.00 87.00 793 GLU A N 1
ATOM 6322 C CA . GLU A 1 793 ? 7.490 -15.589 21.097 1.00 87.00 793 GLU A CA 1
ATOM 6323 C C . GLU A 1 793 ? 6.255 -15.264 21.950 1.00 87.00 793 GLU A C 1
ATOM 6325 O O . GLU A 1 793 ? 6.015 -15.918 22.964 1.00 87.00 793 GLU A O 1
ATOM 6330 N N . ARG A 1 794 ? 5.445 -14.269 21.557 1.00 80.38 794 ARG A N 1
ATOM 6331 C CA . ARG A 1 794 ? 4.171 -13.986 22.239 1.00 80.38 794 ARG A CA 1
ATOM 6332 C C . ARG A 1 794 ? 3.152 -15.093 22.022 1.00 80.38 794 ARG A C 1
ATOM 6334 O O . ARG A 1 794 ? 2.508 -15.494 22.984 1.00 80.38 794 ARG A O 1
ATOM 6341 N N . LEU A 1 795 ? 3.026 -15.594 20.796 1.00 79.62 795 LEU A N 1
ATOM 6342 C CA . LEU A 1 795 ? 2.107 -16.686 20.481 1.00 79.62 795 LEU A CA 1
ATOM 6343 C C . LEU A 1 795 ? 2.496 -17.992 21.176 1.00 79.62 795 LEU A C 1
ATOM 6345 O O . LEU A 1 795 ? 1.611 -18.714 21.605 1.00 79.62 795 LEU A O 1
ATOM 6349 N N . GLN A 1 796 ? 3.788 -18.275 21.361 1.00 79.19 796 GLN A N 1
ATOM 6350 C CA . GLN A 1 796 ? 4.240 -19.447 22.120 1.00 79.19 796 GLN A CA 1
ATOM 6351 C C . GLN A 1 796 ? 4.035 -19.318 23.634 1.00 79.19 796 GLN A C 1
ATOM 6353 O O . GLN A 1 796 ? 3.991 -20.335 24.318 1.00 79.19 796 GLN A O 1
ATOM 6358 N N . ARG A 1 797 ? 3.894 -18.100 24.174 1.00 70.25 797 ARG A N 1
ATOM 6359 C CA . ARG A 1 797 ? 3.602 -17.888 25.604 1.00 70.25 797 ARG A CA 1
ATOM 6360 C C . ARG A 1 797 ? 2.115 -17.967 25.953 1.00 70.25 797 ARG A C 1
ATOM 6362 O O . ARG A 1 797 ? 1.798 -18.147 27.121 1.00 70.25 797 ARG A O 1
ATOM 6369 N N . GLN A 1 798 ? 1.212 -17.854 24.980 1.00 60.78 798 GLN A N 1
ATOM 6370 C CA . GLN A 1 798 ? -0.232 -17.890 25.247 1.00 60.78 798 GLN A CA 1
ATOM 6371 C C . GLN A 1 798 ? -0.836 -19.274 25.582 1.00 60.78 798 GLN A C 1
ATOM 6373 O O . GLN A 1 798 ? -1.772 -19.291 26.377 1.00 60.78 798 GLN A O 1
ATOM 6378 N N . PRO A 1 799 ? -0.350 -20.432 25.088 1.00 51.41 799 PRO A N 1
ATOM 6379 C CA . PRO A 1 799 ? -0.977 -21.719 25.396 1.00 51.41 799 PRO A CA 1
ATOM 6380 C C . PRO A 1 799 ? -0.781 -22.157 26.854 1.00 51.41 799 PRO A C 1
ATOM 6382 O O . PRO A 1 799 ? -1.657 -22.799 27.423 1.00 51.41 799 PRO A O 1
ATOM 6385 N N . SER A 1 800 ? 0.329 -21.773 27.498 1.00 47.81 800 SER A N 1
ATOM 6386 C CA . SER A 1 800 ? 0.640 -22.217 28.866 1.00 47.81 800 SER A CA 1
ATOM 6387 C C . SER A 1 800 ? -0.142 -21.488 29.965 1.00 47.81 800 SER A C 1
ATOM 6389 O O . SER A 1 800 ? -0.260 -22.012 31.067 1.00 47.81 800 SER A O 1
ATOM 6391 N N . GLU A 1 801 ? -0.689 -20.299 29.693 1.00 50.94 801 GLU A N 1
ATOM 6392 C CA . GLU A 1 801 ? -1.524 -19.568 30.667 1.00 50.94 801 GLU A CA 1
ATOM 6393 C C . GLU A 1 801 ? -3.003 -19.994 30.613 1.00 50.94 801 GLU A C 1
ATOM 6395 O O . GLU A 1 801 ? -3.722 -19.859 31.604 1.00 50.94 801 GLU A O 1
ATOM 6400 N N . VAL A 1 802 ? -3.447 -20.585 29.498 1.00 52.97 802 VAL A N 1
ATOM 6401 C CA . VAL A 1 802 ? -4.825 -21.084 29.343 1.00 52.97 802 VAL A CA 1
ATOM 6402 C C . VAL A 1 802 ? -4.981 -22.503 29.913 1.00 52.97 802 VAL A C 1
ATOM 6404 O O . VAL A 1 802 ? -6.016 -22.814 30.492 1.00 52.97 802 VAL A O 1
ATOM 6407 N N . GLU A 1 803 ? -3.948 -23.354 29.872 1.00 47.75 803 GLU A N 1
ATOM 6408 C CA . GLU A 1 803 ? -4.012 -24.686 30.508 1.00 47.75 803 GLU A CA 1
ATOM 6409 C C . GLU A 1 803 ? -3.832 -24.655 32.038 1.00 47.75 803 GLU A C 1
ATOM 6411 O O . GLU A 1 803 ? -4.345 -25.530 32.738 1.00 47.75 803 GLU A O 1
ATOM 6416 N N . ALA A 1 804 ? -3.178 -23.629 32.595 1.00 50.69 804 ALA A N 1
ATOM 6417 C CA . ALA A 1 804 ? -3.022 -23.484 34.047 1.00 50.69 804 ALA A CA 1
ATOM 6418 C C . ALA A 1 804 ? -4.310 -23.031 34.766 1.00 50.69 804 ALA A C 1
ATOM 6420 O O . ALA A 1 804 ? -4.409 -23.165 35.984 1.00 50.69 804 ALA A O 1
ATOM 6421 N N . THR A 1 805 ? -5.308 -22.532 34.030 1.00 51.72 805 THR A N 1
ATOM 6422 C CA . THR A 1 805 ? -6.614 -22.119 34.576 1.00 51.72 805 THR A CA 1
ATOM 6423 C C . THR A 1 805 ? -7.727 -23.149 34.357 1.00 51.72 805 THR A C 1
ATOM 6425 O O . THR A 1 805 ? -8.769 -23.045 34.995 1.00 51.72 805 THR A O 1
ATOM 6428 N N . ALA A 1 806 ? -7.499 -24.191 33.546 1.00 48.09 806 ALA A N 1
ATOM 6429 C CA . ALA A 1 806 ? -8.477 -25.257 33.295 1.00 48.09 806 ALA A CA 1
ATOM 6430 C C . ALA A 1 806 ? -8.365 -26.472 34.245 1.00 48.09 806 ALA A C 1
ATOM 6432 O O . ALA A 1 806 ? -9.309 -27.247 34.344 1.00 48.09 806 ALA A O 1
ATOM 6433 N N . ASN A 1 807 ? -7.255 -26.636 34.977 1.00 42.75 807 ASN A N 1
ATOM 6434 C CA . ASN A 1 807 ? -7.036 -27.774 35.894 1.00 42.75 807 ASN A CA 1
ATOM 6435 C C . ASN A 1 807 ? -7.245 -27.440 37.387 1.00 42.75 807 ASN A C 1
ATOM 6437 O O . ASN A 1 807 ? -6.840 -28.206 38.260 1.00 42.75 807 ASN A O 1
ATOM 6441 N N . GLY A 1 808 ? -7.867 -26.299 37.689 1.00 48.69 808 GLY A N 1
ATOM 6442 C CA . GLY A 1 808 ? -8.206 -25.871 39.047 1.00 48.69 808 GLY A CA 1
ATOM 6443 C C . GLY A 1 808 ? -9.694 -25.572 39.196 1.00 48.69 808 GLY A C 1
ATOM 6444 O O . GLY A 1 808 ? -10.063 -24.422 39.426 1.00 48.69 808 GLY A O 1
ATOM 6445 N N . SER A 1 809 ? -10.557 -26.574 39.031 1.00 39.62 809 SER A N 1
ATOM 6446 C CA . SER A 1 809 ? -11.961 -26.553 39.474 1.00 39.62 809 SER A CA 1
ATOM 6447 C C . SER A 1 809 ? -12.430 -27.957 39.812 1.00 39.62 809 SER A C 1
ATOM 6449 O O . SER A 1 809 ? -12.167 -28.869 38.997 1.00 39.62 809 SER A O 1
#

InterPro domains:
  IPR038753 NF-kappa-B inhibitor-like protein 1 [PTHR15263] (445-590)

Sequence (809 aa):
MQSPGSGGPATPEMPQTPPKPMQTSQCVSPSGSTTTSPPSLSLAAQVNRLSLSVSRSAPLPYDEDDGPPAKIRAHIDKCRQYLHDGIKEAILKAESFSHQIAHGYDPAHPFSWGGMVKDTRAPTQTARLSATLTSTTEDLDDLADKQFAAFAKLVFSELKEMEKCWANQVGRVERDKNSERSQALQKQRMSLFTDIEALEAALAECKCEHEKTLAGLNTQHESTLADLSARHEKTLADLKTHHEAVHEADERRRKQDLANLQAQFQQEAAFWNAQYQSDMTAANKRTSDEGALRKKVEAELTSTRGTLSAELSKVKGELEGAQAKLNKLQKEMLDDARKRHAEDAVRRNVDQRREREAKQREQDRLRLEKEVAKKEAEMRASHQSMLNAKLEELGLAKKRVGELQMDLKTEIEKCSKILGEKRSFSFQIANLSADLEKAESGRMEAEAKQQAAEDRRQVAEEKQSKTKIDLESAQLAQAEAEKKLGRIQKESEESEKRSKAAVYRRMYDILWAHISGSSLRFNMIGWPIAIGAERPEDLVKSEIQNFVLNPLYGEGKTVREKLREAIRMWHPDKFNQRLADRIAEEDRVMVKDADRHNCVHNVHARGHRDIVHNRAKMKDAYAPGCASYPEEFQETMRDILSGINKIDDELYSVLRTFDPVELDPSSTGNAIPPWVFLVIDRAKQNRDAELQKHLVKFHKDLVKLSTTFDSRVAAARQDRDEALERQRNMLGDQYAASELEVHRVYRGEQFEQGLKLFKERNAFRREMGKEYKDRLAMELKKQREAMELKFAERLQRQPSEVEATANGS

Organism: NCBI:txid205917

Foldseek 3Di:
DDDDDDDDDDDDDDDDDDDDDDDDDDDDDDDDDDDDDPDPPDPVPPVPPPPPPPPPPDPDDDPPCVDPVNVVVVVLVVVVVVVVVVLVVVLVVVLVVVVCVVPVPDVPDDDDDDDDDDDDDDDDVSVVVVVVSVVVSVVVVVVVVVVSVVVVVVVVVVVVVVVVVVVVVVVVVVVVVVVVVVVVVVVVVVVVVVVVVVVVVVVVVVVVVVVVVVVVVVVVVVVVVVVVVVVVVVVVVVVVVVVVVVVVVVVVVVVVVVVVVVVVVVVVVVVVVVVVVVVVVVVVVVVVVVVVVVVVVVVVVVVVVVVVVVCVPPVVPPPVVVVVVVVVVVVVVVVVVVVVVVVVVVVVVVVVVVVVVVVVVVVVVVVVVVVVVVVVVVVVVVVVVVVVVVVVVVVVVVVVVVVVVVVVVVVVVVVVVVVVVVVVVVVVVVVVVVVVVVVVVVVVVVVVVVVVVVVVVVVVVVVVVVVVCVVVVVVPPVVDDPVPDPPPPPVVVVVVVVVLLVVQVVVLVVLVVVLPDAADEQQSDPAQASRGDPFLVVLDPVRNCCSLVPCSQPPPDDSVVSLVVLCVDLPLVVVCVVPVVRYDPVRNVRVVSSNVSRNSVVVVVVVVVVVVVVVVVPPPPDDDDDDDDDVVVVVLVVVLVVLVVVLVVVVVVVVVVPDVPPDDPPDPDDDPPVVVVVVVVVSVVVSVVVNVVSVVVVVVVVVVVVVVVVVVVVVVVVVVVVVVVVVVVVDDDDPCPVVVVVVVVVVVVVVVVVVVVVVVVVVVVVVVVVVVVVVVVVVVVVVVVVVVVVVVVVVVVPVVVVVVVVPPD